Protein AF-0000000067516936 (afdb_homodimer)

pLDDT: mean 95.15, std 6.68, range [37.28, 98.94]

Sequence (940 aa):
MNHKALFSGKLVFIGFGSITRATLGLLGNVQRFDVSRIVVIAPGIKGSEPFVKSGVTFIDQALTSDTMESVLGSIVGQGDFIVNLSVNVCSADVIRFAYAHDALYLDTCIEPWGNTYNSPSLTASQRSNYALRDQLRTLGAELGPGPTAVVAHGANPGLISHFLKCALSALAEQLSVAVPRHQGGIDWGNLSMKLGVKVIHIAERDTQRSTRIKSDGEFVNTWSVDGFVSEAGQPAELGWGSHEKNWPPFARHHQFGSDNAIYLDRPGACVSVKTWTPNGGPCNAMLITHNEAISIPELLTVRNEGALSYRPTVHYAYHPCDDALLSINEYTGRGWHAQDRQRIMLDEITPGGIDALGVLIMGHKLNAYWYGSILNIDEARRLAPFNNATSLQVAAGVYSGIIWAIENPDRGIVEPEQMDHQRVMEIALPFLGKFGGVLTDWTPLKTGNALFRKPDADACPWQFEHFTAAMNHKALFSGKLVFIGFGSITRATLGLLGNVQRFDVSRIVVIAPGIKGSEPFVKSGVTFIDQALTSDTMESVLGSIVGQGDFIVNLSVNVCSADVIRFAYAHDALYLDTCIEPWGNTYNSPSLTASQRSNYALRDQLRTLGAELGPGPTAVVAHGANPGLISHFLKCALSALAEQLSVAVPRHQGGIDWGNLSMKLGVKVIHIAERDTQRSTRIKSDGEFVNTWSVDGFVSEAGQPAELGWGSHEKNWPPFARHHQFGSDNAIYLDRPGACVSVKTWTPNGGPCNAMLITHNEAISIPELLTVRNEGALSYRPTVHYAYHPCDDALLSINEYTGRGWHAQDRQRIMLDEITPGGIDALGVLIMGHKLNAYWYGSILNIDEARRLAPFNNATSLQVAAGVYSGIIWAIENPDRGIVEPEQMDHQRVMEIALPFLGKFGGVLTDWTPLKTGNALFRKPDADACPWQFEHFTAA

Nearest PDB structures (foldseek):
  4xr4-assembly1_A  TM=9.568E-01  e=3.340E-59  Blastochloris viridis
  6s49-assembly1_B  TM=9.559E-01  e=5.322E-59  Blastochloris viridis
  6s72-assembly1_B  TM=9.565E-01  e=6.718E-59  Blastochloris viridis
  6s3x-assembly1_B  TM=9.536E-01  e=2.153E-58  Blastochloris viridis
  6s4d-assembly1_B  TM=9.548E-01  e=3.432E-58  Blastochloris viridis

Secondary structure (DSSP, 8-state):
--TTPPP-S-EEEE--SHHHHHHHHHHHHH--S-GGGEEEEESS--S-HHHHHHT-EEEE----TTTHHHHHHHH--TT-EEEE--SSS-HHHHHHHHHHTT-EEEESS--PSTTSTT-TTS-TTTTSHHHHHHHHHHHHHHH-S-S-EE-S-BTTTBHHHHHHHHHHHHHHHHTT----EETTEE-HHHHHHHHT--EEEEEEEE---BSSPP-TTEEEESS-HHHHHHHHHSEEEEE--TT--SPPTTEEE-SSTT--EEEEEEEGGG-EEEEEETTTEEEEEE----THHHHHHHHH-EEETTEEEE--EEEEEEE--HHHHHHHHHHHHTTSPPPSEEEE-STTBPTT-EEEEEEEEEEETTEEEEEEEEEEHHHHHHH-TT--HHHHHHHHHHHHHHHHHHHSTT--EE-GGGS-HHHHHHHHGGGSSEEEEEEE---GGGGS-TTT----TT--TT-HHHHH--/--TTPPP-S-EEEE--SHHHHHHHHHHHHH--S-GGGEEEEESS--S-HHHHHHT-EEEE----TTTHHHHHHHH--TT-EEEE--SSS-HHHHHHHHHHTT-EEEESS--PSTTSTT-TTS-TTTTSHHHHHHHHHHHHHHH-S-S-EE-S-BTTTBHHHHHHHHHHHHHHHHTT----EETTEE-HHHHHHHHT--EEEEEEEE---BSSPPPTTEEEESS-HHHHHHHHHSEEEEE--TT--SPPTTEEE-SSTT--EEEEEEEGGG-EEEEEETTTEEEEEE----THHHHHHHHH-EEETTEEEE--EEEEEEE--HHHHHHHHHHHHTTSPPPSEEEE-STTBPTT-EEEEEEEEEEETTEEEEEEEEEEHHHHHHH-TT--HHHHHHHHHHHHHHHHHHHSTT--EE-GGGS-HHHHHHHHGGGSSEEEEEEE---GGGGS-TTT----TT--TT-HHHHH--

Radius of gyration: 30.92 Å; Cα contacts (8 Å, |Δi|>4): 2199; chains: 2; bounding box: 59×97×73 Å

Foldseek 3Di:
DPLQAAQPAAEEEEDDFLLVLQLLQQCVVNPRYDLLRYEYEEAPDDPCVVSVVSRYHYHHDDDDPVCPLVVCVVRDAASHEYEYADAQDAPLVVLVSCQVRNYEAEYQAGHHHPPLLVDPVDDLLCNASQVSVVVVVVSLVVSDWGFEHEYNWFQFVNLQLLLLVVQLVVLCVVVVNDFDADPQGTLQQVSCVVQQWAAKEQDKAWAWDFPDDDDPLEAEFQGDPVVCLSQQAHWQKAFDKPPADDDDPQKDFDPDDDRRMITHPGGQNPFWFWDADPVPGIDIFTQGHGNCRRVVQVSNWDDDPNHTDTGHIYTYGDHGYPSNNVLSVSCVVVVNDHGPHYYNDAPRTDFPIWMWTHMWTARGPLGIKTWFFIFTQVLLCVSTPSHGLVSLSRSLRVVLVVSQSSVVTIGGYDYSNSGDSVSSCVSSVVRRHDGTMDGDNDALQVVADCVVDDDDPPDDRRHRCSGRHD/DPLQAAQDAAEEEEDDFLLVLQLLQQCVVNPRYDLLRYEYEEAPDDPCVVSVVSRYHYHHDDDDPVCPLVVCVVRDAASHEYEYEDAQDAPLVVLVSCQVRNYEYEYQAGHHHPPLLVDPVDDLLCNASQVSVVVVVVSLVVSDWGFEHEYNWFQFVNLQLLLLVVQLVVLCVVVVNDFDADPQGTLQQVSCVVQQWAAKEQDKAWAWDFPDDDDQLEAEFQGDPVVCLSQQAHWQKAFDKPPADDDDPQKDFDPDDDRRMITHPGGQNPFWFWDADPVPGIDIFTQGHGNCRRVVQVSNWDDDPRHTDTGHIYTYGDHGHPSNNVLSVSCVVVVNDHGPHYYHDAPRTDFPIWMWTHMWTARGPLGIKTWFFIFTQVLLCVSTPSHGLVSLSRSLRSVLVVSQSSVVTIGGYDYSNSGDSVSSCVSSVVRRHDGTMDGDNDALQVVADCVVDDDDPPDDRRHRCSGRHD

InterPro domains:
  IPR005097 Saccharopine dehydrogenase, NADP binding domain [PF03435] (12-150)
  IPR023181 Homospermidine synthase-like, C-terminal [G3DSA:3.30.360.30] (154-464)
  IPR032095 Saccharopine dehydrogenase-like, C-terminal [PF16653] (154-435)

Structure (mmCIF, N/CA/C/O backbone):
data_AF-0000000067516936-model_v1
#
loop_
_entity.id
_entity.type
_entity.pdbx_description
1 polymer 'Homospermidine synthase'
#
loop_
_atom_site.group_PDB
_atom_site.id
_atom_site.type_symbol
_atom_site.label_atom_id
_atom_site.label_alt_id
_atom_site.label_comp_id
_atom_site.label_asym_id
_atom_site.label_entity_id
_atom_site.label_seq_id
_atom_site.pdbx_PDB_ins_code
_atom_site.Cartn_x
_atom_site.Cartn_y
_atom_site.Cartn_z
_atom_site.occupancy
_atom_site.B_iso_or_equiv
_atom_site.auth_seq_id
_atom_site.auth_comp_id
_atom_site.auth_asym_id
_atom_site.auth_atom_id
_atom_site.pdbx_PDB_model_num
ATOM 1 N N . MET A 1 1 ? 2.979 -49.188 -12.648 1 37.62 1 MET A N 1
ATOM 2 C CA . MET A 1 1 ? 4.379 -48.812 -12.516 1 37.62 1 MET A CA 1
ATOM 3 C C . MET A 1 1 ? 4.801 -48.781 -11.055 1 37.62 1 MET A C 1
ATOM 5 O O . MET A 1 1 ? 3.986 -48.5 -10.172 1 37.62 1 MET A O 1
ATOM 9 N N . ASN A 1 2 ? 5.711 -49.375 -10.617 1 40.88 2 ASN A N 1
ATOM 10 C CA . ASN A 1 2 ? 6.25 -49.406 -9.258 1 40.88 2 ASN A CA 1
ATOM 11 C C . ASN A 1 2 ? 6.5 -48 -8.719 1 40.88 2 ASN A C 1
ATOM 13 O O . ASN A 1 2 ? 7.426 -47.312 -9.156 1 40.88 2 ASN A O 1
ATOM 17 N N . HIS A 1 3 ? 5.516 -47.406 -8.07 1 54 3 HIS A N 1
ATOM 18 C CA . HIS A 1 3 ? 5.438 -46.031 -7.512 1 54 3 HIS A CA 1
ATOM 19 C C . HIS A 1 3 ? 6.703 -45.688 -6.742 1 54 3 HIS A C 1
ATOM 21 O O . HIS A 1 3 ? 6.922 -44.531 -6.402 1 54 3 HIS A O 1
ATOM 27 N N . LYS A 1 4 ? 7.586 -46.688 -6.504 1 59.12 4 LYS A N 1
ATOM 28 C CA . LYS A 1 4 ? 8.773 -46.469 -5.684 1 59.12 4 LYS A CA 1
ATOM 29 C C . LYS A 1 4 ? 10.047 -46.562 -6.516 1 59.12 4 LYS A C 1
ATOM 31 O O . LYS A 1 4 ? 11.156 -46.469 -5.984 1 59.12 4 LYS A O 1
ATOM 36 N N . ALA A 1 5 ? 9.906 -46.719 -7.863 1 63.84 5 ALA A N 1
ATOM 37 C CA . ALA A 1 5 ? 11.117 -46.969 -8.648 1 63.84 5 ALA A CA 1
ATOM 38 C C . ALA A 1 5 ? 11.875 -45.656 -8.875 1 63.84 5 ALA A C 1
ATOM 40 O O . ALA A 1 5 ? 11.266 -44.594 -9.023 1 63.84 5 ALA A O 1
ATOM 41 N N . LEU A 1 6 ? 13.172 -45.719 -8.906 1 76.5 6 LEU A N 1
ATOM 42 C CA . LEU A 1 6 ? 14.094 -44.625 -9.117 1 76.5 6 LEU A CA 1
ATOM 43 C C . LEU A 1 6 ? 14.078 -44.156 -10.57 1 76.5 6 LEU A C 1
ATOM 45 O O . LEU A 1 6 ? 14.023 -45 -11.484 1 76.5 6 LEU A O 1
ATOM 49 N N . PHE A 1 7 ? 13.922 -42.906 -10.773 1 87.56 7 PHE A N 1
ATOM 50 C CA . PHE A 1 7 ? 14.07 -42.312 -12.094 1 87.56 7 PHE A CA 1
ATOM 51 C C . PHE A 1 7 ? 15.477 -42.531 -12.625 1 87.56 7 PHE A C 1
ATOM 53 O O . PHE A 1 7 ? 16.453 -42.188 -11.945 1 87.56 7 PHE A O 1
ATOM 60 N N . SER A 1 8 ? 15.633 -43.031 -13.734 1 89.94 8 SER A N 1
ATOM 61 C CA . SER A 1 8 ? 16.938 -43.438 -14.242 1 89.94 8 SER A CA 1
ATOM 62 C C . SER A 1 8 ? 17.578 -42.344 -15.086 1 89.94 8 SER A C 1
ATOM 64 O O . SER A 1 8 ? 18.781 -42.375 -15.352 1 89.94 8 SER A O 1
ATOM 66 N N . GLY A 1 9 ? 16.828 -41.438 -15.555 1 94.56 9 GLY A N 1
ATOM 67 C CA . GLY A 1 9 ? 17.359 -40.344 -16.391 1 94.56 9 GLY A CA 1
ATOM 68 C C . GLY A 1 9 ? 17.969 -39.219 -15.586 1 94.56 9 GLY A C 1
ATOM 69 O O . GLY A 1 9 ? 18 -39.281 -14.352 1 94.56 9 GLY A O 1
ATOM 70 N N . LYS A 1 10 ? 18.531 -38.281 -16.328 1 96.81 10 LYS A N 1
ATOM 71 C CA . LYS A 1 10 ? 19.016 -37.062 -15.695 1 96.81 10 LYS A CA 1
ATOM 72 C C . LYS A 1 10 ? 17.875 -36.094 -15.422 1 96.81 10 LYS A C 1
ATOM 74 O O . LYS A 1 10 ? 16.906 -36.031 -16.188 1 96.81 10 LYS A O 1
ATOM 79 N N . LEU A 1 11 ? 18.016 -35.5 -14.367 1 97.75 11 LEU A N 1
ATOM 80 C CA . LEU A 1 11 ? 17.156 -34.344 -14.07 1 97.75 11 LEU A CA 1
ATOM 81 C C . LEU A 1 11 ? 17.922 -33.062 -14.289 1 97.75 11 LEU A C 1
ATOM 83 O O . LEU A 1 11 ? 18.844 -32.719 -13.531 1 97.75 11 LEU A O 1
ATOM 87 N N . VAL A 1 12 ? 17.547 -32.281 -15.297 1 98.5 12 VAL A N 1
ATOM 88 C CA . VAL A 1 12 ? 18.281 -31.078 -15.695 1 98.5 12 VAL A CA 1
ATOM 89 C C . VAL A 1 12 ? 17.484 -29.828 -15.344 1 98.5 12 VAL A C 1
ATOM 91 O O . VAL A 1 12 ? 16.469 -29.531 -15.977 1 98.5 12 VAL A O 1
ATOM 94 N N . PHE A 1 13 ? 18 -29.062 -14.414 1 98.5 13 PHE A N 1
ATOM 95 C CA . PHE A 1 13 ? 17.359 -27.828 -13.992 1 98.5 13 PHE A CA 1
ATOM 96 C C . PHE A 1 13 ? 17.938 -26.641 -14.758 1 98.5 13 PHE A C 1
ATOM 98 O O . PHE A 1 13 ? 19.156 -26.531 -14.938 1 98.5 13 PHE A O 1
ATOM 105 N N . ILE A 1 14 ? 17.047 -25.844 -15.227 1 98.38 14 ILE A N 1
ATOM 106 C CA . ILE A 1 14 ? 17.438 -24.547 -15.773 1 98.38 14 ILE A CA 1
ATOM 107 C C . ILE A 1 14 ? 17.094 -23.438 -14.773 1 98.38 14 ILE A C 1
ATOM 109 O O . ILE A 1 14 ? 15.922 -23.188 -14.484 1 98.38 14 ILE A O 1
ATOM 113 N N . GLY A 1 15 ? 18.078 -22.719 -14.32 1 97.25 15 GLY A N 1
ATOM 114 C CA . GLY A 1 15 ? 17.922 -21.734 -13.266 1 97.25 15 GLY A CA 1
ATOM 115 C C . GLY A 1 15 ? 18.328 -22.25 -11.898 1 97.25 15 GLY A C 1
ATOM 116 O O . GLY A 1 15 ? 18.109 -23.406 -11.57 1 97.25 15 GLY A O 1
ATOM 117 N N . PHE A 1 16 ? 18.938 -21.406 -11.086 1 97.62 16 PHE A N 1
ATOM 118 C CA . PHE A 1 16 ? 19.359 -21.75 -9.742 1 97.62 16 PHE A CA 1
ATOM 119 C C . PHE A 1 16 ? 18.906 -20.703 -8.734 1 97.62 16 PHE A C 1
ATOM 121 O O . PHE A 1 16 ? 19.703 -20.219 -7.93 1 97.62 16 PHE A O 1
ATOM 128 N N . GLY A 1 17 ? 17.609 -20.312 -8.906 1 95.5 17 GLY A N 1
ATOM 129 C CA . GLY A 1 17 ? 17 -19.391 -7.965 1 95.5 17 GLY A CA 1
ATOM 130 C C . GLY A 1 17 ? 16.422 -20.094 -6.738 1 95.5 17 GLY A C 1
ATOM 131 O O . GLY A 1 17 ? 16.828 -21.203 -6.406 1 95.5 17 GLY A O 1
ATOM 132 N N . SER A 1 18 ? 15.547 -19.406 -6.082 1 94.69 18 SER A N 1
ATOM 133 C CA . SER A 1 18 ? 14.984 -19.875 -4.816 1 94.69 18 SER A CA 1
ATOM 134 C C . SER A 1 18 ? 14.227 -21.188 -4.996 1 94.69 18 SER A C 1
ATOM 136 O O . SER A 1 18 ? 14.289 -22.062 -4.145 1 94.69 18 SER A O 1
ATOM 138 N N . ILE A 1 19 ? 13.57 -21.391 -6.105 1 97.25 19 ILE A N 1
ATOM 139 C CA . ILE A 1 19 ? 12.719 -22.562 -6.262 1 97.25 19 ILE A CA 1
ATOM 140 C C . ILE A 1 19 ? 13.57 -23.781 -6.621 1 97.25 19 ILE A C 1
ATOM 142 O O . ILE A 1 19 ? 13.281 -24.891 -6.191 1 97.25 19 ILE A O 1
ATOM 146 N N . THR A 1 20 ? 14.586 -23.562 -7.441 1 98.06 20 THR A N 1
ATOM 147 C CA . THR A 1 20 ? 15.484 -24.688 -7.695 1 98.06 20 THR A CA 1
ATOM 148 C C . THR A 1 20 ? 16.125 -25.172 -6.395 1 98.06 20 THR A C 1
ATOM 150 O O . THR A 1 20 ? 16.156 -26.359 -6.121 1 98.06 20 THR A O 1
ATOM 153 N N . ARG A 1 21 ? 16.594 -24.281 -5.594 1 97.06 21 ARG A N 1
ATOM 154 C CA . ARG A 1 21 ? 17.203 -24.625 -4.312 1 97.06 21 ARG A CA 1
ATOM 155 C C . ARG A 1 21 ? 16.203 -25.344 -3.408 1 97.06 21 ARG A C 1
ATOM 157 O O . ARG A 1 21 ? 16.547 -26.359 -2.779 1 97.06 21 ARG A O 1
ATOM 164 N N . ALA A 1 22 ? 15.039 -24.797 -3.396 1 97.62 22 ALA A N 1
ATOM 165 C CA . ALA A 1 22 ? 13.977 -25.391 -2.59 1 97.62 22 ALA A CA 1
ATOM 166 C C . ALA A 1 22 ? 13.648 -26.797 -3.066 1 97.62 22 ALA A C 1
ATOM 168 O O . ALA A 1 22 ? 13.477 -27.719 -2.254 1 97.62 22 ALA A O 1
ATOM 169 N N . THR A 1 23 ? 13.57 -26.984 -4.363 1 97.81 23 THR A N 1
ATOM 170 C CA . THR A 1 23 ? 13.234 -28.281 -4.941 1 97.81 23 THR A CA 1
ATOM 171 C C . THR A 1 23 ? 14.336 -29.297 -4.676 1 97.81 23 THR A C 1
ATOM 173 O O . THR A 1 23 ? 14.062 -30.438 -4.324 1 97.81 23 THR A O 1
ATOM 176 N N . LEU A 1 24 ? 15.586 -28.875 -4.84 1 96.75 24 LEU A N 1
ATOM 177 C CA . LEU A 1 24 ? 16.703 -29.766 -4.559 1 96.75 24 LEU A CA 1
ATOM 178 C C . LEU A 1 24 ? 16.719 -30.172 -3.09 1 96.75 24 LEU A C 1
ATOM 180 O O . LEU A 1 24 ? 17.047 -31.312 -2.766 1 96.75 24 LEU A O 1
ATOM 184 N N . GLY A 1 25 ? 16.391 -29.203 -2.215 1 95 25 GLY A N 1
ATOM 185 C CA . GLY A 1 25 ? 16.266 -29.531 -0.804 1 95 25 GLY A CA 1
ATOM 186 C C . GLY A 1 25 ? 15.234 -30.609 -0.528 1 95 25 GLY A C 1
ATOM 187 O O . GLY A 1 25 ? 15.453 -31.484 0.298 1 95 25 GLY A O 1
ATOM 188 N N . LEU A 1 26 ? 14.148 -30.531 -1.229 1 95.06 26 LEU A N 1
ATOM 189 C CA . LEU A 1 26 ? 13.07 -31.5 -1.079 1 95.06 26 LEU A CA 1
ATOM 190 C C . LEU A 1 26 ? 13.477 -32.844 -1.665 1 95.06 26 LEU A C 1
ATOM 192 O O . LEU A 1 26 ? 13.219 -33.906 -1.061 1 95.06 26 LEU A O 1
ATOM 196 N N . LEU A 1 27 ? 14.141 -32.875 -2.816 1 92.94 27 LEU A N 1
ATOM 197 C CA . LEU A 1 27 ? 14.531 -34.094 -3.508 1 92.94 27 LEU A CA 1
ATOM 198 C C . LEU A 1 27 ? 15.555 -34.875 -2.688 1 92.94 27 LEU A C 1
ATOM 200 O O . LEU A 1 27 ? 15.602 -36.125 -2.75 1 92.94 27 LEU A O 1
ATOM 204 N N . GLY A 1 28 ? 16.344 -34.156 -1.955 1 86.25 28 GLY A N 1
ATOM 205 C CA . GLY A 1 28 ? 17.312 -34.812 -1.101 1 86.25 28 GLY A CA 1
ATOM 206 C C . GLY A 1 28 ? 16.688 -35.656 0.003 1 86.25 28 GLY A C 1
ATOM 207 O O . GLY A 1 28 ? 17.312 -36.594 0.503 1 86.25 28 GLY A O 1
ATOM 208 N N . ASN A 1 29 ? 15.453 -35.375 0.26 1 82.75 29 ASN A N 1
ATOM 209 C CA . ASN A 1 29 ? 14.789 -36.031 1.383 1 82.75 29 ASN A CA 1
ATOM 210 C C . ASN A 1 29 ? 13.922 -37.219 0.918 1 82.75 29 ASN A C 1
ATOM 212 O O . ASN A 1 29 ? 13.609 -38.094 1.701 1 82.75 29 ASN A O 1
ATOM 216 N N . VAL A 1 30 ? 13.406 -37.312 -0.38 1 80.69 30 VAL A N 1
ATOM 217 C CA . VAL A 1 30 ? 12.414 -38.312 -0.81 1 80.69 30 VAL A CA 1
ATOM 218 C C . VAL A 1 30 ? 13.102 -39.469 -1.524 1 80.69 30 VAL A C 1
ATOM 220 O O . VAL A 1 30 ? 12.484 -40.5 -1.784 1 80.69 30 VAL A O 1
ATOM 223 N N . GLN A 1 31 ? 14.258 -39.781 -1.583 1 75.75 31 GLN A N 1
ATOM 224 C CA . GLN A 1 31 ? 15.062 -40.875 -2.117 1 75.75 31 GLN A CA 1
ATOM 225 C C . GLN A 1 31 ? 14.477 -41.406 -3.426 1 75.75 31 GLN A C 1
ATOM 227 O O . GLN A 1 31 ? 14.336 -42.625 -3.609 1 75.75 31 GLN A O 1
ATOM 232 N N . ARG A 1 32 ? 14.039 -40.594 -4.328 1 83.5 32 ARG A N 1
ATOM 233 C CA . ARG A 1 32 ? 13.469 -41 -5.605 1 83.5 32 ARG A CA 1
ATOM 234 C C . ARG A 1 32 ? 14.406 -40.656 -6.762 1 83.5 32 ARG A C 1
ATOM 236 O O . ARG A 1 32 ? 14.219 -41.156 -7.879 1 83.5 32 ARG A O 1
ATOM 243 N N . PHE A 1 33 ? 15.414 -39.938 -6.441 1 90.19 33 PHE A N 1
ATOM 244 C CA . PHE A 1 33 ? 16.328 -39.469 -7.477 1 90.19 33 PHE A CA 1
ATOM 245 C C . PHE A 1 33 ? 17.781 -39.656 -7.059 1 90.19 33 PHE A C 1
ATOM 247 O O . PHE A 1 33 ? 18.109 -39.5 -5.883 1 90.19 33 PHE A O 1
ATOM 254 N N . ASP A 1 34 ? 18.531 -40.094 -8.039 1 91.25 34 ASP A N 1
ATOM 255 C CA . ASP A 1 34 ? 19.984 -40.094 -7.844 1 91.25 34 ASP A CA 1
ATOM 256 C C . ASP A 1 34 ? 20.562 -38.688 -7.988 1 91.25 34 ASP A C 1
ATOM 258 O O . ASP A 1 34 ? 20.641 -38.156 -9.102 1 91.25 34 ASP A O 1
ATOM 262 N N . VAL A 1 35 ? 21.047 -38.125 -6.934 1 91.31 35 VAL A N 1
ATOM 263 C CA . VAL A 1 35 ? 21.5 -36.75 -6.879 1 91.31 35 VAL A CA 1
ATOM 264 C C . VAL A 1 35 ? 22.672 -36.531 -7.832 1 91.31 35 VAL A C 1
ATOM 266 O O . VAL A 1 35 ? 22.828 -35.469 -8.414 1 91.31 35 VAL A O 1
ATOM 269 N N . SER A 1 36 ? 23.406 -37.562 -8.047 1 93.19 36 SER A N 1
ATOM 270 C CA . SER A 1 36 ? 24.578 -37.469 -8.914 1 93.19 36 SER A CA 1
ATOM 271 C C . SER A 1 36 ? 24.172 -37.344 -10.375 1 93.19 36 SER A C 1
ATOM 273 O O . SER A 1 36 ? 25 -37 -11.227 1 93.19 36 SER A O 1
ATOM 275 N N . ARG A 1 37 ? 22.922 -37.5 -10.633 1 95.56 37 ARG A N 1
ATOM 276 C CA . ARG A 1 37 ? 22.422 -37.375 -11.992 1 95.56 37 ARG A CA 1
ATOM 277 C C . ARG A 1 37 ? 21.641 -36.062 -12.18 1 95.56 37 ARG A C 1
ATOM 279 O O . ARG A 1 37 ? 20.969 -35.875 -13.188 1 95.56 37 ARG A O 1
ATOM 286 N N . ILE A 1 38 ? 21.719 -35.219 -11.242 1 97.25 38 ILE A N 1
ATOM 287 C CA . ILE A 1 38 ? 21.078 -33.906 -11.344 1 97.25 38 ILE A CA 1
ATOM 288 C C . ILE A 1 38 ? 22.078 -32.875 -11.891 1 97.25 38 ILE A C 1
ATOM 290 O O . ILE A 1 38 ? 23.219 -32.812 -11.422 1 97.25 38 ILE A O 1
ATOM 294 N N . VAL A 1 39 ? 21.656 -32.125 -12.883 1 98.25 39 VAL A N 1
ATOM 295 C CA . VAL A 1 39 ? 22.469 -31.062 -13.484 1 98.25 39 VAL A CA 1
ATOM 296 C C . VAL A 1 39 ? 21.703 -29.734 -13.398 1 98.25 39 VAL A C 1
ATOM 298 O O . VAL A 1 39 ? 20.516 -29.688 -13.688 1 98.25 39 VAL A O 1
ATOM 301 N N . VAL A 1 40 ? 22.391 -28.703 -12.953 1 98.5 40 VAL A N 1
ATOM 302 C CA . VAL A 1 40 ? 21.812 -27.359 -12.891 1 98.5 40 VAL A CA 1
ATOM 303 C C . VAL A 1 40 ? 22.562 -26.422 -13.844 1 98.5 40 VAL A C 1
ATOM 305 O O . VAL A 1 40 ? 23.797 -26.312 -13.773 1 98.5 40 VAL A O 1
ATOM 308 N N . ILE A 1 41 ? 21.828 -25.781 -14.719 1 98.25 41 ILE A N 1
ATOM 309 C CA . ILE A 1 41 ? 22.375 -24.781 -15.648 1 98.25 41 ILE A CA 1
ATOM 310 C C . ILE A 1 41 ? 21.906 -23.391 -15.25 1 98.25 41 ILE A C 1
ATOM 312 O O . ILE A 1 41 ? 20.703 -23.125 -15.234 1 98.25 41 ILE A O 1
ATOM 316 N N . ALA A 1 42 ? 22.781 -22.469 -14.945 1 97.25 42 ALA A N 1
ATOM 317 C CA . ALA A 1 42 ? 22.422 -21.094 -14.57 1 97.25 42 ALA A CA 1
ATOM 318 C C . ALA A 1 42 ? 23.625 -20.172 -14.656 1 97.25 42 ALA A C 1
ATOM 320 O O . ALA A 1 42 ? 24.766 -20.625 -14.547 1 97.25 42 ALA A O 1
ATOM 321 N N . PRO A 1 43 ? 23.344 -18.906 -14.859 1 95 43 PRO A N 1
ATOM 322 C CA . PRO A 1 43 ? 24.453 -17.953 -14.836 1 95 43 PRO A CA 1
ATOM 323 C C . PRO A 1 43 ? 24.781 -17.469 -13.422 1 95 43 PRO A C 1
ATOM 325 O O . PRO A 1 43 ? 23.891 -17.312 -12.594 1 95 43 PRO A O 1
ATOM 328 N N . GLY A 1 44 ? 26.031 -17.172 -13.133 1 90.38 44 GLY A N 1
ATOM 329 C CA . GLY A 1 44 ? 26.438 -16.516 -11.898 1 90.38 44 GLY A CA 1
ATOM 330 C C . GLY A 1 44 ? 26.094 -17.328 -10.656 1 90.38 44 GLY A C 1
ATOM 331 O O . GLY A 1 44 ? 25.484 -16.797 -9.719 1 90.38 44 GLY A O 1
ATOM 332 N N . ILE A 1 45 ? 26.406 -18.469 -10.633 1 91.56 45 ILE A N 1
ATOM 333 C CA . ILE A 1 45 ? 26.016 -19.406 -9.594 1 91.56 45 ILE A CA 1
ATOM 334 C C . ILE A 1 45 ? 26.719 -19.047 -8.281 1 91.56 45 ILE A C 1
ATOM 336 O O . ILE A 1 45 ? 27.938 -18.984 -8.219 1 91.56 45 ILE A O 1
ATOM 340 N N . LYS A 1 46 ? 25.922 -18.703 -7.328 1 89.25 46 LYS A N 1
ATOM 341 C CA . LYS A 1 46 ? 26.406 -18.469 -5.969 1 89.25 46 LYS A CA 1
ATOM 342 C C . LYS A 1 46 ? 25.703 -19.375 -4.965 1 89.25 46 LYS A C 1
ATOM 344 O O . LYS A 1 46 ? 24.516 -19.672 -5.129 1 89.25 46 LYS A O 1
ATOM 349 N N . GLY A 1 47 ? 26.359 -19.844 -3.967 1 92.69 47 GLY A N 1
ATOM 350 C CA . GLY A 1 47 ? 25.766 -20.641 -2.9 1 92.69 47 GLY A CA 1
ATOM 351 C C . GLY A 1 47 ? 25.5 -22.078 -3.301 1 92.69 47 GLY A C 1
ATOM 352 O O . GLY A 1 47 ? 24.562 -22.703 -2.793 1 92.69 47 GLY A O 1
ATOM 353 N N . SER A 1 48 ? 26.25 -22.609 -4.211 1 95.75 48 SER A N 1
ATOM 354 C CA . SER A 1 48 ? 26.016 -23.938 -4.762 1 95.75 48 SER A CA 1
ATOM 355 C C . SER A 1 48 ? 26.734 -25 -3.953 1 95.75 48 SER A C 1
ATOM 357 O O . SER A 1 48 ? 26.484 -26.203 -4.125 1 95.75 48 SER A O 1
ATOM 359 N N . GLU A 1 49 ? 27.547 -24.625 -2.992 1 96.12 49 GLU A N 1
ATOM 360 C CA . GLU A 1 49 ? 28.484 -25.516 -2.326 1 96.12 49 GLU A CA 1
ATOM 361 C C . GLU A 1 49 ? 27.766 -26.688 -1.671 1 96.12 49 GLU A C 1
ATOM 363 O O . GLU A 1 49 ? 28.156 -27.844 -1.847 1 96.12 49 GLU A O 1
ATOM 368 N N . PRO A 1 50 ? 26.703 -26.422 -0.96 1 95.38 50 PRO A N 1
ATOM 369 C CA . PRO A 1 50 ? 26.031 -27.547 -0.317 1 95.38 50 PRO A CA 1
ATOM 370 C C . PRO A 1 50 ? 25.484 -28.562 -1.323 1 95.38 50 PRO A C 1
ATOM 372 O O . PRO A 1 50 ? 25.422 -29.766 -1.033 1 95.38 50 PRO A O 1
ATOM 375 N N . PHE A 1 51 ? 25.141 -28.141 -2.461 1 96.38 51 PHE A N 1
ATOM 376 C CA . PHE A 1 51 ? 24.547 -29 -3.477 1 96.38 51 PHE A CA 1
ATOM 377 C C . PHE A 1 51 ? 25.625 -29.781 -4.227 1 96.38 51 PHE A C 1
ATOM 379 O O . PHE A 1 51 ? 25.438 -30.953 -4.551 1 96.38 51 PHE A O 1
ATOM 386 N N . VAL A 1 52 ? 26.719 -29.062 -4.473 1 96.75 52 VAL A N 1
ATOM 387 C CA . VAL A 1 52 ? 27.844 -29.75 -5.098 1 96.75 52 VAL A CA 1
ATOM 388 C C . VAL A 1 52 ? 28.328 -30.891 -4.203 1 96.75 52 VAL A C 1
ATOM 390 O O . VAL A 1 52 ? 28.609 -31.984 -4.688 1 96.75 52 VAL A O 1
ATOM 393 N N . LYS A 1 53 ? 28.359 -30.609 -2.963 1 95.69 53 LYS A N 1
ATOM 394 C CA . LYS A 1 53 ? 28.781 -31.609 -1.997 1 95.69 53 LYS A CA 1
ATOM 395 C C . LYS A 1 53 ? 27.859 -32.812 -2.008 1 95.69 53 LYS A C 1
ATOM 397 O O . LYS A 1 53 ? 28.297 -33.938 -1.765 1 95.69 53 LYS A O 1
ATOM 402 N N . SER A 1 54 ? 26.672 -32.594 -2.34 1 93.69 54 SER A N 1
ATOM 403 C CA . SER A 1 54 ? 25.688 -33.688 -2.357 1 93.69 54 SER A CA 1
ATOM 404 C C . SER A 1 54 ? 25.734 -34.438 -3.672 1 93.69 54 SER A C 1
ATOM 406 O O . SER A 1 54 ? 25.125 -35.531 -3.797 1 93.69 54 SER A O 1
ATOM 408 N N . GLY A 1 55 ? 26.406 -33.812 -4.73 1 95.19 55 GLY A N 1
ATOM 409 C CA . GLY A 1 55 ? 26.609 -34.562 -5.965 1 95.19 55 GLY A CA 1
ATOM 410 C C . GLY A 1 55 ? 26 -33.875 -7.176 1 95.19 55 GLY A C 1
ATOM 411 O O . GLY A 1 55 ? 26.125 -34.375 -8.297 1 95.19 55 GLY A O 1
ATOM 412 N N . VAL A 1 56 ? 25.422 -32.75 -7.012 1 97.25 56 VAL A N 1
ATOM 413 C CA . VAL A 1 56 ? 24.781 -32.031 -8.109 1 97.25 56 VAL A CA 1
ATOM 414 C C . VAL A 1 56 ? 25.859 -31.406 -9.008 1 97.25 56 VAL A C 1
ATOM 416 O O . VAL A 1 56 ? 26.844 -30.859 -8.508 1 97.25 56 VAL A O 1
ATOM 419 N N . THR A 1 57 ? 25.719 -31.547 -10.266 1 97.88 57 THR A N 1
ATOM 420 C CA . THR A 1 57 ? 26.625 -30.906 -11.227 1 97.88 57 THR A CA 1
ATOM 421 C C . THR A 1 57 ? 26.078 -29.547 -11.648 1 97.88 57 THR A C 1
ATOM 423 O O . THR A 1 57 ? 24.891 -29.391 -11.883 1 97.88 57 THR A O 1
ATOM 426 N N . PHE A 1 58 ? 27 -28.578 -11.75 1 98 58 PHE A N 1
ATOM 427 C CA . PHE A 1 58 ? 26.594 -27.234 -12.133 1 98 58 PHE A CA 1
ATOM 428 C C . PHE A 1 58 ? 27.281 -26.812 -13.43 1 98 58 PHE A C 1
ATOM 430 O O . PHE A 1 58 ? 28.469 -27.109 -13.641 1 98 58 PHE A O 1
ATOM 437 N N . ILE A 1 59 ? 26.516 -26.172 -14.266 1 97.44 59 ILE A N 1
ATOM 438 C CA . ILE A 1 59 ? 27.016 -25.531 -15.477 1 97.44 59 ILE A CA 1
ATOM 439 C C . ILE A 1 59 ? 26.75 -24.031 -15.406 1 97.44 59 ILE A C 1
ATOM 441 O O . ILE A 1 59 ? 25.594 -23.594 -15.523 1 97.44 59 ILE A O 1
ATOM 445 N N . ASP A 1 60 ? 27.797 -23.203 -15.266 1 97.06 60 ASP A N 1
ATOM 446 C CA . ASP A 1 60 ? 27.688 -21.75 -15.109 1 97.06 60 ASP A CA 1
ATOM 447 C C . ASP A 1 60 ? 27.547 -21.062 -16.469 1 97.06 60 ASP A C 1
ATOM 449 O O . ASP A 1 60 ? 28.531 -20.562 -17.016 1 97.06 60 ASP A O 1
ATOM 453 N N . GLN A 1 61 ? 26.328 -21.031 -16.938 1 95.38 61 GLN A N 1
ATOM 454 C CA . GLN A 1 61 ? 26.062 -20.484 -18.25 1 95.38 61 GLN A CA 1
ATOM 455 C C . GLN A 1 61 ? 24.625 -19.984 -18.375 1 95.38 61 GLN A C 1
ATOM 457 O O . GLN A 1 61 ? 23.703 -20.641 -17.906 1 95.38 61 GLN A O 1
ATOM 462 N N . ALA A 1 62 ? 24.484 -18.828 -18.969 1 94.69 62 ALA A N 1
ATOM 463 C CA . ALA A 1 62 ? 23.156 -18.359 -19.328 1 94.69 62 ALA A CA 1
ATOM 464 C C . ALA A 1 62 ? 22.656 -19 -20.609 1 94.69 62 ALA A C 1
ATOM 466 O O . ALA A 1 62 ? 23.406 -19.156 -21.562 1 94.69 62 ALA A O 1
ATOM 467 N N . LEU A 1 63 ? 21.438 -19.438 -20.578 1 95.94 63 LEU A N 1
ATOM 468 C CA . LEU A 1 63 ? 20.859 -19.922 -21.828 1 95.94 63 LEU A CA 1
ATOM 469 C C . LEU A 1 63 ? 20.219 -18.781 -22.609 1 95.94 63 LEU A C 1
ATOM 471 O O . LEU A 1 63 ? 19.516 -17.938 -22.031 1 95.94 63 LEU A O 1
ATOM 475 N N . THR A 1 64 ? 20.516 -18.672 -23.859 1 95.12 64 THR A N 1
ATOM 476 C CA . THR A 1 64 ? 19.906 -17.75 -24.812 1 95.12 64 THR A CA 1
ATOM 477 C C . THR A 1 64 ? 19.344 -18.5 -26 1 95.12 64 THR A C 1
ATOM 479 O O . THR A 1 64 ? 19.547 -19.703 -26.141 1 95.12 64 THR A O 1
ATOM 482 N N . SER A 1 65 ? 18.609 -17.781 -26.828 1 94.44 65 SER A N 1
ATOM 483 C CA . SER A 1 65 ? 18.047 -18.406 -28.016 1 94.44 65 SER A CA 1
ATOM 484 C C . SER A 1 65 ? 19.125 -18.984 -28.906 1 94.44 65 SER A C 1
ATOM 486 O O . SER A 1 65 ? 18.906 -19.984 -29.594 1 94.44 65 SER A O 1
ATOM 488 N N . ASP A 1 66 ? 20.359 -18.453 -28.75 1 94.81 66 ASP A N 1
ATOM 489 C CA . ASP A 1 66 ? 21.469 -18.859 -29.609 1 94.81 66 ASP A CA 1
ATOM 490 C C . ASP A 1 66 ? 22.203 -20.062 -29.016 1 94.81 66 ASP A C 1
ATOM 492 O O . ASP A 1 66 ? 22.781 -20.859 -29.75 1 94.81 66 ASP A O 1
ATOM 496 N N . THR A 1 67 ? 22.172 -20.141 -27.719 1 95.62 67 THR A N 1
ATOM 497 C CA . THR A 1 67 ? 23.062 -21.109 -27.094 1 95.62 67 THR A CA 1
ATOM 498 C C . THR A 1 67 ? 22.281 -22.297 -26.547 1 95.62 67 THR A C 1
ATOM 500 O O . THR A 1 67 ? 22.859 -23.344 -26.234 1 95.62 67 THR A O 1
ATOM 503 N N . MET A 1 68 ? 21.031 -22.203 -26.469 1 96.88 68 MET A N 1
ATOM 504 C CA . MET A 1 68 ? 20.188 -23.172 -25.781 1 96.88 68 MET A CA 1
ATOM 505 C C . MET A 1 68 ? 20.344 -24.562 -26.391 1 96.88 68 MET A C 1
ATOM 507 O O . MET A 1 68 ? 20.594 -25.531 -25.688 1 96.88 68 MET A O 1
ATOM 511 N N . GLU A 1 69 ? 20.297 -24.656 -27.75 1 96.38 69 GLU A N 1
ATOM 512 C CA . GLU A 1 69 ? 20.344 -25.953 -28.438 1 96.38 69 GLU A CA 1
ATOM 513 C C . GLU A 1 69 ? 21.672 -26.656 -28.219 1 96.38 69 GLU A C 1
ATOM 515 O O . GLU A 1 69 ? 21.703 -27.859 -27.969 1 96.38 69 GLU A O 1
ATOM 520 N N . SER A 1 70 ? 22.703 -25.922 -28.312 1 96.56 70 SER A N 1
ATOM 521 C CA . SER A 1 70 ? 24.031 -26.5 -28.156 1 96.56 70 SER A CA 1
ATOM 522 C C . SER A 1 70 ? 24.266 -26.953 -26.719 1 96.56 70 SER A C 1
ATOM 524 O O . SER A 1 70 ? 24.766 -28.062 -26.484 1 96.56 70 SER A O 1
ATOM 526 N N . VAL A 1 71 ? 23.891 -26.125 -25.766 1 97.44 71 VAL A N 1
ATOM 527 C CA . VAL A 1 71 ? 24.141 -26.422 -24.359 1 97.44 71 VAL A CA 1
ATOM 528 C C . VAL A 1 71 ? 23.281 -27.609 -23.938 1 97.44 71 VAL A C 1
ATOM 530 O O . VAL A 1 71 ? 23.781 -28.594 -23.391 1 97.44 71 VAL A O 1
ATOM 533 N N . LEU A 1 72 ? 22 -27.562 -24.203 1 98.19 72 LEU A N 1
ATOM 534 C CA . LEU A 1 72 ? 21.109 -28.656 -23.812 1 98.19 72 LEU A CA 1
ATOM 535 C C . LEU A 1 72 ? 21.422 -29.922 -24.578 1 98.19 72 LEU A C 1
ATOM 537 O O . LEU A 1 72 ? 21.312 -31.031 -24.031 1 98.19 72 LEU A O 1
ATOM 541 N N . GLY A 1 73 ? 21.797 -29.781 -25.859 1 97.56 73 GLY A N 1
ATOM 542 C CA . GLY A 1 73 ? 22.109 -30.938 -26.688 1 97.56 73 GLY A CA 1
ATOM 543 C C . GLY A 1 73 ? 23.281 -31.734 -26.172 1 97.56 73 GLY A C 1
ATOM 544 O O . GLY A 1 73 ? 23.375 -32.938 -26.422 1 97.56 73 GLY A O 1
ATOM 545 N N . SER A 1 74 ? 24.141 -31.109 -25.453 1 97 74 SER A N 1
ATOM 546 C CA . SER A 1 74 ? 25.328 -31.766 -24.922 1 97 74 SER A CA 1
ATOM 547 C C . SER A 1 74 ? 25.031 -32.5 -23.625 1 97 74 SER A C 1
ATOM 549 O O . SER A 1 74 ? 25.828 -33.344 -23.188 1 97 74 SER A O 1
ATOM 551 N N . ILE A 1 75 ? 23.906 -32.281 -23.047 1 96.94 75 ILE A N 1
ATOM 552 C CA . ILE A 1 75 ? 23.656 -32.781 -21.688 1 96.94 75 ILE A CA 1
ATOM 553 C C . ILE A 1 75 ? 22.422 -33.688 -21.703 1 96.94 75 ILE A C 1
ATOM 555 O O . ILE A 1 75 ? 22.406 -34.719 -21 1 96.94 75 ILE A O 1
ATOM 559 N N . VAL A 1 76 ? 21.391 -33.375 -22.516 1 98 76 VAL A N 1
ATOM 560 C CA . VAL A 1 76 ? 20.078 -34 -22.438 1 98 76 VAL A CA 1
ATOM 561 C C . VAL A 1 76 ? 19.953 -35.062 -23.516 1 98 76 VAL A C 1
ATOM 563 O O . VAL A 1 76 ? 20.312 -34.844 -24.672 1 98 76 VAL A O 1
ATOM 566 N N . GLY A 1 77 ? 19.422 -36.219 -23.141 1 95.88 77 GLY A N 1
ATOM 567 C CA . GLY A 1 77 ? 19.125 -37.312 -24.062 1 95.88 77 GLY A CA 1
ATOM 568 C C . GLY A 1 77 ? 17.766 -37.938 -23.812 1 95.88 77 GLY A C 1
ATOM 569 O O . GLY A 1 77 ? 16.969 -37.406 -23.016 1 95.88 77 GLY A O 1
ATOM 570 N N . GLN A 1 78 ? 17.625 -39.094 -24.484 1 96.44 78 GLN A N 1
ATOM 571 C CA . GLN A 1 78 ? 16.359 -39.812 -24.391 1 96.44 78 GLN A CA 1
ATOM 572 C C . GLN A 1 78 ? 16.109 -40.25 -22.953 1 96.44 78 GLN A C 1
ATOM 574 O O . GLN A 1 78 ? 16.984 -40.812 -22.312 1 96.44 78 GLN A O 1
ATOM 579 N N . GLY A 1 79 ? 14.898 -39.906 -22.516 1 95.5 79 GLY A N 1
ATOM 580 C CA . GLY A 1 79 ? 14.516 -40.375 -21.203 1 95.5 79 GLY A CA 1
ATOM 581 C C . GLY A 1 79 ? 14.859 -39.406 -20.094 1 95.5 79 GLY A C 1
ATOM 582 O O . GLY A 1 79 ? 14.438 -39.562 -18.938 1 95.5 79 GLY A O 1
ATOM 583 N N . ASP A 1 80 ? 15.594 -38.344 -20.359 1 98.19 80 ASP A N 1
ATOM 584 C CA . ASP A 1 80 ? 15.945 -37.312 -19.359 1 98.19 80 ASP A CA 1
ATOM 585 C C . ASP A 1 80 ? 14.766 -36.375 -19.109 1 98.19 80 ASP A C 1
ATOM 587 O O . ASP A 1 80 ? 13.734 -36.469 -19.766 1 98.19 80 ASP A O 1
ATOM 591 N N . PHE A 1 81 ? 14.875 -35.531 -18.094 1 98.56 81 PHE A N 1
ATOM 592 C CA . PHE A 1 81 ? 13.82 -34.625 -17.656 1 98.56 81 PHE A CA 1
ATOM 593 C C . PHE A 1 81 ? 14.359 -33.219 -17.5 1 98.56 81 PHE A C 1
ATOM 595 O O . PHE A 1 81 ? 15.281 -32.969 -16.719 1 98.56 81 PHE A O 1
ATOM 602 N N . ILE A 1 82 ? 13.781 -32.312 -18.25 1 98.81 82 ILE A N 1
ATOM 603 C CA . ILE A 1 82 ? 14.156 -30.906 -18.125 1 98.81 82 ILE A CA 1
ATOM 604 C C . ILE A 1 82 ? 13.164 -30.188 -17.219 1 98.81 82 ILE A C 1
ATOM 606 O O . ILE A 1 82 ? 11.953 -30.266 -17.422 1 98.81 82 ILE A O 1
ATOM 610 N N . VAL A 1 83 ? 13.656 -29.516 -16.219 1 98.75 83 VAL A N 1
ATOM 611 C CA . VAL A 1 83 ? 12.859 -28.688 -15.32 1 98.75 83 VAL A CA 1
ATOM 612 C C . VAL A 1 83 ? 13.297 -27.234 -15.445 1 98.75 83 VAL A C 1
ATOM 614 O O . VAL A 1 83 ? 14.359 -26.844 -14.953 1 98.75 83 VAL A O 1
ATOM 617 N N . ASN A 1 84 ? 12.438 -26.422 -16.031 1 98.69 84 ASN A N 1
ATOM 618 C CA . ASN A 1 84 ? 12.75 -25.016 -16.281 1 98.69 84 ASN A CA 1
ATOM 619 C C . ASN A 1 84 ? 12.211 -24.109 -15.172 1 98.69 84 ASN A C 1
ATOM 621 O O . ASN A 1 84 ? 11.023 -23.781 -15.164 1 98.69 84 ASN A O 1
ATOM 625 N N . LEU A 1 85 ? 13.062 -23.656 -14.312 1 98.06 85 LEU A N 1
ATOM 626 C CA . LEU A 1 85 ? 12.695 -22.781 -13.203 1 98.06 85 LEU A CA 1
ATOM 627 C C . LEU A 1 85 ? 13.398 -21.422 -13.32 1 98.06 85 LEU A C 1
ATOM 629 O O . LEU A 1 85 ? 13.719 -20.797 -12.312 1 98.06 85 LEU A O 1
ATOM 633 N N . SER A 1 86 ? 13.688 -21.031 -14.555 1 94.38 86 SER A N 1
ATOM 634 C CA . SER A 1 86 ? 14.375 -19.781 -14.844 1 94.38 86 SER A CA 1
ATOM 635 C C . SER A 1 86 ? 13.391 -18.688 -15.258 1 94.38 86 SER A C 1
ATOM 637 O O . SER A 1 86 ? 12.211 -18.969 -15.5 1 94.38 86 SER A O 1
ATOM 639 N N . VAL A 1 87 ? 13.977 -17.516 -15.219 1 89.44 87 VAL A N 1
ATOM 640 C CA . VAL A 1 87 ? 13.289 -16.406 -15.867 1 89.44 87 VAL A CA 1
ATOM 641 C C . VAL A 1 87 ? 13.953 -16.094 -17.203 1 89.44 87 VAL A C 1
ATOM 643 O O . VAL A 1 87 ? 15.156 -16.297 -17.375 1 89.44 87 VAL A O 1
ATOM 646 N N . ASN A 1 88 ? 13.297 -15.859 -18.219 1 90.19 88 ASN A N 1
ATOM 647 C CA . ASN A 1 88 ? 13.812 -15.344 -19.484 1 90.19 88 ASN A CA 1
ATOM 648 C C . ASN A 1 88 ? 14.266 -16.469 -20.406 1 90.19 88 ASN A C 1
ATOM 650 O O . ASN A 1 88 ? 15.086 -16.25 -21.297 1 90.19 88 ASN A O 1
ATOM 654 N N . VAL A 1 89 ? 13.969 -17.719 -20.062 1 96.25 89 VAL A N 1
ATOM 655 C CA . VAL A 1 89 ? 14.195 -18.844 -20.969 1 96.25 89 VAL A CA 1
ATOM 656 C C . VAL A 1 89 ? 12.859 -19.328 -21.547 1 96.25 89 VAL A C 1
ATOM 658 O O . VAL A 1 89 ? 11.977 -19.734 -20.797 1 96.25 89 VAL A O 1
ATOM 661 N N . CYS A 1 90 ? 12.773 -19.266 -22.766 1 97.31 90 CYS A N 1
ATOM 662 C CA . CYS A 1 90 ? 11.5 -19.453 -23.453 1 97.31 90 CYS A CA 1
ATOM 663 C C . CYS A 1 90 ? 11 -20.875 -23.297 1 97.31 90 CYS A C 1
ATOM 665 O O . CYS A 1 90 ? 11.633 -21.828 -23.781 1 97.31 90 CYS A O 1
ATOM 667 N N . SER A 1 91 ? 9.867 -21.047 -22.703 1 98.19 91 SER A N 1
ATOM 668 C CA . SER A 1 91 ? 9.266 -22.359 -22.469 1 98.19 91 SER A CA 1
ATOM 669 C C . SER A 1 91 ? 9 -23.078 -23.797 1 98.19 91 SER A C 1
ATOM 671 O O . SER A 1 91 ? 9.312 -24.266 -23.938 1 98.19 91 SER A O 1
ATOM 673 N N . ALA A 1 92 ? 8.438 -22.391 -24.766 1 98.06 92 ALA A N 1
ATOM 674 C CA . ALA A 1 92 ? 8.07 -22.984 -26.047 1 98.06 92 ALA A CA 1
ATOM 675 C C . ALA A 1 92 ? 9.281 -23.609 -26.734 1 98.06 92 ALA A C 1
ATOM 677 O O . ALA A 1 92 ? 9.211 -24.719 -27.25 1 98.06 92 ALA A O 1
ATOM 678 N N . ASP A 1 93 ? 10.367 -22.906 -26.672 1 98.06 93 ASP A N 1
ATOM 679 C CA . ASP A 1 93 ? 11.578 -23.375 -27.328 1 98.06 93 ASP A CA 1
ATOM 680 C C . ASP A 1 93 ? 12.164 -24.594 -26.609 1 98.06 93 ASP A C 1
ATOM 682 O O . ASP A 1 93 ? 12.633 -25.531 -27.234 1 98.06 93 ASP A O 1
ATOM 686 N N . VAL A 1 94 ? 12.156 -24.531 -25.312 1 98.62 94 VAL A N 1
ATOM 687 C CA . VAL A 1 94 ? 12.703 -25.641 -24.547 1 98.62 94 VAL A CA 1
ATOM 688 C C . VAL A 1 94 ? 11.82 -26.875 -24.719 1 98.62 94 VAL A C 1
ATOM 690 O O . VAL A 1 94 ? 12.312 -28 -24.797 1 98.62 94 VAL A O 1
ATOM 693 N N . ILE A 1 95 ? 10.531 -26.688 -24.797 1 98.75 95 ILE A N 1
ATOM 694 C CA . ILE A 1 95 ? 9.609 -27.797 -25 1 98.75 95 ILE A CA 1
ATOM 695 C C . ILE A 1 95 ? 9.852 -28.438 -26.359 1 98.75 95 ILE A C 1
ATOM 697 O O . ILE A 1 95 ? 9.867 -29.656 -26.5 1 98.75 95 ILE A O 1
ATOM 701 N N . ARG A 1 96 ? 10.039 -27.594 -27.406 1 98.19 96 ARG A N 1
ATOM 702 C CA . ARG A 1 96 ? 10.359 -28.109 -28.734 1 98.19 96 ARG A CA 1
ATOM 703 C C . ARG A 1 96 ? 11.617 -28.969 -28.703 1 98.19 96 ARG A C 1
ATOM 705 O O . ARG A 1 96 ? 11.672 -30.031 -29.328 1 98.19 96 ARG A O 1
ATOM 712 N N . PHE A 1 97 ? 12.586 -28.453 -28 1 98.38 97 PHE A N 1
ATOM 713 C CA . PHE A 1 97 ? 13.844 -29.188 -27.859 1 98.38 97 PHE A CA 1
ATOM 714 C C . PHE A 1 97 ? 13.609 -30.516 -27.156 1 98.38 97 PHE A C 1
ATOM 716 O O . PHE A 1 97 ? 14.102 -31.547 -27.609 1 98.38 97 PHE A O 1
ATOM 723 N N . ALA A 1 98 ? 12.938 -30.5 -25.984 1 98.69 98 ALA A N 1
ATOM 724 C CA . ALA A 1 98 ? 12.648 -31.703 -25.234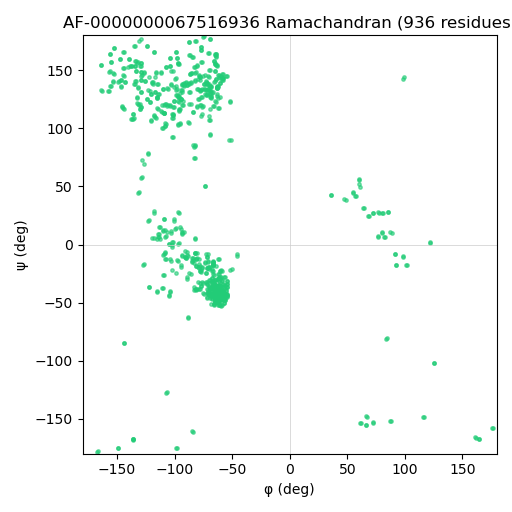 1 98.69 98 ALA A CA 1
ATOM 725 C C . ALA A 1 98 ? 11.914 -32.719 -26.109 1 98.69 98 ALA A C 1
ATOM 727 O O . ALA A 1 98 ? 12.25 -33.906 -26.078 1 98.69 98 ALA A O 1
ATOM 728 N N . TYR A 1 99 ? 10.93 -32.25 -26.844 1 98.25 99 TYR A N 1
ATOM 729 C CA . TYR A 1 99 ? 10.156 -33.094 -27.75 1 98.25 99 TYR A CA 1
ATOM 730 C C . TYR A 1 99 ? 11.07 -33.781 -28.75 1 98.25 99 TYR A C 1
ATOM 732 O O . TYR A 1 99 ? 10.977 -35 -28.953 1 98.25 99 TYR A O 1
ATOM 740 N N . ALA A 1 100 ? 11.977 -33.062 -29.328 1 97.62 100 ALA A N 1
ATOM 741 C CA . ALA A 1 100 ? 12.859 -33.562 -30.359 1 97.62 100 ALA A CA 1
ATOM 742 C C . ALA A 1 100 ? 13.836 -34.594 -29.797 1 97.62 100 ALA A C 1
ATOM 744 O O . ALA A 1 100 ? 14.344 -35.438 -30.531 1 97.62 100 ALA A O 1
ATOM 745 N N . HIS A 1 101 ? 14.062 -34.594 -28.5 1 97.94 101 HIS A N 1
ATOM 746 C CA . HIS A 1 101 ? 15.078 -35.469 -27.906 1 97.94 101 HIS A CA 1
ATOM 747 C C . HIS A 1 101 ? 14.445 -36.531 -27 1 97.94 101 HIS A C 1
ATOM 749 O O . HIS A 1 101 ? 15.141 -37.156 -26.219 1 97.94 101 HIS A O 1
ATOM 755 N N . ASP A 1 102 ? 13.125 -36.625 -27.031 1 97.81 102 ASP A N 1
ATOM 756 C CA . ASP A 1 102 ? 12.359 -37.594 -26.266 1 97.81 102 ASP A CA 1
ATOM 757 C C . ASP A 1 102 ? 12.641 -37.469 -24.766 1 97.81 102 ASP A C 1
ATOM 759 O O . ASP A 1 102 ? 12.922 -38.438 -24.094 1 97.81 102 ASP A O 1
ATOM 763 N N . ALA A 1 103 ? 12.711 -36.219 -24.359 1 98.56 103 ALA A N 1
ATOM 764 C CA . ALA A 1 103 ? 12.883 -35.875 -22.938 1 98.56 103 ALA A CA 1
ATOM 765 C C . ALA A 1 103 ? 11.586 -35.312 -22.359 1 98.56 103 ALA A C 1
ATOM 767 O O . ALA A 1 103 ? 10.758 -34.781 -23.078 1 98.56 103 ALA A O 1
ATOM 768 N N . LEU A 1 104 ? 11.383 -35.469 -21.047 1 98.75 104 LEU A N 1
ATOM 769 C CA . LEU A 1 104 ? 10.25 -34.875 -20.344 1 98.75 104 LEU A CA 1
ATOM 770 C C . LEU A 1 104 ? 10.539 -33.438 -19.953 1 98.75 104 LEU A C 1
ATOM 772 O O . LEU A 1 104 ? 11.695 -33 -19.969 1 98.75 104 LEU A O 1
ATOM 776 N N . TYR A 1 105 ? 9.469 -32.656 -19.656 1 98.81 105 TYR A N 1
ATOM 777 C CA . TYR A 1 105 ? 9.617 -31.25 -19.375 1 98.81 105 TYR A CA 1
ATOM 778 C C . TYR A 1 105 ? 8.633 -30.797 -18.297 1 98.81 105 TYR A C 1
ATOM 780 O O . TYR A 1 105 ? 7.512 -31.297 -18.234 1 98.81 105 TYR A O 1
ATOM 788 N N . LEU A 1 106 ? 9.078 -29.875 -17.484 1 98.81 106 LEU A N 1
ATOM 789 C CA . LEU A 1 106 ? 8.195 -29.172 -16.562 1 98.81 106 LEU A CA 1
ATOM 790 C C . LEU A 1 106 ? 8.68 -27.75 -16.328 1 98.81 106 LEU A C 1
ATOM 792 O O . LEU A 1 106 ? 9.883 -27.5 -16.203 1 98.81 106 LEU A O 1
ATOM 796 N N . ASP A 1 107 ? 7.766 -26.812 -16.25 1 98.56 107 ASP A N 1
ATOM 797 C CA . ASP A 1 107 ? 8.094 -25.469 -15.75 1 98.56 107 ASP A CA 1
ATOM 798 C C . ASP A 1 107 ? 7.027 -24.984 -14.766 1 98.56 107 ASP A C 1
ATOM 800 O O . ASP A 1 107 ? 6.027 -25.672 -14.531 1 98.56 107 ASP A O 1
ATOM 804 N N . THR A 1 108 ? 7.289 -23.828 -14.07 1 98 108 THR A N 1
ATOM 805 C CA . THR A 1 108 ? 6.352 -23.297 -13.086 1 98 108 THR A CA 1
ATOM 806 C C . THR A 1 108 ? 5.602 -22.094 -13.648 1 98 108 THR A C 1
ATOM 808 O O . THR A 1 108 ? 4.617 -21.641 -13.062 1 98 108 THR A O 1
ATOM 811 N N . CYS A 1 109 ? 6.047 -21.594 -14.711 1 96.06 109 CYS A N 1
ATOM 812 C CA . CYS A 1 109 ? 5.422 -20.5 -15.445 1 96.06 109 CYS A CA 1
ATOM 813 C C . CYS A 1 109 ? 5.852 -20.5 -16.906 1 96.06 109 CYS A C 1
ATOM 815 O O . CYS A 1 109 ? 6.949 -20.953 -17.234 1 96.06 109 CYS A O 1
ATOM 817 N N . ILE A 1 110 ? 4.988 -20.062 -17.766 1 96.5 110 ILE A N 1
ATOM 818 C CA . ILE A 1 110 ? 5.367 -19.938 -19.172 1 96.5 110 ILE A CA 1
ATOM 819 C C . ILE A 1 110 ? 6.223 -18.688 -19.375 1 96.5 110 ILE A C 1
ATOM 821 O O . ILE A 1 110 ? 5.777 -17.578 -19.094 1 96.5 110 ILE A O 1
ATOM 825 N N . GLU A 1 111 ? 7.387 -18.906 -19.828 1 94.69 111 GLU A N 1
ATOM 826 C CA . GLU A 1 111 ? 8.32 -17.797 -19.969 1 94.69 111 GLU A CA 1
ATOM 827 C C . GLU A 1 111 ? 8.664 -17.531 -21.438 1 94.69 111 GLU A C 1
ATOM 829 O O . GLU A 1 111 ? 8.867 -18.469 -22.203 1 94.69 111 GLU A O 1
ATOM 834 N N . PRO A 1 112 ? 8.711 -16.281 -21.797 1 93.75 112 PRO A N 1
ATOM 835 C CA . PRO A 1 112 ? 9.367 -15.898 -23.047 1 93.75 112 PRO A CA 1
ATOM 836 C C . PRO A 1 112 ? 10.867 -15.641 -22.891 1 93.75 112 PRO A C 1
ATOM 838 O O . PRO A 1 112 ? 11.383 -15.727 -21.766 1 93.75 112 PRO A O 1
ATOM 841 N N . TRP A 1 113 ? 11.531 -15.414 -24 1 93.62 113 TRP A N 1
ATOM 842 C CA . TRP A 1 113 ? 12.906 -14.93 -23.891 1 93.62 113 TRP A CA 1
ATOM 843 C C . TRP A 1 113 ? 12.945 -13.547 -23.266 1 93.62 113 TRP A C 1
ATOM 845 O O . TRP A 1 113 ? 11.93 -12.852 -23.203 1 93.62 113 TRP A O 1
ATOM 855 N N . GLY A 1 114 ? 14.016 -13.109 -22.812 1 87.5 114 GLY A N 1
ATOM 856 C CA . GLY A 1 114 ? 14.195 -11.844 -22.125 1 87.5 114 GLY A CA 1
ATOM 857 C C . GLY A 1 114 ? 13.688 -10.656 -22.922 1 87.5 114 GLY A C 1
ATOM 858 O O . GLY A 1 114 ? 13.719 -10.672 -24.156 1 87.5 114 GLY A O 1
ATOM 859 N N . ASN A 1 115 ? 13.141 -9.648 -22.266 1 79.38 115 ASN A N 1
ATOM 860 C CA . ASN A 1 115 ? 12.758 -8.328 -22.766 1 79.38 115 ASN A CA 1
ATOM 861 C C . ASN A 1 115 ? 11.414 -8.375 -23.484 1 79.38 115 ASN A C 1
ATOM 863 O O . ASN A 1 115 ? 10.984 -7.379 -24.078 1 79.38 115 ASN A O 1
ATOM 867 N N . THR A 1 116 ? 10.75 -9.484 -23.359 1 78.19 116 THR A N 1
ATOM 868 C CA . THR A 1 116 ? 9.445 -9.57 -24.016 1 78.19 116 THR A CA 1
ATOM 869 C C . THR A 1 116 ? 8.398 -8.781 -23.234 1 78.19 116 THR A C 1
ATOM 871 O O . THR A 1 116 ? 7.637 -8.008 -23.812 1 78.19 116 THR A O 1
ATOM 874 N N . TYR A 1 117 ? 8.406 -8.867 -21.984 1 76.19 117 TYR A N 1
ATOM 875 C CA . TYR A 1 117 ? 7.391 -8.242 -21.141 1 76.19 117 TYR A CA 1
ATOM 876 C C . TYR A 1 117 ? 7.484 -6.723 -21.203 1 76.19 117 TYR A C 1
ATOM 878 O O . TYR A 1 117 ? 6.508 -6.02 -20.922 1 76.19 117 TYR A O 1
ATOM 886 N N . ASN A 1 118 ? 8.609 -6.199 -21.562 1 77.94 118 ASN A N 1
ATOM 887 C CA . ASN A 1 118 ? 8.844 -4.758 -21.5 1 77.94 118 ASN A CA 1
ATOM 888 C C . ASN A 1 118 ? 9.008 -4.168 -22.906 1 77.94 118 ASN A C 1
ATOM 890 O O . ASN A 1 118 ? 9.5 -3.047 -23.047 1 77.94 118 ASN A O 1
ATOM 894 N N . SER A 1 119 ? 8.609 -4.98 -23.812 1 80.62 119 SER A N 1
ATOM 895 C CA . SER A 1 119 ? 8.766 -4.5 -25.188 1 80.62 119 SER A CA 1
ATOM 896 C C . SER A 1 119 ? 7.703 -3.465 -25.531 1 80.62 119 SER A C 1
ATOM 898 O O . SER A 1 119 ? 6.516 -3.785 -25.594 1 80.62 119 SER A O 1
ATOM 900 N N . PRO A 1 120 ? 8.078 -2.334 -25.828 1 79 120 PRO A N 1
ATOM 901 C CA . PRO A 1 120 ? 7.09 -1.304 -26.156 1 79 120 PRO A CA 1
ATOM 902 C C . PRO A 1 120 ? 6.422 -1.532 -27.5 1 79 120 PRO A C 1
ATOM 904 O O . PRO A 1 120 ? 5.418 -0.887 -27.812 1 79 120 PRO A O 1
ATOM 907 N N . SER A 1 121 ? 6.91 -2.4 -28.25 1 84.19 121 SER A N 1
ATOM 908 C CA . SER A 1 121 ? 6.34 -2.666 -29.562 1 84.19 121 SER A CA 1
ATOM 909 C C . SER A 1 121 ? 5.164 -3.633 -29.469 1 84.19 121 SER A C 1
ATOM 911 O O . SER A 1 121 ? 4.387 -3.77 -30.422 1 84.19 121 SER A O 1
ATOM 913 N N . LEU A 1 122 ? 5.055 -4.23 -28.359 1 87.81 122 LEU A N 1
ATOM 914 C CA . LEU A 1 122 ? 3.963 -5.172 -28.156 1 87.81 122 LEU A CA 1
ATOM 915 C C . LEU A 1 122 ? 2.828 -4.523 -27.375 1 87.81 122 LEU A C 1
ATOM 917 O O . LEU A 1 122 ? 3.072 -3.711 -26.469 1 87.81 122 LEU A O 1
ATOM 921 N N . THR A 1 123 ? 1.643 -4.875 -27.75 1 89.62 123 THR A N 1
ATOM 922 C CA . THR A 1 123 ? 0.482 -4.402 -27 1 89.62 123 THR A CA 1
ATOM 923 C C . THR A 1 123 ? 0.413 -5.066 -25.625 1 89.62 123 THR A C 1
ATOM 925 O O . THR A 1 123 ? 1.079 -6.074 -25.391 1 89.62 123 THR A O 1
ATOM 928 N N . ALA A 1 124 ? -0.382 -4.539 -24.734 1 90.06 124 ALA A N 1
ATOM 929 C CA . ALA A 1 124 ? -0.596 -5.133 -23.422 1 90.06 124 ALA A CA 1
ATOM 930 C C . ALA A 1 124 ? -1.095 -6.57 -23.531 1 90.06 124 ALA A C 1
ATOM 932 O O . ALA A 1 124 ? -0.659 -7.449 -22.781 1 90.06 124 ALA A O 1
ATOM 933 N N . SER A 1 125 ? -1.903 -6.867 -24.484 1 93.12 125 SER A N 1
ATOM 934 C CA . SER A 1 125 ? -2.439 -8.211 -24.719 1 93.12 125 SER A CA 1
ATOM 935 C C . SER A 1 125 ? -1.342 -9.18 -25.141 1 93.12 125 SER A C 1
ATOM 937 O O . SER A 1 125 ? -1.326 -10.336 -24.719 1 93.12 125 SER A O 1
ATOM 939 N N . GLN A 1 126 ? -0.427 -8.695 -25.906 1 91.38 126 GLN A N 1
ATOM 940 C CA . GLN A 1 126 ? 0.65 -9.531 -26.422 1 91.38 126 GLN A CA 1
ATOM 941 C C . GLN A 1 126 ? 1.69 -9.82 -25.344 1 91.38 126 GLN A C 1
ATOM 943 O O . GLN A 1 126 ? 2.436 -10.797 -25.438 1 91.38 126 GLN A O 1
ATOM 948 N N . ARG A 1 127 ? 1.725 -9.031 -24.328 1 90.81 127 ARG A N 1
ATOM 949 C CA . ARG A 1 127 ? 2.672 -9.188 -23.234 1 90.81 127 ARG A CA 1
ATOM 950 C C . ARG A 1 127 ? 2.014 -9.867 -22.031 1 90.81 127 ARG A C 1
ATOM 952 O O . ARG A 1 127 ? 2.514 -9.773 -20.906 1 90.81 127 ARG A O 1
ATOM 959 N N . SER A 1 128 ? 0.942 -10.57 -22.281 1 94.19 128 SER A N 1
ATOM 960 C CA . SER A 1 128 ? 0.123 -11.133 -21.219 1 94.19 128 SER A CA 1
ATOM 961 C C . SER A 1 128 ? 0.349 -12.633 -21.078 1 94.19 128 SER A C 1
ATOM 963 O O . SER A 1 128 ? 0.896 -13.266 -21.984 1 94.19 128 SER A O 1
ATOM 965 N N . ASN A 1 129 ? -0.017 -13.18 -19.906 1 95.81 129 ASN A N 1
ATOM 966 C CA . ASN A 1 129 ? -0.032 -14.625 -19.734 1 95.81 129 ASN A CA 1
ATOM 967 C C . ASN A 1 129 ? -1.008 -15.297 -20.688 1 95.81 129 ASN A C 1
ATOM 969 O O . ASN A 1 129 ? -0.769 -16.422 -21.141 1 95.81 129 ASN A O 1
ATOM 973 N N . TYR A 1 130 ? -2.047 -14.633 -21.016 1 97 130 TYR A N 1
ATOM 974 C CA . TYR A 1 130 ? -3 -15.117 -22.016 1 97 130 TYR A CA 1
ATOM 975 C C . TYR A 1 130 ? -2.309 -15.406 -23.344 1 97 130 TYR A C 1
ATOM 977 O O . TYR A 1 130 ? -2.512 -16.469 -23.938 1 97 130 TYR A O 1
ATOM 985 N N . ALA A 1 131 ? -1.517 -14.5 -23.781 1 95.62 131 ALA A N 1
ATOM 986 C CA . ALA A 1 131 ? -0.791 -14.648 -25.047 1 95.62 131 ALA A CA 1
ATOM 987 C C . ALA A 1 131 ? 0.21 -15.797 -24.969 1 95.62 131 ALA A C 1
ATOM 989 O O . ALA A 1 131 ? 0.353 -16.562 -25.922 1 95.62 131 ALA A O 1
ATOM 990 N N . LEU A 1 132 ? 0.891 -15.859 -23.859 1 95.5 132 LEU A N 1
ATOM 991 C CA . LEU A 1 132 ? 1.871 -16.922 -23.672 1 95.5 132 LEU A CA 1
ATOM 992 C C . LEU A 1 132 ? 1.196 -18.297 -23.672 1 95.5 132 LEU A C 1
ATOM 994 O O . LEU A 1 132 ? 1.705 -19.234 -24.281 1 95.5 132 LEU A O 1
ATOM 998 N N . ARG A 1 133 ? 0.114 -18.406 -22.969 1 97.06 133 ARG A N 1
ATOM 999 C CA . ARG A 1 133 ? -0.634 -19.656 -22.953 1 97.06 133 ARG A CA 1
ATOM 1000 C C . ARG A 1 133 ? -1.122 -20.031 -24.344 1 97.06 133 ARG A C 1
ATOM 1002 O O . ARG A 1 133 ? -1.059 -21.203 -24.734 1 97.06 133 ARG A O 1
ATOM 1009 N N . ASP A 1 134 ? -1.63 -19.062 -25.047 1 96.31 134 ASP A N 1
ATOM 1010 C CA . ASP A 1 134 ? -2.107 -19.297 -26.406 1 96.31 134 ASP A CA 1
ATOM 1011 C C . ASP A 1 134 ? -0.987 -19.828 -27.297 1 96.31 134 ASP A C 1
ATOM 1013 O O . ASP A 1 134 ? -1.216 -20.688 -28.141 1 96.31 134 ASP A O 1
ATOM 1017 N N . GLN A 1 135 ? 0.154 -19.297 -27.094 1 95.25 135 GLN A N 1
ATOM 1018 C CA . GLN A 1 135 ? 1.322 -19.766 -27.828 1 95.25 135 GLN A CA 1
ATOM 1019 C C . GLN A 1 135 ? 1.596 -21.25 -27.547 1 95.25 135 GLN A C 1
ATOM 1021 O O . GLN A 1 135 ? 1.9 -22.016 -28.469 1 95.25 135 GLN A O 1
ATOM 1026 N N . LEU A 1 136 ? 1.524 -21.625 -26.359 1 96.94 136 LEU A N 1
ATOM 1027 C CA . LEU A 1 136 ? 1.812 -23.016 -25.984 1 96.94 136 LEU A CA 1
ATOM 1028 C C . LEU A 1 136 ? 0.716 -23.938 -26.5 1 96.94 136 LEU A C 1
ATOM 1030 O O . LEU A 1 136 ? 0.988 -25.094 -26.859 1 96.94 136 LEU A O 1
ATOM 1034 N N . ARG A 1 137 ? -0.496 -23.469 -26.469 1 95.38 137 ARG A N 1
ATOM 1035 C CA . ARG A 1 137 ? -1.584 -24.266 -27.031 1 95.38 137 ARG A CA 1
ATOM 1036 C C . ARG A 1 137 ? -1.36 -24.531 -28.531 1 95.38 137 ARG A C 1
ATOM 1038 O O . ARG A 1 137 ? -1.567 -25.641 -29 1 95.38 137 ARG A O 1
ATOM 1045 N N . THR A 1 138 ? -0.951 -23.5 -29.172 1 96.31 138 THR A N 1
ATOM 1046 C CA . THR A 1 138 ? -0.639 -23.625 -30.594 1 96.31 138 THR A CA 1
ATOM 1047 C C . THR A 1 138 ? 0.505 -24.609 -30.812 1 96.31 138 THR A C 1
ATOM 1049 O O . THR A 1 138 ? 0.45 -25.438 -31.734 1 96.31 138 THR A O 1
ATOM 1052 N N . LEU A 1 139 ? 1.5 -24.5 -29.984 1 97.88 139 LEU A N 1
ATOM 1053 C CA . LEU A 1 139 ? 2.635 -25.422 -30.047 1 97.88 139 LEU A CA 1
ATOM 1054 C C . LEU A 1 139 ? 2.186 -26.859 -29.844 1 97.88 139 LEU A C 1
ATOM 1056 O O . LEU A 1 139 ? 2.668 -27.781 -30.516 1 97.88 139 LEU A O 1
ATOM 1060 N N . GLY A 1 140 ? 1.309 -27.094 -28.891 1 97.25 140 GLY A N 1
ATOM 1061 C CA . GLY A 1 140 ? 0.776 -28.422 -28.656 1 97.25 140 GLY A CA 1
ATOM 1062 C C . GLY A 1 140 ? 0.084 -29.016 -29.859 1 97.25 140 GLY A C 1
ATOM 1063 O O . GLY A 1 140 ? 0.238 -30.203 -30.141 1 97.25 140 GLY A O 1
ATOM 1064 N N . ALA A 1 141 ? -0.688 -28.203 -30.547 1 95.69 141 ALA A N 1
ATOM 1065 C CA . ALA A 1 141 ? -1.376 -28.656 -31.75 1 95.69 141 ALA A CA 1
ATOM 1066 C C . ALA A 1 141 ? -0.38 -29 -32.844 1 95.69 141 ALA A C 1
ATOM 1068 O O . ALA A 1 141 ? -0.592 -29.953 -33.625 1 95.69 141 ALA A O 1
ATOM 1069 N N . GLU A 1 142 ? 0.651 -28.266 -32.844 1 97.12 142 GLU A N 1
ATOM 1070 C CA . GLU A 1 142 ? 1.687 -28.453 -33.844 1 97.12 142 GLU A CA 1
ATOM 1071 C C . GLU A 1 142 ? 2.469 -29.734 -33.594 1 97.12 142 GLU A C 1
ATOM 1073 O O . GLU A 1 142 ? 2.732 -30.5 -34.531 1 97.12 142 GLU A O 1
ATOM 1078 N N . LEU A 1 143 ? 2.857 -29.953 -32.375 1 97.5 143 LEU A N 1
ATOM 1079 C CA . LEU A 1 143 ? 3.732 -31.078 -32 1 97.5 143 LEU A CA 1
ATOM 1080 C C . LEU A 1 143 ? 2.949 -32.375 -31.953 1 97.5 143 LEU A C 1
ATOM 1082 O O . LEU A 1 143 ? 3.488 -33.438 -32.281 1 97.5 143 LEU A O 1
ATOM 1086 N N . GLY A 1 144 ? 1.717 -32.344 -31.531 1 93.69 144 GLY A N 1
ATOM 1087 C CA . GLY A 1 144 ? 0.913 -33.531 -31.391 1 93.69 144 GLY A CA 1
ATOM 1088 C C . GLY A 1 144 ? 1.336 -34.406 -30.219 1 93.69 144 GLY A C 1
ATOM 1089 O O . GLY A 1 144 ? 1.842 -33.906 -29.219 1 93.69 144 GLY A O 1
ATOM 1090 N N . PRO A 1 145 ? 1.079 -35.719 -30.312 1 94.44 145 PRO A N 1
ATOM 1091 C CA . PRO A 1 145 ? 1.478 -36.656 -29.234 1 94.44 145 PRO A CA 1
ATOM 1092 C C . PRO A 1 145 ? 2.992 -36.719 -29.062 1 94.44 145 PRO A C 1
ATOM 1094 O O . PRO A 1 145 ? 3.738 -36.531 -30.031 1 94.44 145 PRO A O 1
ATOM 1097 N N . GLY A 1 146 ? 3.455 -37.062 -27.922 1 97.06 146 GLY A N 1
ATOM 1098 C CA . GLY A 1 146 ? 4.879 -37.125 -27.625 1 97.06 146 GLY A CA 1
ATOM 1099 C C . GLY A 1 146 ? 5.188 -37.094 -26.141 1 97.06 146 GLY A C 1
ATOM 1100 O O . GLY A 1 146 ? 4.309 -37.312 -25.312 1 97.06 146 GLY A O 1
ATOM 1101 N N . PRO A 1 147 ? 6.465 -36.844 -25.859 1 98.25 147 PRO A N 1
ATOM 1102 C CA . PRO A 1 147 ? 6.855 -36.812 -24.453 1 98.25 147 PRO A CA 1
ATOM 1103 C C . PRO A 1 147 ? 6.098 -35.75 -23.656 1 98.25 147 PRO A C 1
ATOM 1105 O O . PRO A 1 147 ? 5.832 -34.656 -24.172 1 98.25 147 PRO A O 1
ATOM 1108 N N . THR A 1 148 ? 5.816 -36.062 -22.422 1 98.56 148 THR A N 1
ATOM 1109 C CA . THR A 1 148 ? 5.008 -35.219 -21.562 1 98.56 148 THR A CA 1
ATOM 1110 C C . THR A 1 148 ? 5.762 -33.938 -21.219 1 98.56 148 THR A C 1
ATOM 1112 O O . THR A 1 148 ? 6.922 -33.969 -20.797 1 98.56 148 THR A O 1
ATOM 1115 N N . ALA A 1 149 ? 5.141 -32.875 -21.453 1 98.81 149 ALA A N 1
ATOM 1116 C CA . ALA A 1 149 ? 5.578 -31.547 -21 1 98.81 149 ALA A CA 1
ATOM 1117 C C . ALA A 1 149 ? 4.523 -30.891 -20.109 1 98.81 149 ALA A C 1
ATOM 1119 O O . ALA A 1 149 ? 3.484 -30.438 -20.594 1 98.81 149 ALA A O 1
ATOM 1120 N N . VAL A 1 150 ? 4.789 -30.844 -18.828 1 98.69 150 VAL A N 1
ATOM 1121 C CA . VAL A 1 150 ? 3.873 -30.234 -17.859 1 98.69 150 VAL A CA 1
ATOM 1122 C C . VAL A 1 150 ? 4.152 -28.734 -17.781 1 98.69 150 VAL A C 1
ATOM 1124 O O . VAL A 1 150 ? 5.238 -28.328 -17.359 1 98.69 150 VAL A O 1
ATOM 1127 N N . VAL A 1 151 ? 3.115 -27.984 -18.094 1 98.31 151 VAL A N 1
ATOM 1128 C CA . VAL A 1 151 ? 3.322 -26.547 -18.203 1 98.31 151 VAL A CA 1
ATOM 1129 C C . VAL A 1 151 ? 2.705 -25.844 -16.984 1 98.31 151 VAL A C 1
ATOM 1131 O O . VAL A 1 151 ? 1.572 -26.156 -16.594 1 98.31 151 VAL A O 1
ATOM 1134 N N . ALA A 1 152 ? 3.475 -24.891 -16.375 1 97.88 152 ALA A N 1
ATOM 1135 C CA . ALA A 1 152 ? 3.012 -24.016 -15.305 1 97.88 152 ALA A CA 1
ATOM 1136 C C . ALA A 1 152 ? 2.559 -24.828 -14.094 1 97.88 152 ALA A C 1
ATOM 1138 O O . ALA A 1 152 ? 1.427 -24.688 -13.633 1 97.88 152 ALA A O 1
ATOM 1139 N N . HIS A 1 153 ? 3.477 -25.641 -13.625 1 98.62 153 HIS A N 1
ATOM 1140 C CA . HIS A 1 153 ? 3.104 -26.5 -12.508 1 98.62 153 HIS A CA 1
ATOM 1141 C C . HIS A 1 153 ? 4.031 -26.281 -11.312 1 98.62 153 HIS A C 1
ATOM 1143 O O . HIS A 1 153 ? 4.832 -27.156 -10.984 1 98.62 153 HIS A O 1
ATOM 1149 N N . GLY A 1 154 ? 3.857 -25.25 -10.555 1 98.5 154 GLY A N 1
ATOM 1150 C CA . GLY A 1 154 ? 4.312 -24.969 -9.195 1 98.5 154 GLY A CA 1
ATOM 1151 C C . GLY A 1 154 ? 3.199 -25.031 -8.172 1 98.5 154 GLY A C 1
ATOM 1152 O O . GLY A 1 154 ? 2.469 -26.016 -8.094 1 98.5 154 GLY A O 1
ATOM 1153 N N . ALA A 1 155 ? 3.078 -23.938 -7.375 1 98.62 155 ALA A N 1
ATOM 1154 C CA . ALA A 1 155 ? 1.919 -23.828 -6.492 1 98.62 155 ALA A CA 1
ATOM 1155 C C . ALA A 1 155 ? 0.751 -23.141 -7.203 1 98.62 155 ALA A C 1
ATOM 1157 O O . ALA A 1 155 ? -0.305 -23.75 -7.395 1 98.62 155 ALA A O 1
ATOM 1158 N N . ASN A 1 156 ? 0.956 -21.953 -7.562 1 98.31 156 ASN A N 1
ATOM 1159 C CA . ASN A 1 156 ? 0.059 -21.203 -8.438 1 98.31 156 ASN A CA 1
ATOM 1160 C C . ASN A 1 156 ? 0.833 -20.391 -9.469 1 98.31 156 ASN A C 1
ATOM 1162 O O . ASN A 1 156 ? 1.481 -19.406 -9.117 1 98.31 156 ASN A O 1
ATOM 1166 N N . PRO A 1 157 ? 0.721 -20.906 -10.75 1 98.06 157 PRO A N 1
ATOM 1167 C CA . PRO A 1 157 ? -0.146 -22 -11.188 1 98.06 157 PRO A CA 1
ATOM 1168 C C . PRO A 1 157 ? 0.396 -23.375 -10.805 1 98.06 157 PRO A C 1
ATOM 1170 O O . PRO A 1 157 ? 1.568 -23.5 -10.438 1 98.06 157 PRO A O 1
ATOM 1173 N N . GLY A 1 158 ? -0.431 -24.391 -10.922 1 98.69 158 GLY A N 1
ATOM 1174 C CA . GLY A 1 158 ? -0.051 -25.766 -10.625 1 98.69 158 GLY A CA 1
ATOM 1175 C C . GLY A 1 158 ? -0.963 -26.438 -9.617 1 98.69 158 GLY A C 1
ATOM 1176 O O . GLY A 1 158 ? -2.098 -26.781 -9.938 1 98.69 158 GLY A O 1
ATOM 1177 N N . LEU A 1 159 ? -0.459 -26.5 -8.383 1 98.88 159 LEU A N 1
ATOM 1178 C CA . LEU A 1 159 ? -1.202 -27.172 -7.328 1 98.88 159 LEU A CA 1
ATOM 1179 C C . LEU A 1 159 ? -2.57 -26.531 -7.125 1 98.88 159 LEU A C 1
ATOM 1181 O O . LEU A 1 159 ? -3.537 -27.219 -6.781 1 98.88 159 LEU A O 1
ATOM 1185 N N . ILE A 1 160 ? -2.689 -25.297 -7.352 1 98.88 160 ILE A N 1
ATOM 1186 C CA . ILE A 1 160 ? -3.91 -24.531 -7.078 1 98.88 160 ILE A CA 1
ATOM 1187 C C . ILE A 1 160 ? -5.066 -25.109 -7.898 1 98.88 160 ILE A C 1
ATOM 1189 O O . ILE A 1 160 ? -6.215 -25.109 -7.449 1 98.88 160 ILE A O 1
ATOM 1193 N N . SER A 1 161 ? -4.82 -25.578 -9.109 1 98.81 161 SER A N 1
ATOM 1194 C CA . SER A 1 161 ? -5.855 -26.188 -9.93 1 98.81 161 SER A CA 1
ATOM 1195 C C . SER A 1 161 ? -6.352 -27.5 -9.312 1 98.81 161 SER A C 1
ATOM 1197 O O . SER A 1 161 ? -7.535 -27.828 -9.406 1 98.81 161 SER A O 1
ATOM 1199 N N . HIS A 1 162 ? -5.43 -28.234 -8.719 1 98.88 162 HIS A N 1
ATOM 1200 C CA . HIS A 1 162 ? -5.805 -29.453 -8.023 1 98.88 162 HIS A CA 1
ATOM 1201 C C . HIS A 1 162 ? -6.555 -29.141 -6.734 1 98.88 162 HIS A C 1
ATOM 1203 O O . HIS A 1 162 ? -7.48 -29.875 -6.359 1 98.88 162 HIS A O 1
ATOM 1209 N N . PHE A 1 163 ? -6.113 -28.062 -5.996 1 98.94 163 PHE A N 1
ATOM 1210 C CA . PHE A 1 163 ? -6.867 -27.594 -4.836 1 98.94 163 PHE A CA 1
ATOM 1211 C C . PHE A 1 163 ? -8.312 -27.297 -5.215 1 98.94 163 PHE A C 1
ATOM 1213 O O . PHE A 1 163 ? -9.234 -27.641 -4.473 1 98.94 163 PHE A O 1
ATOM 1220 N N . LEU A 1 164 ? -8.531 -26.641 -6.363 1 98.94 164 LEU A N 1
ATOM 1221 C CA . LEU A 1 164 ? -9.859 -26.297 -6.84 1 98.94 164 LEU A CA 1
ATOM 1222 C C . LEU A 1 164 ? -10.719 -27.547 -7.02 1 98.94 164 LEU A C 1
ATOM 1224 O O . LEU A 1 164 ? -11.883 -27.562 -6.598 1 98.94 164 LEU A O 1
ATOM 1228 N N . LYS A 1 165 ? -10.148 -28.562 -7.648 1 98.69 165 LYS A N 1
ATOM 1229 C CA . LYS A 1 165 ? -10.883 -29.797 -7.867 1 98.69 165 LYS A CA 1
ATOM 1230 C C . LYS A 1 165 ? -11.258 -30.453 -6.539 1 98.69 165 LYS A C 1
ATOM 1232 O O . LYS A 1 165 ? -12.383 -30.938 -6.371 1 98.69 165 LYS A O 1
ATOM 1237 N N . CYS A 1 166 ? -10.32 -30.469 -5.621 1 98.75 166 CYS A N 1
ATOM 1238 C CA . CYS A 1 166 ? -10.609 -30.969 -4.281 1 98.75 166 CYS A CA 1
ATOM 1239 C C . CYS A 1 166 ? -11.727 -30.156 -3.629 1 98.75 166 CYS A C 1
ATOM 1241 O O . CYS A 1 166 ? -12.633 -30.734 -3.018 1 98.75 166 CYS A O 1
ATOM 1243 N N . ALA A 1 167 ? -11.68 -28.906 -3.754 1 98.88 167 ALA A N 1
ATOM 1244 C CA . ALA A 1 167 ? -12.641 -28 -3.125 1 98.88 167 ALA A CA 1
ATOM 1245 C C . ALA A 1 167 ? -14.047 -28.203 -3.682 1 98.88 167 ALA A C 1
ATOM 1247 O O . ALA A 1 167 ? -15.016 -28.25 -2.926 1 98.88 167 ALA A O 1
ATOM 1248 N N . LEU A 1 168 ? -14.148 -28.219 -5.02 1 98.81 168 LEU A N 1
ATOM 1249 C CA . LEU A 1 168 ? -15.445 -28.438 -5.66 1 98.81 168 LEU A CA 1
ATOM 1250 C C . LEU A 1 168 ? -16.047 -29.781 -5.238 1 98.81 168 LEU A C 1
ATOM 1252 O O . LEU A 1 168 ? -17.25 -29.875 -4.992 1 98.81 168 LEU A O 1
ATOM 1256 N N . SER A 1 169 ? -15.18 -30.797 -5.164 1 98.31 169 SER A N 1
ATOM 1257 C CA . SER A 1 169 ? -15.633 -32.094 -4.707 1 98.31 169 SER A CA 1
ATOM 1258 C C . SER A 1 169 ? -16.125 -32.062 -3.266 1 98.31 169 SER A C 1
ATOM 1260 O O . SER A 1 169 ? -17.172 -32.625 -2.936 1 98.31 169 SER A O 1
ATOM 1262 N N . ALA A 1 170 ? -15.367 -31.391 -2.443 1 98.44 170 ALA A N 1
ATOM 1263 C CA . ALA A 1 170 ? -15.75 -31.25 -1.041 1 98.44 170 ALA A CA 1
ATOM 1264 C C . ALA A 1 170 ? -17.062 -30.484 -0.907 1 98.44 170 ALA A C 1
ATOM 1266 O O . ALA A 1 170 ? -17.922 -30.828 -0.085 1 98.44 170 ALA A O 1
ATOM 1267 N N . LEU A 1 171 ? -17.203 -29.453 -1.676 1 98.38 171 LEU A N 1
ATOM 1268 C CA . LEU A 1 171 ? -18.422 -28.641 -1.654 1 98.38 171 LEU A CA 1
ATOM 1269 C C . LEU A 1 171 ? -19.625 -29.453 -2.117 1 98.38 171 LEU A C 1
ATOM 1271 O O . LEU A 1 171 ? -20.719 -29.312 -1.572 1 98.38 171 LEU A O 1
ATOM 1275 N N . ALA A 1 172 ? -19.422 -30.234 -3.172 1 98.44 172 ALA A N 1
ATOM 1276 C CA . ALA A 1 172 ? -20.484 -31.109 -3.666 1 98.44 172 ALA A CA 1
ATOM 1277 C C . ALA A 1 172 ? -20.984 -32.062 -2.57 1 98.44 172 ALA A C 1
ATOM 1279 O O . ALA A 1 172 ? -22.188 -32.281 -2.432 1 98.44 172 ALA A O 1
ATOM 1280 N N . GLU A 1 173 ? -20.062 -32.562 -1.857 1 97.94 173 GLU A N 1
ATOM 1281 C CA . GLU A 1 173 ? -20.406 -33.469 -0.752 1 97.94 173 GLU A CA 1
ATOM 1282 C C . GLU A 1 173 ? -21.188 -32.719 0.331 1 97.94 173 GLU A C 1
ATOM 1284 O O . GLU A 1 173 ? -22.203 -33.188 0.816 1 97.94 173 GLU A O 1
ATOM 1289 N N . GLN A 1 174 ? -20.719 -31.594 0.722 1 97.38 174 GLN A N 1
ATOM 1290 C CA . GLN A 1 174 ? -21.344 -30.797 1.781 1 97.38 174 GLN A CA 1
ATOM 1291 C C . GLN A 1 174 ? -22.766 -30.391 1.402 1 97.38 174 GLN A C 1
ATOM 1293 O O . GLN A 1 174 ? -23.641 -30.297 2.264 1 97.38 174 GLN A O 1
ATOM 1298 N N . LEU A 1 175 ? -22.969 -30.125 0.108 1 97.88 175 LEU A N 1
ATOM 1299 C CA . LEU A 1 175 ? -24.25 -29.625 -0.361 1 97.88 175 LEU A CA 1
ATOM 1300 C C . LEU A 1 175 ? -25.109 -30.766 -0.91 1 97.88 175 LEU A C 1
ATOM 1302 O O . LEU A 1 175 ? -26.219 -30.531 -1.391 1 97.88 175 LEU A O 1
ATOM 1306 N N . SER A 1 176 ? -24.578 -31.953 -0.854 1 97.31 176 SER A N 1
ATOM 1307 C CA . SER A 1 176 ? -25.266 -33.156 -1.353 1 97.31 176 SER A CA 1
ATOM 1308 C C . SER A 1 176 ? -25.688 -32.969 -2.811 1 97.31 176 SER A C 1
ATOM 1310 O O . SER A 1 176 ? -26.828 -33.219 -3.17 1 97.31 176 SER A O 1
ATOM 1312 N N . VAL A 1 177 ? -24.781 -32.469 -3.557 1 97.12 177 VAL A N 1
ATOM 1313 C CA . VAL A 1 177 ? -24.984 -32.312 -4.996 1 97.12 177 VAL A CA 1
ATOM 1314 C C . VAL A 1 177 ? -24.312 -33.469 -5.727 1 97.12 177 VAL A C 1
ATOM 1316 O O . VAL A 1 177 ? -23.156 -33.812 -5.445 1 97.12 177 VAL A O 1
ATOM 1319 N N . ALA A 1 178 ? -24.969 -34.094 -6.664 1 96.19 178 ALA A N 1
ATOM 1320 C CA . ALA A 1 178 ? -24.406 -35.188 -7.453 1 96.19 178 ALA A CA 1
ATOM 1321 C C . ALA A 1 178 ? -23.297 -34.688 -8.375 1 96.19 178 ALA A C 1
ATOM 1323 O O . ALA A 1 178 ? -23.453 -33.656 -9.031 1 96.19 178 ALA A O 1
ATOM 1324 N N . VAL A 1 179 ? -22.266 -35.375 -8.438 1 96.25 179 VAL A N 1
ATOM 1325 C CA . VAL A 1 179 ? -21.109 -35 -9.242 1 96.25 179 VAL A CA 1
ATOM 1326 C C . VAL A 1 179 ? -21.312 -35.469 -10.688 1 96.25 179 VAL A C 1
ATOM 1328 O O . VAL A 1 179 ? -21.328 -36.688 -10.961 1 96.25 179 VAL A O 1
ATOM 1331 N N . PRO A 1 180 ? -21.422 -34.5 -11.547 1 95.44 180 PRO A N 1
ATOM 1332 C CA . PRO A 1 180 ? -21.578 -34.906 -12.953 1 95.44 180 PRO A CA 1
ATOM 1333 C C . PRO A 1 180 ? -20.297 -35.5 -13.531 1 95.44 180 PRO A C 1
ATOM 1335 O O . PRO A 1 180 ? -19.203 -35.062 -13.211 1 95.44 180 PRO A O 1
ATOM 1338 N N . ARG A 1 181 ? -20.484 -36.531 -14.438 1 93.12 181 ARG A N 1
ATOM 1339 C CA . ARG A 1 181 ? -19.344 -37.219 -15.031 1 93.12 181 ARG A CA 1
ATOM 1340 C C . ARG A 1 181 ? -19.531 -37.375 -16.531 1 93.12 181 ARG A C 1
ATOM 1342 O O . ARG A 1 181 ? -20.656 -37.406 -17.031 1 93.12 181 ARG A O 1
ATOM 1349 N N . HIS A 1 182 ? -18.422 -37.375 -17.203 1 88 182 HIS A N 1
ATOM 1350 C CA . HIS A 1 182 ? -18.344 -37.781 -18.609 1 88 182 HIS A CA 1
ATOM 1351 C C . HIS A 1 182 ? -17.234 -38.812 -18.828 1 88 182 HIS A C 1
ATOM 1353 O O . HIS A 1 182 ? -16.609 -39.281 -17.875 1 88 182 HIS A O 1
ATOM 1359 N N . GLN A 1 183 ? -17.078 -39.312 -20.016 1 77.69 183 GLN A N 1
ATOM 1360 C CA . GLN A 1 183 ? -16.125 -40.375 -20.312 1 77.69 183 GLN A CA 1
ATOM 1361 C C . GLN A 1 183 ? -14.719 -40.031 -19.812 1 77.69 183 GLN A C 1
ATOM 1363 O O . GLN A 1 183 ? -13.969 -40.906 -19.406 1 77.69 183 GLN A O 1
ATOM 1368 N N . GLY A 1 184 ? -14.461 -38.812 -19.625 1 80.81 184 GLY A N 1
ATOM 1369 C CA . GLY A 1 184 ? -13.125 -38.406 -19.219 1 80.81 184 GLY A CA 1
ATOM 1370 C C . GLY A 1 184 ? -13.023 -38.062 -17.75 1 80.81 184 GLY A C 1
ATOM 1371 O O . GLY A 1 184 ? -11.992 -37.594 -17.281 1 80.81 184 GLY A O 1
ATOM 1372 N N . GLY A 1 185 ? -14.062 -38.406 -17.016 1 90.81 185 GLY A N 1
ATOM 1373 C CA . GLY A 1 185 ? -14.008 -38.125 -15.594 1 90.81 185 GLY A CA 1
ATOM 1374 C C . GLY A 1 185 ? -15.062 -37.125 -15.148 1 90.81 185 GLY A C 1
ATOM 1375 O O . GLY A 1 185 ? -16.172 -37.125 -15.672 1 90.81 185 GLY A O 1
ATOM 1376 N N . ILE A 1 186 ? -14.695 -36.406 -14.188 1 95.19 186 ILE A N 1
ATOM 1377 C CA . ILE A 1 186 ? -15.617 -35.438 -13.609 1 95.19 186 ILE A CA 1
ATOM 1378 C C . ILE A 1 186 ? -15.805 -34.281 -14.562 1 95.19 186 ILE A C 1
ATOM 1380 O O . ILE A 1 186 ? -14.836 -33.781 -15.156 1 95.19 186 ILE A O 1
ATOM 1384 N N . ASP A 1 187 ? -17.047 -33.844 -14.828 1 97.19 187 ASP A N 1
ATOM 1385 C CA . ASP A 1 187 ? -17.375 -32.625 -15.562 1 97.19 187 ASP A CA 1
ATOM 1386 C C . ASP A 1 187 ? -17.312 -31.391 -14.641 1 97.19 187 ASP A C 1
ATOM 1388 O O . ASP A 1 187 ? -18.359 -30.938 -14.156 1 97.19 187 ASP A O 1
ATOM 1392 N N . TRP A 1 188 ? -16.156 -30.875 -14.5 1 98.25 188 TRP A N 1
ATOM 1393 C CA . TRP A 1 188 ? -15.898 -29.828 -13.516 1 98.25 188 TRP A CA 1
ATOM 1394 C C . TRP A 1 188 ? -16.734 -28.578 -13.805 1 98.25 188 TRP A C 1
ATOM 1396 O O . TRP A 1 188 ? -17.172 -27.891 -12.883 1 98.25 188 TRP A O 1
ATOM 1406 N N . GLY A 1 189 ? -16.922 -28.188 -15.148 1 98 189 GLY A N 1
ATOM 1407 C CA . GLY A 1 189 ? -17.734 -27.031 -15.516 1 98 189 GLY A CA 1
ATOM 1408 C C . GLY A 1 189 ? -19.172 -27.156 -15.055 1 98 189 GLY A C 1
ATOM 1409 O O . GLY A 1 189 ? -19.672 -26.266 -14.359 1 98 189 GLY A O 1
ATOM 1410 N N . ASN A 1 190 ? -19.797 -28.25 -15.398 1 97.88 190 ASN A N 1
ATOM 1411 C CA . ASN A 1 190 ? -21.172 -28.469 -14.992 1 97.88 190 ASN A CA 1
ATOM 1412 C C . ASN A 1 190 ? -21.312 -28.578 -13.477 1 97.88 190 ASN A C 1
ATOM 1414 O O . ASN A 1 190 ? -22.312 -28.156 -12.906 1 97.88 190 ASN A O 1
ATOM 1418 N N . LEU A 1 191 ? -20.297 -29.188 -12.844 1 98.56 191 LEU A N 1
ATOM 1419 C CA . LEU A 1 191 ? -20.312 -29.266 -11.383 1 98.56 191 LEU A CA 1
ATOM 1420 C C . LEU A 1 191 ? -20.297 -27.875 -10.773 1 98.56 191 LEU A C 1
ATOM 1422 O O . LEU A 1 191 ? -21.094 -27.562 -9.891 1 98.56 191 LEU A O 1
ATOM 1426 N N . SER A 1 192 ? -19.344 -27.062 -11.203 1 98.75 192 SER A N 1
ATOM 1427 C CA . SER A 1 192 ? -19.234 -25.703 -10.711 1 98.75 192 SER A CA 1
ATOM 1428 C C . SER A 1 192 ? -20.531 -24.922 -10.922 1 98.75 192 SER A C 1
ATOM 1430 O O . SER A 1 192 ? -20.984 -24.203 -10.031 1 98.75 192 SER A O 1
ATOM 1432 N N . MET A 1 193 ? -21.156 -25.078 -12.102 1 98.56 193 MET A N 1
ATOM 1433 C CA . MET A 1 193 ? -22.422 -24.422 -12.422 1 98.56 193 MET A CA 1
ATOM 1434 C C . MET A 1 193 ? -23.531 -24.891 -11.484 1 98.56 193 MET A C 1
ATOM 1436 O O . MET A 1 193 ? -24.266 -24.062 -10.938 1 98.56 193 MET A O 1
ATOM 1440 N N . LYS A 1 194 ? -23.609 -26.156 -11.289 1 98.19 194 LYS A N 1
ATOM 1441 C CA . LYS A 1 194 ? -24.641 -26.734 -10.43 1 98.19 194 LYS A CA 1
ATOM 1442 C C . LYS A 1 194 ? -24.484 -26.25 -8.984 1 98.19 194 LYS A C 1
ATOM 1444 O O . LYS A 1 194 ? -25.469 -26.078 -8.273 1 98.19 194 LYS A O 1
ATOM 1449 N N . LEU A 1 195 ? -23.266 -26.094 -8.57 1 98.69 195 LEU A N 1
ATOM 1450 C CA . LEU A 1 195 ? -22.969 -25.656 -7.211 1 98.69 195 LEU A CA 1
ATOM 1451 C C . LEU A 1 195 ? -23.281 -24.172 -7.039 1 98.69 195 LEU A C 1
ATOM 1453 O O . LEU A 1 195 ? -23.359 -23.672 -5.914 1 98.69 195 LEU A O 1
ATOM 1457 N N . GLY A 1 196 ? -23.438 -23.438 -8.125 1 98.38 196 GLY A N 1
ATOM 1458 C CA . GLY A 1 196 ? -23.766 -22.031 -8.078 1 98.38 196 GLY A CA 1
ATOM 1459 C C . GLY A 1 196 ? -22.562 -21.141 -7.82 1 98.38 196 GLY A C 1
ATOM 1460 O O . GLY A 1 196 ? -22.703 -20.047 -7.254 1 98.38 196 GLY A O 1
ATOM 1461 N N . VAL A 1 197 ? -21.375 -21.594 -8.211 1 98.81 197 VAL A N 1
ATOM 1462 C CA . VAL A 1 197 ? -20.156 -20.828 -8.008 1 98.81 197 VAL A CA 1
ATOM 1463 C C . VAL A 1 197 ? -20.141 -19.609 -8.93 1 98.81 197 VAL A C 1
ATOM 1465 O O . VAL A 1 197 ? -20.406 -19.734 -10.125 1 98.81 197 VAL A O 1
ATOM 1468 N N . LYS A 1 198 ? -19.812 -18.438 -8.406 1 98.81 198 LYS A N 1
ATOM 1469 C CA . LYS A 1 198 ? -19.797 -17.219 -9.211 1 98.81 198 LYS A CA 1
ATOM 1470 C C . LYS A 1 198 ? -18.375 -16.641 -9.328 1 98.81 198 LYS A C 1
ATOM 1472 O O . LYS A 1 198 ? -18.031 -16.047 -10.344 1 98.81 198 LYS A O 1
ATOM 1477 N N . VAL A 1 199 ? -17.641 -16.688 -8.258 1 98.94 199 VAL A N 1
ATOM 1478 C CA . VAL A 1 199 ? -16.297 -16.094 -8.227 1 98.94 199 VAL A CA 1
ATOM 1479 C C . VAL A 1 199 ? -15.32 -17.062 -7.582 1 98.94 199 VAL A C 1
ATOM 1481 O O . VAL A 1 199 ? -15.664 -17.75 -6.613 1 98.94 199 VAL A O 1
ATOM 1484 N N . ILE A 1 200 ? -14.125 -17.156 -8.086 1 98.94 200 ILE A N 1
ATOM 1485 C CA . ILE A 1 200 ? -13.016 -17.906 -7.492 1 98.94 200 ILE A CA 1
ATOM 1486 C C . ILE A 1 200 ? -11.781 -17.016 -7.406 1 98.94 200 ILE A C 1
ATOM 1488 O O . ILE A 1 200 ? -11.281 -16.531 -8.43 1 98.94 200 ILE A O 1
ATOM 1492 N N . HIS A 1 201 ? -11.312 -16.781 -6.215 1 98.94 201 HIS A N 1
ATOM 1493 C CA . HIS A 1 201 ? -10 -16.172 -6.004 1 98.94 201 HIS A CA 1
ATOM 1494 C C . HIS A 1 201 ? -8.938 -17.234 -5.746 1 98.94 201 HIS A C 1
ATOM 1496 O O . HIS A 1 201 ? -9.164 -18.172 -4.969 1 98.94 201 HIS A O 1
ATOM 1502 N N . ILE A 1 202 ? -7.852 -17.188 -6.504 1 98.94 202 ILE A N 1
ATOM 1503 C CA . ILE A 1 202 ? -6.645 -17.719 -5.875 1 98.94 202 ILE A CA 1
ATOM 1504 C C . ILE A 1 202 ? -6.203 -16.781 -4.746 1 98.94 202 ILE A C 1
ATOM 1506 O O . ILE A 1 202 ? -5.523 -15.789 -4.984 1 98.94 202 ILE A O 1
ATOM 1510 N N . ALA A 1 203 ? -6.633 -17.109 -3.559 1 98.88 203 ALA A N 1
ATOM 1511 C CA . ALA A 1 203 ? -6.449 -16.25 -2.396 1 98.88 203 ALA A CA 1
ATOM 1512 C C . ALA A 1 203 ? -5.219 -16.656 -1.596 1 98.88 203 ALA A C 1
ATOM 1514 O O . ALA A 1 203 ? -5.16 -17.75 -1.053 1 98.88 203 ALA A O 1
ATOM 1515 N N . GLU A 1 204 ? -4.277 -15.781 -1.557 1 98.81 204 GLU A N 1
ATOM 1516 C CA . GLU A 1 204 ? -3.021 -16.078 -0.877 1 98.81 204 GLU A CA 1
ATOM 1517 C C . GLU A 1 204 ? -2.646 -14.969 0.103 1 98.81 204 GLU A C 1
ATOM 1519 O O . GLU A 1 204 ? -2.732 -13.781 -0.229 1 98.81 204 GLU A O 1
ATOM 1524 N N . ARG A 1 205 ? -2.301 -15.32 1.301 1 98.62 205 ARG A N 1
ATOM 1525 C CA . ARG A 1 205 ? -1.805 -14.406 2.322 1 98.62 205 ARG A CA 1
ATOM 1526 C C . ARG A 1 205 ? -0.521 -14.93 2.953 1 98.62 205 ARG A C 1
ATOM 1528 O O . ARG A 1 205 ? -0.516 -16 3.561 1 98.62 205 ARG A O 1
ATOM 1535 N N . ASP A 1 206 ? 0.555 -14.219 2.781 1 98.62 206 ASP A N 1
ATOM 1536 C CA . ASP A 1 206 ? 1.854 -14.516 3.377 1 98.62 206 ASP A CA 1
ATOM 1537 C C . ASP A 1 206 ? 2.115 -13.633 4.598 1 98.62 206 ASP A C 1
ATOM 1539 O O . ASP A 1 206 ? 2.193 -12.414 4.477 1 98.62 206 ASP A O 1
ATOM 1543 N N . THR A 1 207 ? 2.279 -14.227 5.809 1 98.19 207 THR A N 1
ATOM 1544 C CA . THR A 1 207 ? 2.518 -13.453 7.023 1 98.19 207 THR A CA 1
ATOM 1545 C C . THR A 1 207 ? 3.945 -13.656 7.523 1 98.19 207 THR A C 1
ATOM 1547 O O . THR A 1 207 ? 4.238 -13.414 8.695 1 98.19 207 THR A O 1
ATOM 1550 N N . GLN A 1 208 ? 4.801 -14.281 6.652 1 98.44 208 GLN A N 1
ATOM 1551 C CA . GLN A 1 208 ? 6.207 -14.453 7.004 1 98.44 208 GLN A CA 1
ATOM 1552 C C . GLN A 1 208 ? 6.902 -13.102 7.16 1 98.44 208 GLN A C 1
ATOM 1554 O O . GLN A 1 208 ? 6.691 -12.188 6.355 1 98.44 208 GLN A O 1
ATOM 1559 N N . ARG A 1 209 ? 7.715 -12.961 8.266 1 97.62 209 ARG A N 1
ATOM 1560 C CA . ARG A 1 209 ? 8.391 -11.703 8.578 1 97.62 209 ARG A CA 1
ATOM 1561 C C . ARG A 1 209 ? 9.875 -11.938 8.836 1 97.62 209 ARG A C 1
ATOM 1563 O O . ARG A 1 209 ? 10.273 -13.008 9.305 1 97.62 209 ARG A O 1
ATOM 1570 N N . SER A 1 210 ? 10.633 -10.914 8.594 1 97.12 210 SER A N 1
ATOM 1571 C CA . SER A 1 210 ? 12.078 -10.984 8.758 1 97.12 210 SER A CA 1
ATOM 1572 C C . SER A 1 210 ? 12.523 -10.305 10.047 1 97.12 210 SER A C 1
ATOM 1574 O O . SER A 1 210 ? 11.961 -9.281 10.445 1 97.12 210 SER A O 1
ATOM 1576 N N . THR A 1 211 ? 13.586 -10.781 10.633 1 95.5 211 THR A N 1
ATOM 1577 C CA . THR A 1 211 ? 14.242 -10.117 11.758 1 95.5 211 THR A CA 1
ATOM 1578 C C . THR A 1 211 ? 15.094 -8.945 11.273 1 95.5 211 THR A C 1
ATOM 1580 O O . THR A 1 211 ? 15.5 -8.102 12.07 1 95.5 211 THR A O 1
ATOM 1583 N N . ARG A 1 212 ? 15.375 -8.961 10.086 1 95.94 212 ARG A N 1
ATOM 1584 C CA . ARG A 1 212 ? 16.125 -7.867 9.484 1 95.94 212 ARG A CA 1
ATOM 1585 C C . ARG A 1 212 ? 15.195 -6.816 8.891 1 95.94 212 ARG A C 1
ATOM 1587 O O . ARG A 1 212 ? 14.398 -7.117 8 1 95.94 212 ARG A O 1
ATOM 1594 N N . ILE A 1 213 ? 15.32 -5.637 9.289 1 95.25 213 ILE A N 1
ATOM 1595 C CA . ILE A 1 213 ? 14.477 -4.547 8.812 1 95.25 213 ILE A CA 1
ATOM 1596 C C . ILE A 1 213 ? 14.781 -4.25 7.348 1 95.25 213 ILE A C 1
ATOM 1598 O O . ILE A 1 213 ? 15.945 -4.152 6.961 1 95.25 213 ILE A O 1
ATOM 1602 N N . LYS A 1 214 ? 13.766 -4.133 6.508 1 96.81 214 LYS A N 1
ATOM 1603 C CA . LYS A 1 214 ? 13.945 -3.768 5.102 1 96.81 214 LYS A CA 1
ATOM 1604 C C . LYS A 1 214 ? 14.594 -2.395 4.969 1 96.81 214 LYS A C 1
ATOM 1606 O O . LYS A 1 214 ? 14.25 -1.462 5.695 1 96.81 214 LYS A O 1
ATOM 1611 N N . SER A 1 215 ? 15.508 -2.24 4.043 1 94.5 215 SER A N 1
ATOM 1612 C CA . SER A 1 215 ? 16.141 -0.96 3.75 1 94.5 215 SER A CA 1
ATOM 1613 C C . SER A 1 215 ? 15.594 -0.347 2.469 1 94.5 215 SER A C 1
ATOM 1615 O O . SER A 1 215 ? 15.086 -1.062 1.602 1 94.5 215 SER A O 1
ATOM 1617 N N . ASP A 1 216 ? 15.648 0.99 2.373 1 94.94 216 ASP A N 1
ATOM 1618 C CA . ASP A 1 216 ? 15.367 1.618 1.085 1 94.94 216 ASP A CA 1
ATOM 1619 C C . ASP A 1 216 ? 16.312 1.107 0.006 1 94.94 216 ASP A C 1
ATOM 1621 O O . ASP A 1 216 ? 17.484 0.84 0.28 1 94.94 216 ASP A O 1
ATOM 1625 N N . GLY A 1 217 ? 15.812 0.963 -1.172 1 96.5 217 GLY A N 1
ATOM 1626 C CA . GLY A 1 217 ? 16.625 0.494 -2.279 1 96.5 217 GLY A CA 1
ATOM 1627 C C . GLY A 1 217 ? 16.781 -1.015 -2.309 1 96.5 217 GLY A C 1
ATOM 1628 O O . GLY A 1 217 ? 17.578 -1.548 -3.084 1 96.5 217 GLY A O 1
ATOM 1629 N N . GLU A 1 218 ? 16.094 -1.659 -1.473 1 97.56 218 GLU A N 1
ATOM 1630 C CA . GLU A 1 218 ? 16.125 -3.117 -1.402 1 97.56 218 GLU A CA 1
ATOM 1631 C C . GLU A 1 218 ? 14.734 -3.709 -1.646 1 97.56 218 GLU A C 1
ATOM 1633 O O . GLU A 1 218 ? 13.758 -3.285 -1.03 1 97.56 218 GLU A O 1
ATOM 1638 N N . PHE A 1 219 ? 14.641 -4.699 -2.564 1 98.56 219 PHE A N 1
ATOM 1639 C CA . PHE A 1 219 ? 13.414 -5.461 -2.73 1 98.56 219 PHE A CA 1
ATOM 1640 C C . PHE A 1 219 ? 13.477 -6.766 -1.944 1 98.56 219 PHE A C 1
ATOM 1642 O O . PHE A 1 219 ? 14.328 -7.613 -2.205 1 98.56 219 PHE A O 1
ATOM 1649 N N . VAL A 1 220 ? 12.625 -6.949 -0.962 1 98.69 220 VAL A N 1
ATOM 1650 C CA . VAL A 1 220 ? 12.594 -8.117 -0.091 1 98.69 220 VAL A CA 1
ATOM 1651 C C . VAL A 1 220 ? 11.352 -8.953 -0.401 1 98.69 220 VAL A C 1
ATOM 1653 O O . VAL A 1 220 ? 10.258 -8.414 -0.57 1 98.69 220 VAL A O 1
ATOM 1656 N N . ASN A 1 221 ? 11.469 -10.203 -0.525 1 98.56 221 ASN A N 1
ATOM 1657 C CA . ASN A 1 221 ? 10.375 -11.109 -0.866 1 98.56 221 ASN A CA 1
ATOM 1658 C C . ASN A 1 221 ? 10.617 -12.508 -0.309 1 98.56 221 ASN A C 1
ATOM 1660 O O . ASN A 1 221 ? 11.688 -12.789 0.235 1 98.56 221 ASN A O 1
ATOM 1664 N N . THR A 1 222 ? 9.609 -13.336 -0.371 1 98.56 222 THR A N 1
ATOM 1665 C CA . THR A 1 222 ? 9.742 -14.711 0.103 1 98.56 222 THR A CA 1
ATOM 1666 C C . THR A 1 222 ? 10.023 -15.656 -1.059 1 98.56 222 THR A C 1
ATOM 1668 O O . THR A 1 222 ? 10.375 -16.812 -0.847 1 98.56 222 THR A O 1
ATOM 1671 N N . TRP A 1 223 ? 9.836 -15.188 -2.244 1 97.06 223 TRP A N 1
ATOM 1672 C CA . TRP A 1 223 ? 10.148 -15.922 -3.463 1 97.06 223 TRP A CA 1
ATOM 1673 C C . TRP A 1 223 ? 10.844 -15.031 -4.48 1 97.06 223 TRP A C 1
ATOM 1675 O O . TRP A 1 223 ? 11.344 -13.953 -4.133 1 97.06 223 TRP A O 1
ATOM 1685 N N . SER A 1 224 ? 10.984 -15.453 -5.734 1 95.94 224 SER A N 1
ATOM 1686 C CA . SER A 1 224 ? 11.781 -14.766 -6.742 1 95.94 224 SER A CA 1
ATOM 1687 C C . SER A 1 224 ? 11.398 -13.289 -6.84 1 95.94 224 SER A C 1
ATOM 1689 O O . SER A 1 224 ? 10.242 -12.961 -7.141 1 95.94 224 SER A O 1
ATOM 1691 N N . VAL A 1 225 ? 12.367 -12.391 -6.652 1 96.88 225 VAL A N 1
ATOM 1692 C CA . VAL A 1 225 ? 12.141 -10.953 -6.777 1 96.88 225 VAL A CA 1
ATOM 1693 C C . VAL A 1 225 ? 11.914 -10.594 -8.242 1 96.88 225 VAL A C 1
ATOM 1695 O O . VAL A 1 225 ? 10.969 -9.875 -8.578 1 96.88 225 VAL A O 1
ATOM 1698 N N . ASP A 1 226 ? 12.695 -11.172 -9.109 1 93.56 226 ASP A N 1
ATOM 1699 C CA . ASP A 1 226 ? 12.555 -10.891 -10.531 1 93.56 226 ASP A CA 1
ATOM 1700 C C . ASP A 1 226 ? 11.211 -11.383 -11.055 1 93.56 226 ASP A C 1
ATOM 1702 O O . ASP A 1 226 ? 10.578 -10.711 -11.883 1 93.56 226 ASP A O 1
ATOM 1706 N N . GLY A 1 227 ? 10.812 -12.539 -10.602 1 93.56 227 GLY A N 1
ATOM 1707 C CA . GLY A 1 227 ? 9.5 -13.055 -10.969 1 93.56 227 GLY A CA 1
ATOM 1708 C C . GLY A 1 227 ? 8.359 -12.141 -10.539 1 93.56 227 GLY A C 1
ATOM 1709 O O . GLY A 1 227 ? 7.453 -11.859 -11.328 1 93.56 227 GLY A O 1
ATOM 1710 N N . PHE A 1 228 ? 8.477 -11.641 -9.336 1 96.38 228 PHE A N 1
ATOM 1711 C CA . PHE A 1 228 ? 7.414 -10.797 -8.805 1 96.38 228 PHE A CA 1
ATOM 1712 C C . PHE A 1 228 ? 7.379 -9.453 -9.531 1 96.38 228 PHE A C 1
ATOM 1714 O O . PHE A 1 228 ? 6.305 -8.938 -9.836 1 96.38 228 PHE A O 1
ATOM 1721 N N . VAL A 1 229 ? 8.508 -8.898 -9.766 1 94.75 229 VAL A N 1
ATOM 1722 C CA . VAL A 1 229 ? 8.602 -7.637 -10.492 1 94.75 229 VAL A CA 1
ATOM 1723 C C . VAL A 1 229 ? 7.961 -7.781 -11.875 1 94.75 229 VAL A C 1
ATOM 1725 O O . VAL A 1 229 ? 7.199 -6.91 -12.305 1 94.75 229 VAL A O 1
ATOM 1728 N N . SER A 1 230 ? 8.211 -8.883 -12.508 1 91.94 230 SER A N 1
ATOM 1729 C CA . SER A 1 230 ? 7.652 -9.133 -13.836 1 91.94 230 SER A CA 1
ATOM 1730 C C . SER A 1 230 ? 6.137 -9.266 -13.781 1 91.94 230 SER A C 1
ATOM 1732 O O . SER A 1 230 ? 5.422 -8.602 -14.539 1 91.94 230 SER A O 1
ATOM 1734 N N . GLU A 1 231 ? 5.672 -10.07 -12.93 1 93.12 231 GLU A N 1
ATOM 1735 C CA . GLU A 1 231 ? 4.238 -10.328 -12.82 1 93.12 231 GLU A CA 1
ATOM 1736 C C . GLU A 1 231 ? 3.486 -9.07 -12.375 1 93.12 231 GLU A C 1
ATOM 1738 O O . GLU A 1 231 ? 2.383 -8.805 -12.852 1 93.12 231 GLU A O 1
ATOM 1743 N N . ALA A 1 232 ? 4.086 -8.336 -11.477 1 94 232 ALA A N 1
ATOM 1744 C CA . ALA A 1 232 ? 3.486 -7.113 -10.953 1 94 232 ALA A CA 1
ATOM 1745 C C . ALA A 1 232 ? 3.346 -6.062 -12.055 1 94 232 ALA A C 1
ATOM 1747 O O . ALA A 1 232 ? 2.418 -5.25 -12.023 1 94 232 ALA A O 1
ATOM 1748 N N . GLY A 1 233 ? 4.258 -6.082 -13.023 1 92.31 233 GLY A N 1
ATOM 1749 C CA . GLY A 1 233 ? 4.289 -5.082 -14.078 1 92.31 233 GLY A CA 1
ATOM 1750 C C . GLY A 1 233 ? 3.457 -5.465 -15.289 1 92.31 233 GLY A C 1
ATOM 1751 O O . GLY A 1 233 ? 3.154 -4.621 -16.141 1 92.31 233 GLY A O 1
ATOM 1752 N N . GLN A 1 234 ? 2.998 -6.699 -15.383 1 93.75 234 GLN A N 1
ATOM 1753 C CA . GLN A 1 234 ? 2.131 -7.152 -16.469 1 93.75 234 GLN A CA 1
ATOM 1754 C C . GLN A 1 234 ? 0.698 -6.668 -16.266 1 93.75 234 GLN A C 1
ATOM 1756 O O . GLN A 1 234 ? 0.302 -6.34 -15.141 1 93.75 234 GLN A O 1
ATOM 1761 N N . PRO A 1 235 ? -0.048 -6.605 -17.391 1 95.12 235 PRO A N 1
ATOM 1762 C CA . PRO A 1 235 ? -1.458 -6.258 -17.203 1 95.12 235 PRO A CA 1
ATOM 1763 C C . PRO A 1 235 ? -2.189 -7.23 -16.281 1 95.12 235 PRO A C 1
ATOM 1765 O O . PRO A 1 235 ? -1.927 -8.438 -16.312 1 95.12 235 PRO A O 1
ATOM 1768 N N . ALA A 1 236 ? -3.059 -6.664 -15.477 1 97 236 ALA A N 1
ATOM 1769 C CA . ALA A 1 236 ? -3.93 -7.539 -14.703 1 97 236 ALA A CA 1
ATOM 1770 C C . ALA A 1 236 ? -4.836 -8.367 -15.609 1 97 236 ALA A C 1
ATOM 1772 O O . ALA A 1 236 ? -5.363 -7.852 -16.594 1 97 236 ALA A O 1
ATOM 1773 N N . GLU A 1 237 ? -4.949 -9.609 -15.328 1 98 237 GLU A N 1
ATOM 1774 C CA . GLU A 1 237 ? -5.801 -10.508 -16.094 1 98 237 GLU A CA 1
ATOM 1775 C C . GLU A 1 237 ? -6.738 -11.297 -15.188 1 98 237 GLU A C 1
ATOM 1777 O O . GLU A 1 237 ? -6.375 -11.641 -14.055 1 98 237 GLU A O 1
ATOM 1782 N N . LEU A 1 238 ? -7.926 -11.555 -15.688 1 98.5 238 LEU A N 1
ATOM 1783 C CA . LEU A 1 238 ? -8.883 -12.359 -14.938 1 98.5 238 LEU A CA 1
ATOM 1784 C C . LEU A 1 238 ? -9.852 -13.062 -15.883 1 98.5 238 LEU A C 1
ATOM 1786 O O . LEU A 1 238 ? -10.125 -12.578 -16.984 1 98.5 238 LEU A O 1
ATOM 1790 N N . GLY A 1 239 ? -10.25 -14.242 -15.445 1 98.5 239 GLY A N 1
ATOM 1791 C CA . GLY A 1 239 ? -11.414 -14.82 -16.109 1 98.5 239 GLY A CA 1
ATOM 1792 C C . GLY A 1 239 ? -12.688 -14.023 -15.883 1 98.5 239 GLY A C 1
ATOM 1793 O O . GLY A 1 239 ? -12.938 -13.547 -14.781 1 98.5 239 GLY A O 1
ATOM 1794 N N . TRP A 1 240 ? -13.469 -13.906 -16.953 1 98.31 240 TRP A N 1
ATOM 1795 C CA . TRP A 1 240 ? -14.641 -13.039 -16.844 1 98.31 240 TRP A CA 1
ATOM 1796 C C . TRP A 1 240 ? -15.922 -13.859 -16.781 1 98.31 240 TRP A C 1
ATOM 1798 O O . TRP A 1 240 ? -16.25 -14.594 -17.719 1 98.31 240 TRP A O 1
ATOM 1808 N N . GLY A 1 241 ? -16.641 -13.664 -15.695 1 98.19 241 GLY A N 1
ATOM 1809 C CA . GLY A 1 241 ? -17.781 -14.523 -15.375 1 98.19 241 GLY A CA 1
ATOM 1810 C C . GLY A 1 241 ? -19.047 -14.117 -16.094 1 98.19 241 GLY A C 1
ATOM 1811 O O . GLY A 1 241 ? -19.266 -12.93 -16.359 1 98.19 241 GLY A O 1
ATOM 1812 N N . SER A 1 242 ? -19.906 -15.086 -16.312 1 97.94 242 SER A N 1
ATOM 1813 C CA . SER A 1 242 ? -21.172 -14.883 -17.016 1 97.94 242 SER A CA 1
ATOM 1814 C C . SER A 1 242 ? -22.156 -14.094 -16.156 1 97.94 242 SER A C 1
ATOM 1816 O O . SER A 1 242 ? -23.125 -13.523 -16.656 1 97.94 242 SER A O 1
ATOM 1818 N N . HIS A 1 243 ? -21.953 -14.07 -14.828 1 97.62 243 HIS A N 1
ATOM 1819 C CA . HIS A 1 243 ? -22.875 -13.422 -13.906 1 97.62 243 HIS A CA 1
ATOM 1820 C C . HIS A 1 243 ? -22.625 -11.914 -13.844 1 97.62 243 HIS A C 1
ATOM 1822 O O . HIS A 1 243 ? -23.438 -11.164 -13.297 1 97.62 243 HIS A O 1
ATOM 1828 N N . GLU A 1 244 ? -21.516 -11.445 -14.391 1 97.56 244 GLU A N 1
ATOM 1829 C CA . GLU A 1 244 ? -21.094 -10.055 -14.266 1 97.56 244 GLU A CA 1
ATOM 1830 C C . GLU A 1 244 ? -22.016 -9.125 -15.062 1 97.56 244 GLU A C 1
ATOM 1832 O O . GLU A 1 244 ? -22.312 -9.398 -16.219 1 97.56 244 GLU A O 1
ATOM 1837 N N . LYS A 1 245 ? -22.328 -7.977 -14.406 1 95.06 245 LYS A N 1
ATOM 1838 C CA . LYS A 1 245 ? -23.266 -7.062 -15.047 1 95.06 245 LYS A CA 1
ATOM 1839 C C . LYS A 1 245 ? -22.562 -5.793 -15.516 1 95.06 245 LYS A C 1
ATOM 1841 O O . LYS A 1 245 ? -23 -5.16 -16.484 1 95.06 245 LYS A O 1
ATOM 1846 N N . ASN A 1 246 ? -21.469 -5.473 -14.836 1 93.06 246 ASN A N 1
ATOM 1847 C CA . ASN A 1 246 ? -20.797 -4.219 -15.125 1 93.06 246 ASN A CA 1
ATOM 1848 C C . ASN A 1 246 ? -19.375 -4.457 -15.648 1 93.06 246 ASN A C 1
ATOM 1850 O O . ASN A 1 246 ? -18.625 -5.25 -15.07 1 93.06 246 ASN A O 1
ATOM 1854 N N . TRP A 1 247 ? -19.047 -3.814 -16.734 1 95.12 247 TRP A N 1
ATOM 1855 C CA . TRP A 1 247 ? -17.703 -3.887 -17.312 1 95.12 247 TRP A CA 1
ATOM 1856 C C . TRP A 1 247 ? -16.734 -2.982 -16.547 1 95.12 247 TRP A C 1
ATOM 1858 O O . TRP A 1 247 ? -17.016 -1.798 -16.344 1 95.12 247 TRP A O 1
ATOM 1868 N N . PRO A 1 248 ? -15.617 -3.484 -16.047 1 92.38 248 PRO A N 1
ATOM 1869 C CA . PRO A 1 248 ? -14.703 -2.658 -15.25 1 92.38 248 PRO A CA 1
ATOM 1870 C C . PRO A 1 248 ? -14.078 -1.525 -16.062 1 92.38 248 PRO A C 1
ATOM 1872 O O . PRO A 1 248 ? -13.867 -1.669 -17.266 1 92.38 248 PRO A O 1
ATOM 1875 N N . PRO A 1 249 ? -13.703 -0.528 -15.32 1 87.44 249 PRO A N 1
ATOM 1876 C CA . PRO A 1 249 ? -12.922 0.507 -16 1 87.44 249 PRO A CA 1
ATOM 1877 C C . PRO A 1 249 ? -11.594 -0.015 -16.547 1 87.44 249 PRO A C 1
ATOM 1879 O O . PRO A 1 249 ? -10.938 -0.836 -15.906 1 87.44 249 PRO A O 1
ATOM 1882 N N . PHE A 1 250 ? -11.18 0.304 -17.75 1 89 250 PHE A N 1
ATOM 1883 C CA . PHE A 1 250 ? -9.906 0.023 -18.391 1 89 250 PHE A CA 1
ATOM 1884 C C . PHE A 1 250 ? -9.836 -1.43 -18.844 1 89 250 PHE A C 1
ATOM 1886 O O . PHE A 1 250 ? -8.766 -1.917 -19.219 1 89 250 PHE A O 1
ATOM 1893 N N . ALA A 1 251 ? -10.961 -2.146 -18.734 1 96.38 251 ALA A N 1
ATOM 1894 C CA . ALA A 1 251 ? -10.969 -3.545 -19.156 1 96.38 251 ALA A CA 1
ATOM 1895 C C . ALA A 1 251 ? -10.984 -3.658 -20.672 1 96.38 251 ALA A C 1
ATOM 1897 O O . ALA A 1 251 ? -11.594 -2.832 -21.359 1 96.38 251 ALA A O 1
ATOM 1898 N N . ARG A 1 252 ? -10.32 -4.668 -21.219 1 96.81 252 ARG A N 1
ATOM 1899 C CA . ARG A 1 252 ? -10.273 -4.961 -22.641 1 96.81 252 ARG A CA 1
ATOM 1900 C C . ARG A 1 252 ? -10.375 -6.461 -22.891 1 96.81 252 ARG A C 1
ATOM 1902 O O . ARG A 1 252 ? -10 -7.27 -22.047 1 96.81 252 ARG A O 1
ATOM 1909 N N . HIS A 1 253 ? -10.883 -6.773 -24.062 1 96.69 253 HIS A N 1
ATOM 1910 C CA . HIS A 1 253 ? -10.852 -8.156 -24.531 1 96.69 253 HIS A CA 1
ATOM 1911 C C . HIS A 1 253 ? -9.547 -8.461 -25.25 1 96.69 253 HIS A C 1
ATOM 1913 O O . HIS A 1 253 ? -8.945 -7.578 -25.875 1 96.69 253 HIS A O 1
ATOM 1919 N N . HIS A 1 254 ? -9.125 -9.672 -25.094 1 95.56 254 HIS A N 1
ATOM 1920 C CA . HIS A 1 254 ? -8.117 -10.172 -26.031 1 95.56 254 HIS A CA 1
ATOM 1921 C C . HIS A 1 254 ? -8.719 -10.445 -27.406 1 95.56 254 HIS A C 1
ATOM 1923 O O . HIS A 1 254 ? -9.82 -10.984 -27.5 1 95.56 254 HIS A O 1
ATOM 1929 N N . GLN A 1 255 ? -8.07 -10.148 -28.453 1 94.56 255 GLN A N 1
ATOM 1930 C CA . GLN A 1 255 ? -8.648 -10.234 -29.797 1 94.56 255 GLN A CA 1
ATOM 1931 C C . GLN A 1 255 ? -8.336 -11.586 -30.438 1 94.56 255 GLN A C 1
ATOM 1933 O O . GLN A 1 255 ? -8.562 -11.773 -31.641 1 94.56 255 GLN A O 1
ATOM 1938 N N . PHE A 1 256 ? -7.816 -12.484 -29.719 1 94.12 256 PHE A N 1
ATOM 1939 C CA . PHE A 1 256 ? -7.492 -13.828 -30.188 1 94.12 256 PHE A CA 1
ATOM 1940 C C . PHE A 1 256 ? -7.73 -14.852 -29.078 1 94.12 256 PHE A C 1
ATOM 1942 O O . PHE A 1 256 ? -8.016 -14.484 -27.938 1 94.12 256 PHE A O 1
ATOM 1949 N N . GLY A 1 257 ? -7.746 -16.125 -29.484 1 91.62 257 GLY A N 1
ATOM 1950 C CA . GLY A 1 257 ? -7.82 -17.172 -28.484 1 91.62 257 GLY A CA 1
ATOM 1951 C C . GLY A 1 257 ? -9.242 -17.516 -28.078 1 91.62 257 GLY A C 1
ATOM 1952 O O . GLY A 1 257 ? -10.172 -17.359 -28.875 1 91.62 257 GLY A O 1
ATOM 1953 N N . SER A 1 258 ? -9.438 -18 -26.828 1 87.31 258 SER A N 1
ATOM 1954 C CA . SER A 1 258 ? -10.68 -18.641 -26.406 1 87.31 258 SER A CA 1
ATOM 1955 C C . SER A 1 258 ? -11.648 -17.625 -25.812 1 87.31 258 SER A C 1
ATOM 1957 O O . SER A 1 258 ? -12.797 -17.953 -25.516 1 87.31 258 SER A O 1
ATOM 1959 N N . ASP A 1 259 ? -11.242 -16.422 -25.547 1 91.62 259 ASP A N 1
ATOM 1960 C CA . ASP A 1 259 ? -12.078 -15.336 -25.031 1 91.62 259 ASP A CA 1
ATOM 1961 C C . ASP A 1 259 ? -12.609 -15.664 -23.641 1 91.62 259 ASP A C 1
ATOM 1963 O O . ASP A 1 259 ? -13.766 -15.383 -23.328 1 91.62 259 ASP A O 1
ATOM 1967 N N . ASN A 1 260 ? -11.898 -16.375 -22.891 1 94.5 260 ASN A N 1
ATOM 1968 C CA . ASN A 1 260 ? -12.328 -16.75 -21.547 1 94.5 260 ASN A CA 1
ATOM 1969 C C . ASN A 1 260 ? -11.812 -15.773 -20.484 1 94.5 260 ASN A C 1
ATOM 1971 O O . ASN A 1 260 ? -12.195 -15.852 -19.328 1 94.5 260 ASN A O 1
ATOM 1975 N N . ALA A 1 261 ? -10.898 -14.859 -20.875 1 97.31 261 ALA A N 1
ATOM 1976 C CA . ALA A 1 261 ? -10.297 -13.914 -19.938 1 97.31 261 ALA A CA 1
ATOM 1977 C C . ALA A 1 261 ? -10.227 -12.516 -20.547 1 97.31 261 ALA A C 1
ATOM 1979 O O . ALA A 1 261 ? -10.25 -12.352 -21.766 1 97.31 261 ALA A O 1
ATOM 1980 N N . ILE A 1 262 ? -10.227 -11.547 -19.719 1 98.19 262 ILE A N 1
ATOM 1981 C CA . ILE A 1 262 ? -10.016 -10.156 -20.094 1 98.19 262 ILE A CA 1
ATOM 1982 C C . ILE A 1 262 ? -8.758 -9.617 -19.422 1 98.19 262 ILE A C 1
ATOM 1984 O O . ILE A 1 262 ? -8.156 -10.297 -18.578 1 98.19 262 ILE A O 1
ATOM 1988 N N . TYR A 1 263 ? -8.273 -8.484 -19.875 1 97.62 263 TYR A N 1
ATOM 1989 C CA . TYR A 1 263 ? -7.184 -7.805 -19.172 1 97.62 263 TYR A CA 1
ATOM 1990 C C . TYR A 1 263 ? -7.547 -6.355 -18.875 1 97.62 263 TYR A C 1
ATOM 1992 O O . TYR A 1 263 ? -8.43 -5.785 -19.516 1 97.62 263 TYR A O 1
ATOM 2000 N N . LEU A 1 264 ? -7.043 -5.848 -17.766 1 96.31 264 LEU A N 1
ATOM 2001 C CA . LEU A 1 264 ? -7.129 -4.422 -17.469 1 96.31 264 LEU A CA 1
ATOM 2002 C C . LEU A 1 264 ? -5.902 -3.678 -17.984 1 96.31 264 LEU A C 1
ATOM 2004 O O . LEU A 1 264 ? -4.781 -4.18 -17.891 1 96.31 264 LEU A O 1
ATOM 2008 N N . ASP A 1 265 ? -6.121 -2.541 -18.578 1 93.62 265 ASP A N 1
ATOM 2009 C CA . ASP A 1 265 ? -5.012 -1.71 -19.047 1 93.62 265 ASP A CA 1
ATOM 2010 C C . ASP A 1 265 ? -4.305 -1.034 -17.875 1 93.62 265 ASP A C 1
ATOM 2012 O O . ASP A 1 265 ? -4.133 0.187 -17.859 1 93.62 265 ASP A O 1
ATOM 2016 N N . ARG A 1 266 ? -3.949 -1.808 -16.875 1 93.19 266 ARG A N 1
ATOM 2017 C CA . ARG A 1 266 ? -3.23 -1.479 -15.648 1 93.19 266 ARG A CA 1
ATOM 2018 C C . ARG A 1 266 ? -2.35 -2.641 -15.203 1 93.19 266 ARG A C 1
ATOM 2020 O O . ARG A 1 266 ? -2.736 -3.805 -15.328 1 93.19 266 ARG A O 1
ATOM 2027 N N . PRO A 1 267 ? -1.192 -2.295 -14.719 1 94.25 267 PRO A N 1
ATOM 2028 C CA . PRO A 1 267 ? -0.384 -3.379 -14.156 1 94.25 267 PRO A CA 1
ATOM 2029 C C . PRO A 1 267 ? -1.026 -4.02 -12.93 1 94.25 267 PRO A C 1
ATOM 2031 O O . PRO A 1 267 ? -1.719 -3.344 -12.172 1 94.25 267 PRO A O 1
ATOM 2034 N N . GLY A 1 268 ? -0.782 -5.262 -12.734 1 95.69 268 GLY A N 1
ATOM 2035 C CA . GLY A 1 268 ? -1.354 -5.996 -11.617 1 95.69 268 GLY A CA 1
ATOM 2036 C C . GLY A 1 268 ? -1.079 -5.348 -10.273 1 95.69 268 GLY A C 1
ATOM 2037 O O . GLY A 1 268 ? -1.936 -5.355 -9.391 1 95.69 268 GLY A O 1
ATOM 2038 N N . ALA A 1 269 ? 0.071 -4.715 -10.078 1 95.69 269 ALA A N 1
ATOM 2039 C CA . ALA A 1 269 ? 0.484 -4.109 -8.82 1 95.69 269 ALA A CA 1
ATOM 2040 C C . ALA A 1 269 ? -0.405 -2.92 -8.469 1 95.69 269 ALA A C 1
ATOM 2042 O O . ALA A 1 269 ? -0.469 -2.508 -7.305 1 95.69 269 ALA A O 1
ATOM 2043 N N . CYS A 1 270 ? -1.136 -2.393 -9.438 1 93.62 270 CYS A N 1
ATOM 2044 C CA . CYS A 1 270 ? -1.921 -1.182 -9.227 1 93.62 270 CYS A CA 1
ATOM 2045 C C . CYS A 1 270 ? -3.402 -1.51 -9.094 1 93.62 270 CYS A 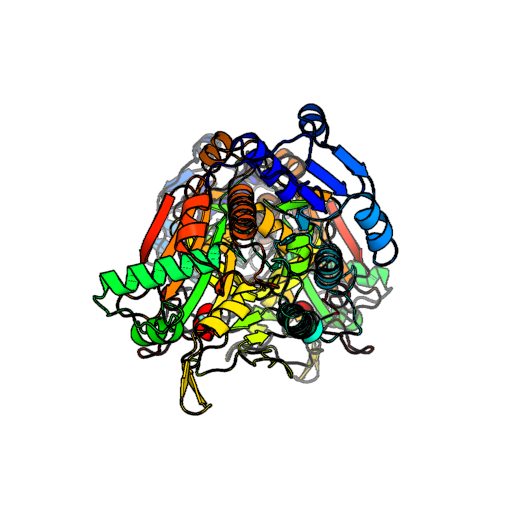C 1
ATOM 2047 O O . CYS A 1 270 ? -4.234 -0.608 -8.961 1 93.62 270 CYS A O 1
ATOM 2049 N N . VAL A 1 271 ? -3.75 -2.725 -9.164 1 95.88 271 VAL A N 1
ATOM 2050 C CA . VAL A 1 271 ? -5.148 -3.121 -9.039 1 95.88 271 VAL A CA 1
ATOM 2051 C C . VAL A 1 271 ? -5.371 -3.82 -7.699 1 95.88 271 VAL A C 1
ATOM 2053 O O . VAL A 1 271 ? -4.984 -4.98 -7.523 1 95.88 271 VAL A O 1
ATOM 2056 N N . SER A 1 272 ? -5.961 -3.121 -6.812 1 95.75 272 SER A N 1
ATOM 2057 C CA . SER A 1 272 ? -6.266 -3.664 -5.492 1 95.75 272 SER A CA 1
ATOM 2058 C C . SER A 1 272 ? -7.633 -4.34 -5.473 1 95.75 272 SER A C 1
ATOM 2060 O O . SER A 1 272 ? -8.594 -3.818 -6.039 1 95.75 272 SER A O 1
ATOM 2062 N N . VAL A 1 273 ? -7.723 -5.488 -4.836 1 97.25 273 VAL A N 1
ATOM 2063 C CA . VAL A 1 273 ? -8.984 -6.195 -4.672 1 97.25 273 VAL A CA 1
ATOM 2064 C C . VAL A 1 273 ? -9.125 -6.676 -3.229 1 97.25 273 VAL A C 1
ATOM 2066 O O . VAL A 1 273 ? -8.133 -6.938 -2.555 1 97.25 273 VAL A O 1
ATOM 2069 N N . LYS A 1 274 ? -10.344 -6.824 -2.795 1 97.12 274 LYS A N 1
ATOM 2070 C CA . LYS A 1 274 ? -10.633 -7.438 -1.501 1 97.12 274 LYS A CA 1
ATOM 2071 C C . LYS A 1 274 ? -10.695 -8.953 -1.612 1 97.12 274 LYS A C 1
ATOM 2073 O O . LYS A 1 274 ? -11.195 -9.492 -2.605 1 97.12 274 LYS A O 1
ATOM 2078 N N . THR A 1 275 ? -10.141 -9.602 -0.626 1 98.38 275 THR A N 1
ATOM 2079 C CA . THR A 1 275 ? -10.211 -11.062 -0.562 1 98.38 275 THR A CA 1
ATOM 2080 C C . THR A 1 275 ? -10.227 -11.539 0.887 1 98.38 275 THR A C 1
ATOM 2082 O O . THR A 1 275 ? -10.422 -10.742 1.807 1 98.38 275 THR A O 1
ATOM 2085 N N . TRP A 1 276 ? -10.188 -12.859 1.06 1 98.62 276 TRP A N 1
ATOM 2086 C CA . TRP A 1 276 ? -10.266 -13.445 2.393 1 98.62 276 TRP A CA 1
ATOM 2087 C C . TRP A 1 276 ? -9.422 -14.719 2.473 1 98.62 276 TRP A C 1
ATOM 2089 O O . TRP A 1 276 ? -9.414 -15.523 1.54 1 98.62 276 TRP A O 1
ATOM 2099 N N . THR A 1 277 ? -8.719 -14.891 3.459 1 98.31 277 THR A N 1
ATOM 2100 C CA . THR A 1 277 ? -7.996 -16.109 3.797 1 98.31 277 THR A CA 1
ATOM 2101 C C . THR A 1 277 ? -8.188 -16.469 5.27 1 98.31 277 THR A C 1
ATOM 2103 O O . THR A 1 277 ? -8.5 -15.602 6.086 1 98.31 277 THR A O 1
ATOM 2106 N N . PRO A 1 278 ? -7.988 -17.703 5.621 1 97.56 278 PRO A N 1
ATOM 2107 C CA . PRO A 1 278 ? -8.242 -18.125 7.004 1 97.56 278 PRO A CA 1
ATOM 2108 C C . PRO A 1 278 ? -7.266 -17.484 7.996 1 97.56 278 PRO A C 1
ATOM 2110 O O . PRO A 1 278 ? -7.613 -17.281 9.164 1 97.56 278 PRO A O 1
ATOM 2113 N N . ASN A 1 279 ? -6.066 -17.234 7.621 1 93.06 279 ASN A N 1
ATOM 2114 C CA . ASN A 1 279 ? -5.074 -16.719 8.555 1 93.06 279 ASN A CA 1
ATOM 2115 C C . ASN A 1 279 ? -5.105 -15.195 8.617 1 93.06 279 ASN A C 1
ATOM 2117 O O . ASN A 1 279 ? -4.535 -14.594 9.531 1 93.06 279 ASN A O 1
ATOM 2121 N N . GLY A 1 280 ? -5.77 -14.578 7.793 1 89.75 280 GLY A N 1
ATOM 2122 C CA . GLY A 1 280 ? -5.746 -13.125 7.773 1 89.75 280 GLY A CA 1
ATOM 2123 C C . GLY A 1 280 ? -7.129 -12.5 7.832 1 89.75 280 GLY A C 1
ATOM 2124 O O . GLY A 1 280 ? -7.27 -11.32 8.156 1 89.75 280 GLY A O 1
ATOM 2125 N N . GLY A 1 281 ? -8.188 -13.336 7.527 1 96 281 GLY A N 1
ATOM 2126 C CA . GLY A 1 281 ? -9.492 -12.727 7.336 1 96 281 GLY A CA 1
ATOM 2127 C C . GLY A 1 281 ? -9.562 -11.828 6.113 1 96 281 GLY A C 1
ATOM 2128 O O . GLY A 1 281 ? -8.875 -12.07 5.121 1 96 281 GLY A O 1
ATOM 2129 N N . PRO A 1 282 ? -10.508 -10.867 6.156 1 97.19 282 PRO A N 1
ATOM 2130 C CA . PRO A 1 282 ? -10.578 -9.922 5.039 1 97.19 282 PRO A CA 1
ATOM 2131 C C . PRO A 1 282 ? -9.305 -9.086 4.895 1 97.19 282 PRO A C 1
ATOM 2133 O O . PRO A 1 282 ? -8.75 -8.625 5.895 1 97.19 282 PRO A O 1
ATOM 2136 N N . CYS A 1 283 ? -8.828 -8.906 3.697 1 97.31 283 CYS A N 1
ATOM 2137 C CA . CYS A 1 283 ? -7.625 -8.117 3.475 1 97.31 283 CYS A CA 1
ATOM 2138 C C . CYS A 1 283 ? -7.586 -7.57 2.055 1 97.31 283 CYS A C 1
ATOM 2140 O O . CYS A 1 283 ? -8.375 -7.984 1.201 1 97.31 283 CYS A O 1
ATOM 2142 N N . ASN A 1 284 ? -6.746 -6.594 1.832 1 97 284 ASN A N 1
ATOM 2143 C CA . ASN A 1 284 ? -6.422 -6.125 0.489 1 97 284 ASN A CA 1
ATOM 2144 C C . ASN A 1 284 ? -5.438 -7.062 -0.208 1 97 284 ASN A C 1
ATOM 2146 O O . ASN A 1 284 ? -4.578 -7.66 0.441 1 97 284 ASN A O 1
ATOM 2150 N N . ALA A 1 285 ? -5.645 -7.195 -1.472 1 98.19 285 ALA A N 1
ATOM 2151 C CA . ALA A 1 285 ? -4.727 -7.98 -2.291 1 98.19 285 ALA A CA 1
ATOM 2152 C C . ALA A 1 285 ? -4.477 -7.305 -3.637 1 98.19 285 ALA A C 1
ATOM 2154 O O . ALA A 1 285 ? -5.199 -6.383 -4.02 1 98.19 285 ALA A O 1
ATOM 2155 N N . MET A 1 286 ? -3.416 -7.672 -4.258 1 98.31 286 MET A N 1
ATOM 2156 C CA . MET A 1 286 ? -3.129 -7.234 -5.621 1 98.31 286 MET A CA 1
ATOM 2157 C C . MET A 1 286 ? -3.629 -8.25 -6.641 1 98.31 286 MET A C 1
ATOM 2159 O O . MET A 1 286 ? -3.492 -9.461 -6.438 1 98.31 286 MET A O 1
ATOM 2163 N N . LEU A 1 287 ? -4.215 -7.77 -7.68 1 98.19 287 LEU A N 1
ATOM 2164 C CA . LEU A 1 287 ? -4.664 -8.641 -8.758 1 98.19 287 LEU A CA 1
ATOM 2165 C C . LEU A 1 287 ? -3.516 -8.969 -9.703 1 98.19 287 LEU A C 1
ATOM 2167 O O . LEU A 1 287 ? -3.5 -8.5 -10.852 1 98.19 287 LEU A O 1
ATOM 2171 N N . ILE A 1 288 ? -2.646 -9.797 -9.281 1 97.81 288 ILE A N 1
ATOM 2172 C CA . ILE A 1 288 ? -1.468 -10.195 -10.047 1 97.81 288 ILE A CA 1
ATOM 2173 C C . ILE A 1 288 ? -1.862 -11.211 -11.109 1 97.81 288 ILE A C 1
ATOM 2175 O O . ILE A 1 288 ? -2.611 -12.156 -10.836 1 97.81 288 ILE A O 1
ATOM 2179 N N . THR A 1 289 ? -1.443 -11.039 -12.289 1 96.44 289 THR A N 1
ATOM 2180 C CA . THR A 1 289 ? -1.797 -11.977 -13.352 1 96.44 289 THR A CA 1
ATOM 2181 C C . THR A 1 289 ? -1.072 -13.305 -13.172 1 96.44 289 THR A C 1
ATOM 2183 O O . THR A 1 289 ? 0.082 -13.336 -12.742 1 96.44 289 THR A O 1
ATOM 2186 N N . HIS A 1 290 ? -1.748 -14.352 -13.406 1 96.88 290 HIS A N 1
ATOM 2187 C CA . HIS A 1 290 ? -1.203 -15.703 -13.383 1 96.88 290 HIS A CA 1
ATOM 2188 C C . HIS A 1 290 ? -1.905 -16.594 -14.398 1 96.88 290 HIS A C 1
ATOM 2190 O O . HIS A 1 290 ? -3.045 -16.328 -14.789 1 96.88 290 HIS A O 1
ATOM 2196 N N . ASN A 1 291 ? -1.254 -17.641 -14.742 1 97.31 291 ASN A N 1
ATOM 2197 C CA . ASN A 1 291 ? -1.729 -18.562 -15.766 1 97.31 291 ASN A CA 1
ATOM 2198 C C . ASN A 1 291 ? -3.074 -19.172 -15.383 1 97.31 291 ASN A C 1
ATOM 2200 O O . ASN A 1 291 ? -3.943 -19.359 -16.234 1 97.31 291 ASN A O 1
ATOM 2204 N N . GLU A 1 292 ? -3.242 -19.531 -14.148 1 98.12 292 GLU A N 1
ATOM 2205 C CA . GLU A 1 292 ? -4.434 -20.25 -13.727 1 98.12 292 GLU A CA 1
ATOM 2206 C C . GLU A 1 292 ? -5.668 -19.359 -13.766 1 98.12 292 GLU A C 1
ATOM 2208 O O . GLU A 1 292 ? -6.801 -19.859 -13.781 1 98.12 292 GLU A O 1
ATOM 2213 N N . ALA A 1 293 ? -5.484 -18.062 -13.734 1 97.75 293 ALA A N 1
ATOM 2214 C CA . ALA A 1 293 ? -6.602 -17.125 -13.867 1 97.75 293 ALA A CA 1
ATOM 2215 C C . ALA A 1 293 ? -7.207 -17.203 -15.266 1 97.75 293 ALA A C 1
ATOM 2217 O O . ALA A 1 293 ? -8.312 -16.703 -15.5 1 97.75 293 ALA A O 1
ATOM 2218 N N . ILE A 1 294 ? -6.48 -17.828 -16.188 1 97.75 294 ILE A N 1
ATOM 2219 C CA . ILE A 1 294 ? -6.938 -18.016 -17.562 1 97.75 294 ILE A CA 1
ATOM 2220 C C . ILE A 1 294 ? -7.371 -19.453 -17.781 1 97.75 294 ILE A C 1
ATOM 2222 O O . ILE A 1 294 ? -8.445 -19.719 -18.312 1 97.75 294 ILE A O 1
ATOM 2226 N N . SER A 1 295 ? -6.605 -20.391 -17.297 1 98 295 SER A N 1
ATOM 2227 C CA . SER A 1 295 ? -6.844 -21.797 -17.594 1 98 295 SER A CA 1
ATOM 2228 C C . SER A 1 295 ? -8.023 -22.344 -16.797 1 98 295 SER A C 1
ATOM 2230 O O . SER A 1 295 ? -8.789 -23.156 -17.297 1 98 295 SER A O 1
ATOM 2232 N N . ILE A 1 296 ? -8.242 -21.844 -15.578 1 98.56 296 ILE A N 1
ATOM 2233 C CA . ILE A 1 296 ? -9.328 -22.344 -14.734 1 98.56 296 ILE A CA 1
ATOM 2234 C C . ILE A 1 296 ? -10.672 -21.938 -15.336 1 98.56 296 ILE A C 1
ATOM 2236 O O . ILE A 1 296 ? -11.578 -22.766 -15.469 1 98.56 296 ILE A O 1
ATOM 2240 N N . PRO A 1 297 ? -10.82 -20.672 -15.75 1 97.94 297 PRO A N 1
ATOM 2241 C CA . PRO A 1 297 ? -12.094 -20.328 -16.391 1 97.94 297 PRO A CA 1
ATOM 2242 C C . PRO A 1 297 ? -12.375 -21.172 -17.625 1 97.94 297 PRO A C 1
ATOM 2244 O O . PRO A 1 297 ? -13.531 -21.484 -17.922 1 97.94 297 PRO A O 1
ATOM 2247 N N . GLU A 1 298 ? -11.383 -21.531 -18.344 1 96.25 298 GLU A N 1
ATOM 2248 C CA . GLU A 1 298 ? -11.594 -22.406 -19.5 1 96.25 298 GLU A CA 1
ATOM 2249 C C . GLU A 1 298 ? -12.102 -23.781 -19.078 1 96.25 298 GLU A C 1
ATOM 2251 O O . GLU A 1 298 ? -13 -24.344 -19.703 1 96.25 298 GLU A O 1
ATOM 2256 N N . LEU A 1 299 ? -11.484 -24.328 -18.062 1 96.94 299 LEU A N 1
ATOM 2257 C CA . LEU A 1 299 ? -11.906 -25.609 -17.516 1 96.94 299 LEU A CA 1
ATOM 2258 C C . LEU A 1 299 ? -13.367 -25.578 -17.094 1 96.94 299 LEU A C 1
ATOM 2260 O O . LEU A 1 299 ? -14.102 -26.547 -17.266 1 96.94 299 LEU A O 1
ATOM 2264 N N . LEU A 1 300 ? -13.844 -24.422 -16.578 1 98.44 300 LEU A N 1
ATOM 2265 C CA . LEU A 1 300 ? -15.133 -24.391 -15.883 1 98.44 300 LEU A CA 1
ATOM 2266 C C . LEU A 1 300 ? -16.219 -23.812 -16.797 1 98.44 300 LEU A C 1
ATOM 2268 O O . LEU A 1 300 ? -17.391 -23.75 -16.406 1 98.44 300 LEU A O 1
ATOM 2272 N N . THR A 1 301 ? -15.859 -23.406 -18 1 98.06 301 THR A N 1
ATOM 2273 C CA . THR A 1 301 ? -16.812 -22.812 -18.938 1 98.06 301 THR A CA 1
ATOM 2274 C C . THR A 1 301 ? -17.812 -23.844 -19.438 1 98.06 301 THR A C 1
ATOM 2276 O O . THR A 1 301 ? -17.422 -24.953 -19.812 1 98.06 301 THR A O 1
ATOM 2279 N N . VAL A 1 302 ? -19.016 -23.531 -19.359 1 97.56 302 VAL A N 1
ATOM 2280 C CA . VAL A 1 302 ? -20.094 -24.359 -19.922 1 97.56 302 VAL A CA 1
ATOM 2281 C C . VAL A 1 302 ? -20.766 -23.609 -21.062 1 97.56 302 VAL A C 1
ATOM 2283 O O . VAL A 1 302 ? -21.125 -22.438 -20.938 1 97.56 302 VAL A O 1
ATOM 2286 N N . ARG A 1 303 ? -20.875 -24.297 -22.156 1 96 303 ARG A N 1
ATOM 2287 C CA . ARG A 1 303 ? -21.547 -23.734 -23.312 1 96 303 ARG A CA 1
ATOM 2288 C C . ARG A 1 303 ? -22.75 -24.594 -23.703 1 96 303 ARG A C 1
ATOM 2290 O O . ARG A 1 303 ? -22.734 -25.812 -23.547 1 96 303 ARG A O 1
ATOM 2297 N N . ASN A 1 304 ? -23.781 -23.938 -24.062 1 94.44 304 ASN A N 1
ATOM 2298 C CA . ASN A 1 304 ? -24.969 -24.547 -24.641 1 94.44 304 ASN A CA 1
ATOM 2299 C C . ASN A 1 304 ? -25.188 -24.109 -26.094 1 94.44 304 ASN A C 1
ATOM 2301 O O . ASN A 1 304 ? -25.5 -22.953 -26.359 1 94.44 304 ASN A O 1
ATOM 2305 N N . GLU A 1 305 ? -25.125 -25.047 -27.062 1 92.94 305 GLU A N 1
ATOM 2306 C CA . GLU A 1 305 ? -25.266 -24.766 -28.484 1 92.94 305 GLU A CA 1
ATOM 2307 C C . GLU A 1 305 ? -24.375 -23.594 -28.906 1 92.94 305 GLU A C 1
ATOM 2309 O O . GLU A 1 305 ? -24.844 -22.656 -29.547 1 92.94 305 GLU A O 1
ATOM 2314 N N . GLY A 1 306 ? -23.125 -23.531 -28.312 1 89.5 306 GLY A N 1
ATOM 2315 C CA . GLY A 1 306 ? -22.141 -22.531 -28.688 1 89.5 306 GLY A CA 1
ATOM 2316 C C . GLY A 1 306 ? -22.188 -21.281 -27.844 1 89.5 306 GLY A C 1
ATOM 2317 O O . GLY A 1 306 ? -21.203 -20.531 -27.766 1 89.5 306 GLY A O 1
ATOM 2318 N N . ALA A 1 307 ? -23.25 -21.125 -27.203 1 94.19 307 ALA A N 1
ATOM 2319 C CA . ALA A 1 307 ? -23.422 -19.906 -26.391 1 94.19 307 ALA A CA 1
ATOM 2320 C C . ALA A 1 307 ? -22.906 -20.125 -24.969 1 94.19 307 ALA A C 1
ATOM 2322 O O . ALA A 1 307 ? -23.109 -21.203 -24.391 1 94.19 307 ALA A O 1
ATOM 2323 N N . LEU A 1 308 ? -22.266 -19.141 -24.484 1 96.06 308 LEU A N 1
ATOM 2324 C CA . LEU A 1 308 ? -21.766 -19.203 -23.109 1 96.06 308 LEU A CA 1
ATOM 2325 C C . LEU A 1 308 ? -22.922 -19.297 -22.125 1 96.06 308 LEU A C 1
ATOM 2327 O O . LEU A 1 308 ? -23.781 -18.422 -22.078 1 96.06 308 LEU A O 1
ATOM 2331 N N . SER A 1 309 ? -22.953 -20.297 -21.328 1 97.75 309 SER A N 1
ATOM 2332 C CA . SER A 1 309 ? -23.984 -20.516 -20.328 1 97.75 309 SER A CA 1
ATOM 2333 C C . SER A 1 309 ? -23.484 -20.188 -18.922 1 97.75 309 SER A C 1
ATOM 2335 O O . SER A 1 309 ? -24.234 -19.688 -18.094 1 97.75 309 SER A O 1
ATOM 2337 N N . TYR A 1 310 ? -22.203 -20.609 -18.75 1 98.31 310 TYR A N 1
ATOM 2338 C CA . TYR A 1 310 ? -21.672 -20.438 -17.406 1 98.31 310 TYR A CA 1
ATOM 2339 C C . TYR A 1 310 ? -20.156 -20.297 -17.438 1 98.31 310 TYR A C 1
ATOM 2341 O O . TYR A 1 310 ? -19.469 -21 -18.188 1 98.31 310 TYR A O 1
ATOM 2349 N N . ARG A 1 311 ? -19.688 -19.438 -16.656 1 98.75 311 ARG A N 1
ATOM 2350 C CA . ARG A 1 311 ? -18.281 -19.281 -16.312 1 98.75 311 ARG A CA 1
ATOM 2351 C C . ARG A 1 311 ? -18.109 -18.438 -15.055 1 98.75 311 ARG A C 1
ATOM 2353 O O . ARG A 1 311 ? -18.75 -17.406 -14.906 1 98.75 311 ARG A O 1
ATOM 2360 N N . PRO A 1 312 ? -17.344 -18.797 -14.102 1 98.81 312 PRO A N 1
ATOM 2361 C CA . PRO A 1 312 ? -17.062 -17.938 -12.953 1 98.81 312 PRO A CA 1
ATOM 2362 C C . PRO A 1 312 ? -16 -16.891 -13.25 1 98.81 312 PRO A C 1
ATOM 2364 O O . PRO A 1 312 ? -15.219 -17.047 -14.195 1 98.81 312 PRO A O 1
ATOM 2367 N N . THR A 1 313 ? -16.047 -15.773 -12.523 1 98.81 313 THR A N 1
ATOM 2368 C CA . THR A 1 313 ? -14.922 -14.852 -12.492 1 98.81 313 THR A CA 1
ATOM 2369 C C . THR A 1 313 ? -13.758 -15.438 -11.695 1 98.81 313 THR A C 1
ATOM 2371 O O . THR A 1 313 ? -13.961 -15.953 -10.594 1 98.81 313 THR A O 1
ATOM 2374 N N . VAL A 1 314 ? -12.562 -15.453 -12.266 1 98.88 314 VAL A N 1
ATOM 2375 C CA . VAL A 1 314 ? -11.422 -16.078 -11.609 1 98.88 314 VAL A CA 1
ATOM 2376 C C . VAL A 1 314 ? -10.211 -15.148 -11.664 1 98.88 314 VAL A C 1
ATOM 2378 O O . VAL A 1 314 ? -9.844 -14.656 -12.734 1 98.88 314 VAL A O 1
ATOM 2381 N N . HIS A 1 315 ? -9.625 -14.875 -10.555 1 98.75 315 HIS A N 1
ATOM 2382 C CA . HIS A 1 315 ? -8.383 -14.117 -10.57 1 98.75 315 HIS A CA 1
ATOM 2383 C C . HIS A 1 315 ? -7.539 -14.398 -9.336 1 98.75 315 HIS A C 1
ATOM 2385 O O . HIS A 1 315 ? -8.047 -14.938 -8.344 1 98.75 315 HIS A O 1
ATOM 2391 N N . TYR A 1 316 ? -6.25 -14.148 -9.477 1 98.81 316 TYR A N 1
ATOM 2392 C CA . TYR A 1 316 ? -5.297 -14.258 -8.383 1 98.81 316 TYR A CA 1
ATOM 2393 C C . TYR A 1 316 ? -5.34 -13.016 -7.496 1 98.81 316 TYR A C 1
ATOM 2395 O O . TYR A 1 316 ? -5.191 -11.891 -7.984 1 98.81 316 TYR A O 1
ATOM 2403 N N . ALA A 1 317 ? -5.68 -13.18 -6.223 1 98.75 317 ALA A N 1
ATOM 2404 C CA . ALA A 1 317 ? -5.656 -12.141 -5.191 1 98.75 317 ALA A CA 1
ATOM 2405 C C . ALA A 1 317 ? -4.52 -12.383 -4.203 1 98.75 317 ALA A C 1
ATOM 2407 O O . ALA A 1 317 ? -4.664 -13.164 -3.258 1 98.75 317 ALA A O 1
ATOM 2408 N N . TYR A 1 318 ? -3.432 -11.594 -4.387 1 98.69 318 TYR A N 1
ATOM 2409 C CA . TYR A 1 318 ? -2.18 -11.883 -3.697 1 98.69 318 TYR A CA 1
ATOM 2410 C C . TYR A 1 318 ? -1.897 -10.844 -2.619 1 98.69 318 TYR A C 1
ATOM 2412 O O . TYR A 1 318 ? -1.711 -9.664 -2.922 1 98.69 318 TYR A O 1
ATOM 2420 N N . HIS A 1 319 ? -1.937 -11.258 -1.367 1 98.56 319 HIS A N 1
ATOM 2421 C CA . HIS A 1 319 ? -1.436 -10.445 -0.263 1 98.56 319 HIS A CA 1
ATOM 2422 C C . HIS A 1 319 ? -0.06 -10.922 0.191 1 98.56 319 HIS A C 1
ATOM 2424 O O . HIS A 1 319 ? 0.046 -11.758 1.095 1 98.56 319 HIS A O 1
ATOM 2430 N N . PRO A 1 320 ? 1.032 -10.367 -0.342 1 98.44 320 PRO A N 1
ATOM 2431 C CA . PRO A 1 320 ? 2.387 -10.828 -0.026 1 98.44 320 PRO A CA 1
ATOM 2432 C C . PRO A 1 320 ? 2.801 -10.5 1.408 1 98.44 320 PRO A C 1
ATOM 2434 O O . PRO A 1 320 ? 2.021 -9.914 2.162 1 98.44 320 PRO A O 1
ATOM 2437 N N . CYS A 1 321 ? 3.977 -10.945 1.766 1 98.31 321 CYS A N 1
ATOM 2438 C CA . CYS A 1 321 ? 4.48 -10.602 3.09 1 98.31 321 CYS A CA 1
ATOM 2439 C C . CYS A 1 321 ? 4.695 -9.102 3.223 1 98.31 321 CYS A C 1
ATOM 2441 O O . CYS A 1 321 ? 4.723 -8.383 2.221 1 98.31 321 CYS A O 1
ATOM 2443 N N . ASP A 1 322 ? 4.828 -8.625 4.406 1 98.19 322 ASP A N 1
ATOM 2444 C CA . ASP A 1 322 ? 4.887 -7.199 4.695 1 98.19 322 ASP A CA 1
ATOM 2445 C C . ASP A 1 322 ? 6.035 -6.531 3.938 1 98.19 322 ASP A C 1
ATOM 2447 O O . ASP A 1 322 ? 5.852 -5.477 3.33 1 98.19 322 ASP A O 1
ATOM 2451 N N . ASP A 1 323 ? 7.176 -7.156 3.969 1 98.56 323 ASP A N 1
ATOM 2452 C CA . ASP A 1 323 ? 8.336 -6.551 3.32 1 98.56 323 ASP A CA 1
ATOM 2453 C C . ASP A 1 323 ? 8.148 -6.48 1.808 1 98.56 323 ASP A C 1
ATOM 2455 O O . ASP A 1 323 ? 8.625 -5.547 1.159 1 98.56 323 ASP A O 1
ATOM 2459 N N . ALA A 1 324 ? 7.488 -7.449 1.259 1 98.75 324 ALA A N 1
ATOM 2460 C CA . ALA A 1 324 ? 7.203 -7.422 -0.174 1 98.75 324 ALA A CA 1
ATOM 2461 C C . ALA A 1 324 ? 6.215 -6.312 -0.516 1 98.75 324 ALA A C 1
ATOM 2463 O O . ALA A 1 324 ? 6.324 -5.68 -1.569 1 98.75 324 ALA A O 1
ATOM 2464 N N . LEU A 1 325 ? 5.223 -6.129 0.336 1 98.5 325 LEU A N 1
ATOM 2465 C CA . LEU A 1 325 ? 4.289 -5.023 0.149 1 98.5 325 LEU A CA 1
ATOM 2466 C C . LEU A 1 325 ? 5.027 -3.689 0.111 1 98.5 325 LEU A C 1
ATOM 2468 O O . LEU A 1 325 ? 4.773 -2.859 -0.765 1 98.5 325 LEU A O 1
ATOM 2472 N N . LEU A 1 326 ? 5.902 -3.512 1.047 1 98.5 326 LEU A N 1
ATOM 2473 C CA . LEU A 1 326 ? 6.711 -2.299 1.089 1 98.5 326 LEU A CA 1
ATOM 2474 C C . LEU A 1 326 ? 7.586 -2.188 -0.154 1 98.5 326 LEU A C 1
ATOM 2476 O O . LEU A 1 326 ? 7.77 -1.095 -0.694 1 98.5 326 LEU A O 1
ATOM 2480 N N . SER A 1 327 ? 8.117 -3.299 -0.582 1 98.69 327 SER A N 1
ATOM 2481 C CA . SER A 1 327 ? 9.008 -3.33 -1.737 1 98.69 327 SER A CA 1
ATOM 2482 C C . SER A 1 327 ? 8.273 -2.93 -3.012 1 98.69 327 SER A C 1
ATOM 2484 O O . SER A 1 327 ? 8.805 -2.186 -3.836 1 98.69 327 SER A O 1
ATOM 2486 N N . ILE A 1 328 ? 7.055 -3.43 -3.184 1 98.25 328 ILE A N 1
ATOM 2487 C CA . ILE A 1 328 ? 6.262 -3.098 -4.363 1 98.25 328 ILE A CA 1
ATOM 2488 C C . ILE A 1 328 ? 5.914 -1.611 -4.348 1 98.25 328 ILE A C 1
ATOM 2490 O O . ILE A 1 328 ? 5.949 -0.948 -5.387 1 98.25 328 ILE A O 1
ATOM 2494 N N . ASN A 1 329 ? 5.547 -1.139 -3.18 1 97.5 329 ASN A N 1
ATOM 2495 C CA . ASN A 1 329 ? 5.258 0.286 -3.066 1 97.5 329 ASN A CA 1
ATOM 2496 C C . ASN A 1 329 ? 6.449 1.137 -3.498 1 97.5 329 ASN A C 1
ATOM 2498 O O . ASN A 1 329 ? 6.281 2.131 -4.207 1 97.5 329 ASN A O 1
ATOM 2502 N N . GLU A 1 330 ? 7.621 0.771 -3.02 1 97.56 330 GLU A N 1
ATOM 2503 C CA . GLU A 1 330 ? 8.836 1.479 -3.395 1 97.56 330 GLU A CA 1
ATOM 2504 C C . GLU A 1 330 ? 9.117 1.343 -4.887 1 97.56 330 GLU A C 1
ATOM 2506 O O . GLU A 1 330 ? 9.453 2.324 -5.555 1 97.56 330 GLU A O 1
ATOM 2511 N N . TYR A 1 331 ? 8.969 0.158 -5.422 1 97.31 331 TYR A N 1
ATOM 2512 C CA . TYR A 1 331 ? 9.195 -0.146 -6.832 1 97.31 331 TYR A CA 1
ATOM 2513 C C . TYR A 1 331 ? 8.328 0.725 -7.727 1 97.31 331 TYR A C 1
ATOM 2515 O O . TYR A 1 331 ? 8.828 1.382 -8.641 1 97.31 331 TYR A O 1
ATOM 2523 N N . THR A 1 332 ? 7.035 0.789 -7.441 1 96.31 332 THR A N 1
ATOM 2524 C CA . THR A 1 332 ? 6.105 1.567 -8.25 1 96.31 332 THR A CA 1
ATOM 2525 C C . THR A 1 332 ? 6.316 3.062 -8.031 1 96.31 332 THR A C 1
ATOM 2527 O O . THR A 1 332 ? 6.207 3.855 -8.969 1 96.31 332 THR A O 1
ATOM 2530 N N . GLY A 1 333 ? 6.668 3.441 -6.863 1 95.5 333 GLY A N 1
ATOM 2531 C CA . GLY A 1 333 ? 6.914 4.84 -6.551 1 95.5 333 GLY A CA 1
ATOM 2532 C C . GLY A 1 333 ? 8.133 5.402 -7.254 1 95.5 333 GLY A C 1
ATOM 2533 O O . GLY A 1 333 ? 8.195 6.598 -7.543 1 95.5 333 GLY A O 1
ATOM 2534 N N . ARG A 1 334 ? 9.047 4.562 -7.508 1 94.38 334 ARG A N 1
ATOM 2535 C CA . ARG A 1 334 ? 10.289 4.945 -8.18 1 94.38 334 ARG A CA 1
ATOM 2536 C C . ARG A 1 334 ? 10.094 5.004 -9.695 1 94.38 334 ARG A C 1
ATOM 2538 O O . ARG A 1 334 ? 11.055 5.16 -10.445 1 94.38 334 ARG A O 1
ATOM 2545 N N . GLY A 1 335 ? 8.867 4.812 -10.141 1 92.12 335 GLY A N 1
ATOM 2546 C CA . GLY A 1 335 ? 8.578 4.82 -11.57 1 92.12 335 GLY A CA 1
ATOM 2547 C C . GLY A 1 335 ? 8.812 3.477 -12.234 1 92.12 335 GLY A C 1
ATOM 2548 O O . GLY A 1 335 ? 9.297 3.412 -13.359 1 92.12 335 GLY A O 1
ATOM 2549 N N . TRP A 1 336 ? 8.664 2.455 -11.422 1 92.38 336 TRP A N 1
ATOM 2550 C CA . TRP A 1 336 ? 8.766 1.092 -11.938 1 92.38 336 TRP A CA 1
ATOM 2551 C C . TRP A 1 336 ? 10.211 0.743 -12.273 1 92.38 336 TRP A C 1
ATOM 2553 O O . TRP A 1 336 ? 10.477 -0.013 -13.211 1 92.38 336 TRP A O 1
ATOM 2563 N N . HIS A 1 337 ? 11.07 1.423 -11.547 1 92.81 337 HIS A N 1
ATOM 2564 C CA . HIS A 1 337 ? 12.484 1.058 -11.594 1 92.81 337 HIS A CA 1
ATOM 2565 C C . HIS A 1 337 ? 12.852 0.144 -10.43 1 92.81 337 HIS A C 1
ATOM 2567 O O . HIS A 1 337 ? 12.703 0.524 -9.266 1 92.81 337 HIS A O 1
ATOM 2573 N N . ALA A 1 338 ? 13.352 -0.951 -10.789 1 93.56 338 ALA A N 1
ATOM 2574 C CA . ALA A 1 338 ? 13.68 -1.942 -9.766 1 93.56 338 ALA A CA 1
ATOM 2575 C C . ALA A 1 338 ? 14.742 -1.41 -8.812 1 93.56 338 ALA A C 1
ATOM 2577 O O . ALA A 1 338 ? 15.625 -0.655 -9.211 1 93.56 338 ALA A O 1
ATOM 2578 N N . GLN A 1 339 ? 14.648 -1.798 -7.559 1 96.62 339 GLN A N 1
ATOM 2579 C CA . GLN A 1 339 ? 15.641 -1.46 -6.543 1 96.62 339 GLN A CA 1
ATOM 2580 C C . GLN A 1 339 ? 17 -2.084 -6.875 1 96.62 339 GLN A C 1
ATOM 2582 O O . GLN A 1 339 ? 17.062 -3.08 -7.594 1 96.62 339 GLN A O 1
ATOM 2587 N N . ASP A 1 340 ? 18.016 -1.554 -6.242 1 95.94 340 ASP A N 1
ATOM 2588 C CA . ASP A 1 340 ? 19.375 -1.964 -6.551 1 95.94 340 ASP A CA 1
ATOM 2589 C C . ASP A 1 340 ? 19.719 -3.289 -5.875 1 95.94 340 ASP A C 1
ATOM 2591 O O . ASP A 1 340 ? 20.562 -4.039 -6.359 1 95.94 340 ASP A O 1
ATOM 2595 N N . ARG A 1 341 ? 19.203 -3.561 -4.781 1 97.25 341 ARG A N 1
ATOM 2596 C CA . ARG A 1 341 ? 19.484 -4.766 -4.004 1 97.25 341 ARG A CA 1
ATOM 2597 C C . ARG A 1 341 ? 18.234 -5.633 -3.875 1 97.25 341 ARG A C 1
ATOM 2599 O O . ARG A 1 341 ? 17.109 -5.117 -3.852 1 97.25 341 ARG A O 1
ATOM 2606 N N . GLN A 1 342 ? 18.422 -6.875 -3.816 1 97.5 342 GLN A N 1
ATOM 2607 C CA . GLN A 1 342 ? 17.344 -7.852 -3.627 1 97.5 342 GLN A CA 1
ATOM 2608 C C . GLN A 1 342 ? 17.672 -8.812 -2.494 1 97.5 342 GLN A C 1
ATOM 2610 O O . GLN A 1 342 ? 18.844 -9.117 -2.248 1 97.5 342 GLN A O 1
ATOM 2615 N N . ARG A 1 343 ? 16.688 -9.273 -1.813 1 97.69 343 ARG A N 1
ATOM 2616 C CA . ARG A 1 343 ? 16.859 -10.258 -0.743 1 97.69 343 ARG A CA 1
ATOM 2617 C C . ARG A 1 343 ? 15.664 -11.203 -0.685 1 97.69 343 ARG A C 1
ATOM 2619 O O . ARG A 1 343 ? 14.516 -10.766 -0.543 1 97.69 343 ARG A O 1
ATOM 2626 N N . ILE A 1 344 ? 15.891 -12.406 -0.868 1 97.75 344 ILE A N 1
ATOM 2627 C CA . ILE A 1 344 ? 14.883 -13.438 -0.657 1 97.75 344 ILE A CA 1
ATOM 2628 C C . ILE A 1 344 ? 15 -13.992 0.759 1 97.75 344 ILE A C 1
ATOM 2630 O O . ILE A 1 344 ? 16.031 -14.57 1.119 1 97.75 344 ILE A O 1
ATOM 2634 N N . MET A 1 345 ? 13.992 -13.875 1.529 1 98.06 345 MET A N 1
ATOM 2635 C CA . MET A 1 345 ? 14.047 -14.25 2.938 1 98.06 345 MET A CA 1
ATOM 2636 C C . MET A 1 345 ? 14.031 -15.773 3.09 1 98.06 345 MET A C 1
ATOM 2638 O O . MET A 1 345 ? 13.25 -16.453 2.432 1 98.06 345 MET A O 1
ATOM 2642 N N . LEU A 1 346 ? 14.844 -16.188 3.98 1 97 346 LEU A N 1
ATOM 2643 C CA . LEU A 1 346 ? 14.898 -17.609 4.301 1 97 346 LEU A CA 1
ATOM 2644 C C . LEU A 1 346 ? 15.156 -17.828 5.789 1 97 346 LEU A C 1
ATOM 2646 O O . LEU A 1 346 ? 14.234 -17.719 6.602 1 97 346 LEU A O 1
ATOM 2650 N N . ASP A 1 347 ? 16.422 -17.812 6.203 1 95.56 347 ASP A N 1
ATOM 2651 C CA . ASP A 1 347 ? 16.797 -18.141 7.574 1 95.56 347 ASP A CA 1
ATOM 2652 C C . ASP A 1 347 ? 16.391 -17.016 8.539 1 95.56 347 ASP A C 1
ATOM 2654 O O . ASP A 1 347 ? 16.156 -17.281 9.719 1 95.56 347 ASP A O 1
ATOM 2658 N N . GLU A 1 348 ? 16.266 -15.906 8.094 1 96.88 348 GLU A N 1
ATOM 2659 C CA . GLU A 1 348 ? 16 -14.734 8.93 1 96.88 348 GLU A CA 1
ATOM 2660 C C . GLU A 1 348 ? 14.516 -14.625 9.258 1 96.88 348 GLU A C 1
ATOM 2662 O O . GLU A 1 348 ? 14.109 -13.742 10.016 1 96.88 348 GLU A O 1
ATOM 2667 N N . ILE A 1 349 ? 13.664 -15.453 8.672 1 98.06 349 ILE A N 1
ATOM 2668 C CA . ILE A 1 349 ? 12.227 -15.406 8.922 1 98.06 349 ILE A CA 1
ATOM 2669 C C . ILE A 1 349 ? 11.938 -15.82 10.359 1 98.06 349 ILE A C 1
ATOM 2671 O O . ILE A 1 349 ? 12.43 -16.844 10.836 1 98.06 349 ILE A O 1
ATOM 2675 N N . THR A 1 350 ? 11.148 -15.016 11.055 1 97.12 350 THR A N 1
ATOM 2676 C CA . THR A 1 350 ? 10.781 -15.281 12.438 1 97.12 350 THR A CA 1
ATOM 2677 C C . THR A 1 350 ? 9.852 -16.484 12.531 1 97.12 350 THR A C 1
ATOM 2679 O O . THR A 1 350 ? 9.078 -16.75 11.602 1 97.12 350 THR A O 1
ATOM 2682 N N . PRO A 1 351 ? 9.922 -17.219 13.672 1 97.12 351 PRO A N 1
ATOM 2683 C CA . PRO A 1 351 ? 8.984 -18.344 13.859 1 97.12 351 PRO A CA 1
ATOM 2684 C C . PRO A 1 351 ? 7.523 -17.906 13.797 1 97.12 351 PRO A C 1
ATOM 2686 O O . PRO A 1 351 ? 7.199 -16.766 14.172 1 97.12 351 PRO A O 1
ATOM 2689 N N . GLY A 1 352 ? 6.734 -18.766 13.297 1 96.25 352 GLY A N 1
ATOM 2690 C CA . GLY A 1 352 ? 5.301 -18.531 13.352 1 96.25 352 GLY A CA 1
ATOM 2691 C C . GLY A 1 352 ? 4.742 -17.953 12.062 1 96.25 352 GLY A C 1
ATOM 2692 O O . GLY A 1 352 ? 3.525 -17.891 11.875 1 96.25 352 GLY A O 1
ATOM 2693 N N . GLY A 1 353 ? 5.57 -17.531 11.117 1 97.62 353 GLY A N 1
ATOM 2694 C CA . GLY A 1 353 ? 5.102 -17.047 9.836 1 97.62 353 GLY A CA 1
ATOM 2695 C C . GLY A 1 353 ? 4.395 -18.094 9.008 1 97.62 353 GLY A C 1
ATOM 2696 O O . GLY A 1 353 ? 4.797 -19.266 9.016 1 97.62 353 GLY A O 1
ATOM 2697 N N . ILE A 1 354 ? 3.326 -17.703 8.289 1 98.31 354 ILE A N 1
ATOM 2698 C CA . ILE A 1 354 ? 2.486 -18.641 7.555 1 98.31 354 ILE A CA 1
ATOM 2699 C C . ILE A 1 354 ? 2.322 -18.172 6.113 1 98.31 354 ILE A C 1
ATOM 2701 O O . ILE A 1 354 ? 2.268 -16.969 5.848 1 98.31 354 ILE A O 1
ATOM 2705 N N . ASP A 1 355 ? 2.326 -19.062 5.234 1 98.75 355 ASP A N 1
ATOM 2706 C CA . ASP A 1 355 ? 1.757 -18.812 3.91 1 98.75 355 ASP A CA 1
ATOM 2707 C C . ASP A 1 355 ? 0.491 -19.641 3.699 1 98.75 355 ASP A C 1
ATOM 2709 O O . ASP A 1 355 ? 0.543 -20.875 3.684 1 98.75 355 ASP A O 1
ATOM 2713 N N . ALA A 1 356 ? -0.631 -19 3.572 1 98.81 356 ALA A N 1
ATOM 2714 C CA . ALA A 1 356 ? -1.897 -19.656 3.232 1 98.81 356 ALA A CA 1
ATOM 2715 C C . ALA A 1 356 ? -2.234 -19.453 1.758 1 98.81 356 ALA A C 1
ATOM 2717 O O . ALA A 1 356 ? -2.479 -18.328 1.313 1 98.81 356 ALA A O 1
ATOM 2718 N N . LEU A 1 357 ? -2.201 -20.484 1.025 1 98.88 357 LEU A N 1
ATOM 2719 C CA . LEU A 1 357 ? -2.496 -20.469 -0.404 1 98.88 357 LEU A CA 1
ATOM 2720 C C . LEU A 1 357 ? -3.664 -21.406 -0.722 1 98.88 357 LEU A C 1
ATOM 2722 O O . LEU A 1 357 ? -3.631 -22.578 -0.381 1 98.88 357 LEU A O 1
ATOM 2726 N N . GLY A 1 358 ? -4.711 -20.859 -1.317 1 98.88 358 GLY A N 1
ATOM 2727 C CA . GLY A 1 358 ? -5.863 -21.672 -1.663 1 98.88 358 GLY A CA 1
ATOM 2728 C C . GLY A 1 358 ? -6.824 -20.984 -2.609 1 98.88 358 GLY A C 1
ATOM 2729 O O . GLY A 1 358 ? -6.527 -19.891 -3.119 1 98.88 358 GLY A O 1
ATOM 2730 N N . VAL A 1 359 ? -7.914 -21.672 -2.92 1 98.94 359 VAL A N 1
ATOM 2731 C CA . VAL A 1 359 ? -9.008 -21.094 -3.688 1 98.94 359 VAL A CA 1
ATOM 2732 C C . VAL A 1 359 ? -10.117 -20.641 -2.742 1 98.94 359 VAL A C 1
ATOM 2734 O O . VAL A 1 359 ? -10.445 -21.344 -1.781 1 98.94 359 VAL A O 1
ATOM 2737 N N . LEU A 1 360 ? -10.516 -19.469 -2.896 1 98.94 360 LEU A N 1
ATOM 2738 C CA . LEU A 1 360 ? -11.727 -18.953 -2.256 1 98.94 360 LEU A CA 1
ATOM 2739 C C . LEU A 1 360 ? -12.914 -19.016 -3.219 1 98.94 360 LEU A C 1
ATOM 2741 O O . LEU A 1 360 ? -13.008 -18.188 -4.133 1 98.94 360 LEU A O 1
ATOM 2745 N N . ILE A 1 361 ? -13.797 -19.984 -3.047 1 98.94 361 ILE A N 1
ATOM 2746 C CA . ILE A 1 361 ? -14.945 -20.219 -3.918 1 98.94 361 ILE A CA 1
ATOM 2747 C C . ILE A 1 361 ? -16.172 -19.516 -3.357 1 98.94 361 ILE A C 1
ATOM 2749 O O . ILE A 1 361 ? -16.594 -19.797 -2.232 1 98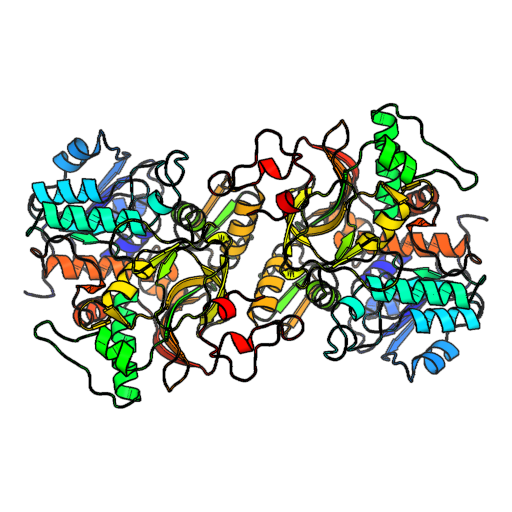.94 361 ILE A O 1
ATOM 2753 N N . MET A 1 362 ? -16.797 -18.672 -4.184 1 98.88 362 MET A N 1
ATOM 2754 C CA . MET A 1 362 ? -17.828 -17.797 -3.648 1 98.88 362 MET A CA 1
ATOM 2755 C C . MET A 1 362 ? -19.078 -17.828 -4.52 1 98.88 362 MET A C 1
ATOM 2757 O O . MET A 1 362 ? -19 -18.125 -5.715 1 98.88 362 MET A O 1
ATOM 2761 N N . GLY A 1 363 ? -20.203 -17.484 -3.885 1 98.5 363 GLY A N 1
ATOM 2762 C CA . GLY A 1 363 ? -21.469 -17.359 -4.605 1 98.5 363 GLY A CA 1
ATOM 2763 C C . GLY A 1 363 ? -22.375 -18.547 -4.418 1 98.5 363 GLY A C 1
ATOM 2764 O O . GLY A 1 363 ? -23.578 -18.469 -4.68 1 98.5 363 GLY A O 1
ATOM 2765 N N . HIS A 1 364 ? -21.891 -19.703 -3.959 1 98.38 364 HIS A N 1
ATOM 2766 C CA . HIS A 1 364 ? -22.672 -20.906 -3.727 1 98.38 364 HIS A CA 1
ATOM 2767 C C . HIS A 1 364 ? -23.516 -20.781 -2.467 1 98.38 364 HIS A C 1
ATOM 2769 O O . HIS A 1 364 ? -23.422 -19.781 -1.744 1 98.38 364 HIS A O 1
ATOM 2775 N N . LYS A 1 365 ? -24.266 -21.781 -2.174 1 98 365 LYS A N 1
ATOM 2776 C CA . LYS A 1 365 ? -25.297 -21.719 -1.143 1 98 365 LYS A CA 1
ATOM 2777 C C . LYS A 1 365 ? -24.688 -21.531 0.242 1 98 365 LYS A C 1
ATOM 2779 O O . LYS A 1 365 ? -25.328 -21.016 1.154 1 98 365 LYS A O 1
ATOM 2784 N N . LEU A 1 366 ? -23.453 -21.969 0.436 1 98.44 366 LEU A N 1
ATOM 2785 C CA . LEU A 1 366 ? -22.781 -21.828 1.726 1 98.44 366 LEU A CA 1
ATOM 2786 C C . LEU A 1 366 ? -21.984 -20.547 1.785 1 98.44 366 LEU A C 1
ATOM 2788 O O . LEU A 1 366 ? -21.141 -20.375 2.666 1 98.44 366 LEU A O 1
ATOM 2792 N N . ASN A 1 367 ? -22.141 -19.656 0.862 1 98.25 367 ASN A N 1
ATOM 2793 C CA . ASN A 1 367 ? -21.578 -18.312 0.781 1 98.25 367 ASN A CA 1
ATOM 2794 C C . ASN A 1 367 ? -20.172 -18.328 0.215 1 98.25 367 ASN A C 1
ATOM 2796 O O . ASN A 1 367 ? -19.969 -18.156 -0.991 1 98.25 367 ASN A O 1
ATOM 2800 N N . ALA A 1 368 ? -19.203 -18.625 1.048 1 98.75 368 ALA A N 1
ATOM 2801 C CA . ALA A 1 368 ? -17.812 -18.656 0.61 1 98.75 368 ALA A CA 1
ATOM 2802 C C . ALA A 1 368 ? -17.047 -19.781 1.299 1 98.75 368 ALA A C 1
ATOM 2804 O O . ALA A 1 368 ? -17.25 -20.047 2.486 1 98.75 368 ALA A O 1
ATOM 2805 N N . TYR A 1 369 ? -16.188 -20.453 0.522 1 98.81 369 TYR A N 1
ATOM 2806 C CA . TYR A 1 369 ? -15.438 -21.625 0.944 1 98.81 369 TYR A CA 1
ATOM 2807 C C . TYR A 1 369 ? -13.984 -21.547 0.499 1 98.81 369 TYR A C 1
ATOM 2809 O O . TYR A 1 369 ? -13.688 -21.641 -0.695 1 98.81 369 TYR A O 1
ATOM 2817 N N . TRP A 1 370 ? -13.086 -21.328 1.485 1 98.88 370 TRP A N 1
ATOM 2818 C CA . TRP A 1 370 ? -11.656 -21.375 1.199 1 98.88 370 TRP A CA 1
ATOM 2819 C C . TRP A 1 370 ? -11.117 -22.797 1.332 1 98.88 370 TRP A C 1
ATOM 2821 O O . TRP A 1 370 ? -11.484 -23.516 2.258 1 98.88 370 TRP A O 1
ATOM 2831 N N . TYR A 1 371 ? -10.25 -23.203 0.425 1 98.88 371 TYR A N 1
ATOM 2832 C CA . TYR A 1 371 ? -9.68 -24.547 0.427 1 98.88 371 TYR A CA 1
ATOM 2833 C C . TYR A 1 371 ? -8.234 -24.516 -0.058 1 98.88 371 TYR A C 1
ATOM 2835 O O . TYR A 1 371 ? -7.957 -24.109 -1.184 1 98.88 371 TYR A O 1
ATOM 2843 N N . GLY A 1 372 ? -7.328 -24.922 0.838 1 98.81 372 GLY A N 1
ATOM 2844 C CA . GLY A 1 372 ? -5.945 -24.875 0.388 1 98.81 372 GLY A CA 1
ATOM 2845 C C . GLY A 1 372 ? -4.953 -25.25 1.471 1 98.81 372 GLY A C 1
ATOM 2846 O O . GLY A 1 372 ? -5.258 -26.062 2.342 1 98.81 372 GLY A O 1
ATOM 2847 N N . SER A 1 373 ? -3.709 -24.797 1.292 1 98.88 373 SER A N 1
ATOM 2848 C CA . SER A 1 373 ? -2.553 -25.125 2.123 1 98.88 373 SER A CA 1
ATOM 2849 C C . SER A 1 373 ? -2.248 -23.984 3.104 1 98.88 373 SER A C 1
ATOM 2851 O O . SER A 1 373 ? -2.156 -22.828 2.709 1 98.88 373 SER A O 1
ATOM 2853 N N . ILE A 1 374 ? -2.229 -24.312 4.391 1 98.75 374 ILE A N 1
ATOM 2854 C CA . ILE A 1 374 ? -1.733 -23.422 5.441 1 98.75 374 ILE A CA 1
ATOM 2855 C C . ILE A 1 374 ? -0.426 -23.984 6.004 1 98.75 374 ILE A C 1
ATOM 2857 O O . ILE A 1 374 ? -0.436 -24.906 6.824 1 98.75 374 ILE A O 1
ATOM 2861 N N . LEU A 1 375 ? 0.693 -23.375 5.516 1 98.81 375 LEU A N 1
ATOM 2862 C CA . LEU A 1 375 ? 2.012 -23.891 5.867 1 98.81 375 LEU A CA 1
ATOM 2863 C C . LEU A 1 375 ? 2.795 -22.875 6.684 1 98.81 375 LEU A C 1
ATOM 2865 O O . LEU A 1 375 ? 2.893 -21.703 6.297 1 98.81 375 LEU A O 1
ATOM 2869 N N . ASN A 1 376 ? 3.279 -23.266 7.805 1 97.56 376 ASN A N 1
ATOM 2870 C CA . ASN A 1 376 ? 4.086 -22.359 8.625 1 97.56 376 ASN A CA 1
ATOM 2871 C C . ASN A 1 376 ? 5.578 -22.594 8.398 1 97.56 376 ASN A C 1
ATOM 2873 O O . ASN A 1 376 ? 5.996 -23.688 8.039 1 97.56 376 ASN A O 1
ATOM 2877 N N . ILE A 1 377 ? 6.328 -21.625 8.664 1 98.44 377 ILE A N 1
ATOM 2878 C CA . ILE A 1 377 ? 7.758 -21.594 8.391 1 98.44 377 ILE A CA 1
ATOM 2879 C C . ILE A 1 377 ? 8.469 -22.672 9.211 1 98.44 377 ILE A C 1
ATOM 2881 O O . ILE A 1 377 ? 9.43 -23.297 8.742 1 98.44 377 ILE A O 1
ATOM 2885 N N . ASP A 1 378 ? 8.023 -22.922 10.398 1 98.19 378 ASP A N 1
ATOM 2886 C CA . ASP A 1 378 ? 8.656 -23.906 11.266 1 98.19 378 ASP A CA 1
ATOM 2887 C C . ASP A 1 378 ? 8.5 -25.312 10.695 1 98.19 378 ASP A C 1
ATOM 2889 O O . ASP A 1 378 ? 9.461 -26.094 10.68 1 98.19 378 ASP A O 1
ATOM 2893 N N . GLU A 1 379 ? 7.352 -25.578 10.203 1 98.06 379 GLU A N 1
ATOM 2894 C CA . GLU A 1 379 ? 7.109 -26.875 9.57 1 98.06 379 GLU A CA 1
ATOM 2895 C C . GLU A 1 379 ? 7.883 -27.016 8.266 1 98.06 379 GLU A C 1
ATOM 2897 O O . GLU A 1 379 ? 8.453 -28.062 7.98 1 98.06 379 GLU A O 1
ATOM 2902 N N . ALA A 1 380 ? 7.859 -26 7.469 1 98.25 380 ALA A N 1
ATOM 2903 C CA . ALA A 1 380 ? 8.586 -26.016 6.199 1 98.25 380 ALA A CA 1
ATOM 2904 C C . ALA A 1 380 ? 10.055 -26.359 6.422 1 98.25 380 ALA A C 1
ATOM 2906 O O . ALA A 1 380 ? 10.633 -27.172 5.695 1 98.25 380 ALA A O 1
ATOM 2907 N N . ARG A 1 381 ? 10.648 -25.75 7.457 1 96.75 381 ARG A N 1
ATOM 2908 C CA . ARG A 1 381 ? 12.055 -25.953 7.773 1 96.75 381 ARG A CA 1
ATOM 2909 C C . ARG A 1 381 ? 12.32 -27.391 8.203 1 96.75 381 ARG A C 1
ATOM 2911 O O . ARG A 1 381 ? 13.375 -27.953 7.906 1 96.75 381 ARG A O 1
ATOM 2918 N N . ARG A 1 382 ? 11.391 -27.938 8.836 1 96.69 382 ARG A N 1
ATOM 2919 C CA . ARG A 1 382 ? 11.539 -29.312 9.289 1 96.69 382 ARG A CA 1
ATOM 2920 C C . ARG A 1 382 ? 11.438 -30.281 8.125 1 96.69 382 ARG A C 1
ATOM 2922 O O . ARG A 1 382 ? 12.117 -31.312 8.102 1 96.69 382 ARG A O 1
ATOM 2929 N N . LEU A 1 383 ? 10.672 -29.953 7.156 1 96.19 383 LEU A N 1
ATOM 2930 C CA . LEU A 1 383 ? 10.352 -30.875 6.074 1 96.19 383 LEU A CA 1
ATOM 2931 C C . LEU A 1 383 ? 11.453 -30.891 5.023 1 96.19 383 LEU A C 1
ATOM 2933 O O . LEU A 1 383 ? 11.773 -31.938 4.465 1 96.19 383 LEU A O 1
ATOM 2937 N N . ALA A 1 384 ? 12.016 -29.703 4.766 1 96.06 384 ALA A N 1
ATOM 2938 C CA . ALA A 1 384 ? 13.016 -29.641 3.707 1 96.06 384 ALA A CA 1
ATOM 2939 C C . ALA A 1 384 ? 13.938 -28.438 3.906 1 96.06 384 ALA A C 1
ATOM 2941 O O . ALA A 1 384 ? 13.477 -27.312 4.098 1 96.06 384 ALA A O 1
ATOM 2942 N N . PRO A 1 385 ? 15.242 -28.719 3.807 1 95.31 385 PRO A N 1
ATOM 2943 C CA . PRO A 1 385 ? 16.172 -27.594 3.889 1 95.31 385 PRO A CA 1
ATOM 2944 C C . PRO A 1 385 ? 16.047 -26.625 2.713 1 95.31 385 PRO A C 1
ATOM 2946 O O . PRO A 1 385 ? 15.5 -27 1.667 1 95.31 385 PRO A O 1
ATOM 2949 N N . PHE A 1 386 ? 16.469 -25.375 2.842 1 96 386 PHE A N 1
ATOM 2950 C CA . PHE A 1 386 ? 16.531 -24.344 1.822 1 96 386 PHE A CA 1
ATOM 2951 C C . PHE A 1 386 ? 15.125 -23.906 1.414 1 96 386 PHE A C 1
ATOM 2953 O O . PHE A 1 386 ? 14.906 -23.5 0.267 1 96 386 PHE A O 1
ATOM 2960 N N . ASN A 1 387 ? 14.195 -24.109 2.354 1 97.69 387 ASN A N 1
ATOM 2961 C CA . ASN A 1 387 ? 12.82 -23.719 2.049 1 97.69 387 ASN A CA 1
ATOM 2962 C C . ASN A 1 387 ? 12.258 -22.781 3.107 1 97.69 387 ASN A C 1
ATOM 2964 O O . ASN A 1 387 ? 12.57 -22.906 4.293 1 97.69 387 ASN A O 1
ATOM 2968 N N . ASN A 1 388 ? 11.523 -21.812 2.727 1 98.56 388 ASN A N 1
ATOM 2969 C CA . ASN A 1 388 ? 10.5 -21.203 3.566 1 98.56 388 ASN A CA 1
ATOM 2970 C C . ASN A 1 388 ? 9.109 -21.734 3.244 1 98.56 388 ASN A C 1
ATOM 2972 O O . ASN A 1 388 ? 8.969 -22.672 2.465 1 98.56 388 ASN A O 1
ATOM 2976 N N . ALA A 1 389 ? 8.062 -21.188 3.867 1 98.75 389 ALA A N 1
ATOM 2977 C CA . ALA A 1 389 ? 6.719 -21.734 3.672 1 98.75 389 ALA A CA 1
ATOM 2978 C C . ALA A 1 389 ? 6.273 -21.594 2.221 1 98.75 389 ALA A C 1
ATOM 2980 O O . ALA A 1 389 ? 5.711 -22.516 1.641 1 98.75 389 ALA A O 1
ATOM 2981 N N . THR A 1 390 ? 6.512 -20.453 1.627 1 98.81 390 THR A N 1
ATOM 2982 C CA . THR A 1 390 ? 6.117 -20.172 0.253 1 98.81 390 THR A CA 1
ATOM 2983 C C . THR A 1 390 ? 6.852 -21.078 -0.725 1 98.81 390 THR A C 1
ATOM 2985 O O . THR A 1 390 ? 6.227 -21.719 -1.576 1 98.81 390 THR A O 1
ATOM 2988 N N . SER A 1 391 ? 8.164 -21.188 -0.61 1 98.56 391 SER A N 1
ATOM 2989 C CA . SER A 1 391 ? 8.961 -21.938 -1.569 1 98.56 391 SER A CA 1
ATOM 2990 C C . SER A 1 391 ? 8.656 -23.438 -1.479 1 98.56 391 SER A C 1
ATOM 2992 O O . SER A 1 391 ? 8.695 -24.141 -2.486 1 98.56 391 SER A O 1
ATOM 2994 N N . LEU A 1 392 ? 8.359 -23.891 -0.309 1 98.75 392 LEU A N 1
ATOM 2995 C CA . LEU A 1 392 ? 8.086 -25.328 -0.179 1 98.75 392 LEU A CA 1
ATOM 2996 C C . LEU A 1 392 ? 6.777 -25.688 -0.873 1 98.75 392 LEU A C 1
ATOM 2998 O O . LEU A 1 392 ? 6.656 -26.766 -1.445 1 98.75 392 LEU A O 1
ATOM 3002 N N . GLN A 1 393 ? 5.797 -24.859 -0.79 1 98.88 393 GLN A N 1
ATOM 3003 C CA . GLN A 1 393 ? 4.559 -25.109 -1.525 1 98.88 393 GLN A CA 1
ATOM 3004 C C . GLN A 1 393 ? 4.824 -25.219 -3.025 1 98.88 393 GLN A C 1
ATOM 3006 O O . GLN A 1 393 ? 4.266 -26.094 -3.697 1 98.88 393 GLN A O 1
ATOM 3011 N N . VAL A 1 394 ? 5.688 -24.359 -3.537 1 98.81 394 VAL A N 1
ATOM 3012 C CA . VAL A 1 394 ? 6.027 -24.391 -4.957 1 98.81 394 VAL A CA 1
ATOM 3013 C C . VAL A 1 394 ? 6.844 -25.641 -5.262 1 98.81 394 VAL A C 1
ATOM 3015 O O . VAL A 1 394 ? 6.59 -26.328 -6.254 1 98.81 394 VAL A O 1
ATOM 3018 N N . ALA A 1 395 ? 7.801 -25.953 -4.379 1 98.56 395 ALA A N 1
ATOM 3019 C CA . ALA A 1 395 ? 8.633 -27.141 -4.562 1 98.56 395 ALA A CA 1
ATOM 3020 C C . ALA A 1 395 ? 7.781 -28.406 -4.555 1 98.56 395 ALA A C 1
ATOM 3022 O O . ALA A 1 395 ? 8.062 -29.359 -5.301 1 98.56 395 ALA A O 1
ATOM 3023 N N . ALA A 1 396 ? 6.816 -28.422 -3.693 1 98.69 396 ALA A N 1
ATOM 3024 C CA . ALA A 1 396 ? 5.895 -29.547 -3.66 1 98.69 396 ALA A CA 1
ATOM 3025 C C . ALA A 1 396 ? 5.16 -29.703 -4.988 1 98.69 396 ALA A C 1
ATOM 3027 O O . ALA A 1 396 ? 4.914 -30.828 -5.445 1 98.69 396 ALA A O 1
ATOM 3028 N N . GLY A 1 397 ? 4.781 -28.562 -5.566 1 98.81 397 GLY A N 1
ATOM 3029 C CA . GLY A 1 397 ? 4.164 -28.578 -6.883 1 98.81 397 GLY A CA 1
ATOM 3030 C C . GLY A 1 397 ? 5.09 -29.094 -7.969 1 98.81 397 GLY A C 1
ATOM 3031 O O . GLY A 1 397 ? 4.684 -29.906 -8.805 1 98.81 397 GLY A O 1
ATOM 3032 N N . VAL A 1 398 ? 6.305 -28.641 -7.922 1 98.69 398 VAL A N 1
ATOM 3033 C CA . VAL A 1 398 ? 7.301 -29.094 -8.891 1 98.69 398 VAL A CA 1
ATOM 3034 C C . VAL A 1 398 ? 7.52 -30.594 -8.734 1 98.69 398 VAL A C 1
ATOM 3036 O O . VAL A 1 398 ? 7.465 -31.344 -9.719 1 98.69 398 VAL A O 1
ATOM 3039 N N . TYR A 1 399 ? 7.695 -31.016 -7.523 1 98.19 399 TYR A N 1
ATOM 3040 C CA . TYR A 1 399 ? 7.973 -32.406 -7.23 1 98.19 399 TYR A CA 1
ATOM 3041 C C . TYR A 1 399 ? 6.824 -33.312 -7.691 1 98.19 399 TYR A C 1
ATOM 3043 O O . TYR A 1 399 ? 7.039 -34.312 -8.383 1 98.19 399 TYR A O 1
ATOM 3051 N N . SER A 1 400 ? 5.621 -32.969 -7.328 1 98.5 400 SER A N 1
ATOM 3052 C CA . SER A 1 400 ? 4.465 -33.781 -7.699 1 98.5 400 SER A CA 1
ATOM 3053 C C . SER A 1 400 ? 4.254 -33.781 -9.211 1 98.5 400 SER A C 1
ATOM 3055 O O . SER A 1 400 ? 3.842 -34.781 -9.781 1 98.5 400 SER A O 1
ATOM 3057 N N . GLY A 1 401 ? 4.555 -32.625 -9.883 1 98.56 401 GLY A N 1
ATOM 3058 C CA . GLY A 1 401 ? 4.496 -32.594 -11.336 1 98.56 401 GLY A CA 1
ATOM 3059 C C . GLY A 1 401 ? 5.512 -33.5 -12.008 1 98.56 401 GLY A C 1
ATOM 3060 O O . GLY A 1 401 ? 5.207 -34.125 -13.008 1 98.56 401 GLY A O 1
ATOM 3061 N N . ILE A 1 402 ? 6.684 -33.531 -11.461 1 98 402 ILE A N 1
ATOM 3062 C CA . ILE A 1 402 ? 7.742 -34.375 -11.992 1 98 402 ILE A CA 1
ATOM 3063 C C . ILE A 1 402 ? 7.32 -35.844 -11.891 1 98 402 ILE A C 1
ATOM 3065 O O . ILE A 1 402 ? 7.387 -36.594 -12.875 1 98 402 ILE A O 1
ATOM 3069 N N . ILE A 1 403 ? 6.867 -36.25 -10.727 1 97.38 403 ILE A N 1
ATOM 3070 C CA . ILE A 1 403 ? 6.488 -37.625 -10.508 1 97.38 403 ILE A CA 1
ATOM 3071 C C . ILE A 1 403 ? 5.336 -38 -11.438 1 97.38 403 ILE A C 1
ATOM 3073 O O . ILE A 1 403 ? 5.348 -39.062 -12.055 1 97.38 403 ILE A O 1
ATOM 3077 N N . TRP A 1 404 ? 4.375 -37.125 -11.539 1 98.12 404 TRP A N 1
ATOM 3078 C CA . TRP A 1 404 ? 3.236 -37.406 -12.406 1 98.12 404 TRP A CA 1
ATOM 3079 C C . TRP A 1 404 ? 3.686 -37.594 -13.852 1 98.12 404 TRP A C 1
ATOM 3081 O O . TRP A 1 404 ? 3.213 -38.5 -14.555 1 98.12 404 TRP A O 1
ATOM 3091 N N . ALA A 1 405 ? 4.578 -36.719 -14.328 1 98.19 405 ALA A N 1
ATOM 3092 C CA . ALA A 1 405 ? 5.066 -36.812 -15.703 1 98.19 405 ALA A CA 1
ATOM 3093 C C . ALA A 1 405 ? 5.82 -38.094 -15.961 1 98.19 405 ALA A C 1
ATOM 3095 O O . ALA A 1 405 ? 5.691 -38.719 -17.031 1 98.19 405 ALA A O 1
ATOM 3096 N N . ILE A 1 406 ? 6.605 -38.5 -14.984 1 96.88 406 ILE A N 1
ATOM 3097 C CA . ILE A 1 406 ? 7.348 -39.75 -15.094 1 96.88 406 ILE A CA 1
ATOM 3098 C C . ILE A 1 406 ? 6.375 -40.906 -15.211 1 96.88 406 ILE A C 1
ATOM 3100 O O . ILE A 1 406 ? 6.609 -41.844 -15.984 1 96.88 406 ILE A O 1
ATOM 3104 N N . GLU A 1 407 ? 5.312 -40.812 -14.508 1 96.44 407 GLU A N 1
ATOM 3105 C CA . GLU A 1 407 ? 4.309 -41.875 -14.516 1 96.44 407 GLU A CA 1
ATOM 3106 C C . GLU A 1 407 ? 3.43 -41.781 -15.758 1 96.44 407 GLU A C 1
ATOM 3108 O O . GLU A 1 407 ? 2.736 -42.75 -16.094 1 96.44 407 GLU A O 1
ATOM 3113 N N . ASN A 1 408 ? 3.393 -40.656 -16.391 1 97 408 ASN A N 1
ATOM 3114 C CA . ASN A 1 408 ? 2.633 -40.406 -17.609 1 97 408 ASN A CA 1
ATOM 3115 C C . ASN A 1 408 ? 3.51 -39.781 -18.703 1 97 408 ASN A C 1
ATOM 3117 O O . ASN A 1 408 ? 3.281 -38.656 -19.125 1 97 408 ASN A O 1
ATOM 3121 N N . PRO A 1 409 ? 4.41 -40.531 -19.312 1 97 409 PRO A N 1
ATOM 3122 C CA . PRO A 1 409 ? 5.516 -39.969 -20.094 1 97 409 PRO A CA 1
ATOM 3123 C C . PRO A 1 409 ? 5.109 -39.594 -21.516 1 97 409 PRO A C 1
ATOM 3125 O O . PRO A 1 409 ? 5.871 -38.938 -22.234 1 97 409 PRO A O 1
ATOM 3128 N N . ASP A 1 410 ? 3.855 -39.938 -21.953 1 97.44 410 ASP A N 1
ATOM 3129 C CA . ASP A 1 410 ? 3.471 -39.75 -23.359 1 97.44 410 ASP A CA 1
ATOM 3130 C C . ASP A 1 410 ? 2.154 -39 -23.469 1 97.44 410 ASP A C 1
ATOM 3132 O O . ASP A 1 410 ? 1.223 -39.438 -24.141 1 97.44 410 ASP A O 1
ATOM 3136 N N . ARG A 1 411 ? 2.084 -37.781 -22.891 1 97.25 411 ARG A N 1
ATOM 3137 C CA . ARG A 1 411 ? 0.832 -37.031 -22.844 1 97.25 411 ARG A CA 1
ATOM 3138 C C . ARG A 1 411 ? 0.954 -35.719 -23.594 1 97.25 411 ARG A C 1
ATOM 3140 O O . ARG A 1 411 ? 0.008 -34.938 -23.625 1 97.25 411 ARG A O 1
ATOM 3147 N N . GLY A 1 412 ? 2.127 -35.5 -24.266 1 97.88 412 GLY A N 1
ATOM 3148 C CA . GLY A 1 412 ? 2.32 -34.219 -24.906 1 97.88 412 GLY A CA 1
ATOM 3149 C C . GLY A 1 412 ? 2.303 -33.031 -23.922 1 97.88 412 GLY A C 1
ATOM 3150 O O . GLY A 1 412 ? 2.705 -33.188 -22.766 1 97.88 412 GLY A O 1
ATOM 3151 N N . ILE A 1 413 ? 1.938 -31.891 -24.406 1 98.25 413 ILE A N 1
ATOM 3152 C CA . ILE A 1 413 ? 1.865 -30.719 -23.562 1 98.25 413 ILE A CA 1
ATOM 3153 C C . ILE A 1 413 ? 0.612 -30.781 -22.688 1 98.25 413 ILE A C 1
ATOM 3155 O O . ILE A 1 413 ? -0.499 -30.938 -23.203 1 98.25 413 ILE A O 1
ATOM 3159 N N . VAL A 1 414 ? 0.808 -30.641 -21.406 1 97.62 414 VAL A N 1
ATOM 3160 C CA . VAL A 1 414 ? -0.279 -30.828 -20.453 1 97.62 414 VAL A CA 1
ATOM 3161 C C . VAL A 1 414 ? -0.307 -29.672 -19.469 1 97.62 414 VAL A C 1
ATOM 3163 O O . VAL A 1 414 ? 0.742 -29.219 -19 1 97.62 414 VAL A O 1
ATOM 3166 N N . GLU A 1 415 ? -1.498 -29.156 -19.203 1 97.69 415 GLU A N 1
ATOM 3167 C CA . GLU A 1 415 ? -1.719 -28.188 -18.141 1 97.69 415 GLU A CA 1
ATOM 3168 C C . GLU A 1 415 ? -2.254 -28.859 -16.875 1 97.69 415 GLU A C 1
ATOM 3170 O O . GLU A 1 415 ? -2.783 -29.969 -16.953 1 97.69 415 GLU A O 1
ATOM 3175 N N . PRO A 1 416 ? -2.127 -28.188 -15.703 1 98.44 416 PRO A N 1
ATOM 3176 C CA . PRO A 1 416 ? -2.588 -28.797 -14.453 1 98.44 416 PRO A CA 1
ATOM 3177 C C . PRO A 1 416 ? -4.047 -29.25 -14.516 1 98.44 416 PRO A C 1
ATOM 3179 O O . PRO A 1 416 ? -4.402 -30.297 -13.953 1 98.44 416 PRO A O 1
ATOM 3182 N N . GLU A 1 417 ? -4.867 -28.594 -15.258 1 96.94 417 GLU A N 1
ATOM 3183 C CA . GLU A 1 417 ? -6.293 -28.875 -15.375 1 96.94 417 GLU A CA 1
ATOM 3184 C C . GLU A 1 417 ? -6.539 -30.219 -16.047 1 96.94 417 GLU A C 1
ATOM 3186 O O . GLU A 1 417 ? -7.598 -30.828 -15.867 1 96.94 417 GLU A O 1
ATOM 3191 N N . GLN A 1 418 ? -5.527 -30.734 -16.719 1 95.94 418 GLN A N 1
ATOM 3192 C CA . GLN A 1 418 ? -5.668 -31.969 -17.484 1 95.94 418 GLN A CA 1
ATOM 3193 C C . GLN A 1 418 ? -5.066 -33.156 -16.734 1 95.94 418 GLN A C 1
ATOM 3195 O O . GLN A 1 418 ? -5.094 -34.281 -17.219 1 95.94 418 GLN A O 1
ATOM 3200 N N . MET A 1 419 ? -4.574 -32.906 -15.555 1 97.56 419 MET A N 1
ATOM 3201 C CA . MET A 1 419 ? -3.893 -33.938 -14.773 1 97.56 419 MET A CA 1
ATOM 3202 C C . MET A 1 419 ? -4.844 -34.562 -13.766 1 97.56 419 MET A C 1
ATOM 3204 O O . MET A 1 419 ? -5.863 -34 -13.406 1 97.56 419 MET A O 1
ATOM 3208 N N . ASP A 1 420 ? -4.516 -35.812 -13.375 1 97.12 420 ASP A N 1
ATOM 3209 C CA . ASP A 1 420 ? -5.227 -36.469 -12.289 1 97.12 420 ASP A CA 1
ATOM 3210 C C . ASP A 1 420 ? -4.918 -35.812 -10.945 1 97.12 420 ASP A C 1
ATOM 3212 O O . ASP A 1 420 ? -3.879 -36.094 -10.344 1 97.12 420 ASP A O 1
ATOM 3216 N N . HIS A 1 421 ? -5.898 -35.094 -10.445 1 97.75 421 HIS A N 1
ATOM 3217 C CA . HIS A 1 421 ? -5.664 -34.312 -9.242 1 97.75 421 HIS A CA 1
ATOM 3218 C C . HIS A 1 421 ? -5.473 -35.219 -8.023 1 97.75 421 HIS A C 1
ATOM 3220 O O . HIS A 1 421 ? -4.754 -34.844 -7.086 1 97.75 421 HIS A O 1
ATOM 3226 N N . GLN A 1 422 ? -6.086 -36.375 -7.988 1 97.5 422 GLN A N 1
ATOM 3227 C CA . GLN A 1 422 ? -5.953 -37.25 -6.848 1 97.5 422 GLN A CA 1
ATOM 3228 C C . GLN A 1 422 ? -4.516 -37.75 -6.699 1 97.5 422 GLN A C 1
ATOM 3230 O O . GLN A 1 422 ? -3.959 -37.75 -5.602 1 97.5 422 GLN A O 1
ATOM 3235 N N . ARG A 1 423 ? -3.953 -38.188 -7.805 1 97.81 423 ARG A N 1
ATOM 3236 C CA . ARG A 1 423 ? -2.584 -38.688 -7.773 1 97.81 423 ARG A CA 1
ATOM 3237 C C . ARG A 1 423 ? -1.604 -37.562 -7.406 1 97.81 423 ARG A C 1
ATOM 3239 O O . ARG A 1 423 ? -0.709 -37.781 -6.582 1 97.81 423 ARG A O 1
ATOM 3246 N N . VAL A 1 424 ? -1.747 -36.406 -8.016 1 98.62 424 VAL A N 1
ATOM 3247 C CA . VAL A 1 424 ? -0.867 -35.281 -7.754 1 98.62 424 VAL A CA 1
ATOM 3248 C C . VAL A 1 424 ? -0.94 -34.906 -6.273 1 98.62 424 VAL A C 1
ATOM 3250 O O . VAL A 1 424 ? 0.089 -34.688 -5.633 1 98.62 424 VAL A O 1
ATOM 3253 N N . MET A 1 425 ? -2.154 -34.875 -5.727 1 98.62 425 MET A N 1
ATOM 3254 C CA . MET A 1 425 ? -2.334 -34.469 -4.336 1 98.62 425 MET A CA 1
ATOM 3255 C C . MET A 1 425 ? -1.749 -35.5 -3.385 1 98.62 425 MET A C 1
ATOM 3257 O O . MET A 1 425 ? -1.203 -35.156 -2.336 1 98.62 425 MET A O 1
ATOM 3261 N N . GLU A 1 426 ? -1.892 -36.719 -3.762 1 98.19 426 GLU A N 1
ATOM 3262 C CA . GLU A 1 426 ? -1.279 -37.781 -2.957 1 98.19 426 GLU A CA 1
ATOM 3263 C C . GLU A 1 426 ? 0.216 -37.531 -2.777 1 98.19 426 GLU A C 1
ATOM 3265 O O . GLU A 1 426 ? 0.762 -37.781 -1.697 1 98.19 426 GLU A O 1
ATOM 3270 N N . ILE A 1 427 ? 0.852 -37.094 -3.768 1 97.38 427 ILE A N 1
ATOM 3271 C CA . ILE A 1 427 ? 2.297 -36.906 -3.766 1 97.38 427 ILE A CA 1
ATOM 3272 C C . ILE A 1 427 ? 2.635 -35.594 -3.029 1 97.38 427 ILE A C 1
ATOM 3274 O O . ILE A 1 427 ? 3.611 -35.531 -2.281 1 97.38 427 ILE A O 1
ATOM 3278 N N . ALA A 1 428 ? 1.855 -34.531 -3.172 1 98.5 428 ALA A N 1
ATOM 3279 C CA . ALA A 1 428 ? 2.193 -33.219 -2.697 1 98.5 428 ALA A CA 1
ATOM 3280 C C . ALA A 1 428 ? 1.788 -33.031 -1.238 1 98.5 428 ALA A C 1
ATOM 3282 O O . ALA A 1 428 ? 2.414 -32.25 -0.507 1 98.5 428 ALA A O 1
ATOM 3283 N N . LEU A 1 429 ? 0.837 -33.719 -0.739 1 98.56 429 LEU A N 1
ATOM 3284 C CA . LEU A 1 429 ? 0.124 -33.469 0.507 1 98.56 429 LEU A CA 1
ATOM 3285 C C . LEU A 1 429 ? 1.083 -33.469 1.692 1 98.56 429 LEU A C 1
ATOM 3287 O O . LEU A 1 429 ? 0.972 -32.625 2.584 1 98.56 429 LEU A O 1
ATOM 3291 N N . PRO A 1 430 ? 2.078 -34.375 1.733 1 97.56 430 PRO A N 1
ATOM 3292 C CA . PRO A 1 430 ? 2.961 -34.406 2.9 1 97.56 430 PRO A CA 1
ATOM 3293 C C . PRO A 1 430 ? 3.742 -33.125 3.104 1 97.56 430 PRO A C 1
ATOM 3295 O O . PRO A 1 430 ? 4.293 -32.875 4.184 1 97.56 430 PRO A O 1
ATOM 3298 N N . PHE A 1 431 ? 3.752 -32.25 2.129 1 98.31 431 PHE A N 1
ATOM 3299 C CA . PHE A 1 431 ? 4.625 -31.078 2.184 1 98.31 431 PHE A CA 1
ATOM 3300 C C . PHE A 1 431 ? 3.805 -29.797 2.279 1 98.31 431 PHE A C 1
ATOM 3302 O O . PHE A 1 431 ? 4.355 -28.688 2.203 1 98.31 431 PHE A O 1
ATOM 3309 N N . LEU A 1 432 ? 2.5 -29.828 2.434 1 98.69 432 LEU A N 1
ATOM 3310 C CA . LEU A 1 432 ? 1.628 -28.688 2.24 1 98.69 432 LEU A CA 1
ATOM 3311 C C . LEU A 1 432 ? 1.096 -28.172 3.576 1 98.69 432 LEU A C 1
ATOM 3313 O O . LEU A 1 432 ? 0.278 -27.25 3.615 1 98.69 432 LEU A O 1
ATOM 3317 N N . GLY A 1 433 ? 1.574 -28.719 4.715 1 98.38 433 GLY A N 1
ATOM 3318 C CA . GLY A 1 433 ? 1.034 -28.328 6.004 1 98.38 433 GLY A CA 1
ATOM 3319 C C . GLY A 1 433 ? -0.414 -28.734 6.195 1 98.38 433 GLY A C 1
ATOM 3320 O O . GLY A 1 433 ? -0.808 -29.844 5.816 1 98.38 433 GLY A O 1
ATOM 3321 N N . LYS A 1 434 ? -1.133 -27.891 6.941 1 98.25 434 LYS A N 1
ATOM 3322 C CA . LYS A 1 434 ? -2.564 -28.156 7.062 1 98.25 434 LYS A CA 1
ATOM 3323 C C . LYS A 1 434 ? -3.279 -27.938 5.734 1 98.25 434 LYS A C 1
ATOM 3325 O O . LYS A 1 434 ? -3.1 -26.906 5.09 1 98.25 434 LYS A O 1
ATOM 3330 N N . PHE A 1 435 ? -3.982 -28.938 5.344 1 98.5 435 PHE A N 1
ATOM 3331 C CA . PHE A 1 435 ? -4.707 -28.891 4.082 1 98.5 435 PHE A CA 1
ATOM 3332 C C . PHE A 1 435 ? -6.191 -29.172 4.297 1 98.5 435 PHE A C 1
ATOM 3334 O O . PHE A 1 435 ? -6.559 -30.141 4.957 1 98.5 435 PHE A O 1
ATOM 3341 N N . GLY A 1 436 ? -7.055 -28.219 3.809 1 97.88 436 GLY A N 1
ATOM 3342 C CA . GLY A 1 436 ? -8.492 -28.406 3.967 1 97.88 436 GLY A CA 1
ATOM 3343 C C . GLY A 1 436 ? -9.289 -27.141 3.74 1 97.88 436 GLY A C 1
ATOM 3344 O O . GLY A 1 436 ? -8.805 -26.203 3.119 1 97.88 436 GLY A O 1
ATOM 3345 N N . GLY A 1 437 ? -10.555 -27.219 4.133 1 98.38 437 GLY A N 1
ATOM 3346 C CA . GLY A 1 437 ? -11.477 -26.141 3.814 1 98.38 437 GLY A CA 1
ATOM 3347 C C . GLY A 1 437 ? -11.922 -25.359 5.035 1 98.38 437 GLY A C 1
ATOM 3348 O O . GLY A 1 437 ? -11.984 -25.906 6.137 1 98.38 437 GLY A O 1
ATOM 3349 N N . VAL A 1 438 ? -12.164 -24.109 4.844 1 98.56 438 VAL A N 1
ATOM 3350 C CA . VAL A 1 438 ? -12.703 -23.203 5.855 1 98.56 438 VAL A CA 1
ATOM 3351 C C . VAL A 1 438 ? -13.859 -22.406 5.27 1 98.56 438 VAL A C 1
ATOM 3353 O O . VAL A 1 438 ? -13.695 -21.719 4.254 1 98.56 438 VAL A O 1
ATOM 3356 N N . LEU A 1 439 ? -15.07 -22.516 5.871 1 98.5 439 LEU A N 1
ATOM 3357 C CA . LEU A 1 439 ? -16.219 -21.703 5.465 1 98.5 439 LEU A CA 1
ATOM 3358 C C . LEU A 1 439 ? -16.172 -20.328 6.094 1 98.5 439 LEU A C 1
ATOM 3360 O O . LEU A 1 439 ? -15.617 -20.156 7.188 1 98.5 439 LEU A O 1
ATOM 3364 N N . THR A 1 440 ? -16.672 -19.344 5.422 1 98.5 440 THR A N 1
ATOM 3365 C CA . THR A 1 440 ? -16.781 -17.984 5.957 1 98.5 440 THR A CA 1
ATOM 3366 C C . THR A 1 440 ? -18.047 -17.312 5.457 1 98.5 440 THR A C 1
ATOM 3368 O O . THR A 1 440 ? -18.516 -17.594 4.355 1 98.5 440 THR A O 1
ATOM 3371 N N . ASP A 1 441 ? -18.562 -16.406 6.219 1 97.81 441 ASP A N 1
ATOM 3372 C CA . ASP A 1 441 ? -19.734 -15.625 5.832 1 97.81 441 ASP A CA 1
ATOM 3373 C C . ASP A 1 441 ? -19.344 -14.297 5.191 1 97.81 441 ASP A C 1
ATOM 3375 O O . ASP A 1 441 ? -20.188 -13.438 4.961 1 97.81 441 ASP A O 1
ATOM 3379 N N . TRP A 1 442 ? -18.125 -14.164 4.84 1 97.38 442 TRP A N 1
ATOM 3380 C CA . TRP A 1 442 ? -17.578 -12.914 4.309 1 97.38 442 TRP A CA 1
ATOM 3381 C C . TRP A 1 442 ? -18.109 -12.664 2.895 1 97.38 442 TRP A C 1
ATOM 3383 O O . TRP A 1 442 ? -18.203 -13.586 2.09 1 97.38 442 TRP A O 1
ATOM 3393 N N . THR A 1 443 ? -18.453 -11.461 2.604 1 96.38 443 THR A N 1
ATOM 3394 C CA . THR A 1 443 ? -18.641 -10.906 1.265 1 96.38 443 THR A CA 1
ATOM 3395 C C . THR A 1 443 ? -17.859 -9.602 1.103 1 96.38 443 THR A C 1
ATOM 3397 O O . THR A 1 443 ? -17.531 -8.945 2.09 1 96.38 443 THR A O 1
ATOM 3400 N N . PRO A 1 444 ? -17.531 -9.242 -0.104 1 95.06 444 PRO A N 1
ATOM 3401 C CA . PRO A 1 444 ? -16.812 -7.98 -0.275 1 95.06 444 PRO A CA 1
ATOM 3402 C C . PRO A 1 444 ? -17.609 -6.777 0.218 1 95.06 444 PRO A C 1
ATOM 3404 O O . PRO A 1 444 ? -17.031 -5.746 0.565 1 95.06 444 PRO A O 1
ATOM 3407 N N . LEU A 1 445 ? -18.891 -6.852 0.302 1 93.44 445 LEU A N 1
ATOM 3408 C CA . LEU A 1 445 ? -19.734 -5.75 0.751 1 93.44 445 LEU A CA 1
ATOM 3409 C C . LEU A 1 445 ? -19.562 -5.5 2.244 1 93.44 445 LEU A C 1
ATOM 3411 O O . LEU A 1 445 ? -19.875 -4.41 2.738 1 93.44 445 LEU A O 1
ATOM 3415 N N . LYS A 1 446 ? -19.047 -6.477 2.961 1 90.81 446 LYS A N 1
ATOM 3416 C CA . LYS A 1 446 ? -18.812 -6.34 4.395 1 90.81 446 LYS A CA 1
ATOM 3417 C C . LYS A 1 446 ? -17.547 -5.559 4.676 1 90.81 446 LYS A C 1
ATOM 3419 O O . LYS A 1 446 ? -17.297 -5.133 5.809 1 90.81 446 LYS A O 1
ATOM 3424 N N . THR A 1 447 ? -16.734 -5.344 3.674 1 89.38 447 THR A N 1
ATOM 3425 C CA . THR A 1 447 ? -15.453 -4.684 3.873 1 89.38 447 THR A CA 1
ATOM 3426 C C . THR A 1 447 ? -15.344 -3.434 3.002 1 89.38 447 THR A C 1
ATOM 3428 O O . THR A 1 447 ? -14.242 -2.98 2.688 1 89.38 447 THR A O 1
ATOM 3431 N N . GLY A 1 448 ? -16.469 -2.949 2.6 1 85 448 GLY A N 1
ATOM 3432 C CA . GLY A 1 448 ? -16.5 -1.659 1.927 1 85 448 GLY A CA 1
ATOM 3433 C C . GLY A 1 448 ? -16.625 -0.49 2.885 1 85 448 GLY A C 1
ATOM 3434 O O . GLY A 1 448 ? -16.844 -0.681 4.082 1 85 448 GLY A O 1
ATOM 3435 N N . ASN A 1 449 ? -16.312 0.652 2.385 1 85.38 449 ASN A N 1
ATOM 3436 C CA . ASN A 1 449 ? -16.547 1.868 3.156 1 85.38 449 ASN A CA 1
ATOM 3437 C C . ASN A 1 449 ? -17.953 2.41 2.943 1 85.38 449 ASN A C 1
ATOM 3439 O O . ASN A 1 449 ? -18.234 3.059 1.933 1 85.38 449 ASN A O 1
ATOM 3443 N N . ALA A 1 450 ? -18.766 2.244 3.85 1 81.44 450 ALA A N 1
ATOM 3444 C CA . ALA A 1 450 ? -20.188 2.555 3.715 1 81.44 450 ALA A CA 1
ATOM 3445 C C . ALA A 1 450 ? -20.422 4.062 3.668 1 81.44 450 ALA A C 1
ATOM 3447 O O . ALA A 1 450 ? -21.484 4.52 3.254 1 81.44 450 ALA A O 1
ATOM 3448 N N . LEU A 1 451 ? -19.422 4.785 4.039 1 82.88 451 LEU A N 1
ATOM 3449 C CA . LEU A 1 451 ? -19.562 6.238 4.035 1 82.88 451 LEU A CA 1
ATOM 3450 C C . LEU A 1 451 ? -19.438 6.793 2.619 1 82.88 451 LEU A C 1
ATOM 3452 O O . LEU A 1 451 ? -19.922 7.895 2.334 1 82.88 451 LEU A O 1
ATOM 3456 N N . PHE A 1 452 ? -18.828 6.098 1.739 1 85.31 452 PHE A N 1
ATOM 3457 C CA . PHE A 1 452 ? -18.594 6.594 0.39 1 85.31 452 PHE A CA 1
ATOM 3458 C C . PHE A 1 452 ? -19.438 5.832 -0.626 1 85.31 452 PHE A C 1
ATOM 3460 O O . PHE A 1 452 ? -19.828 6.391 -1.654 1 85.31 452 PHE A O 1
ATOM 3467 N N . ARG A 1 453 ? -19.578 4.559 -0.39 1 79 453 ARG A N 1
ATOM 3468 C CA . ARG A 1 453 ? -20.391 3.738 -1.296 1 79 453 ARG A CA 1
ATOM 3469 C C . ARG A 1 453 ? -21.297 2.795 -0.52 1 79 453 ARG A C 1
ATOM 3471 O O . ARG A 1 453 ? -20.828 1.847 0.112 1 79 453 ARG A O 1
ATOM 3478 N N . LYS A 1 454 ? -22.547 3.129 -0.668 1 78.25 454 LYS A N 1
ATOM 3479 C CA . LYS A 1 454 ? -23.531 2.213 -0.099 1 78.25 454 LYS A CA 1
ATOM 3480 C C . LYS A 1 454 ? -24.156 1.336 -1.18 1 78.25 454 LYS A C 1
ATOM 3482 O O . LYS A 1 454 ? -24.828 1.839 -2.08 1 78.25 454 LYS A O 1
ATOM 3487 N N . PRO A 1 455 ? -23.766 0.097 -1.105 1 77 455 PRO A N 1
ATOM 3488 C CA . PRO A 1 455 ? -24.391 -0.761 -2.115 1 77 455 PRO A CA 1
ATOM 3489 C C . PRO A 1 455 ? -25.906 -0.854 -1.957 1 77 455 PRO A C 1
ATOM 3491 O O . PRO A 1 455 ? -26.422 -0.703 -0.848 1 77 455 PRO A O 1
ATOM 3494 N N . ASP A 1 456 ? -26.453 -1.119 -3.096 1 80.75 456 ASP A N 1
ATOM 3495 C CA . ASP A 1 456 ? -27.891 -1.363 -3.045 1 80.75 456 ASP A CA 1
ATOM 3496 C C . ASP A 1 456 ? -28.219 -2.568 -2.162 1 80.75 456 ASP A C 1
ATOM 3498 O O . ASP A 1 456 ? -27.453 -3.533 -2.119 1 80.75 456 ASP A O 1
ATOM 3502 N N . ALA A 1 457 ? -29.328 -2.463 -1.456 1 77.94 457 ALA A N 1
ATOM 3503 C CA . ALA A 1 457 ? -29.734 -3.498 -0.511 1 77.94 457 ALA A CA 1
ATOM 3504 C C . ALA A 1 457 ? -29.844 -4.855 -1.199 1 77.94 457 ALA A C 1
ATOM 3506 O O . ALA A 1 457 ? -29.547 -5.891 -0.597 1 77.94 457 ALA A O 1
ATOM 3507 N N . ASP A 1 458 ? -30.141 -4.906 -2.482 1 81.06 458 ASP A N 1
ATOM 3508 C CA . ASP A 1 458 ? -30.375 -6.168 -3.174 1 81.06 458 ASP A CA 1
ATOM 3509 C C . ASP A 1 458 ? -29.234 -6.484 -4.141 1 81.06 458 ASP A C 1
ATOM 3511 O O . ASP A 1 458 ? -29.375 -7.344 -5.012 1 81.06 458 ASP A O 1
ATOM 3515 N N . ALA A 1 459 ? -28.234 -5.941 -3.887 1 85.56 459 ALA A N 1
ATOM 3516 C CA . ALA A 1 459 ? -27.125 -6.137 -4.816 1 85.56 459 ALA A CA 1
ATOM 3517 C C . ALA A 1 459 ? -26.484 -7.512 -4.625 1 85.56 459 ALA A C 1
ATOM 3519 O O . ALA A 1 459 ? -26.328 -7.977 -3.494 1 85.56 459 ALA A O 1
ATOM 3520 N N . CYS A 1 460 ? -26.234 -8.242 -5.762 1 91.88 460 CYS A N 1
ATOM 3521 C CA . CYS A 1 460 ? -25.391 -9.43 -5.691 1 91.88 460 CYS A CA 1
ATOM 3522 C C . CYS A 1 460 ? -23.984 -9.07 -5.242 1 91.88 460 CYS A C 1
ATOM 3524 O O . CYS A 1 460 ? -23.281 -8.32 -5.926 1 91.88 460 CYS A O 1
ATOM 3526 N N . PRO A 1 461 ? -23.562 -9.562 -4.145 1 95.25 461 PRO A N 1
ATOM 3527 C CA . PRO A 1 461 ? -22.25 -9.133 -3.629 1 95.25 461 PRO A CA 1
ATOM 3528 C C . PRO A 1 461 ? -21.094 -9.586 -4.512 1 95.25 461 PRO A C 1
ATOM 3530 O O . PRO A 1 461 ? -19.984 -9.047 -4.406 1 95.25 461 PRO A O 1
ATOM 3533 N N . TRP A 1 462 ? -21.406 -10.516 -5.395 1 97.62 462 TRP A N 1
ATOM 3534 C CA . TRP A 1 462 ? -20.312 -11.219 -6.062 1 97.62 462 TRP A CA 1
ATOM 3535 C C . TRP A 1 462 ? -20.016 -10.594 -7.422 1 97.62 462 TRP A C 1
ATOM 3537 O O . TRP A 1 462 ? -19.641 -11.289 -8.367 1 97.62 462 TRP A O 1
ATOM 3547 N N . GLN A 1 463 ? -20.297 -9.312 -7.57 1 96.69 463 GLN A N 1
ATOM 3548 C CA . GLN A 1 463 ? -19.859 -8.547 -8.734 1 96.69 463 GLN A CA 1
ATOM 3549 C C . GLN A 1 463 ? -18.422 -8.078 -8.57 1 96.69 463 GLN A C 1
ATOM 3551 O O . GLN A 1 463 ? -18.016 -7.664 -7.477 1 96.69 463 GLN A O 1
ATOM 3556 N N . PHE A 1 464 ? -17.609 -8.109 -9.672 1 97.19 464 PHE A N 1
ATOM 3557 C CA . PHE A 1 464 ? -16.203 -7.719 -9.633 1 97.19 464 PHE A CA 1
ATOM 3558 C C . PHE A 1 464 ? -16.047 -6.316 -9.062 1 97.19 464 PHE A C 1
ATOM 3560 O O . PHE A 1 464 ? -15.094 -6.035 -8.344 1 97.19 464 PHE A O 1
ATOM 3567 N N . GLU A 1 465 ? -16.984 -5.395 -9.359 1 94.06 465 GLU A N 1
ATOM 3568 C CA . GLU A 1 465 ? -16.922 -4.004 -8.914 1 94.06 465 GLU A CA 1
ATOM 3569 C C . GLU A 1 465 ? -16.906 -3.912 -7.391 1 94.06 465 GLU A C 1
ATOM 3571 O O . GLU A 1 465 ? -16.328 -2.988 -6.824 1 94.06 465 GLU A O 1
ATOM 3576 N N . HIS A 1 466 ? -17.5 -4.91 -6.711 1 94.31 466 HIS A N 1
ATOM 3577 C CA . HIS A 1 466 ? -17.578 -4.871 -5.254 1 94.31 466 HIS A CA 1
ATOM 3578 C C . HIS A 1 466 ? -16.25 -5.254 -4.617 1 94.31 466 HIS A C 1
ATOM 3580 O O . HIS A 1 466 ? -15.969 -4.879 -3.479 1 94.31 466 HIS A O 1
ATOM 3586 N N . PHE A 1 467 ? -15.406 -6.004 -5.383 1 96.19 467 PHE A N 1
ATOM 3587 C CA . PHE A 1 467 ? -14.102 -6.402 -4.871 1 96.19 467 PHE A CA 1
ATOM 3588 C C . PHE A 1 467 ? -13.086 -5.273 -5.035 1 96.19 467 PHE A C 1
ATOM 3590 O O . PHE A 1 467 ? -12.031 -5.293 -4.406 1 96.19 467 PHE A O 1
ATOM 3597 N N . THR A 1 468 ? -13.352 -4.289 -5.898 1 92.31 468 THR A N 1
ATOM 3598 C CA . THR A 1 468 ? -12.391 -3.232 -6.211 1 92.31 468 THR A CA 1
ATOM 3599 C C . THR A 1 468 ? -12.836 -1.905 -5.605 1 92.31 468 THR A C 1
ATOM 3601 O O . THR A 1 468 ? -12.133 -0.902 -5.707 1 92.31 468 THR A O 1
ATOM 3604 N N . ALA A 1 469 ? -14.016 -1.933 -5.066 1 72.06 469 ALA A N 1
ATOM 3605 C CA . ALA A 1 469 ? -14.555 -0.694 -4.508 1 72.06 469 ALA A CA 1
ATOM 3606 C C . ALA A 1 469 ? -13.789 -0.279 -3.256 1 72.06 469 ALA A C 1
ATOM 3608 O O . ALA A 1 469 ? -13.367 -1.129 -2.465 1 72.06 469 ALA A O 1
ATOM 3609 N N . ALA A 1 470 ? -13.516 0.927 -3.207 1 67.88 470 ALA A N 1
ATOM 3610 C CA . ALA A 1 470 ? -12.82 1.479 -2.045 1 67.88 470 ALA A CA 1
ATOM 3611 C C . ALA A 1 470 ? -13.758 1.59 -0.848 1 67.88 470 ALA A C 1
ATOM 3613 O O . ALA A 1 470 ? -14.969 1.736 -1.014 1 67.88 470 ALA A O 1
ATOM 3614 N N . MET B 1 1 ? 8.172 44.125 23.031 1 37.28 1 MET B N 1
ATOM 3615 C CA . MET B 1 1 ? 7.934 43.219 24.141 1 37.28 1 MET B CA 1
ATOM 3616 C C . MET B 1 1 ? 9.188 42.406 24.453 1 37.28 1 MET B C 1
ATOM 3618 O O . MET B 1 1 ? 9.977 42.125 23.562 1 37.28 1 MET B O 1
ATOM 3622 N N . ASN B 1 2 ? 9.688 42.344 25.516 1 40.91 2 ASN B N 1
ATOM 3623 C CA . ASN B 1 2 ? 10.859 41.594 25.953 1 40.91 2 ASN B CA 1
ATOM 3624 C C . ASN B 1 2 ? 10.742 40.125 25.594 1 40.91 2 ASN B C 1
ATOM 3626 O O . ASN B 1 2 ? 9.953 39.375 26.188 1 40.91 2 ASN B O 1
ATOM 3630 N N . HIS B 1 3 ? 11.227 39.719 24.391 1 54.16 3 HIS B N 1
ATOM 3631 C CA . HIS B 1 3 ? 11.203 38.406 23.75 1 54.16 3 HIS B CA 1
ATOM 3632 C C . HIS B 1 3 ? 11.602 37.312 24.719 1 54.16 3 HIS B C 1
ATOM 3634 O O . HIS B 1 3 ? 11.438 36.125 24.422 1 54.16 3 HIS B O 1
ATOM 3640 N N . LYS B 1 4 ? 12.062 37.688 25.906 1 59.12 4 LYS B N 1
ATOM 3641 C CA . LYS B 1 4 ? 12.586 36.719 26.859 1 59.12 4 LYS B CA 1
ATOM 3642 C C . LYS B 1 4 ? 11.711 36.656 28.109 1 59.12 4 LYS B C 1
ATOM 3644 O O . LYS B 1 4 ? 12.008 35.906 29.047 1 59.12 4 LYS B O 1
ATOM 3649 N N . ALA B 1 5 ? 10.578 37.375 28.125 1 64.88 5 ALA B N 1
ATOM 3650 C CA . ALA B 1 5 ? 9.805 37.406 29.359 1 64.88 5 ALA B CA 1
ATOM 3651 C C . ALA B 1 5 ? 8.984 36.156 29.531 1 64.88 5 ALA B C 1
ATOM 3653 O O . ALA B 1 5 ? 8.492 35.594 28.547 1 64.88 5 ALA B O 1
ATOM 3654 N N . LEU B 1 6 ? 8.812 35.688 30.734 1 76.62 6 LEU B N 1
ATOM 3655 C CA . LEU B 1 6 ? 8.062 34.5 31.125 1 76.62 6 LEU B CA 1
ATOM 3656 C C . LEU B 1 6 ? 6.562 34.75 31.016 1 76.62 6 LEU B C 1
ATOM 3658 O O . LEU B 1 6 ? 6.074 35.812 31.359 1 76.62 6 LEU B O 1
ATOM 3662 N N . PHE B 1 7 ? 5.914 33.875 30.375 1 87.62 7 PHE B N 1
ATOM 3663 C CA . PHE B 1 7 ? 4.453 33.875 30.328 1 87.62 7 PHE B CA 1
ATOM 3664 C C . PHE B 1 7 ? 3.875 33.688 31.734 1 87.62 7 PHE B C 1
ATOM 3666 O O . PHE B 1 7 ? 4.242 32.781 32.469 1 87.62 7 PHE B O 1
ATOM 3673 N N . SER B 1 8 ? 3.049 34.531 32.125 1 90 8 SER B N 1
ATOM 3674 C CA . SER B 1 8 ? 2.592 34.562 33.5 1 90 8 SER B CA 1
ATOM 3675 C C . SER B 1 8 ? 1.311 33.781 33.688 1 90 8 SER B C 1
ATOM 3677 O O . SER B 1 8 ? 0.938 33.438 34.812 1 90 8 SER B O 1
ATOM 3679 N N . GLY B 1 9 ? 0.605 33.5 32.656 1 94.69 9 GLY B N 1
ATOM 3680 C CA . GLY B 1 9 ? -0.641 32.75 32.75 1 94.69 9 GLY B CA 1
ATOM 3681 C C . GLY B 1 9 ? -0.434 31.234 32.812 1 94.69 9 GLY B C 1
ATOM 3682 O O . GLY B 1 9 ? 0.702 30.766 32.781 1 94.69 9 GLY B O 1
ATOM 3683 N N . LYS B 1 10 ? -1.542 30.531 33 1 96.94 10 LYS B N 1
ATOM 3684 C CA . LYS B 1 10 ? -1.517 29.078 32.875 1 96.94 10 LYS B CA 1
ATOM 3685 C C . LYS B 1 10 ? -1.513 28.625 31.438 1 96.94 10 LYS B C 1
ATOM 3687 O O . LYS B 1 10 ? -2.115 29.281 30.578 1 96.94 10 LYS B O 1
ATOM 3692 N N . LEU B 1 11 ? -0.797 27.656 31.25 1 97.81 11 LEU B N 1
ATOM 3693 C CA . LEU B 1 11 ? -0.881 26.922 30 1 97.81 11 LEU B CA 1
ATOM 3694 C C . LEU B 1 11 ? -1.689 25.641 30.172 1 97.81 11 LEU B C 1
ATOM 3696 O O . LEU B 1 11 ? -1.239 24.703 30.828 1 97.81 11 LEU B O 1
ATOM 3700 N N . VAL B 1 12 ? -2.875 25.578 29.562 1 98.5 12 VAL B N 1
ATOM 3701 C CA . VAL B 1 12 ? -3.801 24.469 29.766 1 98.5 12 VAL B CA 1
ATOM 3702 C C . VAL B 1 12 ? -3.879 23.609 28.516 1 98.5 12 VAL B C 1
ATOM 3704 O O . VAL B 1 12 ? -4.441 24.031 27.5 1 98.5 12 VAL B O 1
ATOM 3707 N N . PHE B 1 13 ? -3.393 22.391 28.625 1 98.5 13 PHE B N 1
ATOM 3708 C CA . PHE B 1 13 ? -3.428 21.453 27.516 1 98.5 13 PHE B CA 1
ATOM 3709 C C . PHE B 1 13 ? -4.668 20.562 27.578 1 98.5 13 PHE B C 1
ATOM 3711 O O . PHE B 1 13 ? -5.023 20.078 28.656 1 98.5 13 PHE B O 1
ATOM 3718 N N . ILE B 1 14 ? -5.301 20.453 26.453 1 98.38 14 ILE B N 1
ATOM 3719 C CA . ILE B 1 14 ? -6.359 19.453 26.312 1 98.38 14 ILE B CA 1
ATOM 3720 C C . ILE B 1 14 ? -5.844 18.281 25.5 1 98.38 14 ILE B C 1
ATOM 3722 O O . ILE B 1 14 ? -5.535 18.422 24.312 1 98.38 14 ILE B O 1
ATOM 3726 N N . GLY B 1 15 ? -5.84 17.109 26.078 1 97.12 15 GLY B N 1
ATOM 3727 C CA . GLY B 1 15 ? -5.258 15.93 25.469 1 97.12 15 GLY B CA 1
ATOM 3728 C C . GLY B 1 15 ? -3.859 15.625 25.984 1 97.12 15 GLY B C 1
ATOM 3729 O O . GLY B 1 15 ? -3.07 16.531 26.234 1 97.12 15 GLY B O 1
ATOM 3730 N N . PHE B 1 16 ? -3.527 14.367 26.125 1 97.56 16 PHE B N 1
ATOM 3731 C CA . PHE B 1 16 ? -2.217 13.93 26.594 1 97.56 16 PHE B CA 1
ATOM 3732 C C . PHE B 1 16 ? -1.663 12.836 25.688 1 97.56 16 PHE B C 1
ATOM 3734 O O . PHE B 1 16 ? -1.216 11.789 26.172 1 97.56 16 PHE B O 1
ATOM 3741 N N . GLY B 1 17 ? -1.819 13.094 24.359 1 95.5 17 GLY B N 1
ATOM 3742 C CA . GLY B 1 17 ? -1.253 12.195 23.359 1 95.5 17 GLY B CA 1
ATOM 3743 C C . GLY B 1 17 ? 0.205 12.484 23.062 1 95.5 17 GLY B C 1
ATOM 3744 O O . GLY B 1 17 ? 0.901 13.102 23.859 1 95.5 17 GLY B O 1
ATOM 3745 N N . SER B 1 18 ? 0.647 12 21.953 1 94.62 18 SER B N 1
ATOM 3746 C CA . SER B 1 18 ? 2.051 12.078 21.547 1 94.62 18 SER B CA 1
ATOM 3747 C C . SER B 1 18 ? 2.5 13.523 21.406 1 94.62 18 SER B C 1
ATOM 3749 O O . SER B 1 18 ? 3.619 13.875 21.781 1 94.62 18 SER B O 1
ATOM 3751 N N . ILE B 1 19 ? 1.651 14.406 20.969 1 97.19 19 ILE B N 1
ATOM 3752 C CA . ILE B 1 19 ? 2.076 15.773 20.672 1 97.19 19 ILE B CA 1
ATOM 3753 C C . ILE B 1 19 ? 2.129 16.578 21.969 1 97.19 19 ILE B C 1
ATOM 3755 O O . ILE B 1 19 ? 2.996 17.438 22.125 1 97.19 19 ILE B O 1
ATOM 3759 N N . THR B 1 20 ? 1.176 16.344 22.844 1 98.06 20 THR B N 1
ATOM 3760 C CA . THR B 1 20 ? 1.28 17.016 24.141 1 98.06 20 THR B CA 1
ATOM 3761 C C . THR B 1 20 ? 2.576 16.625 24.844 1 98.06 20 THR B C 1
ATOM 3763 O O . THR B 1 20 ? 3.297 17.484 25.359 1 98.06 20 THR B O 1
ATOM 3766 N N . ARG B 1 21 ? 2.9 15.383 24.859 1 97.06 21 ARG B N 1
ATOM 3767 C CA . ARG B 1 21 ? 4.129 14.898 25.484 1 97.06 21 ARG B CA 1
ATOM 3768 C C . ARG B 1 21 ? 5.355 15.516 24.828 1 97.06 21 ARG B C 1
ATOM 3770 O O . ARG B 1 21 ? 6.289 15.945 25.5 1 97.06 21 ARG B O 1
ATOM 3777 N N . ALA B 1 22 ? 5.293 15.516 23.531 1 97.56 22 ALA B N 1
ATOM 3778 C CA . ALA B 1 22 ? 6.391 16.094 22.766 1 97.56 22 ALA B CA 1
ATOM 3779 C C . ALA B 1 22 ? 6.559 17.578 23.078 1 97.56 22 ALA B C 1
ATOM 3781 O O . ALA B 1 22 ? 7.68 18.062 23.25 1 97.56 22 ALA B O 1
ATOM 3782 N N . THR B 1 23 ? 5.453 18.297 23.141 1 97.81 23 THR B N 1
ATOM 3783 C CA . THR B 1 23 ? 5.477 19.719 23.406 1 97.81 23 THR B CA 1
ATOM 3784 C C . THR B 1 23 ? 5.988 20.016 24.812 1 97.81 23 THR B C 1
ATOM 3786 O O . THR B 1 23 ? 6.797 20.922 25.016 1 97.81 23 THR B O 1
ATOM 3789 N N . LEU B 1 24 ? 5.527 19.234 25.781 1 96.81 24 LEU B N 1
ATOM 3790 C CA . LEU B 1 24 ? 5.996 19.406 27.141 1 96.81 24 LEU B CA 1
ATOM 3791 C C . LEU B 1 24 ? 7.496 19.141 27.25 1 96.81 24 LEU B C 1
ATOM 3793 O O . LEU B 1 24 ? 8.203 19.812 28 1 96.81 24 LEU B O 1
ATOM 3797 N N . GLY B 1 25 ? 7.945 18.125 26.5 1 95.06 25 GLY B N 1
ATOM 3798 C CA . GLY B 1 25 ? 9.375 17.859 26.438 1 95.06 25 GLY B CA 1
ATOM 3799 C C . GLY B 1 25 ? 10.18 19.031 25.922 1 95.06 25 GLY B C 1
ATOM 3800 O O . GLY B 1 25 ? 11.258 19.328 26.438 1 95.06 25 GLY B O 1
ATOM 3801 N N . LEU B 1 26 ? 9.641 19.688 24.938 1 95.12 26 LEU B N 1
ATOM 3802 C CA . LEU B 1 26 ? 10.297 20.859 24.359 1 95.12 26 LEU B CA 1
ATOM 3803 C C . LEU B 1 26 ? 10.25 22.047 25.312 1 95.12 26 LEU B C 1
ATOM 3805 O O . LEU B 1 26 ? 11.242 22.75 25.469 1 95.12 26 LEU B O 1
ATOM 3809 N N . LEU B 1 27 ? 9.133 22.281 26 1 93 27 LEU B N 1
ATOM 3810 C CA . LEU B 1 27 ? 8.938 23.406 26.906 1 93 27 LEU B CA 1
ATOM 3811 C C . LEU B 1 27 ? 9.875 23.312 28.109 1 93 27 LEU B C 1
ATOM 3813 O O . LEU B 1 27 ? 10.297 24.328 28.656 1 93 27 LEU B O 1
ATOM 3817 N N . GLY B 1 28 ? 10.172 22.109 28.469 1 86.38 28 GLY B N 1
ATOM 3818 C CA . GLY B 1 28 ? 11.086 21.906 29.578 1 86.38 28 GLY B CA 1
ATOM 3819 C C . GLY B 1 28 ? 12.492 22.375 29.281 1 86.38 28 GLY B C 1
ATOM 3820 O O . GLY B 1 28 ? 13.25 22.688 30.203 1 86.38 28 GLY B O 1
ATOM 3821 N N . ASN B 1 29 ? 12.766 22.562 28.031 1 82.94 29 ASN B N 1
ATOM 3822 C CA . ASN B 1 29 ? 14.133 22.906 27.641 1 82.94 29 ASN B CA 1
ATOM 3823 C C . ASN B 1 29 ? 14.273 24.406 27.344 1 82.94 29 ASN B C 1
ATOM 3825 O O . ASN B 1 29 ? 15.375 24.953 27.391 1 82.94 29 ASN B O 1
ATOM 3829 N N . VAL B 1 30 ? 13.203 25.234 27 1 80.75 30 VAL B N 1
ATOM 3830 C CA . VAL B 1 30 ? 13.312 26.609 26.516 1 80.75 30 VAL B CA 1
ATOM 3831 C C . VAL B 1 30 ? 13.039 27.594 27.656 1 80.75 30 VAL B C 1
ATOM 3833 O O . VAL B 1 30 ? 13.273 28.797 27.531 1 80.75 30 VAL B O 1
ATOM 3836 N N . GLN B 1 31 ? 12.977 27.422 28.844 1 76.06 31 GLN B N 1
ATOM 3837 C CA . GLN B 1 31 ? 12.828 28.234 30.047 1 76.06 31 GLN B CA 1
ATOM 3838 C C . GLN B 1 31 ? 11.914 29.422 29.812 1 76.06 31 GLN B C 1
ATOM 3840 O O . GLN B 1 31 ? 12.242 30.547 30.188 1 76.06 31 GLN B O 1
ATOM 3845 N N . ARG B 1 32 ? 10.82 29.297 29.141 1 83.75 32 ARG B N 1
ATOM 3846 C CA . ARG B 1 32 ? 9.883 30.391 28.859 1 83.75 32 ARG B CA 1
ATOM 3847 C C . ARG B 1 32 ? 8.586 30.203 29.656 1 83.75 32 ARG B C 1
ATOM 3849 O O . ARG B 1 32 ? 7.781 31.125 29.75 1 83.75 32 ARG B O 1
ATOM 3856 N N . PHE B 1 33 ? 8.477 29.078 30.25 1 90.25 33 PHE B N 1
ATOM 3857 C CA . PHE B 1 33 ? 7.23 28.734 30.938 1 90.25 33 PHE B CA 1
ATOM 3858 C C . PHE B 1 33 ? 7.516 28.156 32.312 1 90.25 33 PHE B C 1
ATOM 3860 O O . PHE B 1 33 ? 8.492 27.422 32.5 1 90.25 33 PHE B O 1
ATOM 3867 N N . ASP B 1 34 ? 6.699 28.609 33.25 1 91.31 34 ASP B N 1
ATOM 3868 C CA . ASP B 1 34 ? 6.715 27.969 34.562 1 91.31 34 ASP B CA 1
ATOM 3869 C C . ASP B 1 34 ? 5.957 26.641 34.531 1 91.31 34 ASP B C 1
ATOM 3871 O O . ASP B 1 34 ? 4.727 26.625 34.438 1 91.31 34 ASP B O 1
ATOM 3875 N N . VAL B 1 35 ? 6.629 25.547 34.656 1 91.38 35 VAL B N 1
ATOM 3876 C CA . VAL B 1 35 ? 6.078 24.203 34.5 1 91.38 35 VAL B CA 1
ATOM 3877 C C . VAL B 1 35 ? 4.988 23.984 35.562 1 91.38 35 VAL B C 1
ATOM 3879 O O . VAL B 1 35 ? 4.012 23.266 35.281 1 91.38 35 VAL B O 1
ATOM 3882 N N . SER B 1 36 ? 5.113 24.625 36.656 1 93.25 36 SER B N 1
ATOM 3883 C CA . SER B 1 36 ? 4.145 24.453 37.719 1 93.25 36 SER B CA 1
ATOM 3884 C C . SER B 1 36 ? 2.809 25.094 37.375 1 93.25 36 SER B C 1
ATOM 3886 O O . SER B 1 36 ? 1.799 24.844 38.062 1 93.25 36 SER B O 1
ATOM 3888 N N . ARG B 1 37 ? 2.797 25.812 36.312 1 95.62 37 ARG B N 1
ATOM 3889 C CA . ARG B 1 37 ? 1.566 26.469 35.906 1 95.62 37 ARG B CA 1
ATOM 3890 C C . ARG B 1 37 ? 0.981 25.781 34.656 1 95.62 37 ARG B C 1
ATOM 3892 O O . ARG B 1 37 ? 0.074 26.328 34.031 1 95.62 37 ARG B O 1
ATOM 3899 N N . ILE B 1 38 ? 1.47 24.672 34.344 1 97.25 38 ILE B N 1
ATOM 3900 C CA . ILE B 1 38 ? 0.939 23.891 33.219 1 97.25 38 ILE B CA 1
ATOM 3901 C C . ILE B 1 38 ? -0.081 22.875 33.75 1 97.25 38 ILE B C 1
ATOM 3903 O O . ILE B 1 38 ? 0.177 22.172 34.719 1 97.25 38 ILE B O 1
ATOM 3907 N N . VAL B 1 39 ? -1.229 22.844 33.125 1 98.19 39 VAL B N 1
ATOM 3908 C CA . VAL B 1 39 ? -2.295 21.906 33.438 1 98.19 39 VAL B CA 1
ATOM 3909 C C . VAL B 1 39 ? -2.652 21.078 32.219 1 98.19 39 VAL B C 1
ATOM 3911 O O . VAL B 1 39 ? -2.785 21.609 31.109 1 98.19 39 VAL B O 1
ATOM 3914 N N . VAL B 1 40 ? -2.746 19.75 32.375 1 98.44 40 VAL B N 1
ATOM 3915 C CA . VAL B 1 40 ? -3.154 18.859 31.297 1 98.44 40 VAL B CA 1
ATOM 3916 C C . VAL B 1 40 ? -4.48 18.188 31.656 1 98.44 40 VAL B C 1
ATOM 3918 O O . VAL B 1 40 ? -4.609 17.578 32.719 1 98.44 40 VAL B O 1
ATOM 3921 N N . ILE B 1 41 ? -5.441 18.297 30.766 1 98.19 41 ILE B N 1
ATOM 3922 C CA . ILE B 1 41 ? -6.742 17.656 30.922 1 98.19 41 ILE B CA 1
ATOM 3923 C C . ILE B 1 41 ? -6.879 16.531 29.891 1 98.19 41 ILE B C 1
ATOM 3925 O O . ILE B 1 41 ? -6.832 16.766 28.688 1 98.19 41 ILE B O 1
ATOM 3929 N N . ALA B 1 42 ? -7.066 15.305 30.281 1 97.12 42 ALA B N 1
ATOM 3930 C CA . ALA B 1 42 ? -7.223 14.172 29.375 1 97.12 42 ALA B CA 1
ATOM 3931 C C . ALA B 1 42 ? -7.805 12.961 30.094 1 97.12 42 ALA B C 1
ATOM 3933 O O . ALA B 1 42 ? -7.652 12.828 31.312 1 97.12 42 ALA B O 1
ATOM 3934 N N . PRO B 1 43 ? -8.461 12.117 29.328 1 94.75 43 PRO B N 1
ATOM 3935 C CA . PRO B 1 43 ? -8.945 10.883 29.953 1 94.75 43 PRO B CA 1
ATOM 3936 C C . PRO B 1 43 ? -7.887 9.781 29.984 1 94.75 43 PRO B C 1
ATOM 3938 O O . PRO B 1 43 ? -7.098 9.656 29.047 1 94.75 43 PRO B O 1
ATOM 3941 N N . GLY B 1 44 ? -7.887 8.938 30.969 1 89.62 44 GLY B N 1
ATOM 3942 C CA . GLY B 1 44 ? -7.055 7.742 31.016 1 89.62 44 GLY B CA 1
ATOM 3943 C C . GLY B 1 44 ? -5.57 8.047 30.953 1 89.62 44 GLY B C 1
ATOM 3944 O O . GLY B 1 44 ? -4.848 7.457 30.141 1 89.62 44 GLY B O 1
ATOM 3945 N N . ILE B 1 45 ? -5.137 8.836 31.719 1 90.06 45 ILE B N 1
ATOM 3946 C CA . ILE B 1 45 ? -3.775 9.367 31.688 1 90.06 45 ILE B CA 1
ATOM 3947 C C . ILE B 1 45 ? -2.789 8.273 32.094 1 90.06 45 ILE B C 1
ATOM 3949 O O . ILE B 1 45 ? -2.854 7.762 33.219 1 90.06 45 ILE B O 1
ATOM 3953 N N . LYS B 1 46 ? -2.033 7.844 31.156 1 88.75 46 LYS B N 1
ATOM 3954 C CA . LYS B 1 46 ? -0.948 6.902 31.422 1 88.75 46 LYS B CA 1
ATOM 3955 C C . LYS B 1 46 ? 0.407 7.52 31.078 1 88.75 46 LYS B C 1
ATOM 3957 O O . LYS B 1 46 ? 0.516 8.312 30.156 1 88.75 46 LYS B O 1
ATOM 3962 N N . GLY B 1 47 ? 1.43 7.227 31.828 1 92.31 47 GLY B N 1
ATOM 3963 C CA . GLY B 1 47 ? 2.779 7.68 31.531 1 92.31 47 GLY B CA 1
ATOM 3964 C C . GLY B 1 47 ? 3.014 9.133 31.906 1 92.31 47 GLY B C 1
ATOM 3965 O O . GLY B 1 47 ? 3.852 9.805 31.297 1 92.31 47 GLY B O 1
ATOM 3966 N N . SER B 1 48 ? 2.287 9.625 32.875 1 95.62 48 SER B N 1
ATOM 3967 C CA . SER B 1 48 ? 2.338 11.039 33.219 1 95.62 48 SER B CA 1
ATOM 3968 C C . SER B 1 48 ? 3.4 11.297 34.281 1 95.62 48 SER B C 1
ATOM 3970 O O . SER B 1 48 ? 3.746 12.445 34.562 1 95.62 48 SER B O 1
ATOM 3972 N N . GLU B 1 49 ? 4.012 10.266 34.812 1 95.94 49 GLU B N 1
ATOM 3973 C CA . GLU B 1 49 ? 4.855 10.352 36 1 95.94 49 GLU B CA 1
ATOM 3974 C C . GLU B 1 49 ? 6.008 11.328 35.781 1 95.94 49 GLU B C 1
ATOM 3976 O O . GLU B 1 49 ? 6.258 12.195 36.625 1 95.94 49 GLU B O 1
ATOM 3981 N N . PRO B 1 50 ? 6.688 11.227 34.688 1 95.25 50 PRO B N 1
ATOM 3982 C CA . PRO B 1 50 ? 7.809 12.156 34.5 1 95.25 50 PRO B CA 1
ATOM 3983 C C . PRO B 1 50 ? 7.367 13.617 34.469 1 95.25 50 PRO B C 1
ATOM 3985 O O . PRO B 1 50 ? 8.117 14.5 34.875 1 95.25 50 PRO B O 1
ATOM 3988 N N . PHE B 1 51 ? 6.215 13.867 34.062 1 96.31 51 PHE B N 1
ATOM 3989 C CA . PHE B 1 51 ? 5.711 15.234 33.906 1 96.31 51 PHE B CA 1
ATOM 3990 C C . PHE B 1 51 ? 5.207 15.758 35.25 1 96.31 51 PHE B C 1
ATOM 3992 O O . PHE B 1 51 ? 5.406 16.922 35.594 1 96.31 51 PHE B O 1
ATOM 3999 N N . VAL B 1 52 ? 4.562 14.844 35.969 1 96.62 52 VAL B N 1
ATOM 4000 C CA . VAL B 1 52 ? 4.125 15.203 37.312 1 96.62 52 VAL B CA 1
ATOM 4001 C C . VAL B 1 52 ? 5.332 15.578 38.156 1 96.62 52 VAL B C 1
ATOM 4003 O O . VAL B 1 52 ? 5.297 16.562 38.906 1 96.62 52 VAL B O 1
ATOM 4006 N N . LYS B 1 53 ? 6.336 14.82 38.031 1 95.56 53 LYS B N 1
ATOM 4007 C CA . LYS B 1 53 ? 7.562 15.07 38.781 1 95.56 53 LYS B CA 1
ATOM 4008 C C . LYS B 1 53 ? 8.156 16.438 38.438 1 95.56 53 LYS B C 1
ATOM 4010 O O . LYS B 1 53 ? 8.773 17.078 39.281 1 95.56 53 LYS B O 1
ATOM 4015 N N . SER B 1 54 ? 7.926 16.859 37.25 1 93.75 54 SER B N 1
ATOM 4016 C CA . SER B 1 54 ? 8.469 18.141 36.812 1 93.75 54 SER B CA 1
ATOM 4017 C C . SER B 1 54 ? 7.582 19.297 37.25 1 93.75 54 SER B C 1
ATOM 4019 O O . SER B 1 54 ? 7.98 20.453 37.156 1 93.75 54 SER B O 1
ATOM 4021 N N . GLY B 1 55 ? 6.277 18.969 37.656 1 95.19 55 GLY B N 1
ATOM 4022 C CA . GLY B 1 55 ? 5.43 20.016 38.219 1 95.19 55 GLY B CA 1
ATOM 4023 C C . GLY B 1 55 ? 4.133 20.203 37.438 1 95.19 55 GLY B C 1
ATOM 4024 O O . GLY B 1 55 ? 3.289 21.016 37.844 1 95.19 55 GLY B O 1
ATOM 4025 N N . VAL B 1 56 ? 3.904 19.438 36.438 1 97.25 56 VAL B N 1
ATOM 4026 C CA . VAL B 1 56 ? 2.695 19.547 35.625 1 97.25 56 VAL B CA 1
ATOM 4027 C C . VAL B 1 56 ? 1.503 18.984 36.406 1 97.25 56 VAL B C 1
ATOM 4029 O O . VAL B 1 56 ? 1.611 17.938 37.062 1 97.25 56 VAL B O 1
ATOM 4032 N N . THR B 1 57 ? 0.428 19.672 36.406 1 97.81 57 THR B N 1
ATOM 4033 C CA . THR B 1 57 ? -0.806 19.203 37.031 1 97.81 57 THR B CA 1
ATOM 4034 C C . THR B 1 57 ? -1.673 18.469 36 1 97.81 57 THR B C 1
ATOM 4036 O O . THR B 1 57 ? -1.804 18.906 34.875 1 97.81 57 THR B O 1
ATOM 4039 N N . PHE B 1 58 ? -2.252 17.344 36.469 1 98 58 PHE B N 1
ATOM 4040 C CA . PHE B 1 58 ? -3.09 16.547 35.562 1 98 58 PHE B CA 1
ATOM 4041 C C . PHE B 1 58 ? -4.516 16.469 36.094 1 98 58 PHE B C 1
ATOM 4043 O O . PHE B 1 58 ? -4.73 16.344 37.312 1 98 58 PHE B O 1
ATOM 4050 N N . ILE B 1 59 ? -5.441 16.594 35.188 1 97.31 59 ILE B N 1
ATOM 4051 C CA . ILE B 1 59 ? -6.855 16.359 35.438 1 97.31 59 ILE B CA 1
ATOM 4052 C C . ILE B 1 59 ? -7.355 15.203 34.562 1 97.31 59 ILE B C 1
ATOM 4054 O O . ILE B 1 59 ? -7.477 15.344 33.344 1 97.31 59 ILE B O 1
ATOM 4058 N N . ASP B 1 60 ? -7.691 14.047 35.188 1 96.94 60 ASP B N 1
ATOM 4059 C CA . ASP B 1 60 ? -8.117 12.844 34.469 1 96.94 60 ASP B CA 1
ATOM 4060 C C . ASP B 1 60 ? -9.602 12.891 34.156 1 96.94 60 ASP B C 1
ATOM 4062 O O . ASP B 1 60 ? -10.422 12.32 34.875 1 96.94 60 ASP B O 1
ATOM 4066 N N . GLN B 1 61 ? -9.883 13.539 33.031 1 95.31 61 GLN B N 1
ATOM 4067 C CA . GLN B 1 61 ? -11.273 13.727 32.656 1 95.31 61 GLN B CA 1
ATOM 4068 C C . GLN B 1 61 ? -11.398 13.93 31.141 1 95.31 61 GLN B C 1
ATOM 4070 O O . GLN B 1 61 ? -10.594 14.641 30.531 1 95.31 61 GLN B O 1
ATOM 4075 N N . ALA B 1 62 ? -12.383 13.273 30.578 1 94.62 62 ALA B N 1
ATOM 4076 C CA . ALA B 1 62 ? -12.727 13.539 29.172 1 94.62 62 ALA B CA 1
ATOM 4077 C C . ALA B 1 62 ? -13.594 14.797 29.062 1 94.62 62 ALA B C 1
ATOM 4079 O O . ALA B 1 62 ? -14.5 15.008 29.859 1 94.62 62 ALA B O 1
ATOM 4080 N N . LEU B 1 63 ? -13.25 15.633 28.141 1 95.94 63 LEU B N 1
ATOM 4081 C CA . LEU B 1 63 ? -14.117 16.781 27.875 1 95.94 63 LEU B CA 1
ATOM 4082 C C . LEU B 1 63 ? -15.211 16.406 26.875 1 95.94 63 LEU B C 1
ATOM 4084 O O . LEU B 1 63 ? -14.938 15.742 25.875 1 95.94 63 LEU B O 1
ATOM 4088 N N . THR B 1 64 ? -16.406 16.719 27.172 1 95.12 64 THR B N 1
ATOM 4089 C CA . THR B 1 64 ? -17.578 16.578 26.297 1 95.12 64 THR B CA 1
ATOM 4090 C C . THR B 1 64 ? -18.297 17.922 26.141 1 95.12 64 THR B C 1
ATOM 4092 O O . THR B 1 64 ? -17.969 18.891 26.844 1 95.12 64 THR B O 1
ATOM 4095 N N . SER B 1 65 ? -19.234 17.953 25.234 1 94.44 65 SER B N 1
ATOM 4096 C CA . SER B 1 65 ? -20 19.188 25.047 1 94.44 65 SER B CA 1
ATOM 4097 C C . SER B 1 65 ? -20.719 19.594 26.312 1 94.44 65 SER B C 1
ATOM 4099 O O . SER B 1 65 ? -20.906 20.797 26.562 1 94.44 65 SER B O 1
ATOM 4101 N N . ASP B 1 66 ? -20.938 18.609 27.203 1 94.88 66 ASP B N 1
ATOM 4102 C CA . ASP B 1 66 ? -21.703 18.859 28.422 1 94.88 66 ASP B CA 1
ATOM 4103 C C . ASP B 1 66 ? -20.781 19.312 29.562 1 94.88 66 ASP B C 1
ATOM 4105 O O . ASP B 1 66 ? -21.203 20.047 30.453 1 94.88 66 ASP B O 1
ATOM 4109 N N . THR B 1 67 ? -19.547 18.859 29.484 1 95.62 67 THR B N 1
ATOM 4110 C CA . THR B 1 67 ? -18.703 19.047 30.672 1 95.62 67 THR B CA 1
ATOM 4111 C C . THR B 1 67 ? -17.641 20.109 30.406 1 95.62 67 THR B C 1
ATOM 4113 O O . THR B 1 67 ? -17.031 20.625 31.344 1 95.62 67 THR B O 1
ATOM 4116 N N . MET B 1 68 ? -17.453 20.484 29.234 1 96.88 68 MET B N 1
ATOM 4117 C CA . MET B 1 68 ? -16.344 21.344 28.828 1 96.88 68 MET B CA 1
ATOM 4118 C C . MET B 1 68 ? -16.375 22.672 29.562 1 96.88 68 MET B C 1
ATOM 4120 O O . MET B 1 68 ? -15.375 23.078 30.156 1 96.88 68 MET B O 1
ATOM 4124 N N . GLU B 1 69 ? -17.562 23.328 29.641 1 96.38 69 GLU B N 1
ATOM 4125 C CA . GLU B 1 69 ? -17.688 24.656 30.25 1 96.38 69 GLU B CA 1
ATOM 4126 C C . GLU B 1 69 ? -17.375 24.609 31.734 1 96.38 69 GLU B C 1
ATOM 4128 O O . GLU B 1 69 ? -16.672 25.5 32.25 1 96.38 69 GLU B O 1
ATOM 4133 N N . SER B 1 70 ? -17.875 23.641 32.375 1 96.56 70 SER B N 1
ATOM 4134 C CA . SER B 1 70 ? -17.656 23.531 33.812 1 96.56 70 SER B CA 1
ATOM 4135 C C . SER B 1 70 ? -16.203 23.234 34.125 1 96.56 70 SER B C 1
ATOM 4137 O O . SER B 1 70 ? -15.617 23.844 35.031 1 96.56 70 SER B O 1
ATOM 4139 N N . VAL B 1 71 ? -15.633 22.297 33.406 1 97.44 71 VAL B N 1
ATOM 4140 C CA . VAL B 1 71 ? -14.258 21.875 33.656 1 97.44 71 VAL B CA 1
ATOM 4141 C C . VAL B 1 71 ? -13.297 23 33.344 1 97.44 71 VAL B C 1
ATOM 4143 O O . VAL B 1 71 ? -12.469 23.391 34.188 1 97.44 71 VAL B O 1
ATOM 4146 N N . LEU B 1 72 ? -13.391 23.578 32.188 1 98.19 72 LEU B N 1
ATOM 4147 C CA . LEU B 1 72 ? -12.492 24.672 31.797 1 98.19 72 LEU B CA 1
ATOM 4148 C C . LEU B 1 72 ? -12.734 25.906 32.656 1 98.19 72 LEU B C 1
ATOM 4150 O O . LEU B 1 72 ? -11.789 26.625 32.969 1 98.19 72 LEU B O 1
ATOM 4154 N N . GLY B 1 73 ? -13.992 26.172 33 1 97.5 73 GLY B N 1
ATOM 4155 C CA . GLY B 1 73 ? -14.328 27.328 33.812 1 97.5 73 GLY B CA 1
ATOM 4156 C C . GLY B 1 73 ? -13.688 27.312 35.188 1 97.5 73 GLY B C 1
ATOM 4157 O O . GLY B 1 73 ? -13.445 28.359 35.781 1 97.5 73 GLY B O 1
ATOM 4158 N N . SER B 1 74 ? -13.383 26.172 35.656 1 97 74 SER B N 1
ATOM 4159 C CA . SER B 1 74 ? -12.797 26.016 36.969 1 97 74 SER B CA 1
ATOM 4160 C C . SER B 1 74 ? -11.281 26.203 36.938 1 97 74 SER B C 1
ATOM 4162 O O . SER B 1 74 ? -10.648 26.406 37.969 1 97 74 SER B O 1
ATOM 4164 N N . ILE B 1 75 ? -10.703 26.234 35.781 1 96.94 75 ILE B N 1
ATOM 4165 C CA . ILE B 1 75 ? -9.25 26.188 35.688 1 96.94 75 ILE B CA 1
ATOM 4166 C C . ILE B 1 75 ? -8.75 27.422 34.938 1 96.94 75 ILE B C 1
ATOM 4168 O O . ILE B 1 75 ? -7.707 27.984 35.312 1 96.94 75 ILE B O 1
ATOM 4172 N N . VAL B 1 76 ? -9.492 27.891 33.906 1 98 76 VAL B N 1
ATOM 4173 C CA . VAL B 1 76 ? -9 28.906 32.969 1 98 76 VAL B CA 1
ATOM 4174 C C . VAL B 1 76 ? -9.539 30.281 33.375 1 98 76 VAL B C 1
ATOM 4176 O O . VAL B 1 76 ? -10.727 30.422 33.656 1 98 76 VAL B O 1
ATOM 4179 N N . GLY B 1 77 ? -8.688 31.281 33.344 1 95.88 77 GLY B N 1
ATOM 4180 C CA . GLY B 1 77 ? -9.055 32.656 33.562 1 95.88 77 GLY B CA 1
ATOM 4181 C C . GLY B 1 77 ? -8.414 33.625 32.562 1 95.88 77 GLY B C 1
ATOM 4182 O O . GLY B 1 77 ? -7.801 33.188 31.594 1 95.88 77 GLY B O 1
ATOM 4183 N N . GLN B 1 78 ? -8.547 34.906 32.938 1 96.38 78 GLN B N 1
ATOM 4184 C CA . GLN B 1 78 ? -8.016 35.938 32.094 1 96.38 78 GLN B CA 1
ATOM 4185 C C . GLN B 1 78 ? -6.504 35.844 31.953 1 96.38 78 GLN B C 1
ATOM 4187 O O . GLN B 1 78 ? -5.801 35.688 32.938 1 96.38 78 GLN B O 1
ATOM 4192 N N . GLY B 1 79 ? -6.113 35.844 30.688 1 95.5 79 GLY B N 1
ATOM 4193 C CA . GLY B 1 79 ? -4.676 35.844 30.438 1 95.5 79 GLY B CA 1
ATOM 4194 C C . GLY B 1 79 ? -4.094 34.438 30.297 1 95.5 79 GLY B C 1
ATOM 4195 O O . GLY B 1 79 ? -2.932 34.281 29.922 1 95.5 79 GLY B O 1
ATOM 4196 N N . ASP B 1 80 ? -4.844 33.406 30.562 1 98.19 80 ASP B N 1
ATOM 4197 C CA . ASP B 1 80 ? -4.379 32.031 30.406 1 98.19 80 ASP B CA 1
ATOM 4198 C C . ASP B 1 80 ? -4.375 31.594 28.938 1 98.19 80 ASP B C 1
ATOM 4200 O O . ASP B 1 80 ? -4.832 32.344 28.078 1 98.19 80 ASP B O 1
ATOM 4204 N N . PHE B 1 81 ? -3.789 30.453 28.625 1 98.56 81 PHE B N 1
ATOM 4205 C CA . PHE B 1 81 ? -3.623 29.953 27.266 1 98.56 81 PHE B CA 1
ATOM 4206 C C . PHE B 1 81 ? -4.109 28.5 27.172 1 98.56 81 PHE B C 1
ATOM 4208 O O . PHE B 1 81 ? -3.607 27.625 27.875 1 98.56 81 PHE B O 1
ATOM 4215 N N . ILE B 1 82 ? -5.082 28.297 26.312 1 98.81 82 ILE B N 1
ATOM 4216 C CA . ILE B 1 82 ? -5.57 26.938 26.078 1 98.81 82 ILE B CA 1
ATOM 4217 C C . ILE B 1 82 ? -4.906 26.359 24.828 1 98.81 82 ILE B C 1
ATOM 4219 O O . ILE B 1 82 ? -4.918 27 23.766 1 98.81 82 ILE B O 1
ATOM 4223 N N . VAL B 1 83 ? -4.332 25.219 24.938 1 98.75 83 VAL B N 1
ATOM 4224 C CA . VAL B 1 83 ? -3.742 24.484 23.828 1 98.75 83 VAL B CA 1
ATOM 4225 C C . VAL B 1 83 ? -4.484 23.172 23.625 1 98.75 83 VAL B C 1
ATOM 4227 O O . VAL B 1 83 ? -4.328 22.234 24.422 1 98.75 83 VAL B O 1
ATOM 4230 N N . ASN B 1 84 ? -5.238 23.078 22.547 1 98.69 84 ASN B N 1
ATOM 4231 C CA . ASN B 1 84 ? -6.059 21.906 22.266 1 98.69 84 ASN B CA 1
ATOM 4232 C C . ASN B 1 84 ? -5.34 20.922 21.344 1 98.69 84 ASN B C 1
ATOM 4234 O O . ASN B 1 84 ? -5.316 21.125 20.141 1 98.69 84 ASN B O 1
ATOM 4238 N N . LEU B 1 85 ? -4.852 19.844 21.891 1 98.06 85 LEU B N 1
ATOM 4239 C CA . LEU B 1 85 ? -4.141 18.812 21.141 1 98.06 85 LEU B CA 1
ATOM 4240 C C . LEU B 1 85 ? -4.871 17.484 21.219 1 98.06 85 LEU B C 1
ATOM 4242 O O . LEU B 1 85 ? -4.242 16.422 21.188 1 98.06 85 LEU B O 1
ATOM 4246 N N . SER B 1 86 ? -6.172 17.547 21.406 1 94.38 86 SER B N 1
ATOM 4247 C CA . SER B 1 86 ? -7.02 16.359 21.531 1 94.38 86 SER B CA 1
ATOM 4248 C C . SER B 1 86 ? -7.703 16.031 20.219 1 94.38 86 SER B C 1
ATOM 4250 O O . SER B 1 86 ? -7.668 16.828 19.266 1 94.38 86 SER B O 1
ATOM 4252 N N . VAL B 1 87 ? -8.211 14.812 20.266 1 89.62 87 VAL B N 1
ATOM 4253 C CA . VAL B 1 87 ? -9.164 14.438 19.234 1 89.62 87 VAL B CA 1
ATOM 4254 C C . VAL B 1 87 ? -10.578 14.477 19.781 1 89.62 87 VAL B C 1
ATOM 4256 O O . VAL B 1 87 ? -10.789 14.25 20.984 1 89.62 87 VAL B O 1
ATOM 4259 N N . ASN B 1 88 ? -11.523 14.945 19.141 1 90.38 88 ASN B N 1
ATOM 4260 C CA . ASN B 1 88 ? -12.938 14.844 19.469 1 90.38 88 ASN B CA 1
ATOM 4261 C C . ASN B 1 88 ? -13.375 15.961 20.406 1 90.38 88 ASN B C 1
ATOM 4263 O O . ASN B 1 88 ? -14.367 15.828 21.125 1 90.38 88 ASN B O 1
ATOM 4267 N N . VAL B 1 89 ? -12.547 16.969 20.625 1 96.25 89 VAL B N 1
ATOM 4268 C CA . VAL B 1 89 ? -12.953 18.172 21.344 1 96.25 89 VAL B CA 1
ATOM 4269 C C . VAL B 1 89 ? -13.117 19.328 20.359 1 96.25 89 VAL B C 1
ATOM 4271 O O . VAL B 1 89 ? -12.156 19.719 19.688 1 96.25 89 VAL B O 1
ATOM 4274 N N . CYS B 1 90 ? -14.242 19.812 20.312 1 97.31 90 CYS B N 1
ATOM 4275 C CA . CYS B 1 90 ? -14.641 20.766 19.266 1 97.31 90 CYS B CA 1
ATOM 4276 C C . CYS B 1 90 ? -13.867 22.062 19.391 1 97.31 90 CYS B C 1
ATOM 4278 O O . CYS B 1 90 ? -14 22.781 20.375 1 97.31 90 CYS B O 1
ATOM 4280 N N . SER B 1 91 ? -13.117 22.406 18.391 1 98.19 91 SER B N 1
ATOM 4281 C CA . SER B 1 91 ? -12.328 23.625 18.359 1 98.19 91 SER B CA 1
ATOM 4282 C C . SER B 1 91 ? -13.211 24.859 18.5 1 98.19 91 SER B C 1
ATOM 4284 O O . SER B 1 91 ? -12.906 25.766 19.266 1 98.19 91 SER B O 1
ATOM 4286 N N . ALA B 1 92 ? -14.305 24.922 17.75 1 98.12 92 ALA B N 1
ATOM 4287 C CA . ALA B 1 92 ? -15.188 26.094 17.734 1 98.12 92 ALA B CA 1
ATOM 4288 C C . ALA B 1 92 ? -15.711 26.391 19.141 1 98.12 92 ALA B C 1
ATOM 4290 O O . ALA B 1 92 ? -15.734 27.547 19.547 1 98.12 92 ALA B O 1
ATOM 4291 N N . ASP B 1 93 ? -16.062 25.359 19.828 1 98.12 93 ASP B N 1
ATOM 4292 C CA . ASP B 1 93 ? -16.625 25.547 21.156 1 98.12 93 ASP B CA 1
ATOM 4293 C C . ASP B 1 93 ? -15.555 26.016 22.141 1 98.12 93 ASP B C 1
ATOM 4295 O O . ASP B 1 93 ? -15.812 26.859 23 1 98.12 93 ASP B O 1
ATOM 4299 N N . VAL B 1 94 ? -14.406 25.438 22.047 1 98.62 94 VAL B N 1
ATOM 4300 C CA . VAL B 1 94 ? -13.336 25.812 22.969 1 98.62 94 VAL B CA 1
ATOM 4301 C C . VAL B 1 94 ? -12.898 27.25 22.672 1 98.62 94 VAL B C 1
ATOM 4303 O O . VAL B 1 94 ? -12.57 28.016 23.578 1 98.62 94 VAL B O 1
ATOM 4306 N N . ILE B 1 95 ? -12.875 27.641 21.438 1 98.75 95 ILE B N 1
ATOM 4307 C CA . ILE B 1 95 ? -12.508 29 21.062 1 98.75 95 ILE B CA 1
ATOM 4308 C C . ILE B 1 95 ? -13.539 29.984 21.609 1 98.75 95 ILE B C 1
ATOM 4310 O O . ILE B 1 95 ? -13.172 31.031 22.141 1 98.75 95 ILE B O 1
ATOM 4314 N N . ARG B 1 96 ? -14.828 29.656 21.484 1 98.19 96 ARG B N 1
ATOM 4315 C CA . ARG B 1 96 ? -15.875 30.5 22.062 1 98.19 96 ARG B CA 1
ATOM 4316 C C . ARG B 1 96 ? -15.664 30.688 23.562 1 98.19 96 ARG B C 1
ATOM 4318 O O . ARG B 1 96 ? -15.828 31.781 24.078 1 98.19 96 ARG B O 1
ATOM 4325 N N . PHE B 1 97 ? -15.352 29.609 24.203 1 98.31 97 PHE B N 1
ATOM 4326 C CA . PHE B 1 97 ? -15.078 29.656 25.641 1 98.31 97 PHE B CA 1
ATOM 4327 C C . PHE B 1 97 ? -13.891 30.562 25.938 1 98.31 97 PHE B C 1
ATOM 4329 O O . PHE B 1 97 ? -13.945 31.406 26.828 1 98.31 97 PHE B O 1
ATOM 4336 N N . ALA B 1 98 ? -12.758 30.312 25.234 1 98.62 98 ALA B N 1
ATOM 4337 C CA . ALA B 1 98 ? -11.555 31.109 25.422 1 98.62 98 ALA B CA 1
ATOM 4338 C C . ALA B 1 98 ? -11.844 32.594 25.234 1 98.62 98 ALA B C 1
ATOM 4340 O O . ALA B 1 98 ? -11.391 33.438 26.016 1 98.62 98 ALA B O 1
ATOM 4341 N N . TYR B 1 99 ? -12.594 32.906 24.188 1 98.25 99 TYR B N 1
ATOM 4342 C CA . TYR B 1 99 ? -12.992 34.25 23.875 1 98.25 99 TYR B CA 1
ATOM 4343 C C . TYR B 1 99 ? -13.742 34.906 25.047 1 98.25 99 TYR B C 1
ATOM 4345 O O . TYR B 1 99 ? -13.43 36 25.469 1 98.25 99 TYR B O 1
ATOM 4353 N N . ALA B 1 100 ? -14.656 34.156 25.594 1 97.62 100 ALA B N 1
ATOM 4354 C CA . ALA B 1 100 ? -15.508 34.656 26.672 1 97.62 100 ALA B CA 1
ATOM 4355 C C . ALA B 1 100 ? -14.711 34.875 27.953 1 97.62 100 ALA B C 1
ATOM 4357 O O . ALA B 1 100 ? -15.102 35.688 28.797 1 97.62 100 ALA B O 1
ATOM 4358 N N . HIS B 1 101 ? -13.555 34.281 28.094 1 97.94 101 HIS B N 1
ATOM 4359 C CA . HIS B 1 101 ? -12.797 34.344 29.328 1 97.94 101 HIS B CA 1
ATOM 4360 C C . HIS B 1 101 ? -11.477 35.094 29.141 1 97.94 101 HIS B C 1
ATOM 4362 O O . HIS B 1 101 ? -10.594 35 30 1 97.94 101 HIS B O 1
ATOM 4368 N N . ASP B 1 102 ? -11.312 35.719 27.984 1 97.81 102 ASP B N 1
ATOM 4369 C CA . ASP B 1 102 ? -10.133 36.5 27.641 1 97.81 102 ASP B CA 1
ATOM 4370 C C . ASP B 1 102 ? -8.867 35.656 27.766 1 97.81 102 ASP B C 1
ATOM 4372 O O . ASP B 1 102 ? -7.887 36.062 28.391 1 97.81 102 ASP B O 1
ATOM 4376 N N . ALA B 1 103 ? -8.977 34.438 27.297 1 98.62 103 ALA B N 1
ATOM 4377 C CA . ALA B 1 103 ? -7.852 33.5 27.234 1 98.62 103 ALA B CA 1
ATOM 4378 C C . ALA B 1 103 ? -7.379 33.312 25.797 1 98.62 103 ALA B C 1
ATOM 4380 O O . ALA B 1 103 ? -8.156 33.5 24.844 1 98.62 103 ALA B O 1
ATOM 4381 N N . LEU B 1 104 ? -6.109 32.969 25.594 1 98.75 104 LEU B N 1
ATOM 4382 C CA . LEU B 1 104 ? -5.547 32.656 24.281 1 98.75 104 LEU B CA 1
ATOM 4383 C C . LEU B 1 104 ? -5.805 31.188 23.922 1 98.75 104 LEU B C 1
ATOM 4385 O O . LEU B 1 104 ? -6.129 30.391 24.797 1 98.75 104 LEU B O 1
ATOM 4389 N N . TYR B 1 105 ? -5.699 30.875 22.609 1 98.81 105 TYR B N 1
ATOM 4390 C CA . TYR B 1 105 ? -6.027 29.531 22.156 1 98.81 105 TYR B CA 1
ATOM 4391 C C . TYR B 1 105 ? -5.113 29.109 21.016 1 98.81 105 TYR B C 1
ATOM 4393 O O . TYR B 1 105 ? -4.703 29.938 20.188 1 98.81 105 TYR B O 1
ATOM 4401 N N . LEU B 1 106 ? -4.797 27.828 20.984 1 98.88 106 LEU B N 1
ATOM 4402 C CA . LEU B 1 106 ? -4.125 27.234 19.844 1 98.88 106 LEU B CA 1
ATOM 4403 C C . LEU B 1 106 ? -4.527 25.766 19.688 1 98.88 106 LEU B C 1
ATOM 4405 O O . LEU B 1 106 ? -4.664 25.047 20.688 1 98.88 106 LEU B O 1
ATOM 4409 N N . ASP B 1 107 ? -4.723 25.328 18.469 1 98.56 107 ASP B N 1
ATOM 4410 C CA . ASP B 1 107 ? -4.832 23.906 18.188 1 98.56 107 ASP B CA 1
ATOM 4411 C C . ASP B 1 107 ? -4.004 23.516 16.969 1 98.56 107 ASP B C 1
ATOM 4413 O O . ASP B 1 107 ? -3.402 24.375 16.328 1 98.56 107 ASP B O 1
ATOM 4417 N N . THR B 1 108 ? -3.855 22.172 16.703 1 97.94 108 THR B N 1
ATOM 4418 C CA . THR B 1 108 ? -3.057 21.703 15.57 1 97.94 108 THR B CA 1
ATOM 4419 C C . THR B 1 108 ? -3.955 21.25 14.422 1 97.94 108 THR B C 1
ATOM 4421 O O . THR B 1 108 ? -3.484 21.031 13.305 1 97.94 108 THR B O 1
ATOM 4424 N N . CYS B 1 109 ? -5.168 21.078 14.688 1 96 109 CYS B N 1
ATOM 4425 C CA . CYS B 1 109 ? -6.195 20.734 13.711 1 96 109 CYS B CA 1
ATOM 4426 C C . CYS B 1 109 ? -7.574 21.172 14.195 1 96 109 CYS B C 1
ATOM 4428 O O . CYS B 1 109 ? -7.824 21.25 15.398 1 96 109 CYS B O 1
ATOM 4430 N N . ILE B 1 110 ? -8.43 21.5 13.266 1 96.5 110 ILE B N 1
ATOM 4431 C CA . ILE B 1 110 ? -9.797 21.828 13.641 1 96.5 110 ILE B CA 1
ATOM 4432 C C . ILE B 1 110 ? -10.578 20.547 13.922 1 96.5 110 ILE B C 1
ATOM 4434 O O . ILE B 1 110 ? -10.719 19.703 13.039 1 96.5 110 ILE B O 1
ATOM 4438 N N . GLU B 1 111 ? -11.055 20.453 15.102 1 94.75 111 GLU B N 1
ATOM 4439 C CA . GLU B 1 111 ? -11.734 19.219 15.5 1 94.75 111 GLU B CA 1
ATOM 4440 C C . GLU B 1 111 ? -13.211 19.469 15.789 1 94.75 111 GLU B C 1
ATOM 4442 O O . GLU B 1 111 ? -13.57 20.484 16.391 1 94.75 111 GLU B O 1
ATOM 4447 N N . PRO B 1 112 ? -14.047 18.578 15.344 1 93.75 112 PRO B N 1
ATOM 4448 C CA . PRO B 1 112 ? -15.422 18.516 15.844 1 93.75 112 PRO B CA 1
ATOM 4449 C C . PRO B 1 112 ? -15.555 17.656 17.094 1 93.75 112 PRO B C 1
ATOM 4451 O O . PRO B 1 112 ? -14.57 17.047 17.531 1 93.75 112 PRO B O 1
ATOM 4454 N N . TRP B 1 113 ? -16.75 17.656 17.672 1 93.62 113 TRP B N 1
ATOM 4455 C CA . TRP B 1 113 ? -17.016 16.672 18.719 1 93.62 113 TRP B CA 1
ATOM 4456 C C . TRP B 1 113 ? -16.984 15.258 18.156 1 93.62 113 TRP B C 1
ATOM 4458 O O . TRP B 1 113 ? -17.094 15.07 16.938 1 93.62 113 TRP B O 1
ATOM 4468 N N . GLY B 1 114 ? -16.891 14.289 18.922 1 87.56 114 GLY B N 1
ATOM 4469 C CA . GLY B 1 114 ? -16.781 12.891 18.516 1 87.56 114 GLY B CA 1
ATOM 4470 C C . GLY B 1 114 ? -17.922 12.453 17.609 1 87.56 114 GLY B C 1
ATOM 4471 O O . GLY B 1 114 ? -19.031 12.953 17.703 1 87.56 114 GLY B O 1
ATOM 4472 N N . ASN B 1 115 ? -17.641 11.586 16.672 1 79.44 115 ASN B N 1
ATOM 4473 C CA . ASN B 1 115 ? -18.562 10.859 15.797 1 79.44 115 ASN B CA 1
ATOM 4474 C C . ASN B 1 115 ? -19.031 11.727 14.633 1 79.44 115 ASN B C 1
ATOM 4476 O O . ASN B 1 115 ? -19.906 11.32 13.859 1 79.44 115 ASN B O 1
ATOM 4480 N N . THR B 1 116 ? -18.406 12.844 14.477 1 78.31 116 THR B N 1
ATOM 4481 C CA . THR B 1 116 ? -18.797 13.695 13.367 1 78.31 116 THR B CA 1
ATOM 4482 C C . THR B 1 116 ? -18.281 13.141 12.047 1 78.31 116 THR B C 1
ATOM 4484 O O . THR B 1 116 ? -19.016 13.047 11.062 1 78.31 116 THR B O 1
ATOM 4487 N N . TYR B 1 117 ? -17.094 12.695 12.016 1 76.31 117 TYR B N 1
ATOM 4488 C CA . TYR B 1 117 ? -16.453 12.242 10.789 1 76.31 117 TYR B CA 1
ATOM 4489 C C . TYR B 1 117 ? -17.125 10.984 10.258 1 76.31 117 TYR B C 1
ATOM 4491 O O . TYR B 1 117 ? -17.031 10.688 9.062 1 76.31 117 TYR B O 1
ATOM 4499 N N . ASN B 1 118 ? -17.781 10.25 11.078 1 78.06 118 ASN B N 1
ATOM 4500 C CA . ASN B 1 118 ? -18.344 8.953 10.695 1 78.06 118 ASN B CA 1
ATOM 4501 C C . ASN B 1 118 ? -19.859 8.969 10.688 1 78.06 118 ASN B C 1
ATOM 4503 O O . ASN B 1 118 ? -20.5 7.918 10.68 1 78.06 118 ASN B O 1
ATOM 4507 N N . SER B 1 119 ? -20.344 10.18 10.711 1 80.69 119 SER B N 1
ATOM 4508 C CA . SER B 1 119 ? -21.797 10.281 10.742 1 80.69 119 SER B CA 1
ATOM 4509 C C . SER B 1 119 ? -22.391 9.984 9.367 1 80.69 119 SER B C 1
ATOM 4511 O O . SER B 1 119 ? -22.172 10.734 8.414 1 80.69 119 SER B O 1
ATOM 4513 N N . PRO B 1 120 ? -23.156 9.023 9.273 1 78.81 120 PRO B N 1
ATOM 4514 C CA . PRO B 1 120 ? -23.75 8.695 7.973 1 78.81 120 PRO B CA 1
ATOM 4515 C C . PRO B 1 120 ? -24.812 9.695 7.535 1 78.81 120 PRO B C 1
ATOM 4517 O O . PRO B 1 120 ? -25.219 9.688 6.375 1 78.81 120 PRO B O 1
ATOM 4520 N N . SER B 1 121 ? -25.188 10.523 8.375 1 84.12 121 SER B N 1
ATOM 4521 C CA . SER B 1 121 ? -26.219 11.508 8.039 1 84.12 121 SER B CA 1
ATOM 4522 C C . SER B 1 121 ? -25.609 12.727 7.359 1 84.12 121 SER B C 1
ATOM 4524 O O . SER B 1 121 ? -26.328 13.531 6.758 1 84.12 121 SER B O 1
ATOM 4526 N N . LEU B 1 122 ? -24.359 12.82 7.445 1 87.81 122 LEU B N 1
ATOM 4527 C CA . LEU B 1 122 ? -23.672 13.945 6.82 1 87.81 122 LEU B CA 1
ATOM 4528 C C . LEU B 1 122 ? -23.078 13.539 5.473 1 87.81 122 LEU B C 1
ATOM 4530 O O . LEU B 1 122 ? -22.625 12.406 5.305 1 87.81 122 LEU B O 1
ATOM 4534 N N . THR B 1 123 ? -23.125 14.461 4.559 1 89.69 123 THR B N 1
ATOM 4535 C CA . THR B 1 123 ? -22.5 14.227 3.266 1 89.69 123 THR B CA 1
ATOM 4536 C C . THR B 1 123 ? -20.969 14.234 3.395 1 89.69 123 THR B C 1
ATOM 4538 O O . THR B 1 123 ? -20.438 14.695 4.402 1 89.69 123 THR B O 1
ATOM 4541 N N . ALA B 1 124 ? -20.281 13.75 2.402 1 90.12 124 ALA B N 1
ATOM 4542 C CA . ALA B 1 124 ? -18.812 13.781 2.371 1 90.12 124 ALA B CA 1
ATOM 4543 C C . ALA B 1 124 ? -18.297 15.203 2.518 1 90.12 124 ALA B C 1
ATOM 4545 O O . ALA B 1 124 ? -17.312 15.438 3.227 1 90.12 124 ALA B O 1
ATOM 4546 N N . SER B 1 125 ? -18.938 16.156 1.964 1 93.19 125 SER B N 1
ATOM 4547 C CA . SER B 1 125 ? -18.547 17.562 2.041 1 93.19 125 SER B CA 1
ATOM 4548 C C . SER B 1 125 ? -18.688 18.094 3.463 1 93.19 125 SER B C 1
ATOM 4550 O O . SER B 1 125 ? -17.844 18.875 3.928 1 93.19 125 SER B O 1
ATOM 4552 N N . GLN B 1 126 ? -19.672 17.656 4.141 1 91.44 126 GLN B N 1
ATOM 4553 C CA . GLN B 1 126 ? -19.953 18.125 5.496 1 91.44 126 GLN B CA 1
ATOM 4554 C C . GLN B 1 126 ? -18.984 17.5 6.5 1 91.44 126 GLN B C 1
ATOM 4556 O O . GLN B 1 126 ? -18.766 18.047 7.586 1 91.44 126 GLN B O 1
ATOM 4561 N N . ARG B 1 127 ? -18.375 16.438 6.141 1 90.81 127 ARG B N 1
ATOM 4562 C CA . ARG B 1 127 ? -17.422 15.727 7 1 90.81 127 ARG B CA 1
ATOM 4563 C C . ARG B 1 127 ? -15.992 16.062 6.617 1 90.81 127 ARG B C 1
ATOM 4565 O O . ARG B 1 127 ? -15.062 15.344 7.004 1 90.81 127 ARG B O 1
ATOM 4572 N N . SER B 1 128 ? -15.812 17.156 5.934 1 94.25 128 SER B N 1
ATOM 4573 C CA . SER B 1 128 ? -14.516 17.5 5.359 1 94.25 128 SER B CA 1
ATOM 4574 C C . SER B 1 128 ? -13.828 18.594 6.18 1 94.25 128 SER B C 1
ATOM 4576 O O . SER B 1 128 ? -14.469 19.266 6.988 1 94.25 128 SER B O 1
ATOM 4578 N N . ASN B 1 129 ? -12.508 18.703 6.008 1 95.94 129 ASN B N 1
ATOM 4579 C CA . ASN B 1 129 ? -11.766 19.828 6.582 1 95.94 129 ASN B CA 1
ATOM 4580 C C . ASN B 1 129 ? -12.25 21.156 6.027 1 95.94 129 ASN B C 1
ATOM 4582 O O . ASN B 1 129 ? -12.242 22.172 6.734 1 95.94 129 ASN B O 1
ATOM 4586 N N . TYR B 1 130 ? -12.688 21.156 4.824 1 97 130 TYR B N 1
ATOM 4587 C CA . TYR B 1 130 ? -13.281 22.344 4.215 1 97 130 TYR B CA 1
ATOM 4588 C C . TYR B 1 130 ? -14.461 22.859 5.039 1 97 130 TYR B C 1
ATOM 4590 O O . TYR B 1 130 ? -14.555 24.047 5.324 1 97 130 TYR B O 1
ATOM 4598 N N . ALA B 1 131 ? -15.32 21.969 5.406 1 95.69 131 ALA B N 1
ATOM 4599 C CA . ALA B 1 131 ? -16.5 22.328 6.199 1 95.69 131 ALA B CA 1
ATOM 4600 C C . ALA B 1 131 ? -16.094 22.844 7.578 1 95.69 131 ALA B C 1
ATOM 4602 O O . ALA B 1 131 ? -16.672 23.797 8.078 1 95.69 131 ALA B O 1
ATOM 4603 N N . LEU B 1 132 ? -15.141 22.172 8.164 1 95.5 132 LEU B N 1
ATOM 4604 C CA . LEU B 1 132 ? -14.664 22.578 9.484 1 95.5 132 LEU B CA 1
ATOM 4605 C C . LEU B 1 132 ? -14.047 23.969 9.43 1 95.5 132 LEU B C 1
ATOM 4607 O O . LEU B 1 132 ? -14.281 24.781 10.32 1 95.5 132 LEU B O 1
ATOM 4611 N N . ARG B 1 133 ? -13.227 24.203 8.453 1 97.06 133 ARG B N 1
ATOM 4612 C CA . ARG B 1 133 ? -12.617 25.516 8.281 1 97.06 133 ARG B CA 1
ATOM 4613 C C . ARG B 1 133 ? -13.68 26.594 8.07 1 97.06 133 ARG B C 1
ATOM 4615 O O . ARG B 1 133 ? -13.586 27.688 8.633 1 97.06 133 ARG B O 1
ATOM 4622 N N . ASP B 1 134 ? -14.656 26.281 7.246 1 96.31 134 ASP B N 1
ATOM 4623 C CA . ASP B 1 134 ? -15.742 27.219 6.984 1 96.31 134 ASP B CA 1
ATOM 4624 C C . ASP B 1 134 ? -16.484 27.578 8.273 1 96.31 134 ASP B C 1
ATOM 4626 O O . ASP B 1 134 ? -16.875 28.734 8.469 1 96.31 134 ASP B O 1
ATOM 4630 N N . GLN B 1 135 ? -16.625 26.609 9.094 1 95.31 135 GLN B N 1
ATOM 4631 C CA . GLN B 1 135 ? -17.266 26.844 10.391 1 95.31 135 GLN B CA 1
ATOM 4632 C C . GLN B 1 135 ? -16.453 27.828 11.227 1 95.31 135 GLN B C 1
ATOM 4634 O O . GLN B 1 135 ? -17.016 28.719 11.875 1 95.31 135 GLN B O 1
ATOM 4639 N N . LEU B 1 136 ? -15.203 27.672 11.25 1 96.94 136 LEU B N 1
ATOM 4640 C CA . LEU B 1 136 ? -14.359 28.547 12.055 1 96.94 136 LEU B CA 1
ATOM 4641 C C . LEU B 1 136 ? -14.32 29.953 11.469 1 96.94 136 LEU B C 1
ATOM 4643 O O . LEU B 1 136 ? -14.219 30.938 12.203 1 96.94 136 LEU B O 1
ATOM 4647 N N . ARG B 1 137 ? -14.336 30.047 10.172 1 95.38 137 ARG B N 1
ATOM 4648 C CA . ARG B 1 137 ? -14.398 31.359 9.539 1 95.38 137 ARG B CA 1
ATOM 4649 C C . ARG B 1 137 ? -15.672 32.094 9.93 1 95.38 137 ARG B C 1
ATOM 4651 O O . ARG B 1 137 ? -15.641 33.281 10.227 1 95.38 137 ARG B O 1
ATOM 4658 N N . THR B 1 138 ? -16.719 31.359 9.922 1 96.38 138 THR B N 1
ATOM 4659 C CA . THR B 1 138 ? -18 31.922 10.328 1 96.38 138 THR B CA 1
ATOM 4660 C C . THR B 1 138 ? -17.953 32.375 11.789 1 96.38 138 THR B C 1
ATOM 4662 O O . THR B 1 138 ? -18.453 33.438 12.133 1 96.38 138 THR B O 1
ATOM 4665 N N . LEU B 1 139 ? -17.359 31.547 12.609 1 97.88 139 LEU B N 1
ATOM 4666 C CA . LEU B 1 139 ? -17.203 31.875 14.016 1 97.88 139 LEU B CA 1
ATOM 4667 C C . LEU B 1 139 ? -16.375 33.156 14.188 1 97.88 139 LEU B C 1
ATOM 4669 O O . LEU B 1 139 ? -16.688 34 15.039 1 97.88 139 LEU B O 1
ATOM 4673 N N . GLY B 1 140 ? -15.328 33.281 13.422 1 97.25 140 GLY B N 1
ATOM 4674 C CA . GLY B 1 140 ? -14.508 34.5 13.469 1 97.25 140 GLY B CA 1
ATOM 4675 C C . GLY B 1 140 ? -15.281 35.75 13.156 1 97.25 140 GLY B C 1
ATOM 4676 O O . GLY B 1 140 ? -15.086 36.781 13.797 1 97.25 140 GLY B O 1
ATOM 4677 N N . ALA B 1 141 ? -16.141 35.688 12.156 1 95.69 141 ALA B N 1
ATOM 4678 C CA . ALA B 1 141 ? -16.969 36.812 11.781 1 95.69 141 ALA B CA 1
ATOM 4679 C C . ALA B 1 141 ? -17.953 37.156 12.898 1 95.69 141 ALA B C 1
ATOM 4681 O O . ALA B 1 141 ? -18.25 38.344 13.133 1 95.69 141 ALA B O 1
ATOM 4682 N N . GLU B 1 142 ? -18.375 36.125 13.523 1 97.19 142 GLU B N 1
ATOM 4683 C CA . GLU B 1 142 ? -19.344 36.312 14.602 1 97.19 142 GLU B CA 1
ATOM 4684 C C . GLU B 1 142 ? -18.688 36.938 15.828 1 97.19 142 GLU B C 1
ATOM 4686 O O . GLU B 1 142 ? -19.266 37.844 16.438 1 97.19 142 GLU B O 1
ATOM 4691 N N . LEU B 1 143 ? -17.531 36.469 16.219 1 97.5 143 LEU B N 1
ATOM 4692 C CA . LEU B 1 143 ? -16.875 36.875 17.438 1 97.5 143 LEU B CA 1
ATOM 4693 C C . LEU B 1 143 ? -16.219 38.25 17.266 1 97.5 143 LEU B C 1
ATOM 4695 O O . LEU B 1 143 ? -16.156 39.031 18.203 1 97.5 143 LEU B O 1
ATOM 4699 N N . GLY B 1 144 ? -15.695 38.531 16.094 1 93.69 144 GLY B N 1
ATOM 4700 C CA . GLY B 1 144 ? -14.992 39.781 15.852 1 93.69 144 GLY B CA 1
ATOM 4701 C C . GLY B 1 144 ? -13.633 39.844 16.516 1 93.69 144 GLY B C 1
ATOM 4702 O O . GLY B 1 144 ? -12.984 38.812 16.719 1 93.69 144 GLY B O 1
ATOM 4703 N N . PRO B 1 145 ? -13.164 41.094 16.828 1 94.44 145 PRO B N 1
ATOM 4704 C CA . PRO B 1 145 ? -11.875 41.219 17.516 1 94.44 145 PRO B CA 1
ATOM 4705 C C . PRO B 1 145 ? -11.867 40.625 18.906 1 94.44 145 PRO B C 1
ATOM 4707 O O . PRO B 1 145 ? -12.914 40.562 19.562 1 94.44 145 PRO B O 1
ATOM 4710 N N . GLY B 1 146 ? -10.758 40.25 19.406 1 97.06 146 GLY B N 1
ATOM 4711 C CA . GLY B 1 146 ? -10.641 39.625 20.719 1 97.06 146 GLY B CA 1
ATOM 4712 C C . GLY B 1 146 ? -9.336 38.875 20.906 1 97.06 146 GLY B C 1
ATOM 4713 O O . GLY B 1 146 ? -8.383 39.062 20.156 1 97.06 146 GLY B O 1
ATOM 4714 N N . PRO B 1 147 ? -9.328 38.062 21.969 1 98.25 147 PRO B N 1
ATOM 4715 C CA . PRO B 1 147 ? -8.109 37.281 22.234 1 98.25 147 PRO B CA 1
ATOM 4716 C C . PRO B 1 147 ? -7.711 36.375 21.062 1 98.25 147 PRO B C 1
ATOM 4718 O O . PRO B 1 147 ? -8.578 35.812 20.406 1 98.25 147 PRO B O 1
ATOM 4721 N N . THR B 1 148 ? -6.438 36.25 20.859 1 98.62 148 THR B N 1
ATOM 4722 C CA . THR B 1 148 ? -5.898 35.5 19.719 1 98.62 148 THR B CA 1
ATOM 4723 C C . THR B 1 148 ? -6.184 34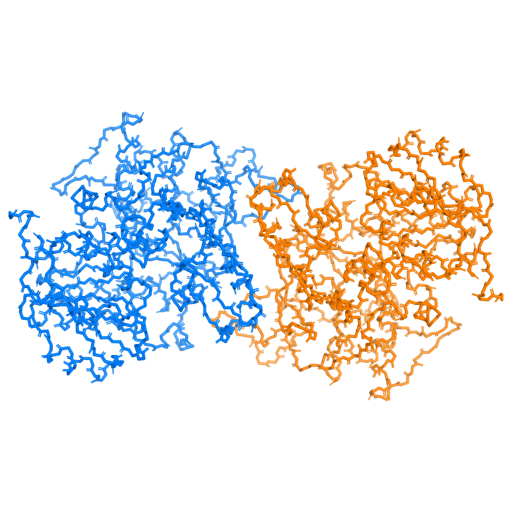 19.859 1 98.62 148 THR B C 1
ATOM 4725 O O . THR B 1 148 ? -5.922 33.406 20.906 1 98.62 148 THR B O 1
ATOM 4728 N N . ALA B 1 149 ? -6.746 33.469 18.859 1 98.88 149 ALA B N 1
ATOM 4729 C CA . ALA B 1 149 ? -6.902 32.031 18.688 1 98.88 149 ALA B CA 1
ATOM 4730 C C . ALA B 1 149 ? -6.219 31.562 17.406 1 98.88 149 ALA B C 1
ATOM 4732 O O . ALA B 1 149 ? -6.719 31.781 16.312 1 98.88 149 ALA B O 1
ATOM 4733 N N . VAL B 1 150 ? -5.102 30.875 17.562 1 98.75 150 VAL B N 1
ATOM 4734 C CA . VAL B 1 150 ? -4.363 30.344 16.422 1 98.75 150 VAL B CA 1
ATOM 4735 C C . VAL B 1 150 ? -4.91 28.969 16.062 1 98.75 150 VAL B C 1
ATOM 4737 O O . VAL B 1 150 ? -4.824 28.031 16.859 1 98.75 150 VAL B O 1
ATOM 4740 N N . VAL B 1 151 ? -5.359 28.891 14.828 1 98.31 151 VAL B N 1
ATOM 4741 C CA . VAL B 1 151 ? -6.051 27.672 14.438 1 98.31 151 VAL B CA 1
ATOM 4742 C C . VAL B 1 151 ? -5.152 26.844 13.516 1 98.31 151 VAL B C 1
ATOM 4744 O O . VAL B 1 151 ? -4.539 27.375 12.594 1 98.31 151 VAL B O 1
ATOM 4747 N N . ALA B 1 152 ? -5.074 25.5 13.789 1 97.88 152 ALA B N 1
ATOM 4748 C CA . ALA B 1 152 ? -4.383 24.531 12.945 1 97.88 152 ALA B CA 1
ATOM 4749 C C . ALA B 1 152 ? -2.906 24.875 12.805 1 97.88 152 ALA B C 1
ATOM 4751 O O . ALA B 1 152 ? -2.402 25.016 11.688 1 97.88 152 ALA B O 1
ATOM 4752 N N . HIS B 1 153 ? -2.271 24.984 13.945 1 98.62 153 HIS B N 1
ATOM 4753 C CA . HIS B 1 153 ? -0.869 25.391 13.891 1 98.62 153 HIS B CA 1
ATOM 4754 C C . HIS B 1 153 ? 0.021 24.359 14.578 1 98.62 153 HIS B C 1
ATOM 4756 O O . HIS B 1 153 ? 0.575 24.625 15.648 1 98.62 153 HIS B O 1
ATOM 4762 N N . GLY B 1 154 ? 0.326 23.25 13.953 1 98.5 154 GLY B N 1
ATOM 4763 C CA . GLY B 1 154 ? 1.394 22.297 14.172 1 98.5 154 GLY B CA 1
ATOM 4764 C C . GLY B 1 154 ? 2.484 22.359 13.125 1 98.5 154 GLY B C 1
ATOM 4765 O O . GLY B 1 154 ? 3.031 23.438 12.852 1 98.5 154 GLY B O 1
ATOM 4766 N N . ALA B 1 155 ? 2.783 21.188 12.531 1 98.62 155 ALA B N 1
ATOM 4767 C CA . ALA B 1 155 ? 3.684 21.188 11.375 1 98.62 155 ALA B CA 1
ATOM 4768 C C . ALA B 1 155 ? 2.908 21.375 10.078 1 98.62 155 ALA B C 1
ATOM 4770 O O . ALA B 1 155 ? 3.102 22.375 9.375 1 98.62 155 ALA B O 1
ATOM 4771 N N . ASN B 1 156 ? 2.094 20.469 9.789 1 98.25 156 ASN B N 1
ATOM 4772 C CA . ASN B 1 156 ? 1.112 20.562 8.719 1 98.25 156 ASN B CA 1
ATOM 4773 C C . ASN B 1 156 ? -0.244 20.016 9.148 1 98.25 156 ASN B C 1
ATOM 4775 O O . ASN B 1 156 ? -0.4 18.797 9.312 1 98.25 156 ASN B O 1
ATOM 4779 N N . PRO B 1 157 ? -1.199 21.016 9.328 1 98.06 157 PRO B N 1
ATOM 4780 C CA . PRO B 1 157 ? -1.059 22.438 9.016 1 98.06 157 PRO B CA 1
ATOM 4781 C C . PRO B 1 157 ? -0.225 23.188 10.047 1 98.06 157 PRO B C 1
ATOM 4783 O O . PRO B 1 157 ? 0.017 22.672 11.141 1 98.06 157 PRO B O 1
ATOM 4786 N N . GLY B 1 158 ? 0.174 24.391 9.727 1 98.69 158 GLY B N 1
ATOM 4787 C CA . GLY B 1 158 ? 0.94 25.25 10.617 1 98.69 158 GLY B CA 1
ATOM 4788 C C . GLY B 1 158 ? 2.236 25.734 10 1 98.69 158 GLY B C 1
ATOM 4789 O O . GLY B 1 158 ? 2.223 26.609 9.133 1 98.69 158 GLY B O 1
ATOM 4790 N N . LEU B 1 159 ? 3.318 25.094 10.414 1 98.88 159 LEU B N 1
ATOM 4791 C CA . LEU B 1 159 ? 4.637 25.516 9.961 1 98.88 159 LEU B CA 1
ATOM 4792 C C . LEU B 1 159 ? 4.738 25.453 8.438 1 98.88 159 LEU B C 1
ATOM 4794 O O . LEU B 1 159 ? 5.438 26.25 7.82 1 98.88 159 LEU B O 1
ATOM 4798 N N . ILE B 1 160 ? 4.055 24.562 7.828 1 98.88 160 ILE B N 1
ATOM 4799 C CA . ILE B 1 160 ? 4.148 24.312 6.395 1 98.88 160 ILE B CA 1
ATOM 4800 C C . ILE B 1 160 ? 3.771 25.578 5.625 1 98.88 160 ILE B C 1
ATOM 4802 O O . ILE B 1 160 ? 4.316 25.844 4.551 1 98.88 160 ILE B O 1
ATOM 4806 N N . SER B 1 161 ? 2.82 26.359 6.102 1 98.81 161 SER B N 1
ATOM 4807 C CA . SER B 1 161 ? 2.439 27.609 5.461 1 98.81 161 SER B CA 1
ATOM 4808 C C . SER B 1 161 ? 3.578 28.625 5.512 1 98.81 161 SER B C 1
ATOM 4810 O O . SER B 1 161 ? 3.762 29.406 4.574 1 98.81 161 SER B O 1
ATOM 4812 N N . HIS B 1 162 ? 4.297 28.625 6.617 1 98.88 162 HIS B N 1
ATOM 4813 C CA . HIS B 1 162 ? 5.461 29.5 6.742 1 98.88 162 HIS B CA 1
ATOM 4814 C C . HIS B 1 162 ? 6.605 29 5.859 1 98.88 162 HIS B C 1
ATOM 4816 O O . HIS B 1 162 ? 7.344 29.812 5.289 1 98.88 162 HIS B O 1
ATOM 4822 N N . PHE B 1 163 ? 6.793 27.641 5.766 1 98.94 163 PHE B N 1
ATOM 4823 C CA . PHE B 1 163 ? 7.754 27.078 4.828 1 98.94 163 PHE B CA 1
ATOM 4824 C C . PHE B 1 163 ? 7.473 27.547 3.408 1 98.94 163 PHE B C 1
ATOM 4826 O O . PHE B 1 163 ? 8.391 27.891 2.664 1 98.94 163 PHE B O 1
ATOM 4833 N N . LEU B 1 164 ? 6.191 27.578 3.01 1 98.94 164 LEU B N 1
ATOM 4834 C CA . LEU B 1 164 ? 5.785 28 1.679 1 98.94 164 LEU B CA 1
ATOM 4835 C C . LEU B 1 164 ? 6.219 29.453 1.419 1 98.94 164 LEU B C 1
ATOM 4837 O O . LEU B 1 164 ? 6.75 29.75 0.349 1 98.94 164 LEU B O 1
ATOM 4841 N N . LYS B 1 165 ? 5.973 30.312 2.393 1 98.62 165 LYS B N 1
ATOM 4842 C CA . LYS B 1 165 ? 6.359 31.719 2.248 1 98.62 165 LYS B CA 1
ATOM 4843 C C . LYS B 1 165 ? 7.871 31.859 2.1 1 98.62 165 LYS B C 1
ATOM 4845 O O . LYS B 1 165 ? 8.352 32.625 1.263 1 98.62 165 LYS B O 1
ATOM 4850 N N . CYS B 1 166 ? 8.594 31.109 2.9 1 98.75 166 CYS B N 1
ATOM 4851 C CA . CYS B 1 166 ? 10.047 31.094 2.766 1 98.75 166 CYS B CA 1
ATOM 4852 C C . CYS B 1 166 ? 10.461 30.609 1.383 1 98.75 166 CYS B C 1
ATOM 4854 O O . CYS B 1 166 ? 11.352 31.188 0.758 1 98.75 166 CYS B O 1
ATOM 4856 N N . ALA B 1 167 ? 9.844 29.594 0.92 1 98.88 167 ALA B N 1
ATOM 4857 C CA . ALA B 1 167 ? 10.172 28.969 -0.358 1 98.88 167 ALA B CA 1
ATOM 4858 C C . ALA B 1 167 ? 9.922 29.922 -1.52 1 98.88 167 ALA B C 1
ATOM 4860 O O . ALA B 1 167 ? 10.742 30.047 -2.43 1 98.88 167 ALA B O 1
ATOM 4861 N N . LEU B 1 168 ? 8.727 30.531 -1.538 1 98.81 168 LEU B N 1
ATOM 4862 C CA . LEU B 1 168 ? 8.391 31.484 -2.59 1 98.81 168 LEU B CA 1
ATOM 4863 C C . LEU B 1 168 ? 9.375 32.656 -2.613 1 98.81 168 LEU B C 1
ATOM 4865 O O . LEU B 1 168 ? 9.781 33.094 -3.686 1 98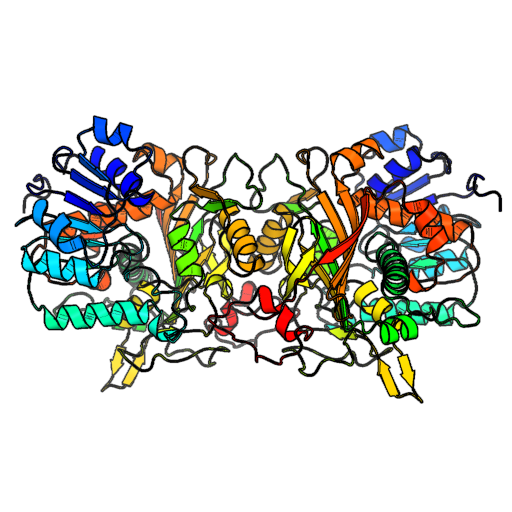.81 168 LEU B O 1
ATOM 4869 N N . SER B 1 169 ? 9.742 33.125 -1.404 1 98.31 169 SER B N 1
ATOM 4870 C CA . SER B 1 169 ? 10.727 34.188 -1.312 1 98.31 169 SER B CA 1
ATOM 4871 C C . SER B 1 169 ? 12.078 33.75 -1.867 1 98.31 169 SER B C 1
ATOM 4873 O O . SER B 1 169 ? 12.734 34.5 -2.6 1 98.31 169 SER B O 1
ATOM 4875 N N . ALA B 1 170 ? 12.469 32.562 -1.495 1 98.44 170 ALA B N 1
ATOM 4876 C CA . ALA B 1 170 ? 13.734 32.031 -1.984 1 98.44 170 ALA B CA 1
ATOM 4877 C C . ALA B 1 170 ? 13.711 31.859 -3.5 1 98.44 170 ALA B C 1
ATOM 4879 O O . ALA B 1 170 ? 14.703 32.156 -4.18 1 98.44 170 ALA B O 1
ATOM 4880 N N . LEU B 1 171 ? 12.625 31.375 -3.994 1 98.38 171 LEU B N 1
ATOM 4881 C CA . LEU B 1 171 ? 12.469 31.172 -5.43 1 98.38 171 LEU B CA 1
ATOM 4882 C C . LEU B 1 171 ? 12.508 32.5 -6.172 1 98.38 171 LEU B C 1
ATOM 4884 O O . LEU B 1 171 ? 13.086 32.594 -7.262 1 98.38 171 LEU B O 1
ATOM 4888 N N . ALA B 1 172 ? 11.844 33.5 -5.625 1 98.38 172 ALA B N 1
ATOM 4889 C CA . ALA B 1 172 ? 11.867 34.844 -6.207 1 98.38 172 ALA B CA 1
ATOM 4890 C C . ALA B 1 172 ? 13.297 35.375 -6.332 1 98.38 172 ALA B C 1
ATOM 4892 O O . ALA B 1 172 ? 13.664 35.969 -7.34 1 98.38 172 ALA B O 1
ATOM 4893 N N . GLU B 1 173 ? 14.039 35.156 -5.316 1 97.94 173 GLU B N 1
ATOM 4894 C CA . GLU B 1 173 ? 15.445 35.562 -5.328 1 97.94 173 GLU B CA 1
ATOM 4895 C C . GLU B 1 173 ? 16.234 34.812 -6.398 1 97.94 173 GLU B C 1
ATOM 4897 O O . GLU B 1 173 ? 16.984 35.406 -7.156 1 97.94 173 GLU B O 1
ATOM 4902 N N . GLN B 1 174 ? 16.078 33.531 -6.465 1 97.38 174 GLN B N 1
ATOM 4903 C CA . GLN B 1 174 ? 16.812 32.719 -7.414 1 97.38 174 GLN B CA 1
ATOM 4904 C C . GLN B 1 174 ? 16.469 33.094 -8.852 1 97.38 174 GLN B C 1
ATOM 4906 O O . GLN B 1 174 ? 17.328 33 -9.734 1 97.38 174 GLN B O 1
ATOM 4911 N N . LEU B 1 175 ? 15.219 33.469 -9.07 1 97.88 175 LEU B N 1
ATOM 4912 C CA . LEU B 1 175 ? 14.758 33.781 -10.414 1 97.88 175 LEU B CA 1
ATOM 4913 C C . LEU B 1 175 ? 14.812 35.25 -10.695 1 97.88 175 LEU B C 1
ATOM 4915 O O . LEU B 1 175 ? 14.422 35.719 -11.781 1 97.88 175 LEU B O 1
ATOM 4919 N N . SER B 1 176 ? 15.266 36 -9.742 1 97.25 176 SER B N 1
ATOM 4920 C CA . SER B 1 176 ? 15.367 37.469 -9.852 1 97.25 176 SER B CA 1
ATOM 4921 C C . SER B 1 176 ? 14.016 38.094 -10.219 1 97.25 176 SER B C 1
ATOM 4923 O O . SER B 1 176 ? 13.93 38.906 -11.141 1 97.25 176 SER B O 1
ATOM 4925 N N . VAL B 1 177 ? 13.031 37.625 -9.562 1 97.12 177 VAL B N 1
ATOM 4926 C CA . VAL B 1 177 ? 11.68 38.156 -9.719 1 97.12 177 VAL B CA 1
ATOM 4927 C C . VAL B 1 177 ? 11.398 39.156 -8.594 1 97.12 177 VAL B C 1
ATOM 4929 O O . VAL B 1 177 ? 11.648 38.844 -7.418 1 97.12 177 VAL B O 1
ATOM 4932 N N . ALA B 1 178 ? 10.867 40.281 -8.898 1 96.06 178 ALA B N 1
ATOM 4933 C CA . ALA B 1 178 ? 10.516 41.312 -7.898 1 96.06 178 ALA B CA 1
ATOM 4934 C C . ALA B 1 178 ? 9.344 40.844 -7.039 1 96.06 178 ALA B C 1
ATOM 4936 O O . ALA B 1 178 ? 8.359 40.312 -7.559 1 96.06 178 ALA B O 1
ATOM 4937 N N . VAL B 1 179 ? 9.445 41.031 -5.789 1 96.12 179 VAL B N 1
ATOM 4938 C CA . VAL B 1 179 ? 8.422 40.594 -4.844 1 96.12 179 VAL B CA 1
ATOM 4939 C C . VAL B 1 179 ? 7.32 41.656 -4.762 1 96.12 179 VAL B C 1
ATOM 4941 O O . VAL B 1 179 ? 7.543 42.75 -4.27 1 96.12 179 VAL B O 1
ATOM 4944 N N . PRO B 1 180 ? 6.168 41.25 -5.215 1 95.19 180 PRO B N 1
ATOM 4945 C CA . PRO B 1 180 ? 5.066 42.219 -5.113 1 95.19 180 PRO B CA 1
ATOM 4946 C C . PRO B 1 180 ? 4.621 42.438 -3.67 1 95.19 180 PRO B C 1
ATOM 4948 O O . PRO B 1 180 ? 4.602 41.531 -2.863 1 95.19 180 PRO B O 1
ATOM 4951 N N . ARG B 1 181 ? 4.23 43.719 -3.369 1 92.94 181 ARG B N 1
ATOM 4952 C CA . ARG B 1 181 ? 3.82 44.094 -2.016 1 92.94 181 ARG B CA 1
ATOM 4953 C C . ARG B 1 181 ? 2.537 44.906 -2.033 1 92.94 181 ARG B C 1
ATOM 4955 O O . ARG B 1 181 ? 2.23 45.562 -3.027 1 92.94 181 ARG B O 1
ATOM 4962 N N . HIS B 1 182 ? 1.784 44.75 -0.986 1 87.31 182 HIS B N 1
ATOM 4963 C CA . HIS B 1 182 ? 0.656 45.625 -0.674 1 87.31 182 HIS B CA 1
ATOM 4964 C C . HIS B 1 182 ? 0.722 46.094 0.767 1 87.31 182 HIS B C 1
ATOM 4966 O O . HIS B 1 182 ? 1.708 45.875 1.467 1 87.31 182 HIS B O 1
ATOM 4972 N N . GLN B 1 183 ? -0.16 46.969 1.18 1 76.69 183 GLN B N 1
ATOM 4973 C CA . GLN B 1 183 ? -0.135 47.594 2.496 1 76.69 183 GLN B CA 1
ATOM 4974 C C . GLN B 1 183 ? 0.009 46.531 3.602 1 76.69 183 GLN B C 1
ATOM 4976 O O . GLN B 1 183 ? 0.642 46.812 4.625 1 76.69 183 GLN B O 1
ATOM 4981 N N . GLY B 1 184 ? -0.31 45.375 3.332 1 80.38 184 GLY B N 1
ATOM 4982 C CA . GLY B 1 184 ? -0.279 44.344 4.355 1 80.38 184 GLY B CA 1
ATOM 4983 C C . GLY B 1 184 ? 0.923 43.438 4.238 1 80.38 184 GLY B C 1
ATOM 4984 O O . GLY B 1 184 ? 1.027 42.438 4.965 1 80.38 184 GLY B O 1
ATOM 4985 N N . GLY B 1 185 ? 1.837 43.812 3.393 1 90.44 185 GLY B N 1
ATOM 4986 C CA . GLY B 1 185 ? 3.014 42.969 3.248 1 90.44 185 GLY B CA 1
ATOM 4987 C C . GLY B 1 185 ? 3.158 42.375 1.856 1 90.44 185 GLY B C 1
ATOM 4988 O O . GLY B 1 185 ? 2.814 43.031 0.865 1 90.44 185 GLY B O 1
ATOM 4989 N N . ILE B 1 186 ? 3.705 41.25 1.851 1 95 186 ILE B N 1
ATOM 4990 C CA . ILE B 1 186 ? 3.961 40.594 0.579 1 95 186 ILE B CA 1
ATOM 4991 C C . ILE B 1 186 ? 2.645 40.094 -0.015 1 95 186 ILE B C 1
ATOM 4993 O O . ILE B 1 186 ? 1.799 39.562 0.702 1 95 186 ILE B O 1
ATOM 4997 N N . ASP B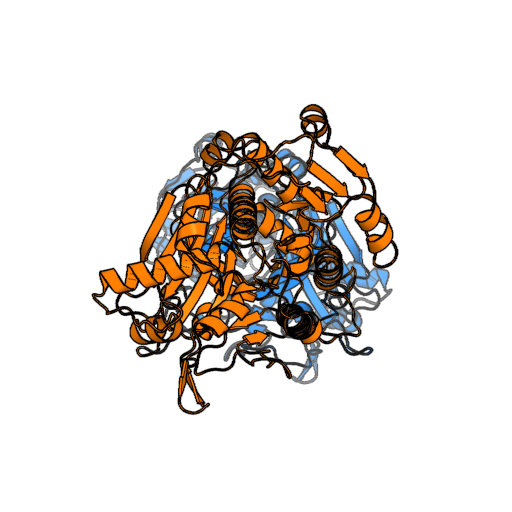 1 187 ? 2.375 40.344 -1.319 1 97.12 187 ASP B N 1
ATOM 4998 C CA . ASP B 1 187 ? 1.266 39.75 -2.068 1 97.12 187 ASP B CA 1
ATOM 4999 C C . ASP B 1 187 ? 1.618 38.344 -2.57 1 97.12 187 ASP B C 1
ATOM 5001 O O . ASP B 1 187 ? 1.999 38.188 -3.73 1 97.12 187 ASP B O 1
ATOM 5005 N N . TRP B 1 188 ? 1.4 37.406 -1.739 1 98.19 188 TRP B N 1
ATOM 5006 C CA . TRP B 1 188 ? 1.858 36.031 -1.985 1 98.19 188 TRP B CA 1
ATOM 5007 C C . TRP B 1 188 ? 1.2 35.469 -3.234 1 98.19 188 TRP B C 1
ATOM 5009 O O . TRP B 1 188 ? 1.819 34.688 -3.967 1 98.19 188 TRP B O 1
ATOM 5019 N N . GLY B 1 189 ? -0.163 35.75 -3.488 1 98 189 GLY B N 1
ATOM 5020 C CA . GLY B 1 189 ? -0.855 35.281 -4.68 1 98 189 GLY B CA 1
ATOM 5021 C C . GLY B 1 189 ? -0.211 35.781 -5.969 1 98 189 GLY B C 1
ATOM 5022 O O . GLY B 1 189 ? 0.133 34.969 -6.832 1 98 189 GLY B O 1
ATOM 5023 N N . ASN B 1 190 ? -0.013 37.062 -6.066 1 97.81 190 ASN B N 1
ATOM 5024 C CA . ASN B 1 190 ? 0.61 37.625 -7.258 1 97.81 190 ASN B CA 1
ATOM 5025 C C . ASN B 1 190 ? 2.049 37.125 -7.422 1 97.81 190 ASN B C 1
ATOM 5027 O O . ASN B 1 190 ? 2.525 36.969 -8.539 1 97.81 190 ASN B O 1
ATOM 5031 N N . LEU B 1 191 ? 2.75 36.969 -6.281 1 98.5 191 LEU B N 1
ATOM 5032 C CA . LEU B 1 191 ? 4.105 36.438 -6.355 1 98.5 191 LEU B CA 1
ATOM 5033 C C . LEU B 1 191 ? 4.109 35.031 -6.945 1 98.5 191 LEU B C 1
ATOM 5035 O O . LEU B 1 191 ? 4.887 34.75 -7.852 1 98.5 191 LEU B O 1
ATOM 5039 N N . SER B 1 192 ? 3.277 34.188 -6.387 1 98.75 192 SER B N 1
ATOM 5040 C CA . SER B 1 192 ? 3.166 32.812 -6.871 1 98.75 192 SER B CA 1
ATOM 5041 C C . SER B 1 192 ? 2.83 32.781 -8.359 1 98.75 192 SER B C 1
ATOM 5043 O O . SER B 1 192 ? 3.408 31.984 -9.109 1 98.75 192 SER B O 1
ATOM 5045 N N . MET B 1 193 ? 1.89 33.625 -8.797 1 98.56 193 MET B N 1
ATOM 5046 C CA . MET B 1 193 ? 1.492 33.719 -10.195 1 98.56 193 MET B CA 1
ATOM 5047 C C . MET B 1 193 ? 2.668 34.156 -11.062 1 98.56 193 MET B C 1
ATOM 5049 O O . MET B 1 193 ? 2.928 33.562 -12.109 1 98.56 193 MET B O 1
ATOM 5053 N N . LYS B 1 194 ? 3.355 35.156 -10.641 1 98.19 194 LYS B N 1
ATOM 5054 C CA . LYS B 1 194 ? 4.492 35.688 -11.391 1 98.19 194 LYS B CA 1
ATOM 5055 C C . LYS B 1 194 ? 5.598 34.625 -11.516 1 98.19 194 LYS B C 1
ATOM 5057 O O . LYS B 1 194 ? 6.301 34.594 -12.531 1 98.19 194 LYS B O 1
ATOM 5062 N N . LEU B 1 195 ? 5.766 33.844 -10.492 1 98.69 195 LEU B N 1
ATOM 5063 C CA . LEU B 1 195 ? 6.789 32.812 -10.484 1 98.69 195 LEU B CA 1
ATOM 5064 C C . LEU B 1 195 ? 6.398 31.641 -11.383 1 98.69 195 LEU B C 1
ATOM 5066 O O . LEU B 1 195 ? 7.234 30.797 -11.719 1 98.69 195 LEU B O 1
ATOM 5070 N N . GLY B 1 196 ? 5.141 31.562 -11.766 1 98.38 196 GLY B N 1
ATOM 5071 C CA . GLY B 1 196 ? 4.668 30.5 -12.648 1 98.38 196 GLY B CA 1
ATOM 5072 C C . GLY B 1 196 ? 4.406 29.188 -11.93 1 98.38 196 GLY B C 1
ATOM 5073 O O . GLY B 1 196 ? 4.504 28.125 -12.531 1 98.38 196 GLY B O 1
ATOM 5074 N N . VAL B 1 197 ? 4.082 29.266 -10.648 1 98.81 197 VAL B N 1
ATOM 5075 C CA . VAL B 1 197 ? 3.82 28.062 -9.859 1 98.81 197 VAL B CA 1
ATOM 5076 C C . VAL B 1 197 ? 2.494 27.453 -10.297 1 98.81 197 VAL B C 1
ATOM 5078 O O . VAL B 1 197 ? 1.484 28.141 -10.414 1 98.81 197 VAL B O 1
ATOM 5081 N N . LYS B 1 198 ? 2.455 26.141 -10.508 1 98.81 198 LYS B N 1
ATOM 5082 C CA . LYS B 1 198 ? 1.237 25.453 -10.945 1 98.81 198 LYS B CA 1
ATOM 5083 C C . LYS B 1 198 ? 0.734 24.484 -9.883 1 98.81 198 LYS B C 1
ATOM 5085 O O . LYS B 1 198 ? -0.472 24.266 -9.758 1 98.81 198 LYS B O 1
ATOM 5090 N N . VAL B 1 199 ? 1.639 23.766 -9.25 1 98.94 199 VAL B N 1
ATOM 5091 C CA . VAL B 1 199 ? 1.27 22.75 -8.281 1 98.94 199 VAL B CA 1
ATOM 5092 C C . VAL B 1 199 ? 2.127 22.891 -7.027 1 98.94 199 VAL B C 1
ATOM 5094 O O . VAL B 1 199 ? 3.32 23.188 -7.113 1 98.94 199 VAL B O 1
ATOM 5097 N N . ILE B 1 200 ? 1.546 22.703 -5.871 1 98.94 200 ILE B N 1
ATOM 5098 C CA . ILE B 1 200 ? 2.248 22.641 -4.594 1 98.94 200 ILE B CA 1
ATOM 5099 C C . ILE B 1 200 ? 1.822 21.375 -3.84 1 98.94 200 ILE B C 1
ATOM 5101 O O . ILE B 1 200 ? 0.643 21.203 -3.525 1 98.94 200 ILE B O 1
ATOM 5105 N N . HIS B 1 201 ? 2.762 20.5 -3.57 1 98.94 201 HIS B N 1
ATOM 5106 C CA . HIS B 1 201 ? 2.557 19.406 -2.639 1 98.94 201 HIS B CA 1
ATOM 5107 C C . HIS B 1 201 ? 3.084 19.75 -1.25 1 98.94 201 HIS B C 1
ATOM 5109 O O . HIS B 1 201 ? 4.188 20.281 -1.117 1 98.94 201 HIS B O 1
ATOM 5115 N N . ILE B 1 202 ? 2.236 19.594 -0.231 1 98.94 202 ILE B N 1
ATOM 5116 C CA . ILE B 1 202 ? 2.869 19.297 1.048 1 98.94 202 ILE B CA 1
ATOM 5117 C C . ILE B 1 202 ? 3.473 17.891 1.004 1 98.94 202 ILE B C 1
ATOM 5119 O O . ILE B 1 202 ? 2.775 16.891 1.232 1 98.94 202 ILE B O 1
ATOM 5123 N N . ALA B 1 203 ? 4.73 17.828 0.681 1 98.88 203 ALA B N 1
ATOM 5124 C CA . ALA B 1 203 ? 5.422 16.578 0.425 1 98.88 203 ALA B CA 1
ATOM 5125 C C . ALA B 1 203 ? 6.164 16.094 1.669 1 98.88 203 ALA B C 1
ATOM 5127 O O . ALA B 1 203 ? 7.09 16.75 2.143 1 98.88 203 ALA B O 1
ATOM 5128 N N . GLU B 1 204 ? 5.734 14.992 2.168 1 98.81 204 GLU B N 1
ATOM 5129 C CA . GLU B 1 204 ? 6.32 14.461 3.396 1 98.81 204 GLU B CA 1
ATOM 5130 C C . GLU B 1 204 ? 6.727 13 3.229 1 98.81 204 GLU B C 1
ATOM 5132 O O . GLU B 1 204 ? 5.969 12.195 2.684 1 98.81 204 GLU B O 1
ATOM 5137 N N . ARG B 1 205 ? 7.918 12.672 3.613 1 98.62 205 ARG B N 1
ATOM 5138 C CA . ARG B 1 205 ? 8.43 11.297 3.629 1 98.62 205 ARG B CA 1
ATOM 5139 C C . ARG B 1 205 ? 9.055 10.969 4.98 1 98.62 205 ARG B C 1
ATOM 5141 O O . ARG B 1 205 ? 10.031 11.594 5.387 1 98.62 205 ARG B O 1
ATOM 5148 N N . ASP B 1 206 ? 8.477 10.023 5.676 1 98.62 206 ASP B N 1
ATOM 5149 C CA . ASP B 1 206 ? 8.984 9.516 6.949 1 98.62 206 ASP B CA 1
ATOM 5150 C C . ASP B 1 206 ? 9.711 8.18 6.758 1 98.62 206 ASP B C 1
ATOM 5152 O O . ASP B 1 206 ? 9.102 7.195 6.336 1 98.62 206 ASP B O 1
ATOM 5156 N N . THR B 1 207 ? 11.023 8.102 7.082 1 98.19 207 THR B N 1
ATOM 5157 C CA . THR B 1 207 ? 11.797 6.875 6.914 1 98.19 207 THR B CA 1
ATOM 5158 C C . THR B 1 207 ? 12.156 6.277 8.273 1 98.19 207 THR B C 1
ATOM 5160 O O . THR B 1 207 ? 13.094 5.484 8.375 1 98.19 207 THR B O 1
ATOM 5163 N N . GLN B 1 208 ? 11.516 6.812 9.352 1 98.44 208 GLN B N 1
ATOM 5164 C CA . GLN B 1 208 ? 11.734 6.25 10.68 1 98.44 208 GLN B CA 1
ATOM 5165 C C . GLN B 1 208 ? 11.258 4.805 10.758 1 98.44 208 GLN B C 1
ATOM 5167 O O . GLN B 1 208 ? 10.188 4.469 10.242 1 98.44 208 GLN B O 1
ATOM 5172 N N . ARG B 1 209 ? 12.102 3.91 11.375 1 97.62 209 ARG B N 1
ATOM 5173 C CA . ARG B 1 209 ? 11.812 2.484 11.461 1 97.62 209 ARG B CA 1
ATOM 5174 C C . ARG B 1 209 ? 11.961 1.979 12.891 1 97.62 209 ARG B C 1
ATOM 5176 O O . ARG B 1 209 ? 12.766 2.504 13.664 1 97.62 209 ARG B O 1
ATOM 5183 N N . SER B 1 210 ? 11.242 0.948 13.172 1 97.06 210 SER B N 1
ATOM 5184 C CA . SER B 1 210 ? 11.242 0.354 14.508 1 97.06 210 SER B CA 1
ATOM 5185 C C . SER B 1 210 ? 12.102 -0.901 14.555 1 97.06 210 SER B C 1
ATOM 5187 O O . SER B 1 210 ? 12.141 -1.674 13.594 1 97.06 210 SER B O 1
ATOM 5189 N N . THR B 1 211 ? 12.688 -1.168 15.695 1 95.31 211 THR B N 1
ATOM 5190 C CA . THR B 1 211 ? 13.375 -2.43 15.945 1 95.31 211 THR B CA 1
ATOM 5191 C C . THR B 1 211 ? 12.375 -3.537 16.266 1 95.31 211 THR B C 1
ATOM 5193 O O . THR B 1 211 ? 12.719 -4.719 16.234 1 95.31 211 THR B O 1
ATOM 5196 N N . ARG B 1 212 ? 11.258 -3.164 16.578 1 95.94 212 ARG B N 1
ATOM 5197 C CA . ARG B 1 212 ? 10.188 -4.117 16.859 1 95.94 212 ARG B CA 1
ATOM 5198 C C . ARG B 1 212 ? 9.352 -4.371 15.602 1 95.94 212 ARG B C 1
ATOM 5200 O O . ARG B 1 212 ? 8.773 -3.439 15.039 1 95.94 212 ARG B O 1
ATOM 5207 N N . ILE B 1 213 ? 9.219 -5.555 15.219 1 95.38 213 ILE B N 1
ATOM 5208 C CA . ILE B 1 213 ? 8.461 -5.922 14.031 1 95.38 213 ILE B CA 1
ATOM 5209 C C . ILE B 1 213 ? 6.973 -5.684 14.273 1 95.38 213 ILE B C 1
ATOM 5211 O O . ILE B 1 213 ? 6.438 -6.062 15.312 1 95.38 213 ILE B O 1
ATOM 5215 N N . LYS B 1 214 ? 6.281 -5.031 13.344 1 96.81 214 LYS B N 1
ATOM 5216 C CA . LYS B 1 214 ? 4.84 -4.82 13.43 1 96.81 214 LYS B CA 1
ATOM 5217 C C . LYS B 1 214 ? 4.09 -6.148 13.469 1 96.81 214 LYS B C 1
ATOM 5219 O O . LYS B 1 214 ? 4.422 -7.074 12.727 1 96.81 214 LYS B O 1
ATOM 5224 N N . SER B 1 215 ? 3.088 -6.254 14.289 1 94.69 215 SER B N 1
ATOM 5225 C CA . SER B 1 215 ? 2.234 -7.438 14.359 1 94.69 215 SER B CA 1
ATOM 5226 C C . SER B 1 215 ? 0.892 -7.191 13.68 1 94.69 215 SER B C 1
ATOM 5228 O O . SER B 1 215 ? 0.446 -6.047 13.57 1 94.69 215 SER B O 1
ATOM 5230 N N . ASP B 1 216 ? 0.253 -8.281 13.188 1 95.12 216 ASP B N 1
ATOM 5231 C CA . ASP B 1 216 ? -1.134 -8.156 12.742 1 95.12 216 ASP B CA 1
ATOM 5232 C C . ASP B 1 216 ? -2.031 -7.676 13.883 1 95.12 216 ASP B C 1
ATOM 5234 O O . ASP B 1 216 ? -1.823 -8.047 15.039 1 95.12 216 ASP B O 1
ATOM 5238 N N . GLY B 1 217 ? -2.986 -6.863 13.555 1 96.5 217 GLY B N 1
ATOM 5239 C CA . GLY B 1 217 ? -3.906 -6.352 14.555 1 96.5 217 GLY B CA 1
ATOM 5240 C C . GLY B 1 217 ? -3.355 -5.164 15.32 1 96.5 217 GLY B C 1
ATOM 5241 O O . GLY B 1 217 ? -3.955 -4.719 16.297 1 96.5 217 GLY B O 1
ATOM 5242 N N . GLU B 1 218 ? -2.254 -4.703 14.914 1 97.56 218 GLU B N 1
ATOM 5243 C CA . GLU B 1 218 ? -1.617 -3.549 15.539 1 97.56 218 GLU B CA 1
ATOM 5244 C C . GLU B 1 218 ? -1.429 -2.414 14.539 1 97.56 218 GLU B C 1
ATOM 5246 O O . GLU B 1 218 ? -0.908 -2.627 13.438 1 97.56 218 GLU B O 1
ATOM 5251 N N . PHE B 1 219 ? -1.865 -1.189 14.898 1 98.56 219 PHE B N 1
ATOM 5252 C CA . PHE B 1 219 ? -1.563 -0.006 14.102 1 98.56 219 PHE B CA 1
ATOM 5253 C C . PHE B 1 219 ? -0.337 0.716 14.648 1 98.56 219 PHE B C 1
ATOM 5255 O O . PHE B 1 219 ? -0.338 1.172 15.797 1 98.56 219 PHE B O 1
ATOM 5262 N N . VAL B 1 220 ? 0.727 0.808 13.891 1 98.69 220 VAL B N 1
ATOM 5263 C CA . VAL B 1 220 ? 1.986 1.427 14.297 1 98.69 220 VAL B CA 1
ATOM 5264 C C . VAL B 1 220 ? 2.188 2.732 13.523 1 98.69 220 VAL B C 1
ATOM 5266 O O . VAL B 1 220 ? 1.949 2.791 12.32 1 98.69 220 VAL B O 1
ATOM 5269 N N . ASN B 1 221 ? 2.557 3.766 14.148 1 98.56 221 ASN B N 1
ATOM 5270 C CA . ASN B 1 221 ? 2.736 5.082 13.547 1 98.56 221 ASN B CA 1
ATOM 5271 C C . ASN B 1 221 ? 3.77 5.906 14.305 1 98.56 221 ASN B C 1
ATOM 5273 O O . ASN B 1 221 ? 4.246 5.496 15.367 1 98.56 221 ASN B O 1
ATOM 5277 N N . THR B 1 222 ? 4.172 7.008 13.734 1 98.5 222 THR B N 1
ATOM 5278 C CA . THR B 1 222 ? 5.133 7.891 14.391 1 98.5 222 THR B CA 1
ATOM 5279 C C . THR B 1 222 ? 4.414 9.031 15.102 1 98.5 222 THR B C 1
ATOM 5281 O O . THR B 1 222 ? 5.023 9.758 15.898 1 98.5 222 THR B O 1
ATOM 5284 N N . TRP B 1 223 ? 3.17 9.211 14.805 1 97 223 TRP B N 1
ATOM 5285 C CA . TRP B 1 223 ? 2.316 10.203 15.461 1 97 223 TRP B CA 1
ATOM 5286 C C . TRP B 1 223 ? 0.952 9.609 15.789 1 97 223 TRP B C 1
ATOM 5288 O O . TRP B 1 223 ? 0.782 8.383 15.789 1 97 223 TRP B O 1
ATOM 5298 N N . SER B 1 224 ? -0.034 10.414 16.156 1 95.88 224 SER B N 1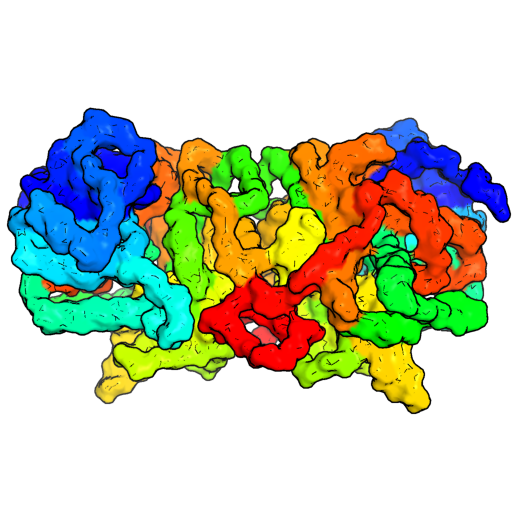
ATOM 5299 C CA . SER B 1 224 ? -1.323 9.945 16.656 1 95.88 224 SER B CA 1
ATOM 5300 C C . SER B 1 224 ? -1.945 8.922 15.711 1 95.88 224 SER B C 1
ATOM 5302 O O . SER B 1 224 ? -2.197 9.227 14.539 1 95.88 224 SER B O 1
ATOM 5304 N N . VAL B 1 225 ? -2.26 7.719 16.219 1 96.88 225 VAL B N 1
ATOM 5305 C CA . VAL B 1 225 ? -2.914 6.684 15.43 1 96.88 225 VAL B CA 1
ATOM 5306 C C . VAL B 1 225 ? -4.363 7.078 15.156 1 96.88 225 VAL B C 1
ATOM 5308 O O . VAL B 1 225 ? -4.836 6.988 14.016 1 96.88 225 VAL B O 1
ATOM 5311 N N . ASP B 1 226 ? -5.012 7.594 16.156 1 93.56 226 ASP B N 1
ATOM 5312 C CA . ASP B 1 226 ? -6.402 8 16 1 93.56 226 ASP B CA 1
ATOM 5313 C C . ASP B 1 226 ? -6.523 9.148 15 1 93.56 226 ASP B C 1
ATOM 5315 O O . ASP B 1 226 ? -7.457 9.188 14.203 1 93.56 226 ASP B O 1
ATOM 5319 N N . GLY B 1 227 ? -5.602 10.078 15.094 1 93.56 227 GLY B N 1
ATOM 5320 C CA . GLY B 1 227 ? -5.578 11.172 14.125 1 93.56 227 GLY B CA 1
ATOM 5321 C C . GLY B 1 227 ? -5.41 10.695 12.695 1 93.56 227 GLY B C 1
ATOM 5322 O O . GLY B 1 227 ? -6.129 11.148 11.805 1 93.56 227 GLY B O 1
ATOM 5323 N N . PHE B 1 228 ? -4.523 9.742 12.523 1 96.38 228 PHE B N 1
ATOM 5324 C CA . PHE B 1 228 ? -4.25 9.25 11.18 1 96.38 228 PHE B CA 1
ATOM 5325 C C . PHE B 1 228 ? -5.434 8.461 10.641 1 96.38 228 PHE B C 1
ATOM 5327 O O . PHE B 1 228 ? -5.785 8.578 9.469 1 96.38 228 PHE B O 1
ATOM 5334 N N . VAL B 1 229 ? -6.004 7.652 11.453 1 94.75 229 VAL B N 1
ATOM 5335 C CA . VAL B 1 229 ? -7.176 6.875 11.062 1 94.75 229 VAL B CA 1
ATOM 5336 C C . VAL B 1 229 ? -8.297 7.812 10.617 1 94.75 229 VAL B C 1
ATOM 5338 O O . VAL B 1 229 ? -8.938 7.578 9.586 1 94.75 229 VAL B O 1
ATOM 5341 N N . SER B 1 230 ? -8.477 8.891 11.336 1 92 230 SER B N 1
ATOM 5342 C CA . SER B 1 230 ? -9.516 9.852 11 1 92 230 SER B CA 1
ATOM 5343 C C . SER B 1 230 ? -9.234 10.539 9.672 1 92 230 SER B C 1
ATOM 5345 O O . SER B 1 230 ? -10.094 10.594 8.797 1 92 230 SER B O 1
ATOM 5347 N N . GLU B 1 231 ? -8.086 11.039 9.531 1 93.12 231 GLU B N 1
ATOM 5348 C CA . GLU B 1 231 ? -7.707 11.766 8.32 1 93.12 231 GLU B CA 1
ATOM 5349 C C . GLU B 1 231 ? -7.711 10.859 7.098 1 93.12 231 GLU B C 1
ATOM 5351 O O . GLU B 1 231 ? -8.117 11.273 6.012 1 93.12 231 GLU B O 1
ATOM 5356 N N . ALA B 1 232 ? -7.254 9.648 7.289 1 94 232 ALA B N 1
ATOM 5357 C CA . ALA B 1 232 ? -7.191 8.664 6.211 1 94 232 ALA B CA 1
ATOM 5358 C C . ALA B 1 232 ? -8.586 8.305 5.715 1 94 232 ALA B C 1
ATOM 5360 O O . ALA B 1 232 ? -8.773 8 4.531 1 94 232 ALA B O 1
ATOM 5361 N N . GLY B 1 233 ? -9.57 8.367 6.605 1 92.44 233 GLY B N 1
ATOM 5362 C CA . GLY B 1 233 ? -10.93 7.969 6.281 1 92.44 233 GLY B CA 1
ATOM 5363 C C . GLY B 1 233 ? -11.781 9.109 5.75 1 92.44 233 GLY B C 1
ATOM 5364 O O . GLY B 1 233 ? -12.844 8.883 5.176 1 92.44 233 GLY B O 1
ATOM 5365 N N . GLN B 1 234 ? -11.32 10.344 5.848 1 93.88 234 GLN B N 1
ATOM 5366 C CA . GLN B 1 234 ? -12.023 11.508 5.305 1 93.88 234 GLN B CA 1
ATOM 5367 C C . GLN B 1 234 ? -11.852 11.586 3.789 1 93.88 234 GLN B C 1
ATOM 5369 O O . GLN B 1 234 ? -10.914 11.016 3.23 1 93.88 234 GLN B O 1
ATOM 5374 N N . PRO B 1 235 ? -12.812 12.297 3.146 1 95.19 235 PRO B N 1
ATOM 5375 C CA . PRO B 1 235 ? -12.609 12.492 1.709 1 95.19 235 PRO B CA 1
ATOM 5376 C C . PRO B 1 235 ? -11.297 13.203 1.391 1 95.19 235 PRO B C 1
ATOM 5378 O O . PRO B 1 235 ? -10.883 14.102 2.127 1 95.19 235 PRO B O 1
ATOM 5381 N N . ALA B 1 236 ? -10.688 12.742 0.327 1 97 236 ALA B N 1
ATOM 5382 C CA . ALA B 1 236 ? -9.523 13.484 -0.151 1 97 236 ALA B CA 1
ATOM 5383 C C . ALA B 1 236 ? -9.922 14.891 -0.583 1 97 236 ALA B C 1
ATOM 5385 O O . ALA B 1 236 ? -10.961 15.094 -1.208 1 97 236 ALA B O 1
ATOM 5386 N N . GLU B 1 237 ? -9.148 15.852 -0.201 1 98.06 237 GLU B N 1
ATOM 5387 C CA . GLU B 1 237 ? -9.391 17.25 -0.562 1 98.06 237 GLU B CA 1
ATOM 5388 C C . GLU B 1 237 ? -8.133 17.891 -1.147 1 98.06 237 GLU B C 1
ATOM 5390 O O . GLU B 1 237 ? -7.02 17.562 -0.742 1 98.06 237 GLU B O 1
ATOM 5395 N N . LEU B 1 238 ? -8.336 18.766 -2.098 1 98.5 238 LEU B N 1
ATOM 5396 C CA . LEU B 1 238 ? -7.223 19.5 -2.684 1 98.5 238 LEU B CA 1
ATOM 5397 C C . LEU B 1 238 ? -7.684 20.859 -3.223 1 98.5 238 LEU B C 1
ATOM 5399 O O . LEU B 1 238 ? -8.844 21.016 -3.602 1 98.5 238 LEU B O 1
ATOM 5403 N N . GLY B 1 239 ? -6.773 21.812 -3.131 1 98.5 239 GLY B N 1
ATOM 5404 C CA . GLY B 1 239 ? -7.004 23.016 -3.91 1 98.5 239 GLY B CA 1
ATOM 5405 C C . GLY B 1 239 ? -6.969 22.766 -5.406 1 98.5 239 GLY B C 1
ATOM 5406 O O . GLY B 1 239 ? -6.129 22.016 -5.902 1 98.5 239 GLY B O 1
ATOM 5407 N N . TRP B 1 240 ? -7.883 23.438 -6.109 1 98.31 240 TRP B N 1
ATOM 5408 C CA . TRP B 1 240 ? -7.988 23.125 -7.535 1 98.31 240 TRP B CA 1
ATOM 5409 C C . TRP B 1 240 ? -7.445 24.281 -8.375 1 98.31 240 TRP B C 1
ATOM 5411 O O . TRP B 1 240 ? -7.957 25.406 -8.312 1 98.31 240 TRP B O 1
ATOM 5421 N N . GLY B 1 241 ? -6.449 23.953 -9.164 1 98.19 241 GLY B N 1
ATOM 5422 C CA . GLY B 1 241 ? -5.684 24.969 -9.867 1 98.19 241 GLY B CA 1
ATOM 5423 C C . GLY B 1 241 ? -6.344 25.438 -11.148 1 98.19 241 GLY B C 1
ATOM 5424 O O . GLY B 1 241 ? -7.035 24.656 -11.812 1 98.19 241 GLY B O 1
ATOM 5425 N N . SER B 1 242 ? -6.047 26.672 -11.523 1 97.94 242 SER B N 1
ATOM 5426 C CA . SER B 1 242 ? -6.609 27.281 -12.727 1 97.94 242 SER B CA 1
ATOM 5427 C C . SER B 1 242 ? -6.016 26.672 -13.992 1 97.94 242 SER B C 1
ATOM 5429 O O . SER B 1 242 ? -6.594 26.797 -15.07 1 97.94 242 SER B O 1
ATOM 5431 N N . HIS B 1 243 ? -4.852 26.031 -13.883 1 97.62 243 HIS B N 1
ATOM 5432 C CA . HIS B 1 243 ? -4.16 25.469 -15.039 1 97.62 243 HIS B CA 1
ATOM 5433 C C . HIS B 1 243 ? -4.727 24.109 -15.422 1 97.62 243 HIS B C 1
ATOM 5435 O O . HIS B 1 243 ? -4.43 23.594 -16.5 1 97.62 243 HIS B O 1
ATOM 5441 N N . GLU B 1 244 ? -5.539 23.516 -14.586 1 97.56 244 GLU B N 1
ATOM 5442 C CA . GLU B 1 244 ? -6.035 22.156 -14.773 1 97.56 244 GLU B CA 1
ATOM 5443 C C . GLU B 1 244 ? -7.012 22.078 -15.938 1 97.56 244 GLU B C 1
ATOM 5445 O O . GLU B 1 244 ? -7.93 22.891 -16.047 1 97.56 244 GLU B O 1
ATOM 5450 N N . LYS B 1 245 ? -6.828 21 -16.75 1 95.06 245 LYS B N 1
ATOM 5451 C CA . LYS B 1 245 ? -7.656 20.875 -17.938 1 95.06 245 LYS B CA 1
ATOM 5452 C C . LYS B 1 245 ? -8.672 19.75 -17.797 1 95.06 245 LYS B C 1
ATOM 5454 O O . LYS B 1 245 ? -9.75 19.797 -18.406 1 95.06 245 LYS B O 1
ATOM 5459 N N . ASN B 1 246 ? -8.305 18.781 -16.969 1 93 246 ASN B N 1
ATOM 5460 C CA . ASN B 1 246 ? -9.148 17.594 -16.844 1 93 246 ASN B CA 1
ATOM 5461 C C . ASN B 1 246 ? -9.703 17.453 -15.43 1 93 246 ASN B C 1
ATOM 5463 O O . ASN B 1 246 ? -8.961 17.578 -14.453 1 93 246 ASN B O 1
ATOM 5467 N N . TRP B 1 247 ? -10.992 17.234 -15.344 1 95.19 247 TRP B N 1
ATOM 5468 C CA . TRP B 1 247 ? -11.648 17 -14.062 1 95.19 247 TRP B CA 1
ATOM 5469 C C . TRP B 1 247 ? -11.438 15.562 -13.602 1 95.19 247 TRP B C 1
ATOM 5471 O O . TRP B 1 247 ? -11.695 14.617 -14.352 1 95.19 247 TRP B O 1
ATOM 5481 N N . PRO B 1 248 ? -10.914 15.32 -12.398 1 92.31 248 PRO B N 1
ATOM 5482 C CA . PRO B 1 248 ? -10.641 13.953 -11.953 1 92.31 248 PRO B CA 1
ATOM 5483 C C . PRO B 1 248 ? -11.914 13.117 -11.805 1 92.31 248 PRO B C 1
ATOM 5485 O O . PRO B 1 248 ? -12.977 13.648 -11.484 1 92.31 248 PRO B O 1
ATOM 5488 N N . PRO B 1 249 ? -11.688 11.844 -11.898 1 87.31 249 PRO B N 1
ATOM 5489 C CA . PRO B 1 249 ? -12.82 10.977 -11.586 1 87.31 249 PRO B CA 1
ATOM 5490 C C . PRO B 1 249 ? -13.281 11.102 -10.133 1 87.31 249 PRO B C 1
ATOM 5492 O O . PRO B 1 249 ? -12.445 11.25 -9.234 1 87.31 249 PRO B O 1
ATOM 5495 N N . PHE B 1 250 ? -14.539 11.18 -9.82 1 88.94 250 PHE B N 1
ATOM 5496 C CA . PHE B 1 250 ? -15.172 11.172 -8.508 1 88.94 250 PHE B CA 1
ATOM 5497 C C . PHE B 1 250 ? -15.016 12.523 -7.82 1 88.94 250 PHE B C 1
ATOM 5499 O O . PHE B 1 250 ? -15.312 12.656 -6.633 1 88.94 250 PHE B O 1
ATOM 5506 N N . ALA B 1 251 ? -14.469 13.5 -8.547 1 96.31 251 ALA B N 1
ATOM 5507 C CA . ALA B 1 251 ? -14.297 14.828 -7.961 1 96.31 251 ALA B CA 1
ATOM 5508 C C . ALA B 1 251 ? -15.633 15.555 -7.844 1 96.31 251 ALA B C 1
ATOM 5510 O O . ALA B 1 251 ? -16.516 15.398 -8.695 1 96.31 251 ALA B O 1
ATOM 5511 N N . ARG B 1 252 ? -15.797 16.359 -6.789 1 96.81 252 ARG B N 1
ATOM 5512 C CA . ARG B 1 252 ? -16.984 17.156 -6.547 1 96.81 252 ARG B CA 1
ATOM 5513 C C . ARG B 1 252 ? -16.609 18.531 -6.004 1 96.81 252 ARG B C 1
ATOM 5515 O O . ARG B 1 252 ? -15.555 18.703 -5.379 1 96.81 252 ARG B O 1
ATOM 5522 N N . HIS B 1 253 ? -17.484 19.484 -6.281 1 96.69 253 HIS B N 1
ATOM 5523 C CA . HIS B 1 253 ? -17.359 20.797 -5.652 1 96.69 253 HIS B CA 1
ATOM 5524 C C . HIS B 1 253 ? -18.062 20.812 -4.301 1 96.69 253 HIS B C 1
ATOM 5526 O O . HIS B 1 253 ? -19.047 20.109 -4.09 1 96.69 253 HIS B O 1
ATOM 5532 N N . HIS B 1 254 ? -17.5 21.578 -3.412 1 95.62 254 HIS B N 1
ATOM 5533 C CA . HIS B 1 254 ? -18.281 21.969 -2.238 1 95.62 254 HIS B CA 1
ATOM 5534 C C . HIS B 1 254 ? -19.344 22.984 -2.598 1 95.62 254 HIS B C 1
ATOM 5536 O O . HIS B 1 254 ? -19.094 23.906 -3.379 1 95.62 254 HIS B O 1
ATOM 5542 N N . GLN B 1 255 ? -20.484 22.922 -2.076 1 94.62 255 GLN B N 1
ATOM 5543 C CA . GLN B 1 255 ? -21.594 23.781 -2.482 1 94.62 255 GLN B CA 1
ATOM 5544 C C . GLN B 1 255 ? -21.688 25.031 -1.608 1 94.62 255 GLN B C 1
ATOM 5546 O O . GLN B 1 255 ? -22.688 25.75 -1.652 1 94.62 255 GLN B O 1
ATOM 5551 N N . PHE B 1 256 ? -20.75 25.281 -0.802 1 94.25 256 PHE B N 1
ATOM 5552 C CA . PHE B 1 256 ? -20.688 26.438 0.074 1 94.25 256 PHE B CA 1
ATOM 5553 C C . PHE B 1 256 ? -19.25 26.922 0.222 1 94.25 256 PHE B C 1
ATOM 5555 O O . PHE B 1 256 ? -18.312 26.25 -0.246 1 94.25 256 PHE B O 1
ATOM 5562 N N . GLY B 1 257 ? -19.109 28.125 0.741 1 91.81 257 GLY B N 1
ATOM 5563 C CA . GLY B 1 257 ? -17.766 28.609 1.057 1 91.81 257 GLY B CA 1
ATOM 5564 C C . GLY B 1 257 ? -17.094 29.297 -0.117 1 91.81 257 GLY B C 1
ATOM 5565 O O . GLY B 1 257 ? -17.75 29.859 -0.987 1 91.81 257 GLY B O 1
ATOM 5566 N N . SER B 1 258 ? -15.727 29.25 -0.16 1 87.5 258 SER B N 1
ATOM 5567 C CA . SER B 1 258 ? -14.938 30.094 -1.045 1 87.5 258 SER B CA 1
ATOM 5568 C C . SER B 1 258 ? -14.68 29.406 -2.381 1 87.5 258 SER B C 1
ATOM 5570 O O . SER B 1 258 ? -14.141 30.016 -3.309 1 87.5 258 SER B O 1
ATOM 5572 N N . ASP B 1 259 ? -14.969 28.141 -2.537 1 91.69 259 ASP B N 1
ATOM 5573 C CA . ASP B 1 259 ? -14.828 27.375 -3.775 1 91.69 259 ASP B CA 1
ATOM 5574 C C . ASP B 1 259 ? -13.367 27.281 -4.203 1 91.69 259 ASP B C 1
ATOM 5576 O O . ASP B 1 259 ? -13.055 27.391 -5.391 1 91.69 259 ASP B O 1
ATOM 5580 N N . ASN B 1 260 ? -12.492 27.266 -3.307 1 94.5 260 ASN B N 1
ATOM 5581 C CA . ASN B 1 260 ? -11.07 27.188 -3.621 1 94.5 260 ASN B CA 1
ATOM 5582 C C . ASN B 1 260 ? -10.562 25.75 -3.609 1 94.5 260 ASN B C 1
ATOM 5584 O O . ASN B 1 260 ? -9.414 25.484 -3.98 1 94.5 260 ASN B O 1
ATOM 5588 N N . ALA B 1 261 ? -11.391 24.797 -3.145 1 97.38 261 ALA B N 1
ATOM 5589 C CA . ALA B 1 261 ? -10.984 23.406 -3.041 1 97.38 261 ALA B CA 1
ATOM 5590 C C . ALA B 1 261 ? -12.094 22.469 -3.514 1 97.38 261 ALA B C 1
ATOM 5592 O O . ALA B 1 261 ? -13.266 22.844 -3.531 1 97.38 261 ALA B O 1
ATOM 5593 N N . ILE B 1 262 ? -11.727 21.344 -3.957 1 98.19 262 ILE B N 1
ATOM 5594 C CA . ILE B 1 262 ? -12.648 20.266 -4.316 1 98.19 262 ILE B CA 1
ATOM 5595 C C . ILE B 1 262 ? -12.398 19.047 -3.434 1 98.19 262 ILE B C 1
ATOM 5597 O O . ILE B 1 262 ? -11.438 19.031 -2.658 1 98.19 262 ILE B O 1
ATOM 5601 N N . TYR B 1 263 ? -13.32 18.109 -3.436 1 97.69 263 TYR B N 1
ATOM 5602 C CA . TYR B 1 263 ? -13.086 16.828 -2.764 1 97.69 263 TYR B CA 1
ATOM 5603 C C . TYR B 1 263 ? -13.344 15.664 -3.707 1 97.69 263 TYR B C 1
ATOM 5605 O O . TYR B 1 263 ? -14.039 15.812 -4.715 1 97.69 263 TYR B O 1
ATOM 5613 N N . LEU B 1 264 ? -12.602 14.586 -3.51 1 96.31 264 LEU B N 1
ATOM 5614 C CA . LEU B 1 264 ? -12.875 13.328 -4.191 1 96.31 264 LEU B CA 1
ATOM 5615 C C . LEU B 1 264 ? -13.797 12.445 -3.352 1 96.31 264 LEU B C 1
ATOM 5617 O O . LEU B 1 264 ? -13.648 12.375 -2.129 1 96.31 264 LEU B O 1
ATOM 5621 N N . ASP B 1 265 ? -14.766 11.836 -3.988 1 93.62 265 ASP B N 1
ATOM 5622 C CA . ASP B 1 265 ? -15.648 10.906 -3.295 1 93.62 265 ASP B CA 1
ATOM 5623 C C . ASP B 1 265 ? -14.938 9.594 -2.992 1 93.62 265 ASP B C 1
ATOM 5625 O O . ASP B 1 265 ? -15.438 8.516 -3.338 1 93.62 265 ASP B O 1
ATOM 5629 N N . ARG B 1 266 ? -13.773 9.68 -2.406 1 93.25 266 ARG B N 1
ATOM 5630 C CA . ARG B 1 266 ? -12.875 8.625 -1.954 1 93.25 266 ARG B CA 1
ATOM 5631 C C . ARG B 1 266 ? -12.117 9.047 -0.702 1 93.25 266 ARG B C 1
ATOM 5633 O O . ARG B 1 266 ? -11.719 10.211 -0.572 1 93.25 266 ARG B O 1
ATOM 5640 N N . PRO B 1 267 ? -11.945 8.109 0.181 1 94.25 267 PRO B N 1
ATOM 5641 C CA . PRO B 1 267 ? -11.109 8.453 1.331 1 94.25 267 PRO B CA 1
ATOM 5642 C C . PRO B 1 267 ? -9.656 8.727 0.943 1 94.25 267 PRO B C 1
ATOM 5644 O O . PRO B 1 267 ? -9.148 8.125 -0.007 1 94.25 267 PRO B O 1
ATOM 5647 N N . GLY B 1 268 ? -9.016 9.562 1.661 1 95.75 268 GLY B N 1
ATOM 5648 C CA . GLY B 1 268 ? -7.641 9.93 1.377 1 95.75 268 GLY B CA 1
ATOM 5649 C C . GLY B 1 268 ? -6.707 8.742 1.29 1 95.75 268 GLY B C 1
ATOM 5650 O O . GLY B 1 268 ? -5.789 8.719 0.466 1 95.75 268 GLY B O 1
ATOM 5651 N N . ALA B 1 269 ? -6.93 7.695 2.07 1 95.75 269 ALA B N 1
ATOM 5652 C CA . ALA B 1 269 ? -6.07 6.516 2.129 1 95.75 269 ALA B CA 1
ATOM 5653 C C . ALA B 1 269 ? -6.113 5.742 0.812 1 95.75 269 ALA B C 1
ATOM 5655 O O . ALA B 1 269 ? -5.211 4.953 0.519 1 95.75 269 ALA B O 1
ATOM 5656 N N . CYS B 1 270 ? -7.113 5.996 -0.019 1 93.69 270 CYS B N 1
ATOM 5657 C CA . CYS B 1 270 ? -7.305 5.223 -1.24 1 93.69 270 CYS B CA 1
ATOM 5658 C C . CYS B 1 270 ? -6.871 6.02 -2.465 1 93.69 270 CYS B C 1
ATOM 5660 O O . CYS B 1 270 ? -6.996 5.547 -3.596 1 93.69 270 CYS B O 1
ATOM 5662 N N . VAL B 1 271 ? -6.418 7.191 -2.285 1 95.88 271 VAL B N 1
ATOM 5663 C CA . VAL B 1 271 ? -5.977 8.016 -3.402 1 95.88 271 VAL B CA 1
ATOM 5664 C C . VAL B 1 271 ? -4.453 8.125 -3.395 1 95.88 271 VAL B C 1
ATOM 5666 O O . VAL B 1 271 ? -3.881 8.852 -2.578 1 95.88 271 VAL B O 1
ATOM 5669 N N . SER B 1 272 ? -3.848 7.414 -4.27 1 95.75 272 SER B N 1
ATOM 5670 C CA . SER B 1 272 ? -2.395 7.434 -4.395 1 95.75 272 SER B CA 1
ATOM 5671 C C . SER B 1 272 ? -1.938 8.516 -5.363 1 95.75 272 SER B C 1
ATOM 5673 O O . SER B 1 272 ? -2.529 8.695 -6.43 1 95.75 272 SER B O 1
ATOM 5675 N N . VAL B 1 273 ? -0.895 9.242 -5.012 1 97.25 273 VAL B N 1
ATOM 5676 C CA . VAL B 1 273 ? -0.313 10.258 -5.883 1 97.25 273 VAL B CA 1
ATOM 5677 C C . VAL B 1 273 ? 1.208 10.117 -5.898 1 97.25 273 VAL B C 1
ATOM 5679 O O . VAL B 1 273 ? 1.804 9.656 -4.922 1 97.25 273 VAL B O 1
ATOM 5682 N N . LYS B 1 274 ? 1.812 10.547 -6.969 1 97.12 274 LYS B N 1
ATOM 5683 C CA . LYS B 1 274 ? 3.268 10.633 -7.059 1 97.12 274 LYS B CA 1
ATOM 5684 C C . LYS B 1 274 ? 3.777 11.953 -6.484 1 97.12 274 LYS B C 1
ATOM 5686 O O . LYS B 1 274 ? 3.146 12.992 -6.66 1 97.12 274 LYS B O 1
ATOM 5691 N N . THR B 1 275 ? 4.859 11.859 -5.777 1 98.38 275 THR B N 1
ATOM 5692 C CA . THR B 1 275 ? 5.504 13.055 -5.246 1 98.38 275 THR B CA 1
ATOM 5693 C C . THR B 1 275 ? 7.016 12.859 -5.148 1 98.38 275 THR B C 1
ATOM 5695 O O . THR B 1 275 ? 7.559 11.906 -5.711 1 98.38 275 THR B O 1
ATOM 5698 N N . TRP B 1 276 ? 7.684 13.859 -4.574 1 98.62 276 TRP B N 1
ATOM 5699 C CA . TRP B 1 276 ? 9.141 13.828 -4.477 1 98.62 276 TRP B CA 1
ATOM 5700 C C . TRP B 1 276 ? 9.617 14.5 -3.195 1 98.62 276 TRP B C 1
ATOM 5702 O O . TRP B 1 276 ? 9.086 15.539 -2.801 1 98.62 276 TRP B O 1
ATOM 5712 N N . THR B 1 277 ? 10.492 13.953 -2.539 1 98.38 277 THR B N 1
ATOM 5713 C CA . THR B 1 277 ? 11.195 14.531 -1.398 1 98.38 277 THR B CA 1
ATOM 5714 C C . THR B 1 277 ? 12.695 14.297 -1.512 1 98.38 277 THR B C 1
ATOM 5716 O O . THR B 1 277 ? 13.133 13.367 -2.195 1 98.38 277 THR B O 1
ATOM 5719 N N . PRO B 1 278 ? 13.492 15.094 -0.838 1 97.56 278 PRO B N 1
ATOM 5720 C CA . PRO B 1 278 ? 14.945 14.961 -0.976 1 97.56 278 PRO B CA 1
ATOM 5721 C C . PRO B 1 278 ? 15.477 13.648 -0.4 1 97.56 278 PRO B C 1
ATOM 5723 O O . PRO B 1 278 ? 16.5 13.141 -0.859 1 97.56 278 PRO B O 1
ATOM 5726 N N . ASN B 1 279 ? 14.883 13.117 0.608 1 93 279 ASN B N 1
ATOM 5727 C CA . ASN B 1 279 ? 15.406 11.914 1.25 1 93 279 ASN B CA 1
ATOM 5728 C C . ASN B 1 279 ? 14.852 10.648 0.602 1 93 279 ASN B C 1
ATOM 5730 O O . ASN B 1 279 ? 15.359 9.555 0.841 1 93 279 ASN B O 1
ATOM 5734 N N . GLY B 1 280 ? 13.953 10.758 -0.217 1 89.81 280 GLY B N 1
ATOM 5735 C CA . GLY B 1 280 ? 13.344 9.562 -0.786 1 89.81 280 GLY B CA 1
ATOM 5736 C C . GLY B 1 280 ? 13.328 9.57 -2.303 1 89.81 280 GLY B C 1
ATOM 5737 O O . GLY B 1 280 ? 13.172 8.516 -2.932 1 89.81 280 GLY B O 1
ATOM 5738 N N . GLY B 1 281 ? 13.516 10.797 -2.92 1 96.06 281 GLY B N 1
ATOM 5739 C CA . GLY B 1 281 ? 13.266 10.891 -4.348 1 96.06 281 GLY B CA 1
ATOM 5740 C C . GLY B 1 281 ? 11.805 10.695 -4.711 1 96.06 281 GLY B C 1
ATOM 5741 O O . GLY B 1 281 ? 10.914 11.031 -3.932 1 96.06 281 GLY B O 1
ATOM 5742 N N . PRO B 1 282 ? 11.586 10.258 -5.961 1 97.25 282 PRO B N 1
ATOM 5743 C CA . PRO B 1 282 ? 10.203 9.969 -6.352 1 97.25 282 PRO B CA 1
ATOM 5744 C C . PRO B 1 282 ? 9.586 8.836 -5.531 1 97.25 282 PRO B C 1
ATOM 5746 O O . PRO B 1 282 ? 10.242 7.828 -5.27 1 97.25 282 PRO B O 1
ATOM 5749 N N . CYS B 1 283 ? 8.359 8.992 -5.102 1 97.38 283 CYS B N 1
ATOM 5750 C CA . CYS B 1 283 ? 7.703 7.957 -4.316 1 97.38 283 CYS B CA 1
ATOM 5751 C C . CYS B 1 283 ? 6.188 8.07 -4.422 1 97.38 283 CYS B C 1
ATOM 5753 O O . CYS B 1 283 ? 5.672 9.078 -4.918 1 97.38 283 CYS B O 1
ATOM 5755 N N . ASN B 1 284 ? 5.492 7.035 -4.039 1 97.06 284 ASN B N 1
ATOM 5756 C CA . ASN B 1 284 ? 4.043 7.074 -3.857 1 97.06 284 ASN B CA 1
ATOM 5757 C C . ASN B 1 284 ? 3.662 7.742 -2.541 1 97.06 284 ASN B C 1
ATOM 5759 O O . ASN B 1 284 ? 4.387 7.637 -1.551 1 97.06 284 ASN B O 1
ATOM 5763 N N . ALA B 1 285 ? 2.59 8.445 -2.609 1 98.19 285 ALA B N 1
ATOM 5764 C CA . ALA B 1 285 ? 2.045 9.07 -1.404 1 98.19 285 ALA B CA 1
ATOM 5765 C C . ALA B 1 285 ? 0.523 8.961 -1.375 1 98.19 285 ALA B C 1
ATOM 5767 O O . ALA B 1 285 ? -0.104 8.648 -2.391 1 98.19 285 ALA B O 1
ATOM 5768 N N . MET B 1 286 ? -0.032 9.102 -0.223 1 98.31 286 MET B N 1
ATOM 5769 C CA . MET B 1 286 ? -1.48 9.188 -0.063 1 98.31 286 MET B CA 1
ATOM 5770 C C . MET B 1 286 ? -1.945 10.641 -0.044 1 98.31 286 MET B C 1
ATOM 5772 O O . MET B 1 286 ? -1.297 11.492 0.562 1 98.31 286 MET B O 1
ATOM 5776 N N . LEU B 1 287 ? -3.018 10.898 -0.715 1 98.19 287 LEU B N 1
ATOM 5777 C CA . LEU B 1 287 ? -3.596 12.242 -0.704 1 98.19 287 LEU B CA 1
ATOM 5778 C C . LEU B 1 287 ? -4.473 12.445 0.526 1 98.19 287 LEU B C 1
ATOM 5780 O O . LEU B 1 287 ? -5.699 12.531 0.412 1 98.19 287 LEU B O 1
ATOM 5784 N N . ILE B 1 288 ? -3.861 12.609 1.636 1 97.88 288 ILE B N 1
ATOM 5785 C CA . ILE B 1 288 ? -4.539 12.781 2.916 1 97.88 288 ILE B CA 1
ATOM 5786 C C . ILE B 1 288 ? -5.059 14.211 3.033 1 97.88 288 ILE B C 1
ATOM 5788 O O . ILE B 1 288 ? -4.344 15.164 2.717 1 97.88 288 ILE B O 1
ATOM 5792 N N . THR B 1 289 ? -6.246 14.398 3.414 1 96.44 289 THR B N 1
ATOM 5793 C CA . THR B 1 289 ? -6.805 15.742 3.533 1 96.44 289 THR B CA 1
ATOM 5794 C C . THR B 1 289 ? -6.199 16.469 4.727 1 96.44 289 THR B C 1
ATOM 5796 O O . THR B 1 289 ? -5.93 15.867 5.762 1 96.44 289 THR B O 1
ATOM 5799 N N . HIS B 1 290 ? -5.914 17.703 4.551 1 96.94 290 HIS B N 1
ATOM 5800 C CA . HIS B 1 290 ? -5.422 18.594 5.602 1 96.94 290 HIS B CA 1
ATOM 5801 C C . HIS B 1 290 ? -5.906 20.016 5.383 1 96.94 290 HIS B C 1
ATOM 5803 O O . HIS B 1 290 ? -6.223 20.406 4.258 1 96.94 290 HIS B O 1
ATOM 5809 N N . ASN B 1 291 ? -5.887 20.75 6.418 1 97.31 291 ASN B N 1
ATOM 5810 C CA . ASN B 1 291 ? -6.395 22.109 6.418 1 97.31 291 ASN B CA 1
ATOM 5811 C C . ASN B 1 291 ? -5.641 23 5.422 1 97.31 291 ASN B C 1
ATOM 5813 O O . ASN B 1 291 ? -6.242 23.828 4.75 1 97.31 291 ASN B O 1
ATOM 5817 N N . GLU B 1 292 ? -4.355 22.844 5.34 1 98.12 292 GLU B N 1
ATOM 5818 C CA . GLU B 1 292 ? -3.535 23.734 4.527 1 98.12 292 GLU B CA 1
ATOM 5819 C C . GLU B 1 292 ? -3.77 23.5 3.039 1 98.12 292 GLU B C 1
ATOM 5821 O O . GLU B 1 292 ? -3.451 24.344 2.211 1 98.12 292 GLU B O 1
ATOM 5826 N N . ALA B 1 293 ? -4.289 22.344 2.678 1 97.81 293 ALA B N 1
ATOM 5827 C CA . ALA B 1 293 ? -4.652 22.062 1.288 1 97.81 293 ALA B CA 1
ATOM 5828 C C . ALA B 1 293 ? -5.82 22.938 0.846 1 97.81 293 ALA B C 1
ATOM 5830 O O . ALA B 1 293 ? -6.09 23.078 -0.351 1 97.81 293 ALA B O 1
ATOM 5831 N N . ILE B 1 294 ? -6.492 23.547 1.818 1 97.75 294 ILE B N 1
ATOM 5832 C CA . ILE B 1 294 ? -7.613 24.453 1.556 1 97.75 294 ILE B CA 1
ATOM 5833 C C . ILE B 1 294 ? -7.18 25.891 1.768 1 97.75 294 ILE B C 1
ATOM 5835 O O . ILE B 1 294 ? -7.441 26.766 0.928 1 97.75 294 ILE B O 1
ATOM 5839 N N . SER B 1 295 ? -6.469 26.156 2.816 1 98 295 SER B N 1
ATOM 5840 C CA . SER B 1 295 ? -6.148 27.531 3.195 1 98 295 SER B CA 1
ATOM 5841 C C . SER B 1 295 ? -5.066 28.109 2.295 1 98 295 SER B C 1
ATOM 5843 O O . SER B 1 295 ? -5.098 29.297 1.965 1 98 295 SER B O 1
ATOM 5845 N N . ILE B 1 296 ? -4.125 27.297 1.825 1 98.56 296 ILE B N 1
ATOM 5846 C CA . ILE B 1 296 ? -3.033 27.781 0.991 1 98.56 296 ILE B CA 1
ATOM 5847 C C . ILE B 1 296 ? -3.576 28.234 -0.365 1 98.56 296 ILE B C 1
ATOM 5849 O O . ILE B 1 296 ? -3.254 29.312 -0.842 1 98.56 296 ILE B O 1
ATOM 5853 N N . PRO B 1 297 ? -4.43 27.422 -0.999 1 98 297 PRO B N 1
ATOM 5854 C CA . PRO B 1 297 ? -5.004 27.906 -2.256 1 98 297 PRO B CA 1
ATOM 5855 C C . PRO B 1 297 ? -5.758 29.219 -2.094 1 98 297 PRO B C 1
ATOM 5857 O O . PRO B 1 297 ? -5.762 30.062 -3.008 1 98 297 PRO B O 1
ATOM 5860 N N . GLU B 1 298 ? -6.383 29.422 -1.006 1 96.31 298 GLU B N 1
ATOM 5861 C CA . GLU B 1 298 ? -7.062 30.688 -0.778 1 96.31 298 GLU B CA 1
ATOM 5862 C C . GLU B 1 298 ? -6.066 31.844 -0.698 1 96.31 298 GLU B C 1
ATOM 5864 O O . GLU B 1 298 ? -6.312 32.938 -1.248 1 96.31 298 GLU B O 1
ATOM 5869 N N . LEU B 1 299 ? -5.004 31.641 0.033 1 96.94 299 LEU B N 1
ATOM 5870 C CA . LEU B 1 299 ? -3.949 32.625 0.149 1 96.94 299 LEU B CA 1
ATOM 5871 C C . LEU B 1 299 ? -3.4 33 -1.224 1 96.94 299 LEU B C 1
ATOM 5873 O O . LEU B 1 299 ? -3.092 34.188 -1.477 1 96.94 299 LEU B O 1
ATOM 5877 N N . LEU B 1 300 ? -3.322 32.031 -2.16 1 98.44 300 LEU B N 1
ATOM 5878 C CA . LEU B 1 300 ? -2.557 32.25 -3.387 1 98.44 300 LEU B CA 1
ATOM 5879 C C . LEU B 1 300 ? -3.479 32.562 -4.555 1 98.44 300 LEU B C 1
ATOM 5881 O O . LEU B 1 300 ? -3.01 32.844 -5.664 1 98.44 300 LEU B O 1
ATOM 5885 N N . THR B 1 301 ? -4.785 32.594 -4.324 1 98.06 301 THR B N 1
ATOM 5886 C CA . THR B 1 301 ? -5.75 32.875 -5.387 1 98.06 301 THR B CA 1
ATOM 5887 C C . THR B 1 301 ? -5.664 34.312 -5.84 1 98.06 301 THR B C 1
ATOM 5889 O O . THR B 1 301 ? -5.609 35.219 -5.012 1 98.06 301 THR B O 1
ATOM 5892 N N . VAL B 1 302 ? -5.574 34.5 -7.078 1 97.56 302 VAL B N 1
ATOM 5893 C CA . VAL B 1 302 ? -5.625 35.844 -7.688 1 97.56 302 VAL B CA 1
ATOM 5894 C C . VAL B 1 302 ? -6.891 35.969 -8.531 1 97.56 302 VAL B C 1
ATOM 5896 O O . VAL B 1 302 ? -7.184 35.094 -9.359 1 97.56 302 VAL B O 1
ATOM 5899 N N . ARG B 1 303 ? -7.59 37 -8.297 1 96.06 303 ARG B N 1
ATOM 5900 C CA . ARG B 1 303 ? -8.789 37.312 -9.078 1 96.06 303 ARG B CA 1
ATOM 5901 C C . ARG B 1 303 ? -8.656 38.625 -9.797 1 96.06 303 ARG B C 1
ATOM 5903 O O . ARG B 1 303 ? -8.031 39.562 -9.281 1 96.06 303 ARG B O 1
ATOM 5910 N N . ASN B 1 304 ? -9.117 38.656 -10.984 1 94.44 304 ASN B N 1
ATOM 5911 C CA . ASN B 1 304 ? -9.258 39.875 -11.773 1 94.44 304 ASN B CA 1
ATOM 5912 C C . ASN B 1 304 ? -10.719 40.188 -12.07 1 94.44 304 ASN B C 1
ATOM 5914 O O . ASN B 1 304 ? -11.375 39.469 -12.828 1 94.44 304 ASN B O 1
ATOM 5918 N N . GLU B 1 305 ? -11.227 41.344 -11.578 1 92.88 305 GLU B N 1
ATOM 5919 C CA . GLU B 1 305 ? -12.625 41.75 -11.727 1 92.88 305 GLU B CA 1
ATOM 5920 C C . GLU B 1 305 ? -13.57 40.594 -11.375 1 92.88 305 GLU B C 1
ATOM 5922 O O . GLU B 1 305 ? -14.469 40.281 -12.156 1 92.88 305 GLU B O 1
ATOM 5927 N N . GLY B 1 306 ? -13.211 39.812 -10.312 1 89.56 306 GLY B N 1
ATOM 5928 C CA . GLY B 1 306 ? -14.07 38.75 -9.797 1 89.56 306 GLY B CA 1
ATOM 5929 C C . GLY B 1 306 ? -13.789 37.406 -10.414 1 89.56 306 GLY B C 1
ATOM 5930 O O . GLY B 1 306 ? -14.141 36.375 -9.836 1 89.56 306 GLY B O 1
ATOM 5931 N N . ALA B 1 307 ? -13.148 37.406 -11.469 1 94.19 307 ALA B N 1
ATOM 5932 C CA . ALA B 1 307 ? -12.867 36.156 -12.172 1 94.19 307 ALA B CA 1
ATOM 5933 C C . ALA B 1 307 ? -11.555 35.562 -11.695 1 94.19 307 ALA B C 1
ATOM 5935 O O . ALA B 1 307 ? -10.578 36.281 -11.469 1 94.19 307 ALA B O 1
ATOM 5936 N N . LEU B 1 308 ? -11.586 34.281 -11.555 1 96.06 308 LEU B N 1
ATOM 5937 C CA . LEU B 1 308 ? -10.375 33.594 -11.148 1 96.06 308 LEU B CA 1
ATOM 5938 C C . LEU B 1 308 ? -9.289 33.719 -12.211 1 96.06 308 LEU B C 1
ATOM 5940 O O . LEU B 1 308 ? -9.492 33.312 -13.367 1 96.06 308 LEU B O 1
ATOM 5944 N N . SER B 1 309 ? -8.172 34.219 -11.883 1 97.75 309 SER B N 1
ATOM 5945 C CA . SER B 1 309 ? -7.039 34.406 -12.789 1 97.75 309 SER B CA 1
ATOM 5946 C C . SER B 1 309 ? -5.965 33.344 -12.539 1 97.75 309 SER B C 1
ATOM 5948 O O . SER B 1 309 ? -5.309 32.875 -13.477 1 97.75 309 SER B O 1
ATOM 5950 N N . TYR B 1 310 ? -5.797 33.125 -11.219 1 98.31 310 TYR B N 1
ATOM 5951 C CA . TYR B 1 310 ? -4.711 32.188 -10.883 1 98.31 310 TYR B CA 1
ATOM 5952 C C . TYR B 1 310 ? -4.98 31.5 -9.555 1 98.31 310 TYR B C 1
ATOM 5954 O O . TYR B 1 310 ? -5.457 32.125 -8.602 1 98.31 310 TYR B O 1
ATOM 5962 N N . ARG B 1 311 ? -4.664 30.297 -9.516 1 98.75 311 ARG B N 1
ATOM 5963 C CA . ARG B 1 311 ? -4.594 29.469 -8.32 1 98.75 311 ARG B CA 1
ATOM 5964 C C . ARG B 1 311 ? -3.799 28.188 -8.586 1 98.75 311 ARG B C 1
ATOM 5966 O O . ARG B 1 311 ? -3.992 27.531 -9.609 1 98.75 311 ARG B O 1
ATOM 5973 N N . PRO B 1 312 ? -2.893 27.797 -7.785 1 98.81 312 PRO B N 1
ATOM 5974 C CA . PRO B 1 312 ? -2.219 26.5 -7.949 1 98.81 312 PRO B CA 1
ATOM 5975 C C . PRO B 1 312 ? -3.037 25.328 -7.402 1 98.81 312 PRO B C 1
ATOM 5977 O O . PRO B 1 312 ? -3.928 25.531 -6.574 1 98.81 312 PRO B O 1
ATOM 5980 N N . THR B 1 313 ? -2.805 24.141 -7.945 1 98.81 313 THR B N 1
ATOM 5981 C CA . THR B 1 313 ? -3.277 22.922 -7.293 1 98.81 313 THR B CA 1
ATOM 5982 C C . THR B 1 313 ? -2.455 22.625 -6.043 1 98.81 313 THR B C 1
ATOM 5984 O O . THR B 1 313 ? -1.225 22.672 -6.074 1 98.81 313 THR B O 1
ATOM 5987 N N . VAL B 1 314 ? -3.113 22.391 -4.914 1 98.88 314 VAL B N 1
ATOM 5988 C CA . VAL B 1 314 ? -2.408 22.203 -3.652 1 98.88 314 VAL B CA 1
ATOM 5989 C C . VAL B 1 314 ? -2.971 20.969 -2.934 1 98.88 314 VAL B C 1
ATOM 5991 O O . VAL B 1 314 ? -4.184 20.859 -2.734 1 98.88 314 VAL B O 1
ATOM 5994 N N . HIS B 1 315 ? -2.145 20.062 -2.578 1 98.81 315 HIS B N 1
ATOM 5995 C CA . HIS B 1 315 ? -2.617 18.953 -1.755 1 98.81 315 HIS B CA 1
ATOM 5996 C C . HIS B 1 315 ? -1.479 18.344 -0.945 1 98.81 315 HIS B C 1
ATOM 5998 O O . HIS B 1 315 ? -0.305 18.562 -1.248 1 98.81 315 HIS B O 1
ATOM 6004 N N . TYR B 1 316 ? -1.867 17.688 0.147 1 98.81 316 TYR B N 1
ATOM 6005 C CA . TYR B 1 316 ? -0.941 16.953 0.996 1 98.81 316 TYR B CA 1
ATOM 6006 C C . TYR B 1 316 ? -0.626 15.586 0.396 1 98.81 316 TYR B C 1
ATOM 6008 O O . TYR B 1 316 ? -1.535 14.805 0.104 1 98.81 316 TYR B O 1
ATOM 6016 N N . ALA B 1 317 ? 0.636 15.328 0.08 1 98.75 317 ALA B N 1
ATOM 6017 C CA . ALA B 1 317 ? 1.158 14.047 -0.379 1 98.75 317 ALA B CA 1
ATOM 6018 C C . ALA B 1 317 ? 2.014 13.383 0.698 1 98.75 317 ALA B C 1
ATOM 6020 O O . ALA B 1 317 ? 3.201 13.688 0.833 1 98.75 317 ALA B O 1
ATOM 6021 N N . TYR B 1 318 ? 1.403 12.391 1.378 1 98.69 318 TYR B N 1
ATOM 6022 C CA . TYR B 1 318 ? 1.993 11.852 2.598 1 98.69 318 TYR B CA 1
ATOM 6023 C C . TYR B 1 318 ? 2.527 10.438 2.365 1 98.69 318 TYR B C 1
ATOM 6025 O O . TYR B 1 318 ? 1.761 9.523 2.066 1 98.69 318 TYR B O 1
ATOM 6033 N N . HIS B 1 319 ? 3.838 10.281 2.436 1 98.56 319 HIS B N 1
ATOM 6034 C CA . HIS B 1 319 ? 4.457 8.961 2.498 1 98.56 319 HIS B CA 1
ATOM 6035 C C . HIS B 1 319 ? 4.891 8.625 3.92 1 98.56 319 HIS B C 1
ATOM 6037 O O . HIS B 1 319 ? 6.027 8.891 4.309 1 98.56 319 HIS B O 1
ATOM 6043 N N . PRO B 1 320 ? 4.055 7.953 4.715 1 98.44 320 PRO B N 1
ATOM 6044 C CA . PRO B 1 320 ? 4.363 7.664 6.117 1 98.44 320 PRO B CA 1
ATOM 6045 C C . PRO B 1 320 ? 5.488 6.645 6.277 1 98.44 320 PRO B C 1
ATOM 6047 O O . PRO B 1 320 ? 6.031 6.156 5.285 1 98.44 320 PRO B O 1
ATOM 6050 N N . CYS B 1 321 ? 5.852 6.402 7.508 1 98.31 321 CYS B N 1
ATOM 6051 C CA . CYS B 1 321 ? 6.859 5.379 7.75 1 98.31 321 CYS B CA 1
ATOM 6052 C C . CYS B 1 321 ? 6.359 4.004 7.324 1 98.31 321 CYS B C 1
ATOM 6054 O O . CYS B 1 321 ? 5.16 3.816 7.109 1 98.31 321 CYS B O 1
ATOM 6056 N N . ASP B 1 322 ? 7.23 3.066 7.18 1 98.19 322 ASP B N 1
ATOM 6057 C CA . ASP B 1 322 ? 6.918 1.748 6.629 1 98.19 322 ASP B CA 1
ATOM 6058 C C . ASP B 1 322 ? 5.828 1.059 7.445 1 98.19 322 ASP B C 1
ATOM 6060 O O . ASP B 1 322 ? 4.875 0.514 6.879 1 98.19 322 ASP B O 1
ATOM 6064 N N . ASP B 1 323 ? 5.969 1.114 8.742 1 98.56 323 ASP B N 1
ATOM 6065 C CA . ASP B 1 323 ? 4.996 0.424 9.586 1 98.56 323 ASP B CA 1
ATOM 6066 C C . ASP B 1 323 ? 3.615 1.062 9.469 1 98.56 323 ASP B C 1
ATOM 6068 O O . ASP B 1 323 ? 2.598 0.372 9.562 1 98.56 323 ASP B O 1
ATOM 6072 N N . ALA B 1 324 ? 3.578 2.346 9.297 1 98.75 324 ALA B N 1
ATOM 6073 C CA . ALA B 1 324 ? 2.297 3.021 9.109 1 98.75 324 ALA B CA 1
ATOM 6074 C C . ALA B 1 324 ? 1.667 2.641 7.773 1 98.75 324 ALA B C 1
ATOM 6076 O O . ALA B 1 324 ? 0.445 2.512 7.668 1 98.75 324 ALA B O 1
ATOM 6077 N N . LEU B 1 325 ? 2.492 2.535 6.75 1 98.5 325 LEU B N 1
ATOM 6078 C CA . LEU B 1 325 ? 1.998 2.074 5.457 1 98.5 325 LEU B CA 1
ATOM 6079 C C . LEU B 1 325 ? 1.347 0.702 5.578 1 98.5 325 LEU B C 1
ATOM 6081 O O . LEU B 1 325 ? 0.25 0.481 5.059 1 98.5 325 LEU B O 1
ATOM 6085 N N . LEU B 1 326 ? 2.021 -0.175 6.246 1 98.56 326 LEU B N 1
ATOM 6086 C CA . LEU B 1 326 ? 1.482 -1.51 6.48 1 98.56 326 LEU B CA 1
ATOM 6087 C C . LEU B 1 326 ? 0.201 -1.441 7.301 1 98.56 326 LEU B C 1
ATOM 6089 O O . LEU B 1 326 ? -0.746 -2.189 7.051 1 98.56 326 LEU B O 1
ATOM 6093 N N . SER B 1 327 ? 0.184 -0.56 8.266 1 98.69 327 SER B N 1
ATOM 6094 C CA . SER B 1 327 ? -0.963 -0.414 9.156 1 98.69 327 SER B CA 1
ATOM 6095 C C . SER B 1 327 ? -2.193 0.07 8.398 1 98.69 327 SER B C 1
ATOM 6097 O O . SER B 1 327 ? -3.303 -0.418 8.625 1 98.69 327 SER B O 1
ATOM 6099 N N . ILE B 1 328 ? -2.002 1.029 7.512 1 98.25 328 ILE B N 1
ATOM 6100 C CA . ILE B 1 328 ? -3.111 1.555 6.723 1 98.25 328 ILE B CA 1
ATOM 6101 C C . ILE B 1 328 ? -3.643 0.467 5.793 1 98.25 328 ILE B C 1
ATOM 6103 O O . ILE B 1 328 ? -4.855 0.334 5.609 1 98.25 328 ILE B O 1
ATOM 6107 N N . ASN B 1 329 ? -2.727 -0.256 5.195 1 97.5 329 ASN B N 1
ATOM 6108 C CA . ASN B 1 329 ? -3.154 -1.356 4.336 1 97.5 329 ASN B CA 1
ATOM 6109 C C . ASN B 1 329 ? -4.027 -2.352 5.094 1 97.5 329 ASN B C 1
ATOM 6111 O O . ASN B 1 329 ? -5.047 -2.812 4.574 1 97.5 329 ASN B O 1
ATOM 6115 N N . GLU B 1 330 ? -3.582 -2.713 6.285 1 97.62 330 GLU B N 1
ATOM 6116 C CA . GLU B 1 330 ? -4.352 -3.625 7.125 1 97.62 330 GLU B CA 1
ATOM 6117 C C . GLU B 1 330 ? -5.691 -3.014 7.52 1 97.62 330 GLU B C 1
ATOM 6119 O O . GLU B 1 330 ? -6.73 -3.678 7.457 1 97.62 330 GLU B O 1
ATOM 6124 N N . TYR B 1 331 ? -5.695 -1.762 7.906 1 97.38 331 TYR B N 1
ATOM 6125 C CA . TYR B 1 331 ? -6.887 -1.025 8.32 1 97.38 331 TYR B CA 1
ATOM 6126 C C . TYR B 1 331 ? -7.938 -1.027 7.219 1 97.38 331 TYR B C 1
ATOM 6128 O O . TYR B 1 331 ? -9.094 -1.388 7.457 1 97.38 331 TYR B O 1
ATOM 6136 N N . THR B 1 332 ? -7.551 -0.681 6.004 1 96.31 332 THR B N 1
ATOM 6137 C CA . THR B 1 332 ? -8.484 -0.62 4.887 1 96.31 332 THR B CA 1
ATOM 6138 C C . THR B 1 332 ? -8.898 -2.021 4.449 1 96.31 332 THR B C 1
ATOM 6140 O O . THR B 1 332 ? -10.055 -2.246 4.078 1 96.31 332 THR B O 1
ATOM 6143 N N . GLY B 1 333 ? -8.031 -2.951 4.543 1 95.56 333 GLY B N 1
ATOM 6144 C CA . GLY B 1 333 ? -8.328 -4.324 4.176 1 95.56 333 GLY B CA 1
ATOM 6145 C C . GLY B 1 333 ? -9.336 -4.984 5.094 1 95.56 333 GLY B C 1
ATOM 6146 O O . GLY B 1 333 ? -10.086 -5.871 4.676 1 95.56 333 GLY B O 1
ATOM 6147 N N . ARG B 1 334 ? -9.344 -4.551 6.293 1 94.31 334 ARG B N 1
ATOM 6148 C CA . ARG B 1 334 ? -10.266 -5.082 7.297 1 94.31 334 ARG B CA 1
ATOM 6149 C C . ARG B 1 334 ? -11.641 -4.43 7.184 1 94.31 334 ARG B C 1
ATOM 6151 O O . ARG B 1 334 ? -12.5 -4.629 8.047 1 94.31 334 ARG B O 1
ATOM 6158 N N . GLY B 1 335 ? -11.828 -3.605 6.172 1 92.12 335 GLY B N 1
ATOM 6159 C CA . GLY B 1 335 ? -13.094 -2.912 5.988 1 92.12 335 GLY B CA 1
ATOM 6160 C C . GLY B 1 335 ? -13.188 -1.628 6.789 1 92.12 335 GLY B C 1
ATOM 6161 O O . GLY B 1 335 ? -14.25 -1.301 7.32 1 92.12 335 GLY B O 1
ATOM 6162 N N . TRP B 1 336 ? -12.039 -1.06 7.031 1 92.38 336 TRP B N 1
ATOM 6163 C CA . TRP B 1 336 ? -11.977 0.229 7.715 1 92.38 336 TRP B CA 1
ATOM 6164 C C . TRP B 1 336 ? -12.32 0.082 9.195 1 92.38 336 TRP B C 1
ATOM 6166 O O . TRP B 1 336 ? -12.906 0.984 9.789 1 92.38 336 TRP B O 1
ATOM 6176 N N . HIS B 1 337 ? -12.039 -1.11 9.664 1 92.81 337 HIS B N 1
ATOM 6177 C CA . HIS B 1 337 ? -12.109 -1.352 11.102 1 92.81 337 HIS B CA 1
ATOM 6178 C C . HIS B 1 337 ? -10.734 -1.226 11.75 1 92.81 337 HIS B C 1
ATOM 6180 O O . HIS B 1 337 ? -9.805 -1.958 11.391 1 92.81 337 HIS B O 1
ATOM 6186 N N . ALA B 1 338 ? -10.688 -0.374 12.664 1 93.56 338 ALA B N 1
ATOM 6187 C CA . ALA B 1 338 ? -9.406 -0.108 13.312 1 93.56 338 ALA B CA 1
ATOM 6188 C C . ALA B 1 338 ? -8.875 -1.359 14 1 93.56 338 ALA B C 1
ATOM 6190 O O . ALA B 1 338 ? -9.641 -2.17 14.516 1 93.56 338 ALA B O 1
ATOM 6191 N N . GLN B 1 339 ? -7.551 -1.516 14.008 1 96.69 339 GLN B N 1
ATOM 6192 C CA . GLN B 1 339 ? -6.883 -2.604 14.711 1 96.69 339 GLN B CA 1
ATOM 6193 C C . GLN B 1 339 ? -7.105 -2.498 16.219 1 96.69 339 GLN B C 1
ATOM 6195 O O . GLN B 1 339 ? -7.375 -1.414 16.734 1 96.69 339 GLN B O 1
ATOM 6200 N N . ASP B 1 340 ? -6.875 -3.594 16.875 1 96 340 ASP B N 1
ATOM 6201 C CA . ASP B 1 340 ? -7.156 -3.68 18.312 1 96 340 ASP B CA 1
ATOM 6202 C C . ASP B 1 340 ? -6.062 -3.002 19.125 1 96 340 ASP B C 1
ATOM 6204 O O . ASP B 1 340 ? -6.312 -2.529 20.234 1 96 340 ASP B O 1
ATOM 6208 N N . ARG B 1 341 ? -4.883 -3.018 18.719 1 97.25 341 ARG B N 1
ATOM 6209 C CA . ARG B 1 341 ? -3.736 -2.451 19.422 1 97.25 341 ARG B CA 1
ATOM 6210 C C . ARG B 1 341 ? -3.125 -1.299 18.625 1 97.25 341 ARG B C 1
ATOM 6212 O O . ARG B 1 341 ? -3.168 -1.291 17.391 1 97.25 341 ARG B O 1
ATOM 6219 N N . GLN B 1 342 ? -2.607 -0.377 19.297 1 97.5 342 GLN B N 1
ATOM 6220 C CA . GLN B 1 342 ? -1.92 0.77 18.719 1 97.5 342 GLN B CA 1
ATOM 6221 C C . GLN B 1 342 ? -0.547 0.97 19.359 1 97.5 342 GLN B C 1
ATOM 6223 O O . GLN B 1 342 ? -0.35 0.655 20.531 1 97.5 342 GLN B O 1
ATOM 6228 N N . ARG B 1 343 ? 0.375 1.459 18.609 1 97.62 343 ARG B N 1
ATOM 6229 C CA . ARG B 1 343 ? 1.718 1.759 19.094 1 97.62 343 ARG B CA 1
ATOM 6230 C C . ARG B 1 343 ? 2.293 2.986 18.391 1 97.62 343 ARG B C 1
ATOM 6232 O O . ARG B 1 343 ? 2.385 3.018 17.156 1 97.62 343 ARG B O 1
ATOM 6239 N N . ILE B 1 344 ? 2.574 3.955 19.094 1 97.69 344 ILE B N 1
ATOM 6240 C CA . ILE B 1 344 ? 3.297 5.117 18.594 1 97.69 344 ILE B CA 1
ATOM 6241 C C . ILE B 1 344 ? 4.793 4.945 18.844 1 97.69 344 ILE B C 1
ATOM 6243 O O . ILE B 1 344 ? 5.223 4.855 20 1 97.69 344 ILE B O 1
ATOM 6247 N N . MET B 1 345 ? 5.566 4.941 17.844 1 98.06 345 MET B N 1
ATOM 6248 C CA . MET B 1 345 ? 6.996 4.664 17.969 1 98.06 345 MET B CA 1
ATOM 6249 C C . MET B 1 345 ? 7.734 5.852 18.562 1 98.06 345 MET B C 1
ATOM 6251 O O . MET B 1 345 ? 7.496 6.996 18.172 1 98.06 345 MET B O 1
ATOM 6255 N N . LEU B 1 346 ? 8.602 5.508 19.422 1 96.94 346 LEU B N 1
ATOM 6256 C CA . LEU B 1 346 ? 9.453 6.527 20.047 1 96.94 346 LEU B CA 1
ATOM 6257 C C . LEU B 1 346 ? 10.859 5.992 20.281 1 96.94 346 LEU B C 1
ATOM 6259 O O . LEU B 1 346 ? 11.672 5.941 19.359 1 96.94 346 LEU B O 1
ATOM 6263 N N . ASP B 1 347 ? 11.078 5.297 21.406 1 95.5 347 ASP B N 1
ATOM 6264 C CA . ASP B 1 347 ? 12.414 4.859 21.812 1 95.5 347 ASP B CA 1
ATOM 6265 C C . ASP B 1 347 ? 12.898 3.713 20.922 1 95.5 347 ASP B C 1
ATOM 6267 O O . ASP B 1 347 ? 14.109 3.523 20.75 1 95.5 347 ASP B O 1
ATOM 6271 N N . GLU B 1 348 ? 12.07 3.027 20.375 1 96.81 348 GLU B N 1
ATOM 6272 C CA . GLU B 1 348 ? 12.398 1.83 19.609 1 96.81 348 GLU B CA 1
ATOM 6273 C C . GLU B 1 348 ? 12.836 2.186 18.203 1 96.81 348 GLU B C 1
ATOM 6275 O O . GLU B 1 348 ? 13.227 1.308 17.422 1 96.81 348 GLU B O 1
ATOM 6280 N N . ILE B 1 349 ? 12.734 3.438 17.797 1 98.06 349 ILE B N 1
ATOM 6281 C CA . ILE B 1 349 ? 13.117 3.861 16.453 1 98.06 349 ILE B CA 1
ATOM 6282 C C . ILE B 1 349 ? 14.625 3.719 16.281 1 98.06 349 ILE B C 1
ATOM 6284 O O . ILE B 1 349 ? 15.398 4.176 17.125 1 98.06 349 ILE B O 1
ATOM 6288 N N . THR B 1 350 ? 15.031 3.088 15.188 1 97.06 350 THR B N 1
ATOM 6289 C CA . THR B 1 350 ? 16.453 2.887 14.883 1 97.06 350 THR B CA 1
ATOM 6290 C C . THR B 1 350 ? 17.109 4.211 14.516 1 97.06 350 THR B C 1
ATOM 6292 O O . THR B 1 350 ? 16.469 5.109 13.977 1 97.06 350 THR B O 1
ATOM 6295 N N . PRO B 1 351 ? 18.438 4.309 14.82 1 97.12 351 PRO B N 1
ATOM 6296 C CA . PRO B 1 351 ? 19.156 5.52 14.414 1 97.12 351 PRO B CA 1
ATOM 6297 C C . PRO B 1 351 ? 19.109 5.762 12.906 1 97.12 351 PRO B C 1
ATOM 6299 O O . PRO B 1 351 ? 19.047 4.809 12.125 1 97.12 351 PRO B O 1
ATOM 6302 N N . GLY B 1 352 ? 19.094 6.988 12.57 1 96.19 352 GLY B N 1
ATOM 6303 C CA . GLY B 1 352 ? 19.234 7.344 11.164 1 96.19 352 GLY B CA 1
ATOM 6304 C C . GLY B 1 352 ? 17.891 7.625 10.492 1 96.19 352 GLY B C 1
ATOM 6305 O O . GLY B 1 352 ? 17.859 8.133 9.375 1 96.19 352 GLY B O 1
ATOM 6306 N N . GLY B 1 353 ? 16.781 7.332 11.125 1 97.56 353 GLY B N 1
ATOM 6307 C CA . GLY B 1 353 ? 15.469 7.645 10.57 1 97.56 353 GLY B CA 1
ATOM 6308 C C . GLY B 1 353 ? 15.227 9.133 10.414 1 97.56 353 GLY B C 1
ATOM 6309 O O . GLY B 1 353 ? 15.641 9.93 11.25 1 97.56 353 GLY B O 1
ATOM 6310 N N . ILE B 1 354 ? 14.539 9.531 9.32 1 98.31 354 ILE B N 1
ATOM 6311 C CA . ILE B 1 354 ? 14.352 10.938 8.977 1 98.31 354 ILE B CA 1
ATOM 6312 C C . ILE B 1 354 ? 12.875 11.211 8.719 1 98.31 354 ILE B C 1
ATOM 6314 O O . ILE B 1 354 ? 12.156 10.352 8.195 1 98.31 354 ILE B O 1
ATOM 6318 N N . ASP B 1 355 ? 12.414 12.297 9.133 1 98.75 355 ASP B N 1
ATOM 6319 C CA . ASP B 1 355 ? 11.188 12.867 8.594 1 98.75 355 ASP B CA 1
ATOM 6320 C C . ASP B 1 355 ? 11.477 14.133 7.793 1 98.75 355 ASP B C 1
ATOM 6322 O O . ASP B 1 355 ? 11.945 15.133 8.344 1 98.75 355 ASP B O 1
ATOM 6326 N N . ALA B 1 356 ? 11.242 14.102 6.516 1 98.88 356 ALA B N 1
ATOM 6327 C CA . ALA B 1 356 ? 11.344 15.266 5.645 1 98.88 356 ALA B CA 1
ATOM 6328 C C . ALA B 1 356 ? 9.961 15.844 5.34 1 98.88 356 ALA B C 1
ATOM 6330 O O . ALA B 1 356 ? 9.141 15.203 4.684 1 98.88 356 ALA B O 1
ATOM 6331 N N . LEU B 1 357 ? 9.703 16.984 5.836 1 98.88 357 LEU B N 1
ATOM 6332 C CA . LEU B 1 357 ? 8.438 17.672 5.645 1 98.88 357 LEU B CA 1
ATOM 6333 C C . LEU B 1 357 ? 8.656 19.031 4.98 1 98.88 357 LEU B C 1
ATOM 6335 O O . LEU B 1 357 ? 9.438 19.844 5.477 1 98.88 357 LEU B O 1
ATOM 6339 N N . GLY B 1 358 ? 8.023 19.25 3.836 1 98.88 358 GLY B N 1
ATOM 6340 C CA . GLY B 1 358 ? 8.18 20.516 3.137 1 98.88 358 GLY B CA 1
ATOM 6341 C C . GLY B 1 358 ? 7.156 20.703 2.029 1 98.88 358 GLY B C 1
ATOM 6342 O O . GLY B 1 358 ? 6.234 19.906 1.881 1 98.88 358 GLY B O 1
ATOM 6343 N N . VAL B 1 359 ? 7.281 21.844 1.343 1 98.94 359 VAL B N 1
ATOM 6344 C CA . VAL B 1 359 ? 6.488 22.109 0.148 1 98.94 359 VAL B CA 1
ATOM 6345 C C . VAL B 1 359 ? 7.305 21.781 -1.1 1 98.94 359 VAL B C 1
ATOM 6347 O O . VAL B 1 359 ? 8.5 22.094 -1.165 1 98.94 359 VAL B O 1
ATOM 6350 N N . LEU B 1 360 ? 6.746 21.031 -1.942 1 98.94 360 LEU B N 1
ATOM 6351 C CA . LEU B 1 360 ? 7.273 20.844 -3.287 1 98.94 360 LEU B CA 1
ATOM 6352 C C . LEU B 1 360 ? 6.562 21.75 -4.289 1 98.94 360 LEU B C 1
ATOM 6354 O O . LEU B 1 360 ? 5.418 21.484 -4.664 1 98.94 360 LEU B O 1
ATOM 6358 N N . ILE B 1 361 ? 7.211 22.828 -4.711 1 98.94 361 ILE B N 1
ATOM 6359 C CA . ILE B 1 361 ? 6.652 23.828 -5.609 1 98.94 361 ILE B CA 1
ATOM 6360 C C . ILE B 1 361 ? 7.031 23.5 -7.051 1 98.94 361 ILE B C 1
ATOM 6362 O O . ILE B 1 361 ? 8.219 23.422 -7.383 1 98.94 361 ILE B O 1
ATOM 6366 N N . MET B 1 362 ? 6.02 23.391 -7.898 1 98.88 362 MET B N 1
ATOM 6367 C CA . MET B 1 362 ? 6.289 22.859 -9.234 1 98.88 362 MET B CA 1
ATOM 6368 C C . MET B 1 362 ? 5.66 23.75 -10.305 1 98.88 362 MET B C 1
ATOM 6370 O O . MET B 1 362 ? 4.68 24.438 -10.039 1 98.88 362 MET B O 1
ATOM 6374 N N . GLY B 1 363 ? 6.234 23.641 -11.516 1 98.5 363 GLY B N 1
ATOM 6375 C CA . GLY B 1 363 ? 5.684 24.344 -12.672 1 98.5 363 GLY B CA 1
ATOM 6376 C C . GLY B 1 363 ? 6.438 25.609 -13.023 1 98.5 363 GLY B C 1
ATOM 6377 O O . GLY B 1 363 ? 6.316 26.125 -14.133 1 98.5 363 GLY B O 1
ATOM 6378 N N . HIS B 1 364 ? 7.246 26.156 -12.125 1 98.38 364 HIS B N 1
ATOM 6379 C CA . HIS B 1 364 ? 8.031 27.359 -12.359 1 98.38 364 HIS B CA 1
ATOM 6380 C C . HIS B 1 364 ? 9.234 27.078 -13.258 1 98.38 364 HIS B C 1
ATOM 6382 O O . HIS B 1 364 ? 9.477 25.922 -13.617 1 98.38 364 HIS B O 1
ATOM 6388 N N . LYS B 1 365 ? 9.992 28.078 -13.539 1 98 365 LYS B N 1
ATOM 6389 C CA . LYS B 1 365 ? 11.031 28.016 -14.562 1 98 365 LYS B CA 1
ATOM 6390 C C . LYS B 1 365 ? 12.148 27.047 -14.156 1 98 365 LYS B C 1
ATOM 6392 O O . LYS B 1 365 ? 12.852 26.516 -15.008 1 98 365 LYS B O 1
ATOM 6397 N N . LEU B 1 366 ? 12.336 26.828 -12.867 1 98.44 366 LEU B N 1
ATOM 6398 C CA . LEU B 1 366 ? 13.375 25.922 -12.391 1 98.44 366 LEU B CA 1
ATOM 6399 C C . LEU B 1 366 ? 12.82 24.516 -12.188 1 98.44 366 LEU B C 1
ATOM 6401 O O . LEU B 1 366 ? 13.445 23.688 -11.531 1 98.44 366 LEU B O 1
ATOM 6405 N N . ASN B 1 367 ? 11.648 24.25 -12.633 1 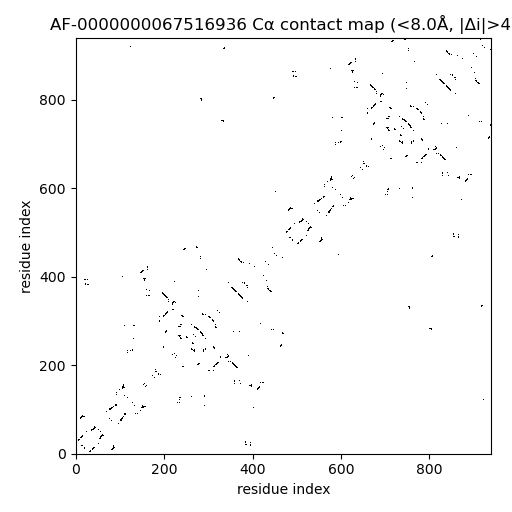98.25 367 ASN B N 1
ATOM 6406 C CA . ASN B 1 367 ? 10.977 22.953 -12.68 1 98.25 367 ASN B CA 1
ATOM 6407 C C . ASN B 1 367 ? 10.297 22.625 -11.352 1 98.25 367 ASN B C 1
ATOM 6409 O O . ASN B 1 367 ? 9.109 22.906 -11.18 1 98.25 367 ASN B O 1
ATOM 6413 N N . ALA B 1 368 ? 11.055 22.156 -10.414 1 98.75 368 ALA B N 1
ATOM 6414 C CA . ALA B 1 368 ? 10.5 21.812 -9.109 1 98.75 368 ALA B CA 1
ATOM 6415 C C . ALA B 1 368 ? 11.477 22.156 -7.988 1 98.75 368 ALA B C 1
ATOM 6417 O O . ALA B 1 368 ? 12.688 21.969 -8.133 1 98.75 368 ALA B O 1
ATOM 6418 N N . TYR B 1 369 ? 10.93 22.688 -6.887 1 98.81 369 TYR B N 1
ATOM 6419 C CA . TYR B 1 369 ? 11.695 23.188 -5.75 1 98.81 369 TYR B CA 1
ATOM 6420 C C . TYR B 1 369 ? 11.078 22.734 -4.434 1 98.81 369 TYR B C 1
ATOM 6422 O O . TYR B 1 369 ? 9.992 23.172 -4.062 1 98.81 369 TYR B O 1
ATOM 6430 N N . TRP B 1 370 ? 11.781 21.781 -3.758 1 98.88 370 TRP B N 1
ATOM 6431 C CA . TRP B 1 370 ? 11.359 21.375 -2.422 1 98.88 370 TRP B CA 1
ATOM 6432 C C . TRP B 1 370 ? 11.984 22.266 -1.355 1 98.88 370 TRP B C 1
ATOM 6434 O O . TRP B 1 370 ? 13.156 22.625 -1.444 1 98.88 370 TRP B O 1
ATOM 6444 N N . TYR B 1 371 ? 11.211 22.641 -0.352 1 98.88 371 TYR B N 1
ATOM 6445 C CA . TYR B 1 371 ? 11.672 23.516 0.716 1 98.88 371 TYR B CA 1
ATOM 6446 C C . TYR B 1 371 ? 11.055 23.125 2.053 1 98.88 371 TYR B C 1
ATOM 6448 O O . TYR B 1 371 ? 9.828 23.141 2.201 1 98.88 371 TYR B O 1
ATOM 6456 N N . GLY B 1 372 ? 11.922 22.719 2.992 1 98.81 372 GLY B N 1
ATOM 6457 C CA . GLY B 1 372 ? 11.328 22.328 4.254 1 98.81 372 GLY B CA 1
ATOM 6458 C C . GLY B 1 372 ? 12.344 21.797 5.254 1 98.81 372 GLY B C 1
ATOM 6459 O O . GLY B 1 372 ? 13.5 22.219 5.258 1 98.81 372 GLY B O 1
ATOM 6460 N N . SER B 1 373 ? 11.836 21.016 6.211 1 98.88 373 SER B N 1
ATOM 6461 C CA . SER B 1 373 ? 12.578 20.484 7.348 1 98.88 373 SER B CA 1
ATOM 6462 C C . SER B 1 373 ? 12.984 19.031 7.109 1 98.88 373 SER B C 1
ATOM 6464 O O . SER B 1 373 ? 12.156 18.203 6.738 1 98.88 373 SER B O 1
ATOM 6466 N N . ILE B 1 374 ? 14.281 18.75 7.184 1 98.81 374 ILE B N 1
ATOM 6467 C CA . ILE B 1 374 ? 14.828 17.406 7.215 1 98.81 374 ILE B CA 1
ATOM 6468 C C . ILE B 1 374 ? 15.406 17.109 8.602 1 98.81 374 ILE B C 1
ATOM 6470 O O . ILE B 1 374 ? 16.516 17.531 8.922 1 98.81 374 ILE B O 1
ATOM 6474 N N . LEU B 1 375 ? 14.594 16.375 9.398 1 98.81 375 LEU B N 1
ATOM 6475 C CA . LEU B 1 375 ? 14.953 16.125 10.797 1 98.81 375 LEU B CA 1
ATOM 6476 C C . LEU B 1 375 ? 15.195 14.648 11.047 1 98.81 375 LEU B C 1
ATOM 6478 O O . LEU B 1 375 ? 14.375 13.805 10.672 1 98.81 375 LEU B O 1
ATOM 6482 N N . ASN B 1 376 ? 16.312 14.32 11.586 1 97.56 376 ASN B N 1
ATOM 6483 C CA . ASN B 1 376 ? 16.609 12.93 11.898 1 97.56 376 ASN B CA 1
ATOM 6484 C C . ASN B 1 376 ? 16.312 12.609 13.367 1 97.56 376 ASN B C 1
ATOM 6486 O O . ASN B 1 376 ? 16.375 13.5 14.219 1 97.56 376 ASN B O 1
ATOM 6490 N N . ILE B 1 377 ? 16.078 11.414 13.633 1 98.44 377 ILE B N 1
ATOM 6491 C CA . ILE B 1 377 ? 15.641 10.938 14.938 1 98.44 377 ILE B CA 1
ATOM 6492 C C . ILE B 1 377 ? 16.734 11.203 15.977 1 98.44 377 ILE B C 1
ATOM 6494 O O . ILE B 1 377 ? 16.438 11.531 17.125 1 98.44 377 ILE B O 1
ATOM 6498 N N . ASP B 1 378 ? 17.953 11.094 15.617 1 98.19 378 ASP B N 1
ATOM 6499 C CA . ASP B 1 378 ? 19.062 11.305 16.547 1 98.19 378 ASP B CA 1
ATOM 6500 C C . ASP B 1 378 ? 19.109 12.758 17.016 1 98.19 378 ASP B C 1
ATOM 6502 O O . ASP B 1 378 ? 19.281 13.023 18.203 1 98.19 378 ASP B O 1
ATOM 6506 N N . GLU B 1 379 ? 18.922 13.641 16.094 1 98.06 379 GLU B N 1
ATOM 6507 C CA . GLU B 1 379 ? 18.891 15.055 16.453 1 98.06 379 GLU B CA 1
ATOM 6508 C C . GLU B 1 379 ? 17.656 15.398 17.281 1 98.06 379 GLU B C 1
ATOM 6510 O O . GLU B 1 379 ? 17.75 16.156 18.25 1 98.06 379 GLU B O 1
ATOM 6515 N N . ALA B 1 380 ? 16.531 14.898 16.891 1 98.25 380 ALA B N 1
ATOM 6516 C CA . ALA B 1 380 ? 15.297 15.148 17.625 1 98.25 380 ALA B CA 1
ATOM 6517 C C . ALA B 1 380 ? 15.445 14.758 19.094 1 98.25 380 ALA B C 1
ATOM 6519 O O . ALA B 1 380 ? 15.039 15.5 19.984 1 98.25 380 ALA B O 1
ATOM 6520 N N . ARG B 1 381 ? 16.078 13.602 19.328 1 96.69 381 ARG B N 1
ATOM 6521 C CA . ARG B 1 381 ? 16.266 13.086 20.672 1 96.69 381 ARG B CA 1
ATOM 6522 C C . ARG B 1 381 ? 17.203 13.992 21.484 1 96.69 381 ARG B C 1
ATOM 6524 O O . ARG B 1 381 ? 17.016 14.156 22.688 1 96.69 381 ARG B O 1
ATOM 6531 N N . ARG B 1 382 ? 18.109 14.523 20.828 1 96.69 382 ARG B N 1
ATOM 6532 C CA . ARG B 1 382 ? 19.047 15.414 21.5 1 96.69 382 ARG B CA 1
ATOM 6533 C C . ARG B 1 382 ? 18.391 16.734 21.875 1 96.69 382 ARG B C 1
ATOM 6535 O O . ARG B 1 382 ? 18.688 17.312 22.906 1 96.69 382 ARG B O 1
ATOM 6542 N N . LEU B 1 383 ? 17.469 17.156 21.078 1 96.25 383 LEU B N 1
ATOM 6543 C CA . LEU B 1 383 ? 16.891 18.5 21.234 1 96.25 383 LEU B CA 1
ATOM 6544 C C . LEU B 1 383 ? 15.797 18.5 22.297 1 96.25 383 LEU B C 1
ATOM 6546 O O . LEU B 1 383 ? 15.664 19.469 23.047 1 96.25 383 LEU B O 1
ATOM 6550 N N . ALA B 1 384 ? 15.039 17.406 22.344 1 96.12 384 ALA B N 1
ATOM 6551 C CA . ALA B 1 384 ? 13.922 17.391 23.281 1 96.12 384 ALA B CA 1
ATOM 6552 C C . ALA B 1 384 ? 13.516 15.953 23.609 1 96.12 384 ALA B C 1
ATOM 6554 O O . ALA B 1 384 ? 13.289 15.141 22.719 1 96.12 384 ALA B O 1
ATOM 6555 N N . PRO B 1 385 ? 13.375 15.719 24.922 1 95.25 385 PRO B N 1
ATOM 6556 C CA . PRO B 1 385 ? 12.891 14.391 25.312 1 95.25 385 PRO B CA 1
ATOM 6557 C C . PRO B 1 385 ? 11.453 14.133 24.859 1 95.25 385 PRO B C 1
ATOM 6559 O O . PRO B 1 385 ? 10.719 15.078 24.578 1 95.25 385 PRO B O 1
ATOM 6562 N N . PHE B 1 386 ? 11.023 12.875 24.734 1 95.94 386 PHE B N 1
ATOM 6563 C CA . PHE B 1 386 ? 9.68 12.422 24.406 1 95.94 386 PHE B CA 1
ATOM 6564 C C . PHE B 1 386 ? 9.305 12.781 22.984 1 95.94 386 PHE B C 1
ATOM 6566 O O . PHE B 1 386 ? 8.133 13.008 22.672 1 95.94 386 PHE B O 1
ATOM 6573 N N . ASN B 1 387 ? 10.352 12.938 22.172 1 97.62 387 ASN B N 1
ATOM 6574 C CA . ASN B 1 387 ? 10.086 13.281 20.781 1 97.62 387 ASN B CA 1
ATOM 6575 C C . ASN B 1 387 ? 10.75 12.297 19.812 1 97.62 387 ASN B C 1
ATOM 6577 O O . ASN B 1 387 ? 11.844 11.805 20.094 1 97.62 387 ASN B O 1
ATOM 6581 N N . ASN B 1 388 ? 10.109 11.945 18.781 1 98.56 388 ASN B N 1
ATOM 6582 C CA . ASN B 1 388 ? 10.75 11.5 17.547 1 98.56 388 ASN B CA 1
ATOM 6583 C C . ASN B 1 388 ? 10.844 12.625 16.516 1 98.56 388 ASN B C 1
ATOM 6585 O O . ASN B 1 388 ? 10.531 13.773 16.828 1 98.56 388 ASN B O 1
ATOM 6589 N N . ALA B 1 389 ? 11.32 12.352 15.305 1 98.75 389 ALA B N 1
ATOM 6590 C CA . ALA B 1 389 ? 11.523 13.406 14.312 1 98.75 389 ALA B CA 1
ATOM 6591 C C . ALA B 1 389 ? 10.195 14.055 13.93 1 98.75 389 ALA B C 1
ATOM 6593 O O . ALA B 1 389 ? 10.102 15.281 13.836 1 98.75 389 ALA B O 1
ATOM 6594 N N . THR B 1 390 ? 9.18 13.266 13.719 1 98.81 390 THR B N 1
ATOM 6595 C CA . THR B 1 390 ? 7.863 13.75 13.312 1 98.81 390 THR B CA 1
ATOM 6596 C C . THR B 1 390 ? 7.246 14.609 14.414 1 98.81 390 THR B C 1
ATOM 6598 O O . THR B 1 390 ? 6.797 15.734 14.148 1 98.81 390 THR B O 1
ATOM 6601 N N . SER B 1 391 ? 7.234 14.133 15.648 1 98.56 391 SER B N 1
ATOM 6602 C CA . SER B 1 391 ? 6.566 14.836 16.734 1 98.56 391 SER B CA 1
ATOM 6603 C C . SER B 1 391 ? 7.277 16.141 17.078 1 98.56 391 SER B C 1
ATOM 6605 O O . SER B 1 391 ? 6.637 17.125 17.453 1 98.56 391 SER B O 1
ATOM 6607 N N . LEU B 1 392 ? 8.555 16.156 16.922 1 98.75 392 LEU B N 1
ATOM 6608 C CA . LEU B 1 392 ? 9.281 17.375 17.25 1 98.75 392 LEU B CA 1
ATOM 6609 C C . LEU B 1 392 ? 8.953 18.484 16.25 1 98.75 392 LEU B C 1
ATOM 6611 O O . LEU B 1 392 ? 8.875 19.656 16.609 1 98.75 392 LEU B O 1
ATOM 6615 N N . GLN B 1 393 ? 8.82 18.156 15.008 1 98.88 393 GLN B N 1
ATOM 6616 C CA . GLN B 1 393 ? 8.391 19.141 14.023 1 98.88 393 GLN B CA 1
ATOM 6617 C C . GLN B 1 393 ? 7.043 19.75 14.391 1 98.88 393 GLN B C 1
ATOM 6619 O O . GLN B 1 393 ? 6.844 20.953 14.281 1 98.88 393 GLN B O 1
ATOM 6624 N N . VAL B 1 394 ? 6.133 18.906 14.859 1 98.81 394 VAL B N 1
ATOM 6625 C CA . VAL B 1 394 ? 4.812 19.391 15.266 1 98.81 394 VAL B CA 1
ATOM 6626 C C . VAL B 1 394 ? 4.93 20.219 16.531 1 98.81 394 VAL B C 1
ATOM 6628 O O . VAL B 1 394 ? 4.328 21.281 16.641 1 98.81 394 VAL B O 1
ATOM 6631 N N . ALA B 1 395 ? 5.738 19.734 17.484 1 98.56 395 ALA B N 1
ATOM 6632 C CA . ALA B 1 395 ? 5.941 20.469 18.734 1 98.56 395 ALA B CA 1
ATOM 6633 C C . ALA B 1 395 ? 6.551 21.844 18.484 1 98.56 395 ALA B C 1
ATOM 6635 O O . ALA B 1 395 ? 6.215 22.812 19.172 1 98.56 395 ALA B O 1
ATOM 6636 N N . ALA B 1 396 ? 7.453 21.875 17.562 1 98.69 396 ALA B N 1
ATOM 6637 C CA . ALA B 1 396 ? 8.047 23.156 17.172 1 98.69 396 ALA B CA 1
ATOM 6638 C C . ALA B 1 396 ? 6.988 24.109 16.641 1 98.69 396 ALA B C 1
ATOM 6640 O O . ALA B 1 396 ? 7.047 25.312 16.906 1 98.69 396 ALA B O 1
ATOM 6641 N N . GLY B 1 397 ? 6.059 23.562 15.875 1 98.81 397 GLY B N 1
ATOM 6642 C CA . GLY B 1 397 ? 4.941 24.359 15.391 1 98.81 397 GLY B CA 1
ATOM 6643 C C . GLY B 1 397 ? 4.047 24.859 16.516 1 98.81 397 GLY B C 1
ATOM 6644 O O . GLY B 1 397 ? 3.656 26.031 16.516 1 98.81 397 GLY B O 1
ATOM 6645 N N . VAL B 1 398 ? 3.756 24 17.422 1 98.69 398 VAL B N 1
ATOM 6646 C CA . VAL B 1 398 ? 2.936 24.375 18.562 1 98.69 398 VAL B CA 1
ATOM 6647 C C . VAL B 1 398 ? 3.643 25.453 19.375 1 98.69 398 VAL B C 1
ATOM 6649 O O . VAL B 1 398 ? 3.049 26.5 19.688 1 98.69 398 VAL B O 1
ATOM 6652 N N . TYR B 1 399 ? 4.891 25.234 19.641 1 98.19 399 TYR B N 1
ATOM 6653 C CA . TYR B 1 399 ? 5.68 26.156 20.453 1 98.19 399 TYR B CA 1
ATOM 6654 C C . TYR B 1 399 ? 5.754 27.531 19.797 1 98.19 399 TYR B C 1
ATOM 6656 O O . TYR B 1 399 ? 5.492 28.547 20.438 1 98.19 399 TYR B O 1
ATOM 6664 N N . SER B 1 400 ? 6.098 27.562 18.531 1 98.56 400 SER B N 1
ATOM 6665 C CA . SER B 1 400 ? 6.223 28.844 17.844 1 98.56 400 SER B CA 1
ATOM 6666 C C . SER B 1 400 ? 4.879 29.547 17.734 1 98.56 400 SER B C 1
ATOM 6668 O O . SER B 1 400 ? 4.809 30.781 17.797 1 98.56 400 SER B O 1
ATOM 6670 N N . GLY B 1 401 ? 3.766 28.766 17.578 1 98.62 401 GLY B N 1
ATOM 6671 C CA . GLY B 1 401 ? 2.432 29.344 17.578 1 98.62 401 GLY B CA 1
ATOM 6672 C C . GLY B 1 401 ? 2.059 29.969 18.922 1 98.62 401 GLY B C 1
ATOM 6673 O O . GLY B 1 401 ? 1.442 31.031 18.969 1 98.62 401 GLY B O 1
ATOM 6674 N N . ILE B 1 402 ? 2.426 29.312 19.969 1 98.06 402 ILE B N 1
ATOM 6675 C CA . ILE B 1 402 ? 2.158 29.812 21.312 1 98.06 402 ILE B CA 1
ATOM 6676 C C . ILE B 1 402 ? 2.879 31.141 21.531 1 98.06 402 ILE B C 1
ATOM 6678 O O . ILE B 1 402 ? 2.268 32.125 21.953 1 98.06 402 ILE B O 1
ATOM 6682 N N . ILE B 1 403 ? 4.152 31.156 21.203 1 97.44 403 ILE B N 1
ATOM 6683 C CA . ILE B 1 403 ? 4.949 32.375 21.422 1 97.44 403 ILE B CA 1
ATOM 6684 C C . ILE B 1 403 ? 4.395 33.5 20.578 1 97.44 403 ILE B C 1
ATOM 6686 O O . ILE B 1 403 ? 4.258 34.625 21.062 1 97.44 403 ILE B O 1
ATOM 6690 N N . TRP B 1 404 ? 4.074 33.219 19.359 1 98.12 404 TRP B N 1
ATOM 6691 C CA . TRP B 1 404 ? 3.533 34.25 18.484 1 98.12 404 TRP B CA 1
ATOM 6692 C C . TRP B 1 404 ? 2.229 34.812 19.047 1 98.12 404 TRP B C 1
ATOM 6694 O O . TRP B 1 404 ? 2.006 36.031 19.016 1 98.12 404 TRP B O 1
ATOM 6704 N N . ALA B 1 405 ? 1.346 33.969 19.531 1 98.25 405 ALA B N 1
ATOM 6705 C CA . ALA B 1 405 ? 0.061 34.375 20.078 1 98.25 405 ALA B CA 1
ATOM 6706 C C . ALA B 1 405 ? 0.255 35.25 21.312 1 98.25 405 ALA B C 1
ATOM 6708 O O . ALA B 1 405 ? -0.465 36.25 21.5 1 98.25 405 ALA B O 1
ATOM 6709 N N . ILE B 1 406 ? 1.198 34.875 22.141 1 96.94 406 ILE B N 1
ATOM 6710 C CA . ILE B 1 406 ? 1.505 35.656 23.328 1 96.94 406 ILE B CA 1
ATOM 6711 C C . ILE B 1 406 ? 1.977 37.031 22.938 1 96.94 406 ILE B C 1
ATOM 6713 O O . ILE B 1 406 ? 1.618 38.031 23.578 1 96.94 406 ILE B O 1
ATOM 6717 N N . GLU B 1 407 ? 2.713 37.062 21.875 1 96.5 407 GLU B N 1
ATOM 6718 C CA . GLU B 1 407 ? 3.252 38.344 21.406 1 96.5 407 GLU B CA 1
ATOM 6719 C C . GLU B 1 407 ? 2.195 39.156 20.641 1 96.5 407 GLU B C 1
ATOM 6721 O O . GLU B 1 407 ? 2.355 40.344 20.422 1 96.5 407 GLU B O 1
ATOM 6726 N N . ASN B 1 408 ? 1.17 38.469 20.172 1 97.06 408 ASN B N 1
ATOM 6727 C CA . ASN B 1 408 ? 0.053 39.062 19.438 1 97.06 408 ASN B CA 1
ATOM 6728 C C . ASN B 1 408 ? -1.287 38.688 20.062 1 97.06 408 ASN B C 1
ATOM 6730 O O . ASN B 1 408 ? -2.1 38 19.406 1 97.06 408 ASN B O 1
ATOM 6734 N N . PRO B 1 409 ? -1.655 39.156 21.219 1 97.06 409 PRO B N 1
ATOM 6735 C CA . PRO B 1 409 ? -2.723 38.594 22.047 1 97.06 409 PRO B CA 1
ATOM 6736 C C . PRO B 1 409 ? -4.113 39.031 21.609 1 97.06 409 PRO B C 1
ATOM 6738 O O . PRO B 1 409 ? -5.121 38.5 22.078 1 97.06 409 PRO B O 1
ATOM 6741 N N . ASP B 1 410 ? -4.234 40 20.625 1 97.5 410 ASP B N 1
ATOM 6742 C CA . ASP B 1 410 ? -5.527 40.562 20.281 1 97.5 410 ASP B CA 1
ATOM 6743 C C . ASP B 1 410 ? -5.77 40.5 18.781 1 97.5 410 ASP B C 1
ATOM 6745 O O . ASP B 1 410 ? -6.09 41.531 18.156 1 97.5 410 ASP B O 1
ATOM 6749 N N . ARG B 1 411 ? -5.727 39.312 18.188 1 97.25 411 ARG B N 1
ATOM 6750 C CA . ARG B 1 411 ? -5.824 39.188 16.734 1 97.25 411 ARG B CA 1
ATOM 6751 C C . ARG B 1 411 ? -7.043 38.344 16.344 1 97.25 411 ARG B C 1
ATOM 6753 O O . ARG B 1 411 ? -7.266 38.094 15.156 1 97.25 411 ARG B O 1
ATOM 6760 N N . GLY B 1 412 ? -7.883 37.969 17.359 1 97.94 412 GLY B N 1
ATOM 6761 C CA . GLY B 1 412 ? -9 37.094 17.031 1 97.94 412 GLY B CA 1
ATOM 6762 C C . GLY B 1 412 ? -8.57 35.75 16.484 1 97.94 412 GLY B C 1
ATOM 6763 O O . GLY B 1 412 ? -7.504 35.25 16.844 1 97.94 412 GLY B O 1
ATOM 6764 N N . ILE B 1 413 ? -9.422 35.156 15.711 1 98.25 413 ILE B N 1
ATOM 6765 C CA . ILE B 1 413 ? -9.109 33.844 15.117 1 98.25 413 ILE B CA 1
ATOM 6766 C C . ILE B 1 413 ? -8.141 34.062 13.953 1 98.25 413 ILE B C 1
ATOM 6768 O O . ILE B 1 413 ? -8.406 34.844 13.031 1 98.25 413 ILE B O 1
ATOM 6772 N N . VAL B 1 414 ? -7.043 33.344 14.008 1 97.62 414 VAL B N 1
ATOM 6773 C CA . VAL B 1 414 ? -5.969 33.531 13.039 1 97.62 414 VAL B CA 1
ATOM 6774 C C . VAL B 1 414 ? -5.527 32.188 12.477 1 97.62 414 VAL B C 1
ATOM 6776 O O . VAL B 1 414 ? -5.41 31.219 13.219 1 97.62 414 VAL B O 1
ATOM 6779 N N . GLU B 1 415 ? -5.355 32.125 11.164 1 97.69 415 GLU B N 1
ATOM 6780 C CA . GLU B 1 415 ? -4.738 30.969 10.508 1 97.69 415 GLU B CA 1
ATOM 6781 C C . GLU B 1 415 ? -3.262 31.234 10.227 1 97.69 415 GLU B C 1
ATOM 6783 O O . GLU B 1 415 ? -2.82 32.375 10.195 1 97.69 415 GLU B O 1
ATOM 6788 N N . PRO B 1 416 ? -2.467 30.156 10 1 98.44 416 PRO B N 1
ATOM 6789 C CA . PRO B 1 416 ? -1.033 30.328 9.758 1 98.44 416 PRO B CA 1
ATOM 6790 C C . PRO B 1 416 ? -0.741 31.297 8.617 1 98.44 416 PRO B C 1
ATOM 6792 O O . PRO B 1 416 ? 0.227 32.062 8.688 1 98.44 416 PRO B O 1
ATOM 6795 N N . GLU B 1 417 ? -1.578 31.375 7.645 1 96.88 417 GLU B N 1
ATOM 6796 C CA . GLU B 1 417 ? -1.397 32.219 6.469 1 96.88 417 GLU B CA 1
ATOM 6797 C C . GLU B 1 417 ? -1.447 33.719 6.836 1 96.88 417 GLU B C 1
ATOM 6799 O O . GLU B 1 417 ? -0.917 34.562 6.113 1 96.88 417 GLU B O 1
ATOM 6804 N N . GLN B 1 418 ? -1.985 34 8.008 1 95.88 418 GLN B N 1
ATOM 6805 C CA . GLN B 1 418 ? -2.174 35.406 8.43 1 95.88 418 GLN B CA 1
ATOM 6806 C C . GLN B 1 418 ? -1.091 35.812 9.414 1 95.88 418 GLN B C 1
ATOM 6808 O O . GLN B 1 418 ? -1.078 36.969 9.875 1 95.88 418 GLN B O 1
ATOM 6813 N N . MET B 1 419 ? -0.17 34.938 9.703 1 97.56 419 MET B N 1
ATOM 6814 C CA . MET B 1 419 ? 0.864 35.188 10.703 1 97.56 419 MET B CA 1
ATOM 6815 C C . MET B 1 419 ? 2.15 35.688 10.039 1 97.56 419 MET B C 1
ATOM 6817 O O . MET B 1 419 ? 2.367 35.438 8.852 1 97.56 419 MET B O 1
ATOM 6821 N N . ASP B 1 420 ? 2.955 36.406 10.82 1 97.12 420 ASP B N 1
ATOM 6822 C CA . ASP B 1 420 ? 4.293 36.781 10.383 1 97.12 420 ASP B CA 1
ATOM 6823 C C . ASP B 1 420 ? 5.223 35.562 10.32 1 97.12 420 ASP B C 1
ATOM 6825 O O . ASP B 1 420 ? 5.746 35.125 11.352 1 97.12 420 ASP B O 1
ATOM 6829 N N . HIS B 1 421 ? 5.512 35.156 9.102 1 97.69 421 HIS B N 1
ATOM 6830 C CA . HIS B 1 421 ? 6.266 33.906 8.922 1 97.69 421 HIS B CA 1
ATOM 6831 C C . HIS B 1 421 ? 7.707 34.094 9.391 1 97.69 421 HIS B C 1
ATOM 6833 O O . HIS B 1 421 ? 8.328 33.125 9.844 1 97.69 421 HIS B O 1
ATOM 6839 N N . GLN B 1 422 ? 8.266 35.25 9.305 1 97.5 422 GLN B N 1
ATOM 6840 C CA . GLN B 1 422 ? 9.641 35.469 9.727 1 97.5 422 GLN B CA 1
ATOM 6841 C C . GLN B 1 422 ? 9.797 35.25 11.227 1 97.5 422 GLN B C 1
ATOM 6843 O O . GLN B 1 422 ? 10.727 34.562 11.672 1 97.5 422 GLN B O 1
ATOM 6848 N N . ARG B 1 423 ? 8.891 35.844 11.984 1 97.81 423 ARG B N 1
ATOM 6849 C CA . ARG B 1 423 ? 8.953 35.688 13.438 1 97.81 423 ARG B CA 1
ATOM 6850 C C . ARG B 1 423 ? 8.727 34.25 13.852 1 97.81 423 ARG B C 1
ATOM 6852 O O . ARG B 1 423 ? 9.445 33.719 14.703 1 97.81 423 ARG B O 1
ATOM 6859 N N . VAL B 1 424 ? 7.727 33.594 13.281 1 98.62 424 VAL B N 1
ATOM 6860 C CA . VAL B 1 424 ? 7.41 32.219 13.602 1 98.62 424 VAL B CA 1
ATOM 6861 C C . VAL B 1 424 ? 8.617 31.328 13.297 1 98.62 424 VAL B C 1
ATOM 6863 O O . VAL B 1 424 ? 8.984 30.469 14.102 1 98.62 424 VAL B O 1
ATOM 6866 N N . MET B 1 425 ? 9.25 31.562 12.148 1 98.62 425 MET B N 1
ATOM 6867 C CA . MET B 1 425 ? 10.375 30.719 11.734 1 98.62 425 MET B CA 1
ATOM 6868 C C . MET B 1 425 ? 11.578 30.953 12.641 1 98.62 425 MET B C 1
ATOM 6870 O O . MET B 1 425 ? 12.328 30.031 12.938 1 98.62 425 MET B O 1
ATOM 6874 N N . GLU B 1 426 ? 11.75 32.188 13.031 1 98.19 426 GLU B N 1
ATOM 6875 C CA . GLU B 1 426 ? 12.828 32.469 13.969 1 98.19 426 GLU B CA 1
ATOM 6876 C C . GLU B 1 426 ? 12.711 31.609 15.227 1 98.19 426 GLU B C 1
ATOM 6878 O O . GLU B 1 426 ? 13.719 31.141 15.758 1 98.19 426 GLU B O 1
ATOM 6883 N N . ILE B 1 427 ? 11.555 31.406 15.688 1 97.44 427 ILE B N 1
ATOM 6884 C CA . ILE B 1 427 ? 11.297 30.656 16.922 1 97.44 427 ILE B CA 1
ATOM 6885 C C . ILE B 1 427 ? 11.414 29.156 16.656 1 97.44 427 ILE B C 1
ATOM 6887 O O . ILE B 1 427 ? 11.953 28.422 17.484 1 97.44 427 ILE B O 1
ATOM 6891 N N . ALA B 1 428 ? 10.969 28.656 15.516 1 98.5 428 ALA B N 1
ATOM 6892 C CA . ALA B 1 428 ? 10.82 27.219 15.25 1 98.5 428 ALA B CA 1
ATOM 6893 C C . ALA B 1 428 ? 12.125 26.641 14.719 1 98.5 428 ALA B C 1
ATOM 6895 O O . ALA B 1 428 ? 12.414 25.453 14.93 1 98.5 428 ALA B O 1
ATOM 6896 N N . LEU B 1 429 ? 12.984 27.391 14.117 1 98.56 429 LEU B N 1
ATOM 6897 C CA . LEU B 1 429 ? 14.102 26.953 13.297 1 98.56 429 LEU B CA 1
ATOM 6898 C C . LEU B 1 429 ? 15.062 26.078 14.102 1 98.56 429 LEU B C 1
ATOM 6900 O O . LEU B 1 429 ? 15.547 25.062 13.602 1 98.56 429 LEU B O 1
ATOM 6904 N N . PRO B 1 430 ? 15.328 26.406 15.375 1 97.62 430 PRO B N 1
ATOM 6905 C CA . PRO B 1 430 ? 16.297 25.625 16.125 1 97.62 430 PRO B CA 1
ATOM 6906 C C . PRO B 1 430 ? 15.875 24.156 16.297 1 97.62 430 PRO B C 1
ATOM 6908 O O . PRO B 1 430 ? 16.703 23.312 16.641 1 97.62 430 PRO B O 1
ATOM 6911 N N . PHE B 1 431 ? 14.641 23.844 16 1 98.31 431 PHE B N 1
ATOM 6912 C CA . PHE B 1 431 ? 14.125 22.516 16.312 1 98.31 431 PHE B CA 1
ATOM 6913 C C . PHE B 1 431 ? 13.805 21.734 15.039 1 98.31 431 PHE B C 1
ATOM 6915 O O . PHE B 1 431 ? 13.234 20.641 15.094 1 98.31 431 PHE B O 1
ATOM 6922 N N . LEU B 1 432 ? 14.117 22.234 13.859 1 98.69 432 LEU B N 1
ATOM 6923 C CA . LEU B 1 432 ? 13.594 21.703 12.602 1 98.69 432 LEU B CA 1
ATOM 6924 C C . LEU B 1 432 ? 14.672 20.953 11.836 1 98.69 432 LEU B C 1
ATOM 6926 O O . LEU B 1 432 ? 14.438 20.5 10.711 1 98.69 432 LEU B O 1
ATOM 6930 N N . GLY B 1 433 ? 15.859 20.75 12.438 1 98.38 433 GLY B N 1
ATOM 6931 C CA . GLY B 1 433 ? 16.938 20.094 11.711 1 98.38 433 GLY B CA 1
ATOM 6932 C C . GLY B 1 433 ? 17.453 20.938 10.547 1 98.38 433 GLY B C 1
ATOM 6933 O O . GLY B 1 433 ? 17.609 22.156 10.664 1 98.38 433 GLY B O 1
ATOM 6934 N N . LYS B 1 434 ? 17.891 20.219 9.508 1 98.25 434 LYS B N 1
ATOM 6935 C CA . LYS B 1 434 ? 18.281 20.953 8.312 1 98.25 434 LYS B CA 1
ATOM 6936 C C . LYS B 1 434 ? 17.078 21.594 7.641 1 98.25 434 LYS B C 1
ATOM 6938 O O . LYS B 1 434 ? 16.062 20.938 7.414 1 98.25 434 LYS B O 1
ATOM 6943 N N . PHE B 1 435 ? 17.203 22.859 7.426 1 98.44 435 PHE B N 1
ATOM 6944 C CA . PHE B 1 435 ? 16.125 23.625 6.812 1 98.44 435 PHE B CA 1
ATOM 6945 C C . PHE B 1 435 ? 16.609 24.344 5.562 1 98.44 435 PHE B C 1
ATOM 6947 O O . PHE B 1 435 ? 17.641 25.016 5.586 1 98.44 435 PHE B O 1
ATOM 6954 N N . GLY B 1 436 ? 15.898 24.109 4.418 1 97.88 436 GLY B N 1
ATOM 6955 C CA . GLY B 1 436 ? 16.297 24.766 3.182 1 97.88 436 GLY B CA 1
ATOM 6956 C C . GLY B 1 436 ? 15.68 24.141 1.946 1 97.88 436 GLY B C 1
ATOM 6957 O O . GLY B 1 436 ? 14.68 23.422 2.037 1 97.88 436 GLY B O 1
ATOM 6958 N N . GLY B 1 437 ? 16.219 24.531 0.811 1 98.38 437 GLY B N 1
ATOM 6959 C CA . GLY B 1 437 ? 15.609 24.141 -0.451 1 98.38 437 GLY B CA 1
ATOM 6960 C C . GLY B 1 437 ? 16.469 23.172 -1.248 1 98.38 437 GLY B C 1
ATOM 6961 O O . GLY B 1 437 ? 17.703 23.203 -1.146 1 98.38 437 GLY B O 1
ATOM 6962 N N . VAL B 1 438 ? 15.82 22.328 -1.97 1 98.56 438 VAL B N 1
ATOM 6963 C CA . VAL B 1 438 ? 16.453 21.391 -2.891 1 98.56 438 VAL B CA 1
ATOM 6964 C C . VAL B 1 438 ? 15.742 21.422 -4.238 1 98.56 438 VAL B C 1
ATOM 6966 O O . VAL B 1 438 ? 14.523 21.219 -4.312 1 98.56 438 VAL B O 1
ATOM 6969 N N . LEU B 1 439 ? 16.484 21.734 -5.332 1 98.5 439 LEU B N 1
ATOM 6970 C CA . LEU B 1 439 ? 15.938 21.688 -6.684 1 98.5 439 LEU B CA 1
ATOM 6971 C C . LEU B 1 439 ? 15.953 20.266 -7.238 1 98.5 439 LEU B C 1
ATOM 6973 O O . LEU B 1 439 ? 16.812 19.469 -6.863 1 98.5 439 LEU B O 1
ATOM 6977 N N . THR B 1 440 ? 15.008 19.938 -8.055 1 98.5 440 THR B N 1
ATOM 6978 C CA . THR B 1 440 ? 14.969 18.656 -8.742 1 98.5 440 THR B CA 1
ATOM 6979 C C . THR B 1 440 ? 14.406 18.812 -10.148 1 98.5 440 THR B C 1
ATOM 6981 O O . THR B 1 440 ? 13.578 19.688 -10.398 1 98.5 440 THR B O 1
ATOM 6984 N N . ASP B 1 441 ? 14.805 17.953 -11.031 1 97.81 441 ASP B N 1
ATOM 6985 C CA . ASP B 1 441 ? 14.289 17.938 -12.398 1 97.81 441 ASP B CA 1
ATOM 6986 C C . ASP B 1 441 ? 13.133 16.938 -12.539 1 97.81 441 ASP B C 1
ATOM 6988 O O . ASP B 1 441 ? 12.68 16.656 -13.648 1 97.81 441 ASP B O 1
ATOM 6992 N N . TRP B 1 442 ? 12.602 16.5 -11.469 1 97.44 442 TRP B N 1
ATOM 6993 C CA . TRP B 1 442 ? 11.562 15.484 -11.461 1 97.44 442 TRP B CA 1
ATOM 6994 C C . TRP B 1 442 ? 10.234 16.062 -11.961 1 97.44 442 TRP B C 1
ATOM 6996 O O . TRP B 1 442 ? 9.883 17.203 -11.641 1 97.44 442 TRP B O 1
ATOM 7006 N N . THR B 1 443 ? 9.547 15.336 -12.75 1 96.38 443 THR B N 1
ATOM 7007 C CA . THR B 1 443 ? 8.133 15.508 -13.07 1 96.38 443 THR B CA 1
ATOM 7008 C C . THR B 1 443 ? 7.375 14.195 -12.898 1 96.38 443 THR B C 1
ATOM 7010 O O . THR B 1 443 ? 7.973 13.117 -12.922 1 96.38 443 THR B O 1
ATOM 7013 N N . PRO B 1 444 ? 6.09 14.266 -12.672 1 95.06 444 PRO B N 1
ATOM 7014 C CA . PRO B 1 444 ? 5.348 13.008 -12.531 1 95.06 444 PRO B CA 1
ATOM 7015 C C . PRO B 1 444 ? 5.418 12.133 -13.781 1 95.06 444 PRO B C 1
ATOM 7017 O O . PRO B 1 444 ? 5.254 10.914 -13.695 1 95.06 444 PRO B O 1
ATOM 7020 N N . LEU B 1 445 ? 5.68 12.68 -14.922 1 93.38 445 LEU B N 1
ATOM 7021 C CA . LEU B 1 445 ? 5.754 11.922 -16.172 1 93.38 445 LEU B CA 1
ATOM 7022 C C . LEU B 1 445 ? 6.996 11.031 -16.188 1 93.38 445 LEU B C 1
ATOM 7024 O O . LEU B 1 445 ? 7.055 10.055 -16.953 1 93.38 445 LEU B O 1
ATOM 7028 N N . LYS B 1 446 ? 7.969 11.328 -15.352 1 90.81 446 LYS B N 1
ATOM 7029 C CA . LYS B 1 446 ? 9.195 10.539 -15.281 1 90.81 446 LYS B CA 1
ATOM 7030 C C . LYS B 1 446 ? 8.977 9.273 -14.445 1 90.81 446 LYS B C 1
ATOM 7032 O O . LYS B 1 446 ? 9.812 8.367 -14.453 1 90.81 446 LYS B O 1
ATOM 7037 N N . THR B 1 447 ? 7.883 9.195 -13.758 1 89.38 447 THR B N 1
ATOM 7038 C CA . THR B 1 447 ? 7.641 8.062 -12.867 1 89.38 447 THR B CA 1
ATOM 7039 C C . THR B 1 447 ? 6.344 7.352 -13.242 1 89.38 447 THR B C 1
ATOM 7041 O O . THR B 1 447 ? 5.742 6.668 -12.414 1 89.38 447 THR B O 1
ATOM 7044 N N . GLY B 1 448 ? 5.918 7.566 -14.422 1 85.31 448 GLY B N 1
ATOM 7045 C CA . GLY B 1 448 ? 4.805 6.793 -14.945 1 85.31 448 GLY B CA 1
ATOM 7046 C C . GLY B 1 448 ? 5.234 5.488 -15.594 1 85.31 448 GLY B C 1
ATOM 7047 O O . GLY B 1 448 ? 6.426 5.254 -15.797 1 85.31 448 GLY B O 1
ATOM 7048 N N . ASN B 1 449 ? 4.301 4.637 -15.766 1 85.62 449 ASN B N 1
ATOM 7049 C CA . ASN B 1 449 ? 4.555 3.414 -16.516 1 85.62 449 ASN B CA 1
ATOM 7050 C C . ASN B 1 449 ? 4.312 3.615 -18.016 1 85.62 449 ASN B C 1
ATOM 7052 O O . ASN B 1 449 ? 3.168 3.605 -18.469 1 85.62 449 ASN B O 1
ATOM 7056 N N . ALA B 1 450 ? 5.305 3.689 -18.734 1 81.69 450 ALA B N 1
ATOM 7057 C CA . ALA B 1 450 ? 5.23 4.055 -20.156 1 81.69 450 ALA B CA 1
ATOM 7058 C C . ALA B 1 450 ? 4.609 2.928 -20.969 1 81.69 450 ALA B C 1
ATOM 7060 O O . ALA B 1 450 ? 4.184 3.143 -22.109 1 81.69 450 ALA B O 1
ATOM 7061 N N . LEU B 1 451 ? 4.539 1.789 -20.391 1 83 451 LEU B N 1
ATOM 7062 C CA . LEU B 1 451 ? 3.973 0.656 -21.109 1 83 451 LEU B CA 1
ATOM 7063 C C . LEU B 1 451 ? 2.451 0.735 -21.141 1 83 451 LEU B C 1
ATOM 7065 O O . LEU B 1 451 ? 1.81 0.139 -22 1 83 451 LEU B O 1
ATOM 7069 N N . PHE B 1 452 ? 1.854 1.437 -20.25 1 85.31 452 PHE B N 1
ATOM 7070 C CA . PHE B 1 452 ? 0.399 1.492 -20.156 1 85.31 452 PHE B CA 1
ATOM 7071 C C . PHE B 1 452 ? -0.117 2.869 -20.547 1 85.31 452 PHE B C 1
ATOM 7073 O O . PHE B 1 452 ? -1.229 2.994 -21.062 1 85.31 452 PHE B O 1
ATOM 7080 N N . ARG B 1 453 ? 0.629 3.877 -20.172 1 79.06 453 ARG B N 1
ATOM 7081 C CA . ARG B 1 453 ? 0.227 5.238 -20.516 1 79.06 453 ARG B CA 1
ATOM 7082 C C . ARG B 1 453 ? 1.416 6.051 -21.016 1 79.06 453 ARG B C 1
ATOM 7084 O O . ARG B 1 453 ? 2.322 6.371 -20.25 1 79.06 453 ARG B O 1
ATOM 7091 N N . LYS B 1 454 ? 1.308 6.344 -22.281 1 78 454 LYS B N 1
ATOM 7092 C CA . LYS B 1 454 ? 2.303 7.254 -22.828 1 78 454 LYS B CA 1
ATOM 7093 C C . LYS B 1 454 ? 1.735 8.664 -22.984 1 78 454 LYS B C 1
ATOM 7095 O O . LYS B 1 454 ? 0.799 8.883 -23.766 1 78 454 LYS B O 1
ATOM 7100 N N . PRO B 1 455 ? 2.229 9.477 -22.141 1 76.62 455 PRO B N 1
ATOM 7101 C CA . PRO B 1 455 ? 1.72 10.836 -22.297 1 76.62 455 PRO B CA 1
ATOM 7102 C C . PRO B 1 455 ? 2.082 11.453 -23.641 1 76.62 455 PRO B C 1
ATOM 7104 O O . PRO B 1 455 ? 3.094 11.078 -24.25 1 76.62 455 PRO B O 1
ATOM 7107 N N . ASP B 1 456 ? 1.229 12.352 -23.969 1 80.69 456 ASP B N 1
ATOM 7108 C CA . ASP B 1 456 ? 1.544 13.102 -25.172 1 80.69 456 ASP B CA 1
ATOM 7109 C C . ASP B 1 456 ? 2.863 13.859 -25.016 1 80.69 456 ASP B C 1
ATOM 7111 O O . ASP B 1 456 ? 3.195 14.328 -23.938 1 80.69 456 ASP B O 1
ATOM 7115 N N . ALA B 1 457 ? 3.586 13.922 -26.109 1 78 457 ALA B N 1
ATOM 7116 C CA . ALA B 1 457 ? 4.906 14.555 -26.109 1 78 457 ALA B CA 1
ATOM 7117 C C . ALA B 1 457 ? 4.828 15.992 -25.625 1 78 457 ALA B C 1
ATOM 7119 O O . ALA B 1 457 ? 5.75 16.484 -24.969 1 78 457 ALA B O 1
ATOM 7120 N N . ASP B 1 458 ? 3.709 16.672 -25.797 1 80.56 458 ASP B N 1
ATOM 7121 C CA . ASP B 1 458 ? 3.604 18.094 -25.453 1 80.56 458 ASP B CA 1
ATOM 7122 C C . ASP B 1 458 ? 2.715 18.297 -24.219 1 80.56 458 ASP B C 1
ATOM 7124 O O . ASP B 1 458 ? 2.281 19.422 -23.953 1 80.56 458 ASP B O 1
ATOM 7128 N N . ALA B 1 459 ? 2.615 17.344 -23.547 1 85.5 459 ALA B N 1
ATOM 7129 C CA . ALA B 1 459 ? 1.715 17.453 -22.406 1 85.5 459 ALA B CA 1
ATOM 7130 C C . ALA B 1 459 ? 2.357 18.25 -21.266 1 85.5 459 ALA B C 1
ATOM 7132 O O . ALA B 1 459 ? 3.551 18.094 -21 1 85.5 459 ALA B O 1
ATOM 7133 N N . CYS B 1 460 ? 1.584 19.219 -20.688 1 91.75 460 CYS B N 1
ATOM 7134 C CA . CYS B 1 460 ? 2.02 19.828 -19.438 1 91.75 460 CYS B CA 1
ATOM 7135 C C . CYS B 1 460 ? 2.117 18.797 -18.328 1 91.75 460 CYS B C 1
ATOM 7137 O O . CYS B 1 460 ? 1.115 18.188 -17.953 1 91.75 460 CYS B O 1
ATOM 7139 N N . PRO B 1 461 ? 3.26 18.578 -17.797 1 95.19 461 PRO B N 1
ATOM 7140 C CA . PRO B 1 461 ? 3.404 17.5 -16.828 1 95.19 461 PRO B CA 1
ATOM 7141 C C . PRO B 1 461 ? 2.639 17.766 -15.531 1 95.19 461 PRO B C 1
ATOM 7143 O O . PRO B 1 461 ? 2.385 16.844 -14.75 1 95.19 461 PRO B O 1
ATOM 7146 N N . TRP B 1 462 ? 2.244 19.016 -15.375 1 97.62 462 TRP B N 1
ATOM 7147 C CA . TRP B 1 462 ? 1.782 19.438 -14.055 1 97.62 462 TRP B CA 1
ATOM 7148 C C . TRP B 1 462 ? 0.262 19.359 -13.961 1 97.62 462 TRP B C 1
ATOM 7150 O O . TRP B 1 462 ? -0.364 20.156 -13.258 1 97.62 462 TRP B O 1
ATOM 7160 N N . GLN B 1 463 ? -0.342 18.484 -14.742 1 96.69 463 GLN B N 1
ATOM 7161 C CA . GLN B 1 463 ? -1.756 18.172 -14.586 1 96.69 463 GLN B CA 1
ATOM 7162 C C . GLN B 1 463 ? -1.967 17.141 -13.477 1 96.69 463 GLN B C 1
ATOM 7164 O O . GLN B 1 463 ? -1.185 16.188 -13.344 1 96.69 463 GLN B O 1
ATOM 7169 N N . PHE B 1 464 ? -3.047 17.297 -12.664 1 97.12 464 PHE B N 1
ATOM 7170 C CA . PHE B 1 464 ? -3.338 16.406 -11.547 1 97.12 464 PHE B CA 1
ATOM 7171 C C . PHE B 1 464 ? -3.398 14.961 -12.008 1 97.12 464 PHE B C 1
ATOM 7173 O O . PHE B 1 464 ? -2.969 14.055 -11.289 1 97.12 464 PHE B O 1
ATOM 7180 N N . GLU B 1 465 ? -3.918 14.695 -13.219 1 94 465 GLU B N 1
ATOM 7181 C CA . GLU B 1 465 ? -4.074 13.344 -13.75 1 94 465 GLU B CA 1
ATOM 7182 C C . GLU B 1 465 ? -2.725 12.641 -13.867 1 94 465 GLU B C 1
ATOM 7184 O O . GLU B 1 465 ? -2.645 11.414 -13.75 1 94 465 GLU B O 1
ATOM 7189 N N . HIS B 1 466 ? -1.647 13.406 -14.047 1 94.31 466 HIS B N 1
ATOM 7190 C CA . HIS B 1 466 ? -0.328 12.812 -14.219 1 94.31 466 HIS B CA 1
ATOM 7191 C C . HIS B 1 466 ? 0.24 12.336 -12.883 1 94.31 466 HIS B C 1
ATOM 7193 O O . HIS B 1 466 ? 1.096 11.453 -12.844 1 94.31 466 HIS B O 1
ATOM 7199 N N . PHE B 1 467 ? -0.257 12.938 -11.766 1 96.19 467 PHE B N 1
ATOM 7200 C CA . PHE B 1 467 ? 0.209 12.539 -10.445 1 96.19 467 PHE B CA 1
ATOM 7201 C C . PHE B 1 467 ? -0.51 11.281 -9.969 1 96.19 467 PHE B C 1
ATOM 7203 O O . PHE B 1 467 ? -0.061 10.617 -9.031 1 96.19 467 PHE B O 1
ATOM 7210 N N . THR B 1 468 ? -1.651 10.922 -10.555 1 92.38 468 THR B N 1
ATOM 7211 C CA . THR B 1 468 ? -2.469 9.805 -10.102 1 92.38 468 THR B CA 1
ATOM 7212 C C . THR B 1 468 ? -2.387 8.641 -11.086 1 92.38 468 THR B C 1
ATOM 7214 O O . THR B 1 468 ? -2.963 7.574 -10.844 1 92.38 468 THR B O 1
ATOM 7217 N N . ALA B 1 469 ? -1.749 8.906 -12.172 1 72.69 469 ALA B N 1
ATOM 7218 C CA . ALA B 1 469 ? -1.654 7.875 -13.203 1 72.69 469 ALA B CA 1
ATOM 7219 C C . ALA B 1 469 ? -0.769 6.719 -12.742 1 72.69 469 ALA B C 1
ATOM 7221 O O . ALA B 1 469 ? 0.227 6.934 -12.047 1 72.69 469 ALA B O 1
ATOM 7222 N N . ALA B 1 470 ? -1.228 5.586 -12.992 1 68.31 470 ALA B N 1
ATOM 7223 C CA . ALA B 1 470 ? -0.461 4.391 -12.656 1 68.31 470 ALA B CA 1
ATOM 7224 C C . ALA B 1 470 ? 0.746 4.234 -13.57 1 68.31 470 ALA B C 1
ATOM 7226 O O . ALA B 1 470 ? 0.726 4.691 -14.719 1 68.31 470 ALA B O 1
#

Solvent-accessible surface area (backbone atoms only — not comparable to full-atom values): 47982 Å² total; per-residue (Å²): 124,70,91,77,61,64,58,84,45,42,41,37,32,31,28,75,48,62,51,42,47,13,32,53,30,41,48,72,69,65,75,44,58,59,47,67,40,27,35,34,35,23,55,82,78,70,86,52,61,73,46,44,74,64,35,37,42,77,41,79,42,71,67,43,94,84,43,36,65,63,57,48,59,74,73,58,42,72,60,17,33,39,36,43,60,50,81,39,50,32,40,66,60,51,49,54,50,26,50,76,42,46,14,32,38,36,24,41,55,83,31,52,46,70,66,52,78,73,34,80,88,49,54,66,61,68,41,25,60,67,41,53,51,50,51,47,53,52,47,36,67,69,64,44,79,38,36,16,27,40,45,26,27,13,30,84,23,20,42,48,52,37,34,44,54,51,40,54,52,52,49,27,59,76,68,70,47,83,78,45,69,51,100,88,37,72,35,59,14,61,37,42,55,74,52,38,47,39,34,34,29,44,24,32,44,30,60,45,44,62,76,63,79,86,51,90,56,40,36,35,31,67,51,58,61,69,58,47,55,50,36,30,62,25,40,17,37,28,10,60,26,67,83,57,86,74,82,62,86,60,53,42,76,54,94,60,87,86,68,42,39,34,33,32,72,42,34,2,69,76,36,59,30,55,48,56,41,92,90,67,41,50,28,53,16,26,31,34,37,50,56,47,19,43,52,48,24,55,60,31,44,32,66,56,96,84,38,83,70,37,28,34,24,22,29,32,32,43,25,62,23,64,56,29,51,54,24,49,50,50,23,51,18,47,22,67,43,77,52,85,39,75,45,64,55,50,90,53,44,45,82,78,15,31,29,35,44,27,34,31,42,24,60,23,92,75,40,22,40,34,20,30,29,46,18,34,31,61,57,28,46,72,72,20,52,72,29,32,29,60,29,31,39,27,22,29,18,38,52,23,47,51,54,49,36,69,76,43,48,69,59,9,67,36,48,49,85,76,50,64,46,68,64,40,44,65,62,25,48,87,57,31,56,53,69,52,73,49,77,41,88,72,50,40,70,74,37,33,38,64,86,72,48,70,73,61,93,83,55,72,58,79,35,72,67,44,28,52,50,96,126,71,92,76,61,64,58,84,46,41,43,36,31,32,29,74,46,62,52,44,46,13,31,52,30,40,49,72,69,65,75,43,58,59,47,69,41,28,36,37,34,23,56,82,77,72,88,51,62,72,46,44,74,65,35,37,42,77,41,81,40,72,67,44,93,84,44,37,62,62,57,46,59,74,72,58,43,73,60,16,35,40,38,44,60,50,81,41,48,32,40,67,59,51,48,53,52,27,50,76,40,45,14,31,38,35,25,43,56,85,31,52,48,69,66,52,78,73,36,79,88,50,53,68,63,66,40,26,60,66,40,52,50,50,50,47,52,52,47,36,69,70,65,44,79,40,36,15,27,41,45,24,26,13,31,83,24,20,42,47,52,38,35,43,54,51,40,55,53,50,50,28,60,76,67,70,47,83,78,44,68,50,100,88,38,73,36,58,14,61,37,41,55,73,53,38,49,40,35,35,29,45,24,31,45,30,60,46,44,61,74,64,79,87,52,90,53,38,37,37,30,67,52,58,59,70,59,48,56,51,35,30,62,25,40,16,38,27,10,61,27,65,82,57,86,73,81,62,86,61,53,44,76,54,94,60,84,86,68,38,39,35,33,32,74,43,34,3,68,76,37,59,30,55,47,56,41,93,90,68,41,49,28,54,17,25,32,32,37,52,57,47,18,43,53,47,25,55,61,31,43,34,64,55,98,82,38,82,70,37,28,33,24,21,29,34,32,45,25,62,23,62,56,30,50,54,24,51,50,50,24,50,18,48,23,67,42,77,52,85,38,74,45,65,55,49,89,54,45,45,84,78,12,31,28,34,44,26,34,31,40,24,60,24,93,75,39,22,40,34,21,30,28,45,19,36,31,61,58,28,45,70,72,19,52,72,27,32,30,61,29,32,39,27,22,28,18,38,51,23,48,49,54,50,36,69,77,42,48,69,59,10,67,36,48,49,85,76,50,64,44,67,64,38,44,66,63,23,49,87,58,32,55,54,69,53,73,48,76,43,88,70,51,41,69,73,37,33,38,65,84,71,50,69,74,62,92,82,53,72,56,79,34,72,66,44,29,52,50,98

Organism: Pseudomonas syringae pv. tomato (strain ATCC BAA-871 / DC3000) (NCBI:txid223283)